Protein AF-0000000068198698 (afdb_homodimer)

Organism: Serendipita indica (strain DSM 11827) (NCBI:txid1109443)

Nearest PDB structures (foldseek):
  6xfi-assembly1_A-2  TM=5.909E-01  e=3.716E-12  Homo sapiens
  8kb7-assembly1_C  TM=5.465E-01  e=7.093E-12  Homo sapiens
  6xi2-assembly1_B  TM=5.479E-01  e=6.620E-11  Homo sapiens
  8kb7-assembly1_A  TM=5.541E-01  e=6.620E-11  Homo sapiens
  8kb7-assembly1_D  TM=5.530E-01  e=1.599E-10  Homo sapiens

Foldseek 3Di:
DPPPDDDDDDPQKFFAAPHFDDFKDWPFFFQQWTKIFKWKDALLEIEGEDPCCVPPPDQLSFAWCQDDQDPPSVCLVVGGDDRRHYYYYYSVVCCVQAPGMAGHDEFEEAEESHALVQQQAPLCQVLAVVLLLLLRVQLVFQVQDLLQDGPGDDGQEYEAQHDDPPSNQYPLRLNVLLCCLQRVNYYYHYNVVSNVRSPPNNHMYIYRMYGGGYQSRLCPDPQCVVAVGSSSRSLVRDHDNNSLSSSQVSSLVSLVADPQLLPDPAAEEEEAACLPVQKQHEAPVQVVLLVVLQVVVCVPVVYHYHYDHCVPPRSSRLLSSQSNHQEYEYEPDSSLSSVSNHDADQLREYEYEFAPPADHCSNLVSCVSNNHWYWYDHAQDIDGPPGDHDHDQDVCRTHHHGHHHNVNVSVVNCCSRPPVSVPPDD/DCPPDDPDDDPQKDFAAPHFDDFKDWPFFFQQWTKIFKWKDALLEIEGEDPCCVPPPDQLSFAWLQDDQDPPSVCLVVGGDDRSHYYYYYSVVCCVQQPGMAGHDEFEEAEESHALVQQQAPLCQVLAVVLLLLLRVQLVFQPQDLLQDGPGDDGQEYEAQHDDPPSNQYPLRLNVLLCCLQRVNYYYHYNVVSNVRSPPNNHMYIYRMYGGGYQSRLCPDPQCVVAVGSSSRSLPRDHDNNSLSSSQVSSLVSLVADPQLLPDPAAEEEEAACLPPQKQHEAPVQVVLLVVLQVVVCVPVVYHYHYDHCVPPRSSRLLSSQSNHQEYEYEPDSSLSSVSNHDADQLREYEYEFAPPADHCSNLVSCVSNNHWYWYDHAQDIDGPPGDHDHDQDVCRTHHHGHHHNVNVSVVNCCSRPPVVVPPDD

Sequence (852 aa):
MRTRLQDYVGEDTLHWGSQPVPLTKIPAHAPGWTVLDRLYFHKGTMYIVSDYPKLVPKPVHITSKGRRIQEGNVNIPDLEPTEEDLRVISTREAYGLFGQQAIRIGGVTFLVNESPQFMTHMYHFVAELLFGLWRTYSSLDPDLEVNGHTRLAAPKRICFTHLDAAHWRDYAAMNQYVLRAVFPSAILEFSDTWEERASLKNKTFVLDRVVFSDRVAAMHSEVFVKTDRIASVAYQLKSNFGWWNTIRMPVLEYSKVRINDVAPPVPVITYISRQGWGRRMLREHDHMRLVVGLYKLRDRLGYEVNIVELDRLSRAEQVRLAARTTIMMGVHGNGLTSLLWMKPSRRATVIEFFYPKGFAMDYQWTAEALGIKHYGVWDKETFTSPNVPPRAYPEGFQGNDIPVDAPTVLDLIERRLSPDELDMIPMRTRLQDYVGEDTLHWGSQPVPLTKIPAHAPGWTVLDRLYFHKGTMYIVSDYPKLVPKPVHITSKGRRIQEGNVNIPDLEPTEEDLRVISTREAYGLFGQQAIRIGGVTFLVNESPQFMTHMYHFVAELLFGLWRTYSSLDPDLEVNGHTRLAAPKRICFTHLDAAHWRDYAAMNQYVLRAVFPSAILEFSDTWEERASLKNKTFVLDRVVFSDRVAAMHSEVFVKTDRIASVAYQLKSNFGWWNTIRMPVLEYSKVRINDVAPPVPVITYISRQGWGRRMLREHDHMRLVVGLYKLRDRLGYEVNIVELDRLSRAEQVRLAARTTIMMGVHGNGLTSLLWMKPSRRATVIEFFYPKGFAMDYQWTAEALGIKHYGVWDKETFTSPNVPPRAYPEGFQGNDIPVDAPTVLDLIERRLSPDELDMIP

Structure (mmCIF, N/CA/C/O backbone):
data_AF-0000000068198698-model_v1
#
loop_
_entity.id
_entity.type
_entity.pdbx_description
1 polymer 'Glycosyltransferase 61 catalytic domain-containing protein'
#
loop_
_atom_site.group_PDB
_atom_site.id
_atom_site.type_symbol
_atom_site.label_atom_id
_atom_site.label_alt_id
_atom_site.label_comp_id
_atom_site.label_asym_id
_atom_site.label_entity_id
_atom_site.label_seq_id
_atom_site.pdbx_PDB_ins_code
_atom_site.Cartn_x
_atom_site.Cartn_y
_atom_site.Cartn_z
_atom_site.occupancy
_atom_site.B_iso_or_equiv
_atom_site.auth_seq_id
_atom_site.auth_comp_id
_atom_site.auth_asym_id
_atom_site.auth_atom_id
_atom_site.pdbx_PDB_model_num
ATOM 1 N N . MET A 1 1 ? 23.562 17.984 30.859 1 17.23 1 MET A N 1
ATOM 2 C CA . MET A 1 1 ? 22.562 16.938 30.953 1 17.23 1 MET A CA 1
ATOM 3 C C . MET A 1 1 ? 21.672 16.922 29.719 1 17.23 1 MET A C 1
ATOM 5 O O . MET A 1 1 ? 20.906 17.859 29.5 1 17.23 1 MET A O 1
ATOM 9 N N . ARG A 1 2 ? 22.188 16.422 28.547 1 24.47 2 ARG A N 1
ATOM 10 C CA . ARG A 1 2 ? 21.672 16.438 27.188 1 24.47 2 ARG A CA 1
ATOM 11 C C . ARG A 1 2 ? 20.266 15.836 27.125 1 24.47 2 ARG A C 1
ATOM 13 O O . ARG A 1 2 ? 20.062 14.672 27.484 1 24.47 2 ARG A O 1
ATOM 20 N N . THR A 1 3 ? 19.344 16.516 27.562 1 21.47 3 THR A N 1
ATOM 21 C CA . THR A 1 3 ? 17.922 16.203 27.5 1 21.47 3 THR A CA 1
ATOM 22 C C . THR A 1 3 ? 17.547 15.617 26.156 1 21.47 3 THR A C 1
ATOM 24 O O . THR A 1 3 ? 17.562 16.312 25.125 1 21.47 3 THR A O 1
ATOM 27 N N . ARG A 1 4 ? 18.094 14.469 25.938 1 28.56 4 ARG A N 1
ATOM 28 C CA . ARG A 1 4 ? 17.828 13.688 24.734 1 28.56 4 ARG A CA 1
ATOM 29 C C . ARG A 1 4 ? 16.344 13.773 24.344 1 28.56 4 ARG A C 1
ATOM 31 O O . ARG A 1 4 ? 15.469 13.734 25.203 1 28.56 4 ARG A O 1
ATOM 38 N N . LEU A 1 5 ? 16.078 14.547 23.406 1 28.02 5 LEU A N 1
ATOM 39 C CA . LEU A 1 5 ? 14.844 14.5 22.625 1 28.02 5 LEU A CA 1
ATOM 40 C C . LEU A 1 5 ? 14.188 13.133 22.719 1 28.02 5 LEU A C 1
ATOM 42 O O . LEU A 1 5 ? 14.852 12.109 22.531 1 28.02 5 LEU A O 1
ATOM 46 N N . GLN A 1 6 ? 13.188 12.891 23.625 1 29.55 6 GLN A N 1
ATOM 47 C CA . GLN A 1 6 ? 12.195 11.844 23.859 1 29.55 6 GLN A CA 1
ATOM 48 C C . GLN A 1 6 ? 11.953 11.023 22.594 1 29.55 6 GLN A C 1
ATOM 50 O O . GLN A 1 6 ? 12.094 11.523 21.484 1 29.55 6 GLN A O 1
ATOM 55 N N . ASP A 1 7 ? 12.023 9.633 22.922 1 33.22 7 ASP A N 1
ATOM 56 C CA . ASP A 1 7 ? 11.578 8.438 22.203 1 33.22 7 ASP A CA 1
ATOM 57 C C . ASP A 1 7 ? 10.289 8.703 21.422 1 33.22 7 ASP A C 1
ATOM 59 O O . ASP A 1 7 ? 9.289 9.125 22.016 1 33.22 7 ASP A O 1
ATOM 63 N N . TYR A 1 8 ? 10.273 9.219 20.406 1 34.31 8 TYR A N 1
ATOM 64 C CA . TYR A 1 8 ? 9.281 9.18 19.328 1 34.31 8 TYR A CA 1
ATOM 65 C C . TYR A 1 8 ? 8.234 8.102 19.609 1 34.31 8 TYR A C 1
ATOM 67 O O . TYR A 1 8 ? 8.492 7.148 20.344 1 34.31 8 TYR A O 1
ATOM 75 N N . VAL A 1 9 ? 7.02 8.352 19.266 1 38.84 9 VAL A N 1
ATOM 76 C CA . VAL A 1 9 ? 5.75 7.629 19.219 1 38.84 9 VAL A CA 1
ATOM 77 C C . VAL A 1 9 ? 6.008 6.145 18.984 1 38.84 9 VAL A C 1
ATOM 79 O O . VAL A 1 9 ? 5.305 5.293 19.547 1 38.84 9 VAL A O 1
ATOM 82 N N . GLY A 1 10 ? 6.434 5.586 17.719 1 42.72 10 GLY A N 1
ATOM 83 C CA . GLY A 1 10 ? 6.012 4.336 17.109 1 42.72 10 GLY A CA 1
ATOM 84 C C . GLY A 1 10 ? 6.777 3.133 17.609 1 42.72 10 GLY A C 1
ATOM 85 O O . GLY A 1 10 ? 7.98 3.221 17.875 1 42.72 10 GLY A O 1
ATOM 86 N N . GLU A 1 11 ? 6.191 2.344 18.484 1 52.5 11 GLU A N 1
ATOM 87 C CA . GLU A 1 11 ? 6.48 0.928 18.688 1 52.5 11 GLU A CA 1
ATOM 88 C C . GLU A 1 11 ? 7.262 0.345 17.516 1 52.5 11 GLU A C 1
ATOM 90 O O . GLU A 1 11 ? 7.855 -0.729 17.625 1 52.5 11 GLU A O 1
ATOM 95 N N . ASP A 1 12 ? 7.535 1.173 16.547 1 75.31 12 ASP A N 1
ATOM 96 C CA . ASP A 1 12 ? 8.148 0.516 15.391 1 75.31 12 ASP A CA 1
ATOM 97 C C . ASP A 1 12 ? 9.609 0.953 15.227 1 75.31 12 ASP A C 1
ATOM 99 O O . ASP A 1 12 ? 9.984 1.479 14.18 1 75.31 12 ASP A O 1
ATOM 103 N N . THR A 1 13 ? 10.344 0.996 16.438 1 85.56 13 THR A N 1
ATOM 104 C CA . THR A 1 13 ? 11.758 1.324 16.344 1 85.56 13 THR A CA 1
ATOM 105 C C . THR A 1 13 ? 12.617 0.194 16.906 1 85.56 13 THR A C 1
ATOM 107 O O . THR A 1 13 ? 12.289 -0.386 17.953 1 85.56 13 THR A O 1
ATOM 110 N N . LEU A 1 14 ? 13.609 -0.252 16.297 1 91.06 14 LEU A N 1
ATOM 111 C CA . LEU A 1 14 ? 14.672 -1.123 16.797 1 91.06 14 LEU A CA 1
ATOM 112 C C . LEU A 1 14 ? 15.82 -0.304 17.359 1 91.06 14 LEU A C 1
ATOM 114 O O . LEU A 1 14 ? 16.5 0.409 16.625 1 91.06 14 LEU A O 1
ATOM 118 N N . HIS A 1 15 ? 15.984 -0.313 18.688 1 92.44 15 HIS A N 1
ATOM 119 C CA . HIS A 1 15 ? 17 0.473 19.391 1 92.44 15 HIS A CA 1
ATOM 120 C C . HIS A 1 15 ? 18.141 -0.412 19.875 1 92.44 15 HIS A C 1
ATOM 122 O O . HIS A 1 15 ? 17.906 -1.51 20.391 1 92.44 15 HIS A O 1
ATOM 128 N N . TRP A 1 16 ? 19.359 0.006 19.688 1 94.25 16 TRP A N 1
ATOM 129 C CA . TRP A 1 16 ? 20.5 -0.767 20.172 1 94.25 16 TRP A CA 1
ATOM 130 C C . TRP A 1 16 ? 21.406 0.095 21.047 1 94.25 16 TRP A C 1
ATOM 132 O O . TRP A 1 16 ? 22.438 -0.383 21.547 1 94.25 16 TRP A O 1
ATOM 142 N N . GLY A 1 17 ? 21.094 1.333 21.344 1 91.75 17 GLY A N 1
ATOM 143 C CA . GLY A 1 17 ? 21.875 2.189 22.219 1 91.75 17 GLY A CA 1
ATOM 144 C C . GLY A 1 17 ? 23.359 2.211 21.859 1 91.75 17 GLY A C 1
ATOM 145 O O . GLY A 1 17 ? 23.719 2.51 20.734 1 91.75 17 GLY A O 1
ATOM 146 N N . SER A 1 18 ? 24.109 1.845 22.875 1 92.38 18 SER A N 1
ATOM 147 C CA . SER A 1 18 ? 25.562 1.827 22.656 1 92.38 18 SER A CA 1
ATOM 148 C C . SER A 1 18 ? 26.031 0.455 22.188 1 92.38 18 SER A C 1
ATOM 150 O O . SER A 1 18 ? 27.219 0.249 21.969 1 92.38 18 SER A O 1
ATOM 152 N N . GLN A 1 19 ? 25.125 -0.481 22.047 1 94.88 19 GLN A N 1
ATOM 153 C CA . GLN A 1 19 ? 25.469 -1.825 21.578 1 94.88 19 GLN A CA 1
ATOM 154 C C . GLN A 1 19 ? 25.672 -1.854 20.078 1 94.88 19 GLN A C 1
ATOM 156 O O . GLN A 1 19 ? 25.266 -0.936 19.359 1 94.88 19 GLN A O 1
ATOM 161 N N . PRO A 1 20 ? 26.375 -2.842 19.625 1 96.25 20 PRO A N 1
ATOM 162 C CA . PRO A 1 20 ? 26.516 -2.975 18.172 1 96.25 20 PRO A CA 1
ATOM 163 C C . PRO A 1 20 ? 25.188 -3.119 17.453 1 96.25 20 PRO A C 1
ATOM 165 O O . PRO A 1 20 ? 24.234 -3.676 18.016 1 96.25 20 PRO A O 1
ATOM 168 N N . VAL A 1 21 ? 25.141 -2.555 16.219 1 97.94 21 VAL A N 1
ATOM 169 C CA . VAL A 1 21 ? 23.953 -2.719 15.383 1 97.94 21 VAL A CA 1
ATOM 170 C C . VAL A 1 21 ? 23.656 -4.203 15.188 1 97.94 21 VAL A C 1
ATOM 172 O O . VAL A 1 21 ? 24.562 -4.992 14.914 1 97.94 21 VAL A O 1
ATOM 175 N N . PRO A 1 22 ? 22.391 -4.668 15.359 1 97.81 22 PRO A N 1
ATOM 176 C CA . PRO A 1 22 ? 22.062 -6.082 15.18 1 97.81 22 PRO A CA 1
ATOM 177 C C . PRO A 1 22 ? 22.438 -6.605 13.789 1 97.81 22 PRO A C 1
ATOM 179 O O . PRO A 1 22 ? 22.188 -5.93 12.789 1 97.81 22 PRO A O 1
ATOM 182 N N . LEU A 1 23 ? 22.938 -7.781 13.758 1 98.31 23 LEU A N 1
ATOM 183 C CA . LEU A 1 23 ? 23.453 -8.391 12.539 1 98.31 23 LEU A CA 1
ATOM 184 C C . LEU A 1 23 ? 22.328 -8.836 11.625 1 98.31 23 LEU A C 1
ATOM 186 O O . LEU A 1 23 ? 21.234 -9.156 12.102 1 98.31 23 LEU A O 1
ATOM 190 N N . THR A 1 24 ? 22.547 -8.797 10.32 1 98.62 24 THR A N 1
ATOM 191 C CA . THR A 1 24 ? 21.688 -9.445 9.336 1 98.62 24 THR A CA 1
ATOM 192 C C . THR A 1 24 ? 21.984 -10.938 9.258 1 98.62 24 THR A C 1
ATOM 194 O O . THR A 1 24 ? 23.141 -11.344 9.203 1 98.62 24 THR A O 1
ATOM 197 N N . LYS A 1 25 ? 20.969 -11.695 9.32 1 98.19 25 LYS A N 1
ATOM 198 C CA . LYS A 1 25 ? 21.109 -13.133 9.102 1 98.19 25 LYS A CA 1
ATOM 199 C C . LYS A 1 25 ? 20.562 -13.531 7.734 1 98.19 25 LYS A C 1
ATOM 201 O O . LYS A 1 25 ? 19.609 -12.93 7.242 1 98.19 25 LYS A O 1
ATOM 206 N N . ILE A 1 26 ? 21.156 -14.508 7.117 1 98.25 26 ILE A N 1
ATOM 207 C CA . ILE A 1 26 ? 20.734 -15.016 5.812 1 98.25 26 ILE A CA 1
ATOM 208 C C . ILE A 1 26 ? 20.438 -16.516 5.91 1 98.25 26 ILE A C 1
ATOM 210 O O . ILE A 1 26 ? 21.266 -17.344 5.512 1 98.25 26 ILE A O 1
ATOM 214 N N . PRO A 1 27 ? 19.281 -16.859 6.293 1 97.19 27 PRO A N 1
ATOM 215 C CA . PRO A 1 27 ? 18.969 -18.266 6.551 1 97.19 27 PRO A CA 1
ATOM 216 C C . PRO A 1 27 ? 18.844 -19.078 5.266 1 97.19 27 PRO A C 1
ATOM 218 O O . PRO A 1 27 ? 18.953 -20.312 5.305 1 97.19 27 PRO A O 1
ATOM 221 N N . ALA A 1 28 ? 18.594 -18.484 4.121 1 97.38 28 ALA A N 1
ATOM 222 C CA . ALA A 1 28 ? 18.484 -19.172 2.842 1 97.38 28 ALA A CA 1
ATOM 223 C C . ALA A 1 28 ? 18.938 -18.281 1.693 1 97.38 28 ALA A C 1
ATOM 225 O O . ALA A 1 28 ? 18.656 -17.078 1.686 1 97.38 28 ALA A O 1
ATOM 226 N N . HIS A 1 29 ? 19.641 -18.953 0.744 1 98.12 29 HIS A N 1
ATOM 227 C CA . HIS A 1 29 ? 20.109 -18.156 -0.39 1 98.12 29 HIS A CA 1
ATOM 228 C C . HIS A 1 29 ? 20.344 -19.031 -1.615 1 98.12 29 HIS A C 1
ATOM 230 O O . HIS A 1 29 ? 20.922 -20.109 -1.509 1 98.12 29 HIS A O 1
ATOM 236 N N . ALA A 1 30 ? 19.828 -18.688 -2.676 1 98.31 30 ALA A N 1
ATOM 237 C CA . ALA A 1 30 ? 20.203 -19 -4.055 1 98.31 30 ALA A CA 1
ATOM 238 C C . ALA A 1 30 ? 20.234 -17.734 -4.906 1 98.31 30 ALA A C 1
ATOM 240 O O . ALA A 1 30 ? 19.578 -16.75 -4.602 1 98.31 30 ALA A O 1
ATOM 241 N N . PRO A 1 31 ? 21.094 -17.688 -5.879 1 98.5 31 PRO A N 1
ATOM 242 C CA . PRO A 1 31 ? 21.156 -16.438 -6.641 1 98.5 31 PRO A CA 1
ATOM 243 C C . PRO A 1 31 ? 19.781 -15.914 -7.039 1 98.5 31 PRO A C 1
ATOM 245 O O . PRO A 1 31 ? 18.984 -16.641 -7.641 1 98.5 31 PRO A O 1
ATOM 248 N N . GLY A 1 32 ? 19.5 -14.672 -6.699 1 98.5 32 GLY A N 1
ATOM 249 C CA . GLY A 1 32 ? 18.25 -14.016 -7.039 1 98.5 32 GLY A CA 1
ATOM 250 C C . GLY A 1 32 ? 17.156 -14.273 -6.027 1 98.5 32 GLY A C 1
ATOM 251 O O . GLY A 1 32 ? 16.078 -13.672 -6.102 1 98.5 32 GLY A O 1
ATOM 252 N N . TRP A 1 33 ? 17.422 -15.211 -5.105 1 98.75 33 TRP A N 1
ATOM 253 C CA . TRP A 1 33 ? 16.453 -15.609 -4.09 1 98.75 33 TRP A CA 1
ATOM 254 C C . TRP A 1 33 ? 17.109 -15.68 -2.715 1 98.75 33 TRP A C 1
ATOM 256 O O . TRP A 1 33 ? 17.891 -16.609 -2.439 1 98.75 33 TRP A O 1
ATOM 266 N N . THR A 1 34 ? 16.812 -14.695 -1.798 1 98.75 34 THR A N 1
ATOM 267 C CA . THR A 1 34 ? 17.516 -14.594 -0.526 1 98.75 34 THR A CA 1
ATOM 268 C C . THR A 1 34 ? 16.547 -14.312 0.615 1 98.75 34 THR A C 1
ATOM 270 O O . THR A 1 34 ? 15.641 -13.477 0.479 1 98.75 34 THR A O 1
ATOM 273 N N . VAL A 1 35 ? 16.609 -15.062 1.662 1 98.56 35 VAL A N 1
ATOM 274 C CA . VAL A 1 35 ? 15.914 -14.711 2.895 1 98.56 35 VAL A CA 1
ATOM 275 C C . VAL A 1 35 ? 16.859 -13.945 3.818 1 98.56 35 VAL A C 1
ATOM 277 O O . VAL A 1 35 ? 17.984 -14.391 4.074 1 98.56 35 VAL A O 1
ATOM 280 N N . LEU A 1 36 ? 16.469 -12.766 4.234 1 98.75 36 LEU A N 1
ATOM 281 C CA . LEU A 1 36 ? 17.25 -11.922 5.129 1 98.75 36 LEU A CA 1
ATOM 282 C C . LEU A 1 36 ? 16.469 -11.594 6.395 1 98.75 36 LEU A C 1
ATOM 284 O O . LEU A 1 36 ? 15.328 -11.141 6.324 1 98.75 36 LEU A O 1
ATOM 288 N N . ASP A 1 37 ? 17.047 -11.891 7.535 1 98.25 37 ASP A N 1
ATOM 289 C CA . ASP A 1 37 ? 16.531 -11.352 8.797 1 98.25 37 ASP A CA 1
ATOM 290 C C . ASP A 1 37 ? 17.234 -10.047 9.156 1 98.25 37 ASP A C 1
ATOM 292 O O . ASP A 1 37 ? 18.422 -10.039 9.453 1 98.25 37 ASP A O 1
ATOM 296 N N . ARG A 1 38 ? 16.516 -8.953 9.062 1 98.06 38 ARG A N 1
ATOM 297 C CA . ARG A 1 38 ? 16.969 -7.582 9.281 1 98.06 38 ARG A CA 1
ATOM 298 C C . ARG A 1 38 ? 17.703 -7.039 8.055 1 98.06 38 ARG A C 1
ATOM 300 O O . ARG A 1 38 ? 18.922 -6.969 8.039 1 98.06 38 ARG A O 1
ATOM 307 N N . LEU A 1 39 ? 17.016 -6.59 7.141 1 98.62 39 LEU A N 1
ATOM 308 C CA . LEU A 1 39 ? 17.547 -5.832 6.012 1 98.62 39 LEU A CA 1
ATOM 309 C C . LEU A 1 39 ? 17.406 -4.332 6.246 1 98.62 39 LEU A C 1
ATOM 311 O O . LEU A 1 39 ? 16.281 -3.83 6.402 1 98.62 39 LEU A O 1
ATOM 315 N N . TYR A 1 40 ? 18.516 -3.678 6.332 1 98.5 40 TYR A N 1
ATOM 316 C CA . TYR A 1 40 ? 18.5 -2.242 6.586 1 98.5 40 TYR A CA 1
ATOM 317 C C . TYR A 1 40 ? 18.5 -1.458 5.277 1 98.5 40 TYR A C 1
ATOM 319 O O . TYR A 1 40 ? 19.078 -1.904 4.281 1 98.5 40 TYR A O 1
ATOM 327 N N . PHE A 1 41 ? 17.859 -0.398 5.262 1 97 41 PHE A N 1
ATOM 328 C CA . PHE A 1 41 ? 18.047 0.513 4.137 1 97 41 PHE A CA 1
ATOM 329 C C . PHE A 1 41 ? 18.047 1.962 4.613 1 97 41 PHE A C 1
ATOM 331 O O . PHE A 1 41 ? 17.375 2.303 5.586 1 97 41 PHE A O 1
ATOM 338 N N . HIS A 1 42 ? 18.844 2.691 4.02 1 96.5 42 HIS A N 1
ATOM 339 C CA . HIS A 1 42 ? 19.156 4.086 4.312 1 96.5 42 HIS A CA 1
ATOM 340 C C . HIS A 1 42 ? 19.438 4.871 3.037 1 96.5 42 HIS A C 1
ATOM 342 O O . HIS A 1 42 ? 20.328 4.504 2.264 1 96.5 42 HIS A O 1
ATOM 348 N N . LYS A 1 43 ? 18.656 5.965 2.828 1 93.81 43 LYS A N 1
ATOM 349 C CA . LYS A 1 43 ? 18.797 6.816 1.653 1 93.81 43 LYS A CA 1
ATOM 350 C C . LYS A 1 43 ? 18.75 6 0.368 1 93.81 43 LYS A C 1
ATOM 352 O O . LYS A 1 43 ? 19.547 6.203 -0.54 1 93.81 43 LYS A O 1
ATOM 357 N N . GLY A 1 44 ? 17.922 4.969 0.404 1 92.94 44 GLY A N 1
ATOM 358 C CA . GLY A 1 44 ? 17.656 4.199 -0.804 1 92.94 44 GLY A CA 1
ATOM 359 C C . GLY A 1 44 ? 18.625 3.035 -0.982 1 92.94 44 GLY A C 1
ATOM 360 O O . GLY A 1 44 ? 18.406 2.176 -1.84 1 92.94 44 GLY A O 1
ATOM 361 N N . THR A 1 45 ? 19.672 3.004 -0.224 1 97.69 45 THR A N 1
ATOM 362 C CA . THR A 1 45 ? 20.641 1.912 -0.292 1 97.69 45 THR A CA 1
ATOM 363 C C . THR A 1 45 ? 20.312 0.828 0.728 1 97.69 45 THR A C 1
ATOM 365 O O . THR A 1 45 ? 19.953 1.13 1.872 1 97.69 45 THR A O 1
ATOM 368 N N . MET A 1 46 ? 20.406 -0.45 0.284 1 98.56 46 MET A N 1
ATOM 369 C CA . MET A 1 46 ? 20.203 -1.569 1.199 1 98.56 46 MET A CA 1
ATOM 370 C C . MET A 1 46 ? 21.516 -1.981 1.855 1 98.56 46 MET A C 1
ATOM 372 O O . MET A 1 46 ? 22.578 -1.886 1.241 1 98.56 46 MET A O 1
ATOM 376 N N . TYR A 1 47 ? 21.422 -2.412 3.102 1 98.75 47 TYR A N 1
ATOM 377 C CA . TYR A 1 47 ? 22.609 -2.789 3.844 1 98.75 47 TYR A CA 1
ATOM 378 C C . TYR A 1 47 ? 22.438 -4.152 4.5 1 98.75 47 TYR A C 1
ATOM 380 O O . TYR A 1 47 ? 21.406 -4.434 5.098 1 98.75 47 TYR A O 1
ATOM 388 N N . ILE A 1 48 ? 23.359 -4.961 4.332 1 98.81 48 ILE A N 1
ATOM 389 C CA . ILE A 1 48 ? 23.562 -6.176 5.113 1 98.81 48 ILE A CA 1
ATOM 390 C C . ILE A 1 48 ? 24.641 -5.941 6.168 1 98.81 48 ILE A C 1
ATOM 392 O O . ILE A 1 48 ? 25.781 -5.605 5.836 1 98.81 48 ILE A O 1
ATOM 396 N N . VAL A 1 49 ? 24.25 -6.047 7.395 1 98.81 49 VAL A N 1
ATOM 397 C CA . VAL A 1 49 ? 25.188 -5.836 8.484 1 98.81 49 VAL A CA 1
ATOM 398 C C . VAL A 1 49 ? 25.812 -7.168 8.898 1 98.81 49 VAL A C 1
ATOM 400 O O . VAL A 1 49 ? 25.109 -8.07 9.359 1 98.81 49 VAL A O 1
ATOM 403 N N . SER A 1 50 ? 27.062 -7.328 8.703 1 98.44 50 SER A N 1
ATOM 404 C CA . SER A 1 50 ? 27.797 -8.555 9.023 1 98.44 50 SER A CA 1
ATOM 405 C C . SER A 1 50 ? 29.25 -8.258 9.352 1 98.44 50 SER A C 1
ATOM 407 O O . SER A 1 50 ? 29.906 -7.484 8.648 1 98.44 50 SER A O 1
ATOM 409 N N . ASP A 1 51 ? 29.703 -8.867 10.414 1 97.81 51 ASP A N 1
ATOM 410 C CA . ASP A 1 51 ? 31.125 -8.75 10.75 1 97.81 51 ASP A CA 1
ATOM 411 C C . ASP A 1 51 ? 31.938 -9.836 10.062 1 97.81 51 ASP A C 1
ATOM 413 O O . ASP A 1 51 ? 33.156 -9.883 10.203 1 97.81 51 ASP A O 1
ATOM 417 N N . TYR A 1 52 ? 31.281 -10.68 9.312 1 96.44 52 TYR A N 1
ATOM 418 C CA . TYR A 1 52 ? 31.922 -11.711 8.508 1 96.44 52 TYR A CA 1
ATOM 419 C C . TYR A 1 52 ? 31.484 -11.617 7.051 1 96.44 52 TYR A C 1
ATOM 421 O O . TYR A 1 52 ? 30.812 -12.508 6.539 1 96.44 52 TYR A O 1
ATOM 429 N N . PRO A 1 53 ? 31.906 -10.57 6.383 1 94.94 53 PRO A N 1
ATOM 430 C CA . PRO A 1 53 ? 31.438 -10.289 5.027 1 94.94 53 PRO A CA 1
ATOM 431 C C . PRO A 1 53 ? 31.703 -11.445 4.062 1 94.94 53 PRO A C 1
ATOM 433 O O . PRO A 1 53 ? 30.984 -11.602 3.068 1 94.94 53 PRO A O 1
ATOM 436 N N . LYS A 1 54 ? 32.688 -12.289 4.363 1 94.81 54 LYS A N 1
ATOM 437 C CA . LYS A 1 54 ? 33.031 -13.406 3.49 1 94.81 54 LYS A CA 1
ATOM 438 C C . LYS A 1 54 ? 31.906 -14.461 3.494 1 94.81 54 LYS A C 1
ATOM 440 O O . LYS A 1 54 ? 31.812 -15.266 2.564 1 94.81 54 LYS A O 1
ATOM 445 N N . LEU A 1 55 ? 31.125 -14.453 4.535 1 95.38 55 LEU A N 1
ATOM 446 C CA . LEU A 1 55 ? 30.047 -15.422 4.656 1 95.38 55 LEU A CA 1
ATOM 447 C C . LEU A 1 55 ? 28.781 -14.914 3.975 1 95.38 55 LEU A C 1
ATOM 449 O O . LEU A 1 55 ? 27.797 -15.656 3.828 1 95.38 55 LEU A O 1
ATOM 453 N N . VAL A 1 56 ? 28.781 -13.641 3.549 1 98.06 56 VAL A N 1
ATOM 454 C CA . VAL A 1 56 ? 27.641 -13.062 2.85 1 98.06 56 VAL A CA 1
ATOM 455 C C . VAL A 1 56 ? 27.766 -13.344 1.353 1 98.06 56 VAL A C 1
ATOM 457 O O . VAL A 1 56 ? 28.812 -13.141 0.756 1 98.06 56 VAL A O 1
ATOM 460 N N . PRO A 1 57 ? 26.688 -13.875 0.739 1 98.19 57 PRO A N 1
ATOM 461 C CA . PRO A 1 57 ? 26.734 -14.062 -0.712 1 98.19 57 PRO A CA 1
ATOM 462 C C . PRO A 1 57 ? 27.109 -12.789 -1.464 1 98.19 57 PRO A C 1
ATOM 464 O O . PRO A 1 57 ? 26.844 -11.688 -0.988 1 98.19 57 PRO A O 1
ATOM 467 N N . LYS A 1 58 ? 27.734 -12.961 -2.635 1 97.69 58 LYS A N 1
ATOM 468 C CA . LYS A 1 58 ? 28.109 -11.805 -3.441 1 97.69 58 LYS A CA 1
ATOM 469 C C . LYS A 1 58 ? 26.891 -10.961 -3.795 1 97.69 58 LYS A C 1
ATOM 471 O O . LYS A 1 58 ? 25.828 -11.492 -4.109 1 97.69 58 LYS A O 1
ATOM 476 N N . PRO A 1 59 ? 27.062 -9.672 -3.734 1 98 59 PRO A N 1
ATOM 477 C CA . PRO A 1 59 ? 25.938 -8.789 -4.039 1 98 59 PRO A CA 1
ATOM 478 C C . PRO A 1 59 ? 25.312 -9.078 -5.402 1 98 59 PRO A C 1
ATOM 480 O O . PRO A 1 59 ? 24.094 -9.008 -5.551 1 98 59 PRO A O 1
ATOM 483 N N . VAL A 1 60 ? 26.141 -9.492 -6.387 1 98 60 VAL A N 1
ATOM 484 C CA . VAL A 1 60 ? 25.656 -9.75 -7.738 1 98 60 VAL A CA 1
ATOM 485 C C . VAL A 1 60 ? 24.688 -10.93 -7.723 1 98 60 VAL A C 1
ATOM 487 O O . VAL A 1 60 ? 23.844 -11.07 -8.617 1 98 60 VAL A O 1
ATOM 490 N N . HIS A 1 61 ? 24.766 -11.789 -6.727 1 98.38 61 HIS A N 1
ATOM 491 C CA . HIS A 1 61 ? 23.891 -12.945 -6.598 1 98.38 61 HIS A CA 1
ATOM 492 C C . HIS A 1 61 ? 22.688 -12.617 -5.715 1 98.38 61 HIS A C 1
ATOM 494 O O . HIS A 1 61 ? 21.797 -13.461 -5.531 1 98.38 61 HIS A O 1
ATOM 500 N N . ILE A 1 62 ? 22.609 -11.414 -5.207 1 98.62 62 ILE A N 1
ATOM 501 C CA . ILE A 1 62 ? 21.5 -11.039 -4.336 1 98.62 62 ILE A CA 1
ATOM 502 C C . ILE A 1 62 ? 20.594 -10.047 -5.059 1 98.62 62 ILE A C 1
ATOM 504 O O . ILE A 1 62 ? 19.375 -10.227 -5.105 1 98.62 62 ILE A O 1
ATOM 508 N N . THR A 1 63 ? 21.172 -9.016 -5.582 1 98.56 63 THR A N 1
ATOM 509 C CA . THR A 1 63 ? 20.344 -7.926 -6.09 1 98.56 63 THR A CA 1
ATOM 510 C C . THR A 1 63 ? 20.922 -7.371 -7.391 1 98.56 63 THR A C 1
ATOM 512 O O . THR A 1 63 ? 21.969 -7.844 -7.867 1 98.56 63 THR A O 1
ATOM 515 N N . SER A 1 64 ? 20.234 -6.512 -8.062 1 98.25 64 SER A N 1
ATOM 516 C CA . SER A 1 64 ? 20.625 -5.75 -9.242 1 98.25 64 SER A CA 1
ATOM 517 C C . SER A 1 64 ? 20.078 -4.328 -9.188 1 98.25 64 SER A C 1
ATOM 519 O O . SER A 1 64 ? 19.531 -3.904 -8.164 1 98.25 64 SER A O 1
ATOM 521 N N . LYS A 1 65 ? 20.281 -3.59 -10.266 1 97.19 65 LYS A N 1
ATOM 522 C CA . LYS A 1 65 ? 19.766 -2.225 -10.352 1 97.19 65 LYS A CA 1
ATOM 523 C C . LYS A 1 65 ? 18.266 -2.219 -10.602 1 97.19 65 LYS A C 1
ATOM 525 O O . LYS A 1 65 ? 17.609 -1.179 -10.492 1 97.19 65 LYS A O 1
ATOM 530 N N . GLY A 1 66 ? 17.672 -3.438 -10.844 1 94.31 66 GLY A N 1
ATOM 531 C CA . GLY A 1 66 ? 16.234 -3.578 -11.016 1 94.31 66 GLY A CA 1
ATOM 532 C C . GLY A 1 66 ? 15.703 -2.877 -12.25 1 94.31 66 GLY A C 1
ATOM 533 O O . GLY A 1 66 ? 14.523 -2.537 -12.328 1 94.31 66 GLY A O 1
ATOM 534 N N . ARG A 1 67 ? 16.578 -2.574 -13.266 1 94.06 67 ARG A N 1
ATOM 535 C CA . ARG A 1 67 ? 16.203 -1.888 -14.492 1 94.06 67 ARG A CA 1
ATOM 536 C C . ARG A 1 67 ? 15.812 -2.885 -15.578 1 94.06 67 ARG A C 1
ATOM 538 O O . ARG A 1 67 ? 15.922 -4.098 -15.383 1 94.06 67 ARG A O 1
ATOM 545 N N . ARG A 1 68 ? 15.312 -2.383 -16.656 1 95.38 68 ARG A N 1
ATOM 546 C CA . ARG A 1 68 ? 14.805 -3.191 -17.766 1 95.38 68 ARG A CA 1
ATOM 547 C C . ARG A 1 68 ? 15.922 -4.004 -18.391 1 95.38 68 ARG A C 1
ATOM 549 O O . ARG A 1 68 ? 17.031 -3.5 -18.594 1 95.38 68 ARG A O 1
ATOM 556 N N . ILE A 1 69 ? 15.594 -5.227 -18.688 1 95.31 69 ILE A N 1
ATOM 557 C CA . ILE A 1 69 ? 16.516 -6.109 -19.406 1 95.31 69 ILE A CA 1
ATOM 558 C C . ILE A 1 69 ? 16.297 -5.961 -20.906 1 95.31 69 ILE A C 1
ATOM 560 O O . ILE A 1 69 ? 15.164 -6.008 -21.391 1 95.31 69 ILE A O 1
ATOM 564 N N . GLN A 1 70 ? 17.359 -5.746 -21.516 1 94.62 70 GLN A N 1
ATOM 565 C CA . GLN A 1 70 ? 17.266 -5.578 -22.953 1 94.62 70 GLN A CA 1
ATOM 566 C C . GLN A 1 70 ? 17.25 -6.93 -23.672 1 94.62 70 GLN A C 1
ATOM 568 O O . GLN A 1 70 ? 17.672 -7.941 -23.094 1 94.62 70 GLN A O 1
ATOM 573 N N . GLU A 1 71 ? 16.781 -6.875 -24.938 1 90 71 GLU A N 1
ATOM 574 C CA . GLU A 1 71 ? 16.703 -8.094 -25.75 1 90 71 GLU A CA 1
ATOM 575 C C . GLU A 1 71 ? 18.062 -8.781 -25.828 1 90 71 GLU A C 1
ATOM 577 O O . GLU A 1 71 ? 19.094 -8.125 -26 1 90 71 GLU A O 1
ATOM 582 N N . GLY A 1 72 ? 18 -10.07 -25.656 1 88.06 72 GLY A N 1
ATOM 583 C CA . GLY A 1 72 ? 19.234 -10.852 -25.734 1 88.06 72 GLY A CA 1
ATOM 584 C C . GLY A 1 72 ? 20.047 -10.773 -24.453 1 88.06 72 GLY A C 1
ATOM 585 O O . GLY A 1 72 ? 21.172 -11.273 -24.406 1 88.06 72 GLY A O 1
ATOM 586 N N . ASN A 1 73 ? 19.5 -10.125 -23.438 1 91.19 73 ASN A N 1
ATOM 587 C CA . ASN A 1 73 ? 20.188 -10.008 -22.156 1 91.19 73 ASN A CA 1
ATOM 588 C C . ASN A 1 73 ? 21.516 -9.266 -22.297 1 91.19 73 ASN A C 1
ATOM 590 O O . ASN A 1 73 ? 22.469 -9.539 -21.562 1 91.19 73 ASN A O 1
ATOM 594 N N . VAL A 1 74 ? 21.672 -8.352 -23.172 1 92.06 74 VAL A N 1
ATOM 595 C CA . VAL A 1 74 ? 22.938 -7.73 -23.547 1 92.06 74 VAL A CA 1
ATOM 596 C C . VAL A 1 74 ? 23.375 -6.762 -22.453 1 92.06 74 VAL A C 1
ATOM 598 O O . VAL A 1 74 ? 24.578 -6.484 -22.312 1 92.06 74 VAL A O 1
ATOM 601 N N . ASN A 1 75 ? 22.453 -6.246 -21.688 1 95.38 75 ASN A N 1
ATOM 602 C CA . ASN A 1 75 ? 22.812 -5.207 -20.734 1 95.38 75 ASN A CA 1
ATOM 603 C C . ASN A 1 75 ? 22.906 -5.758 -19.312 1 95.38 75 ASN A C 1
ATOM 605 O O . ASN A 1 75 ? 22.922 -4.996 -18.344 1 95.38 75 ASN A O 1
ATOM 609 N N . ILE A 1 76 ? 22.906 -7.066 -19.141 1 94.62 76 ILE A N 1
ATOM 610 C CA . ILE A 1 76 ? 22.953 -7.691 -17.828 1 94.62 76 ILE A CA 1
ATOM 611 C C . ILE A 1 76 ? 24.156 -7.164 -17.062 1 94.62 76 ILE A C 1
ATOM 613 O O . ILE A 1 76 ? 24.047 -6.812 -15.875 1 94.62 76 ILE A O 1
ATOM 617 N N . PRO A 1 77 ? 25.359 -7.039 -17.656 1 95.25 77 PRO A N 1
ATOM 618 C CA . PRO A 1 77 ? 26.5 -6.508 -16.906 1 95.25 77 PRO A CA 1
ATOM 619 C C . PRO A 1 77 ? 26.266 -5.094 -16.375 1 95.25 77 PRO A C 1
ATOM 621 O O . PRO A 1 77 ? 26.75 -4.742 -15.305 1 95.25 77 PRO A O 1
ATOM 624 N N . ASP A 1 78 ? 25.5 -4.344 -17.109 1 96.75 78 ASP A N 1
ATOM 625 C CA . ASP A 1 78 ? 25.203 -2.969 -16.719 1 96.75 78 ASP A CA 1
ATOM 626 C C . ASP A 1 78 ? 24.188 -2.93 -15.578 1 96.75 78 ASP A C 1
ATOM 628 O O . ASP A 1 78 ? 24.016 -1.895 -14.938 1 96.75 78 ASP A O 1
ATOM 632 N N . LEU A 1 79 ? 23.562 -4.082 -15.352 1 97.62 79 LEU A N 1
ATOM 633 C CA . LEU A 1 79 ? 22.5 -4.125 -14.352 1 97.62 79 LEU A CA 1
ATOM 634 C C . LEU A 1 79 ? 23.031 -4.637 -13.016 1 97.62 79 LEU A C 1
ATOM 636 O O . LEU A 1 79 ? 22.297 -4.68 -12.031 1 97.62 79 LEU A O 1
ATOM 640 N N . GLU A 1 80 ? 24.297 -5.016 -12.977 1 97.69 80 GLU A N 1
ATOM 641 C CA . GLU A 1 80 ? 24.891 -5.477 -11.727 1 97.69 80 GLU A CA 1
ATOM 642 C C . GLU A 1 80 ? 24.859 -4.387 -10.656 1 97.69 80 GLU A C 1
ATOM 644 O O . GLU A 1 80 ? 24.922 -3.195 -10.977 1 97.69 80 GLU A O 1
ATOM 649 N N . PRO A 1 81 ? 24.766 -4.809 -9.414 1 98.06 81 PRO A N 1
ATOM 650 C CA . PRO A 1 81 ? 24.609 -3.814 -8.352 1 98.06 81 PRO A CA 1
ATOM 651 C C . PRO A 1 81 ? 25.906 -3.055 -8.055 1 98.06 81 PRO A C 1
ATOM 653 O O . PRO A 1 81 ? 27 -3.564 -8.32 1 98.06 81 PRO A O 1
ATOM 656 N N . THR A 1 82 ? 25.781 -1.854 -7.617 1 97.69 82 THR A N 1
ATOM 657 C CA . THR A 1 82 ? 26.859 -1.043 -7.07 1 97.69 82 THR A CA 1
ATOM 658 C C . THR A 1 82 ? 26.641 -0.784 -5.582 1 97.69 82 THR A C 1
ATOM 660 O O . THR A 1 82 ? 25.703 -1.309 -4.988 1 97.69 82 THR A O 1
ATOM 663 N N . GLU A 1 83 ? 27.484 0.021 -4.996 1 97.06 83 GLU A N 1
ATOM 664 C CA . GLU A 1 83 ? 27.375 0.376 -3.586 1 97.06 83 GLU A CA 1
ATOM 665 C C . GLU A 1 83 ? 26.141 1.242 -3.33 1 97.06 83 GLU A C 1
ATOM 667 O O . GLU A 1 83 ? 25.719 1.406 -2.184 1 97.06 83 GLU A O 1
ATOM 672 N N . GLU A 1 84 ? 25.578 1.738 -4.379 1 96.88 84 GLU A N 1
ATOM 673 C CA . GLU A 1 84 ? 24.344 2.521 -4.23 1 96.88 84 GLU A CA 1
ATOM 674 C C . GLU A 1 84 ? 23.141 1.616 -4.031 1 96.88 84 GLU A C 1
ATOM 676 O O . GLU A 1 84 ? 22.094 2.064 -3.555 1 96.88 84 GLU A O 1
ATOM 681 N N . ASP A 1 85 ? 23.328 0.338 -4.441 1 97.75 85 ASP A N 1
ATOM 682 C CA . ASP A 1 85 ? 22.219 -0.599 -4.375 1 97.75 85 ASP A CA 1
ATOM 683 C C . ASP A 1 85 ? 22.281 -1.441 -3.102 1 97.75 85 ASP A C 1
ATOM 685 O O . ASP A 1 85 ? 21.281 -1.592 -2.398 1 97.75 85 ASP A O 1
ATOM 689 N N . LEU A 1 86 ? 23.406 -2.033 -2.846 1 98.56 86 LEU A N 1
ATOM 690 C CA . LEU A 1 86 ? 23.578 -2.91 -1.693 1 98.56 86 LEU A CA 1
ATOM 691 C C . LEU A 1 86 ? 25.016 -2.826 -1.167 1 98.56 86 LEU A C 1
ATOM 693 O O . LEU A 1 86 ? 25.969 -2.9 -1.941 1 98.56 86 LEU A O 1
ATOM 697 N N . ARG A 1 87 ? 25.125 -2.664 0.136 1 98.38 87 ARG A N 1
ATOM 698 C CA . ARG A 1 87 ? 26.422 -2.676 0.802 1 98.38 87 ARG A CA 1
ATOM 699 C C . ARG A 1 87 ? 26.438 -3.676 1.952 1 98.38 87 ARG A C 1
ATOM 701 O O . ARG A 1 87 ? 25.453 -3.807 2.684 1 98.38 87 ARG A O 1
ATOM 708 N N . VAL A 1 88 ? 27.516 -4.395 2.066 1 98.56 88 VAL A N 1
ATOM 709 C CA . VAL A 1 88 ? 27.797 -5.203 3.248 1 98.56 88 VAL A CA 1
ATOM 710 C C . VAL A 1 88 ? 28.734 -4.445 4.18 1 98.56 88 VAL A C 1
ATOM 712 O O . VAL A 1 88 ? 29.875 -4.117 3.803 1 98.56 88 VAL A O 1
ATOM 715 N N . ILE A 1 89 ? 28.25 -4.176 5.328 1 98.56 89 ILE A N 1
ATOM 716 C CA . ILE A 1 89 ? 29.047 -3.32 6.207 1 98.56 89 ILE A CA 1
ATOM 717 C C . ILE A 1 89 ? 29.156 -3.967 7.586 1 98.56 89 ILE A C 1
ATOM 719 O O . ILE A 1 89 ? 28.328 -4.789 7.965 1 98.56 89 ILE A O 1
ATOM 723 N N . SER A 1 90 ? 30.203 -3.609 8.344 1 98.38 90 SER A N 1
ATOM 724 C CA . SER A 1 90 ? 30.406 -4.109 9.695 1 98.38 90 SER A CA 1
ATOM 725 C C . SER A 1 90 ? 29.453 -3.443 10.68 1 98.38 90 SER A C 1
ATOM 727 O O . SER A 1 90 ? 28.828 -2.432 10.359 1 98.38 90 SER A O 1
ATOM 729 N N . THR A 1 91 ? 29.359 -4.066 11.875 1 98 91 THR A N 1
ATOM 730 C CA . THR A 1 91 ? 28.531 -3.484 12.93 1 98 91 THR A CA 1
ATOM 731 C C . THR A 1 91 ? 29.031 -2.086 13.289 1 98 91 THR A C 1
ATOM 733 O O . THR A 1 91 ? 28.234 -1.201 13.594 1 98 91 THR A O 1
ATOM 736 N N . ARG A 1 92 ? 30.328 -1.852 13.242 1 96.56 92 ARG A N 1
ATOM 737 C CA . ARG A 1 92 ? 30.906 -0.551 13.555 1 96.56 92 ARG A CA 1
ATOM 738 C C . ARG A 1 92 ? 30.531 0.487 12.5 1 96.56 92 ARG A C 1
ATOM 740 O O . ARG A 1 92 ? 30.125 1.6 12.844 1 96.56 92 ARG A O 1
ATOM 747 N N . GLU A 1 93 ? 30.719 0.082 11.258 1 97.81 93 GLU A N 1
ATOM 748 C CA . GLU A 1 93 ? 30.328 0.98 10.172 1 97.81 93 GLU A CA 1
ATOM 749 C C . GLU A 1 93 ? 28.844 1.312 10.227 1 97.81 93 GLU A C 1
ATOM 751 O O . GLU A 1 93 ? 28.453 2.459 10 1 97.81 93 GLU A O 1
ATOM 756 N N . ALA A 1 94 ? 28.094 0.276 10.469 1 98.31 94 ALA A N 1
ATOM 757 C CA . ALA A 1 94 ? 26.641 0.455 10.555 1 98.31 94 ALA A CA 1
ATOM 758 C C . ALA A 1 94 ? 26.266 1.438 11.664 1 98.31 94 ALA A C 1
ATOM 760 O O . ALA A 1 94 ? 25.406 2.293 11.477 1 98.31 94 ALA A O 1
ATOM 761 N N . TYR A 1 95 ? 26.922 1.264 12.789 1 97.12 95 TYR A N 1
ATOM 762 C CA . TYR A 1 95 ? 26.656 2.172 13.898 1 97.12 95 TYR A CA 1
ATOM 763 C C . TYR A 1 95 ? 26.938 3.615 13.5 1 97.12 95 TYR A C 1
ATOM 765 O O . TYR A 1 95 ? 26.188 4.527 13.875 1 97.12 95 TYR A O 1
ATOM 773 N N . GLY A 1 96 ? 28 3.869 12.836 1 96.44 96 GLY A N 1
ATOM 774 C CA . GLY A 1 96 ? 28.344 5.199 12.352 1 96.44 96 GLY A CA 1
ATOM 775 C C . GLY A 1 96 ? 27.312 5.75 11.375 1 96.44 96 GLY A C 1
ATOM 776 O O . GLY A 1 96 ? 27.016 6.949 11.383 1 96.44 96 GLY A O 1
ATOM 777 N N . LEU A 1 97 ? 26.797 4.941 10.57 1 95.94 97 LEU A N 1
ATOM 778 C CA . LEU A 1 97 ? 25.891 5.344 9.5 1 95.94 97 LEU A CA 1
ATOM 779 C C . LEU A 1 97 ? 24.469 5.496 10.016 1 95.94 97 LEU A C 1
ATOM 781 O O . LEU A 1 97 ? 23.75 6.43 9.633 1 95.94 97 LEU A O 1
ATOM 785 N N . PHE A 1 98 ? 24.016 4.492 10.82 1 95.88 98 PHE A N 1
ATOM 786 C CA . PHE A 1 98 ? 22.609 4.414 11.227 1 95.88 98 PHE A CA 1
ATOM 787 C C . PHE A 1 98 ? 22.375 5.195 12.508 1 95.88 98 PHE A C 1
ATOM 789 O O . PHE A 1 98 ? 21.25 5.578 12.812 1 95.88 98 PHE A O 1
ATOM 796 N N . GLY A 1 99 ? 23.438 5.32 13.328 1 94.25 99 GLY A N 1
ATOM 797 C CA . GLY A 1 99 ? 23.266 5.812 14.68 1 94.25 99 GLY A CA 1
ATOM 798 C C . GLY A 1 99 ? 22.812 4.742 15.656 1 94.25 99 GLY A C 1
ATOM 799 O O . GLY A 1 99 ? 23.328 3.625 15.641 1 94.25 99 GLY A O 1
ATOM 800 N N . GLN A 1 100 ? 21.812 5.121 16.578 1 93.19 100 GLN A N 1
ATOM 801 C CA . GLN A 1 100 ? 21.516 4.242 17.703 1 93.19 100 GLN A CA 1
ATOM 802 C C . GLN A 1 100 ? 20.188 3.502 17.484 1 93.19 100 GLN A C 1
ATOM 804 O O . GLN A 1 100 ? 19.734 2.762 18.344 1 93.19 100 GLN A O 1
ATOM 809 N N . GLN A 1 101 ? 19.594 3.805 16.281 1 92.12 101 GLN A N 1
ATOM 810 C CA . GLN A 1 101 ? 18.297 3.184 16.094 1 92.12 101 GLN A CA 1
ATOM 811 C C . GLN A 1 101 ? 17.922 3.141 14.617 1 92.12 101 GLN A C 1
ATOM 813 O O . GLN A 1 101 ? 18.562 3.781 13.781 1 92.12 101 GLN A O 1
ATOM 818 N N . ALA A 1 102 ? 16.953 2.344 14.289 1 94.62 102 ALA A N 1
ATOM 819 C CA . ALA A 1 102 ? 16.328 2.285 12.969 1 94.62 102 ALA A CA 1
ATOM 820 C C . ALA A 1 102 ? 14.805 2.135 13.094 1 94.62 102 ALA A C 1
ATOM 822 O O . ALA A 1 102 ? 14.312 1.552 14.055 1 94.62 102 ALA A O 1
ATOM 823 N N . ILE A 1 103 ? 14.133 2.752 12.203 1 93.56 103 ILE A N 1
ATOM 824 C CA . ILE A 1 103 ? 12.688 2.568 12.133 1 93.56 103 ILE A CA 1
ATOM 825 C C . ILE A 1 103 ? 12.367 1.149 11.664 1 93.56 103 ILE A C 1
ATOM 827 O O . ILE A 1 103 ? 12.758 0.748 10.57 1 93.56 103 ILE A O 1
ATOM 831 N N . ARG A 1 104 ? 11.664 0.427 12.5 1 93.44 104 ARG A N 1
ATOM 832 C CA . ARG A 1 104 ? 11.391 -0.984 12.25 1 93.44 104 ARG A CA 1
ATOM 833 C C . ARG A 1 104 ? 10.078 -1.162 11.492 1 93.44 104 ARG A C 1
ATOM 835 O O . ARG A 1 104 ? 9.047 -0.608 11.883 1 93.44 104 ARG A O 1
ATOM 842 N N . ILE A 1 105 ? 10.156 -1.787 10.383 1 92 105 ILE A N 1
ATOM 843 C CA . ILE A 1 105 ? 8.984 -2.285 9.664 1 92 105 ILE A CA 1
ATOM 844 C C . ILE A 1 105 ? 8.836 -3.787 9.898 1 92 105 ILE A C 1
ATOM 846 O O . ILE A 1 105 ? 9.523 -4.59 9.266 1 92 105 ILE A O 1
ATOM 850 N N . GLY A 1 106 ? 7.891 -4.16 10.75 1 89.88 106 GLY A N 1
ATOM 851 C CA . GLY A 1 106 ? 7.809 -5.504 11.297 1 89.88 106 GLY A CA 1
ATOM 852 C C . GLY A 1 106 ? 7.102 -6.48 10.383 1 89.88 106 GLY A C 1
ATOM 853 O O . GLY A 1 106 ? 6.363 -6.074 9.484 1 89.88 106 GLY A O 1
ATOM 854 N N . GLY A 1 107 ? 7.344 -7.84 10.625 1 91.25 107 GLY A N 1
ATOM 855 C CA . GLY A 1 107 ? 6.711 -8.898 9.859 1 91.25 107 GLY A CA 1
ATOM 856 C C . GLY A 1 107 ? 7.516 -9.328 8.648 1 91.25 107 GLY A C 1
ATOM 857 O O . GLY A 1 107 ? 8.641 -8.867 8.453 1 91.25 107 GLY A O 1
ATOM 858 N N . VAL A 1 108 ? 6.93 -10.188 7.887 1 95.69 108 VAL A N 1
ATOM 859 C CA . VAL A 1 108 ? 7.594 -10.719 6.703 1 95.69 108 VAL A CA 1
ATOM 860 C C . VAL A 1 108 ? 7.289 -9.836 5.496 1 95.69 108 VAL A C 1
ATOM 862 O O . VAL A 1 108 ? 6.141 -9.453 5.277 1 95.69 108 VAL A O 1
ATOM 865 N N . THR A 1 109 ? 8.336 -9.461 4.812 1 97.56 109 THR A N 1
ATOM 866 C CA . THR A 1 109 ? 8.211 -8.688 3.582 1 97.56 109 THR A CA 1
ATOM 867 C C . THR A 1 109 ? 8.703 -9.5 2.387 1 97.56 109 THR A C 1
ATOM 869 O O . THR A 1 109 ? 9.836 -10 2.391 1 97.56 109 THR A O 1
ATOM 872 N N . PHE A 1 110 ? 7.785 -9.766 1.443 1 98.5 110 PHE A N 1
ATOM 873 C CA . PHE A 1 110 ? 8.281 -10.156 0.128 1 98.5 110 PHE A CA 1
ATOM 874 C C . PHE A 1 110 ? 8.766 -8.945 -0.652 1 98.5 110 PHE A C 1
ATOM 876 O O . PHE A 1 110 ? 7.977 -8.07 -1.021 1 98.5 110 PHE A O 1
ATOM 883 N N . LEU A 1 111 ? 10.055 -8.812 -0.822 1 98.62 111 LEU A N 1
ATOM 884 C CA . LEU A 1 111 ? 10.641 -7.656 -1.492 1 98.62 111 LEU A CA 1
ATOM 885 C C . LEU A 1 111 ? 11.062 -8.008 -2.914 1 98.62 111 LEU A C 1
ATOM 887 O O . LEU A 1 111 ? 11.961 -8.828 -3.115 1 98.62 111 LEU A O 1
ATOM 891 N N . VAL A 1 112 ? 10.422 -7.43 -3.887 1 97.69 112 VAL A N 1
ATOM 892 C CA . VAL A 1 112 ? 10.602 -7.727 -5.305 1 97.69 112 VAL A CA 1
ATOM 893 C C . VAL A 1 112 ? 11.406 -6.609 -5.969 1 97.69 112 VAL A C 1
ATOM 895 O O . VAL A 1 112 ? 10.883 -5.512 -6.188 1 97.69 112 VAL A O 1
ATOM 898 N N . ASN A 1 113 ? 12.633 -6.902 -6.27 1 97 113 ASN A N 1
ATOM 899 C CA . ASN A 1 113 ? 13.508 -5.941 -6.934 1 97 113 ASN A CA 1
ATOM 900 C C . ASN A 1 113 ? 13.602 -6.215 -8.43 1 97 113 ASN A C 1
ATOM 902 O O . ASN A 1 113 ? 14.641 -6.676 -8.922 1 97 113 ASN A O 1
ATOM 906 N N . GLU A 1 114 ? 12.555 -5.953 -9.172 1 90.56 114 GLU A N 1
ATOM 907 C CA . GLU A 1 114 ? 12.5 -6.234 -10.609 1 90.56 114 GLU A CA 1
ATOM 908 C C . GLU A 1 114 ? 11.812 -5.098 -11.367 1 90.56 114 GLU A C 1
ATOM 910 O O . GLU A 1 114 ? 11.016 -4.352 -10.789 1 90.56 114 GLU A O 1
ATOM 915 N N . SER A 1 115 ? 12.211 -4.973 -12.648 1 89.19 115 SER A N 1
ATOM 916 C CA . SER A 1 115 ? 11.531 -4.027 -13.531 1 89.19 115 SER A CA 1
ATOM 917 C C . SER A 1 115 ? 10.125 -4.504 -13.875 1 89.19 115 SER A C 1
ATOM 919 O O . SER A 1 115 ? 9.828 -5.699 -13.781 1 89.19 115 SER A O 1
ATOM 921 N N . PRO A 1 116 ? 9.242 -3.643 -14.273 1 89.12 116 PRO A N 1
ATOM 922 C CA . PRO A 1 116 ? 7.859 -4.008 -14.586 1 89.12 116 PRO A CA 1
ATOM 923 C C . PRO A 1 116 ? 7.75 -4.898 -15.828 1 89.12 116 PRO A C 1
ATOM 925 O O . PRO A 1 116 ? 6.703 -5.508 -16.062 1 89.12 116 PRO A O 1
ATOM 928 N N . GLN A 1 117 ? 8.758 -5.07 -16.531 1 89.69 117 GLN A N 1
ATOM 929 C CA . GLN A 1 117 ? 8.812 -5.707 -17.844 1 89.69 117 GLN A CA 1
ATOM 930 C C . GLN A 1 117 ? 8.148 -7.082 -17.812 1 89.69 117 GLN A C 1
ATOM 932 O O . GLN A 1 117 ? 7.523 -7.496 -18.797 1 89.69 117 GLN A O 1
ATOM 937 N N . PHE A 1 118 ? 8.141 -7.82 -16.797 1 88.5 118 PHE A N 1
ATOM 938 C CA . PHE A 1 118 ? 7.684 -9.203 -16.781 1 88.5 118 PHE A CA 1
ATOM 939 C C . PHE A 1 118 ? 6.426 -9.352 -15.938 1 88.5 118 PHE A C 1
ATOM 941 O O . PHE A 1 118 ? 5.84 -10.438 -15.867 1 88.5 118 PHE A O 1
ATOM 948 N N . MET A 1 119 ? 5.902 -8.289 -15.359 1 89.06 119 MET A N 1
ATOM 949 C CA . MET A 1 119 ? 4.949 -8.445 -14.266 1 89.06 119 MET A CA 1
ATOM 950 C C . MET A 1 119 ? 3.518 -8.438 -14.781 1 89.06 119 MET A C 1
ATOM 952 O O . MET A 1 119 ? 2.596 -8.859 -14.078 1 89.06 119 MET A O 1
ATOM 956 N N . THR A 1 120 ? 3.299 -8.109 -15.992 1 86.31 120 THR A N 1
ATOM 957 C CA . THR A 1 120 ? 1.943 -7.965 -16.5 1 86.31 120 THR A CA 1
ATOM 958 C C . THR A 1 120 ? 1.456 -9.273 -17.109 1 86.31 120 THR A C 1
ATOM 960 O O . THR A 1 120 ? 0.422 -9.305 -17.781 1 86.31 120 THR A O 1
ATOM 963 N N . HIS A 1 121 ? 2.203 -10.352 -16.938 1 88.5 121 HIS A N 1
ATOM 964 C CA . HIS A 1 121 ? 1.855 -11.672 -17.453 1 88.5 121 HIS A CA 1
ATOM 965 C C . HIS A 1 121 ? 1.757 -12.688 -16.312 1 88.5 121 HIS A C 1
ATOM 967 O O . HIS A 1 121 ? 2.68 -12.82 -15.508 1 88.5 121 HIS A O 1
ATOM 973 N N . MET A 1 122 ? 0.671 -13.43 -16.406 1 92.25 122 MET A N 1
ATOM 974 C CA . MET A 1 122 ? 0.393 -14.352 -15.305 1 92.25 122 MET A CA 1
ATOM 975 C C . MET A 1 122 ? 1.551 -15.328 -15.102 1 92.25 122 MET A C 1
ATOM 977 O O . MET A 1 122 ? 1.959 -15.586 -13.969 1 92.25 122 MET A O 1
ATOM 981 N N . TYR A 1 123 ? 2.068 -15.867 -16.188 1 95.12 123 TYR A N 1
ATOM 982 C CA . TYR A 1 123 ? 3.137 -16.844 -16.047 1 95.12 123 TYR A CA 1
ATOM 983 C C . TYR A 1 123 ? 4.316 -16.281 -15.273 1 95.12 123 TYR A C 1
ATOM 985 O O . TYR A 1 123 ? 4.816 -16.906 -14.344 1 95.12 123 TYR A O 1
ATOM 993 N N . HIS A 1 124 ? 4.734 -15.07 -15.68 1 94.75 124 HIS A N 1
ATOM 994 C CA . HIS A 1 124 ? 5.902 -14.477 -15.039 1 94.75 124 HIS A CA 1
ATOM 995 C C . HIS A 1 124 ? 5.617 -14.125 -13.586 1 94.75 124 HIS A C 1
ATOM 997 O O . HIS A 1 124 ? 6.492 -14.258 -12.727 1 94.75 124 HIS A O 1
ATOM 1003 N N . PHE A 1 125 ? 4.465 -13.75 -13.328 1 95.69 125 PHE A N 1
ATOM 1004 C CA . PHE A 1 125 ? 4.133 -13.359 -11.961 1 95.69 125 PHE A CA 1
ATOM 1005 C C . PHE A 1 125 ? 3.928 -14.586 -11.086 1 95.69 125 PHE A C 1
ATOM 1007 O O . PHE A 1 125 ? 4.527 -14.703 -10.016 1 95.69 125 PHE A O 1
ATOM 1014 N N . VAL A 1 126 ? 3.09 -15.539 -11.531 1 97 126 VAL A N 1
ATOM 1015 C CA . VAL A 1 126 ? 2.703 -16.625 -10.641 1 97 126 VAL A CA 1
ATOM 1016 C C . VAL A 1 126 ? 3.701 -17.781 -10.766 1 97 126 VAL A C 1
ATOM 1018 O O . VAL A 1 126 ? 4.25 -18.25 -9.766 1 97 126 VAL A O 1
ATOM 1021 N N . ALA A 1 127 ? 4.039 -18.188 -11.969 1 96.75 127 ALA A N 1
ATOM 1022 C CA . ALA A 1 127 ? 4.836 -19.391 -12.18 1 96.75 127 ALA A CA 1
ATOM 1023 C C . ALA A 1 127 ? 6.324 -19.094 -12.016 1 96.75 127 ALA A C 1
ATOM 1025 O O . ALA A 1 127 ? 7.137 -20.016 -11.922 1 96.75 127 ALA A O 1
ATOM 1026 N N . GLU A 1 128 ? 6.68 -17.828 -12.008 1 96.19 128 GLU A N 1
ATOM 1027 C CA . GLU A 1 128 ? 8.086 -17.5 -11.828 1 96.19 128 GLU A CA 1
ATOM 1028 C C . GLU A 1 128 ? 8.312 -16.75 -10.508 1 96.19 128 GLU A C 1
ATOM 1030 O O . GLU A 1 128 ? 8.914 -17.297 -9.578 1 96.19 128 GLU A O 1
ATOM 1035 N N . LEU A 1 129 ? 7.695 -15.602 -10.43 1 96.94 129 LEU A N 1
ATOM 1036 C CA . LEU A 1 129 ? 7.973 -14.758 -9.273 1 96.94 129 LEU A CA 1
ATOM 1037 C C . LEU A 1 129 ? 7.398 -15.367 -8 1 96.94 129 LEU A C 1
ATOM 1039 O O . LEU A 1 129 ? 8.141 -15.672 -7.066 1 96.94 129 LEU A O 1
ATOM 1043 N N . LEU A 1 130 ? 6.035 -15.562 -7.969 1 97.31 130 LEU A N 1
ATOM 1044 C CA . LEU A 1 130 ? 5.41 -16.109 -6.77 1 97.31 130 LEU A CA 1
ATOM 1045 C C . LEU A 1 130 ? 5.934 -17.516 -6.477 1 97.31 130 LEU A C 1
ATOM 1047 O O . LEU A 1 130 ? 6.172 -17.859 -5.316 1 97.31 130 LEU A O 1
ATOM 1051 N N . PHE A 1 131 ? 6.125 -18.297 -7.531 1 97 131 PHE A N 1
ATOM 1052 C CA . PHE A 1 131 ? 6.711 -19.641 -7.426 1 97 131 PHE A CA 1
ATOM 1053 C C . PHE A 1 131 ? 8.062 -19.578 -6.73 1 97 131 PHE A C 1
ATOM 1055 O O . PHE A 1 131 ? 8.289 -20.266 -5.734 1 97 131 PHE A O 1
ATOM 1062 N N . GLY A 1 132 ? 8.914 -18.703 -7.223 1 97.81 132 GLY A N 1
ATOM 1063 C CA . GLY A 1 132 ? 10.258 -18.578 -6.664 1 97.81 132 GLY A CA 1
ATOM 1064 C C . GLY A 1 132 ? 10.266 -18.031 -5.254 1 97.81 132 GLY A C 1
ATOM 1065 O O . GLY A 1 132 ? 11.008 -18.5 -4.398 1 97.81 132 GLY A O 1
ATOM 1066 N N . LEU A 1 133 ? 9.453 -17.016 -4.996 1 98.12 133 LEU A N 1
ATOM 1067 C CA . LEU A 1 133 ? 9.352 -16.438 -3.664 1 98.12 133 LEU A CA 1
ATOM 1068 C C . LEU A 1 133 ? 8.922 -17.484 -2.645 1 98.12 133 LEU A C 1
ATOM 1070 O O . LEU A 1 133 ? 9.547 -17.625 -1.59 1 98.12 133 LEU A O 1
ATOM 1074 N N . TRP A 1 134 ? 7.91 -18.203 -3.014 1 96.62 134 TRP A N 1
ATOM 1075 C CA . TRP A 1 134 ? 7.379 -19.156 -2.045 1 96.62 134 TRP A CA 1
ATOM 1076 C C . TRP A 1 134 ? 8.32 -20.359 -1.88 1 96.62 134 TRP A C 1
ATOM 1078 O O . TRP A 1 134 ? 8.484 -20.875 -0.772 1 96.62 134 TRP A O 1
ATOM 1088 N N . ARG A 1 135 ? 8.898 -20.797 -2.984 1 96.19 135 ARG A N 1
ATOM 1089 C CA . ARG A 1 135 ? 9.875 -21.875 -2.879 1 96.19 135 ARG A CA 1
ATOM 1090 C C . ARG A 1 135 ? 11.008 -21.484 -1.939 1 96.19 135 ARG A C 1
ATOM 1092 O O . ARG A 1 135 ? 11.461 -22.312 -1.136 1 96.19 135 ARG A O 1
ATOM 1099 N N . THR A 1 136 ? 11.477 -20.281 -2.082 1 97.44 136 THR A N 1
ATOM 1100 C CA . THR A 1 136 ? 12.539 -19.766 -1.23 1 97.44 136 THR A CA 1
ATOM 1101 C C . THR A 1 136 ? 12.086 -19.688 0.224 1 97.44 136 THR A C 1
ATOM 1103 O O . THR A 1 136 ? 12.766 -20.188 1.12 1 97.44 136 THR A O 1
ATOM 1106 N N . TYR A 1 137 ? 10.953 -19.141 0.428 1 96.88 137 TYR A N 1
ATOM 1107 C CA . TYR A 1 137 ? 10.43 -18.953 1.776 1 96.88 137 TYR A CA 1
ATOM 1108 C C . TYR A 1 137 ? 10.141 -20.281 2.445 1 96.88 137 TYR A C 1
ATOM 1110 O O . TYR A 1 137 ? 10.461 -20.484 3.619 1 96.88 137 TYR A O 1
ATOM 1118 N N . SER A 1 138 ? 9.633 -21.266 1.695 1 94.44 138 SER A N 1
ATOM 1119 C CA . SER A 1 138 ? 9.234 -22.547 2.238 1 94.44 138 SER A CA 1
ATOM 1120 C C . SER A 1 138 ? 10.445 -23.375 2.646 1 94.44 138 SER A C 1
ATOM 1122 O O . SER A 1 138 ? 10.32 -24.375 3.361 1 94.44 138 SER A O 1
ATOM 1124 N N . SER A 1 139 ? 11.617 -22.938 2.193 1 94.5 139 SER A N 1
ATOM 1125 C CA . SER A 1 139 ? 12.828 -23.641 2.602 1 94.5 139 SER A CA 1
ATOM 1126 C C . SER A 1 139 ? 13.062 -23.5 4.102 1 94.5 139 SER A C 1
ATOM 1128 O O . SER A 1 139 ? 13.844 -24.266 4.684 1 94.5 139 SER A O 1
ATOM 1130 N N . LEU A 1 140 ? 12.43 -22.547 4.715 1 94.62 140 LEU A N 1
ATOM 1131 C CA . LEU A 1 140 ? 12.586 -22.312 6.148 1 94.62 140 LEU A CA 1
ATOM 1132 C C . LEU A 1 140 ? 11.641 -23.219 6.949 1 94.62 140 LEU A C 1
ATOM 1134 O O . LEU A 1 140 ? 11.703 -23.234 8.18 1 94.62 140 LEU A O 1
ATOM 1138 N N . ASP A 1 141 ? 10.742 -23.891 6.293 1 89.19 141 ASP A N 1
ATOM 1139 C CA . ASP A 1 141 ? 9.812 -24.812 6.938 1 89.19 141 ASP A CA 1
ATOM 1140 C C . ASP A 1 141 ? 9.969 -26.234 6.383 1 89.19 141 ASP A C 1
ATOM 1142 O O . ASP A 1 141 ? 9.094 -26.734 5.672 1 89.19 141 ASP A O 1
ATOM 1146 N N . PRO A 1 142 ? 10.93 -26.938 6.801 1 79.19 142 PRO A N 1
ATOM 1147 C CA . PRO A 1 142 ? 11.195 -28.266 6.242 1 79.19 142 PRO A CA 1
ATOM 1148 C C . PRO A 1 142 ? 10.094 -29.281 6.574 1 79.19 142 PRO A C 1
ATOM 1150 O O . PRO A 1 142 ? 9.992 -30.312 5.926 1 79.19 142 PRO A O 1
ATOM 1153 N N . ASP A 1 143 ? 9.297 -29 7.59 1 80.12 143 ASP A N 1
ATOM 1154 C CA . ASP A 1 143 ? 8.25 -29.938 8.016 1 80.12 143 ASP A CA 1
ATOM 1155 C C . ASP A 1 143 ? 6.898 -29.547 7.41 1 80.12 143 ASP A C 1
ATOM 1157 O O . ASP A 1 143 ? 5.848 -29.953 7.914 1 80.12 143 ASP A O 1
ATOM 1161 N N . LEU A 1 144 ? 7.004 -28.781 6.414 1 77.62 144 LEU A N 1
ATOM 1162 C CA . LEU A 1 144 ? 5.773 -28.391 5.73 1 77.62 144 LEU A CA 1
ATOM 1163 C C . LEU A 1 144 ? 4.949 -29.609 5.348 1 77.62 144 LEU A C 1
ATOM 1165 O O . LEU A 1 144 ? 5.488 -30.594 4.828 1 77.62 144 LEU A O 1
ATOM 1169 N N . GLU A 1 145 ? 3.633 -29.609 5.703 1 74.69 145 GLU A N 1
ATOM 1170 C CA . GLU A 1 145 ? 2.729 -30.719 5.445 1 74.69 145 GLU A CA 1
ATOM 1171 C C . GLU A 1 145 ? 2.428 -30.859 3.957 1 74.69 145 GLU A C 1
ATOM 1173 O O . GLU A 1 145 ? 2.4 -29.859 3.23 1 74.69 145 GLU A O 1
ATOM 1178 N N . VAL A 1 146 ? 2.092 -32 3.643 1 71.44 146 VAL A N 1
ATOM 1179 C CA . VAL A 1 146 ? 1.81 -32.312 2.244 1 71.44 146 VAL A CA 1
ATOM 1180 C C . VAL A 1 146 ? 0.57 -31.547 1.786 1 71.44 146 VAL A C 1
ATOM 1182 O O . VAL A 1 146 ? 0.467 -31.156 0.618 1 71.44 146 VAL A O 1
ATOM 1185 N N . ASN A 1 147 ? -0.309 -31.219 2.734 1 73.12 147 ASN A N 1
ATOM 1186 C CA . ASN A 1 147 ? -1.548 -30.547 2.383 1 73.12 147 ASN A CA 1
ATOM 1187 C C . ASN A 1 147 ? -1.34 -29.031 2.262 1 73.12 147 ASN A C 1
ATOM 1189 O O . ASN A 1 147 ? -2.264 -28.297 1.898 1 73.12 147 ASN A O 1
ATOM 1193 N N . GLY A 1 148 ? -0.111 -28.641 2.523 1 75.88 148 GLY A N 1
ATOM 1194 C CA . GLY A 1 148 ? 0.197 -27.25 2.262 1 75.88 148 GLY A CA 1
ATOM 1195 C C . GLY A 1 148 ? 0.145 -26.375 3.506 1 75.88 148 GLY A C 1
ATOM 1196 O O . GLY A 1 148 ? 0.276 -25.156 3.422 1 75.88 148 GLY A O 1
ATOM 1197 N N . HIS A 1 149 ? -0.143 -26.984 4.594 1 79.81 149 HIS A N 1
ATOM 1198 C CA . HIS A 1 149 ? -0.121 -26.203 5.828 1 79.81 149 HIS A CA 1
ATOM 1199 C C . HIS A 1 149 ? 1.306 -25.844 6.23 1 79.81 149 HIS A C 1
ATOM 1201 O O . HIS A 1 149 ? 2.195 -26.703 6.207 1 79.81 149 HIS A O 1
ATOM 1207 N N . THR A 1 150 ? 1.572 -24.609 6.465 1 86.56 150 THR A N 1
ATOM 1208 C CA . THR A 1 150 ? 2.914 -24.141 6.801 1 86.56 150 THR A CA 1
ATOM 1209 C C . THR A 1 150 ? 2.9 -23.344 8.102 1 86.56 150 THR A C 1
ATOM 1211 O O . THR A 1 150 ? 1.872 -22.766 8.477 1 86.56 150 THR A O 1
ATOM 1214 N N . ARG A 1 151 ? 3.996 -23.391 8.836 1 85.25 151 ARG A N 1
ATOM 1215 C CA . ARG A 1 151 ? 4.172 -22.594 10.047 1 85.25 151 ARG A CA 1
ATOM 1216 C C . ARG A 1 151 ? 4.691 -21.203 9.727 1 85.25 151 ARG A C 1
ATOM 1218 O O . ARG A 1 151 ? 4.777 -20.344 10.609 1 85.25 151 ARG A O 1
ATOM 1225 N N . LEU A 1 152 ? 5.027 -20.969 8.5 1 91.12 152 LEU A N 1
ATOM 1226 C CA . LEU A 1 152 ? 5.551 -19.672 8.102 1 91.12 152 LEU A CA 1
ATOM 1227 C C . LEU A 1 152 ? 4.449 -18.625 8.109 1 91.12 152 LEU A C 1
ATOM 1229 O O . LEU A 1 152 ? 3.322 -18.891 7.684 1 91.12 152 LEU A O 1
ATOM 1233 N N . ALA A 1 153 ? 4.836 -17.469 8.656 1 90.38 153 ALA A N 1
ATOM 1234 C CA . ALA A 1 153 ? 3.881 -16.359 8.625 1 90.38 153 ALA A CA 1
ATOM 1235 C C . ALA A 1 153 ? 3.666 -15.859 7.203 1 90.38 153 ALA A C 1
ATOM 1237 O O . ALA A 1 153 ? 4.613 -15.766 6.422 1 90.38 153 ALA A O 1
ATOM 1238 N N . ALA A 1 154 ? 2.387 -15.586 6.887 1 91.88 154 ALA A N 1
ATOM 1239 C CA . ALA A 1 154 ? 2.115 -14.922 5.613 1 91.88 154 ALA A CA 1
ATOM 1240 C C . ALA A 1 154 ? 2.832 -13.578 5.527 1 91.88 154 ALA A C 1
ATOM 1242 O O . ALA A 1 154 ? 3.02 -12.906 6.543 1 91.88 154 ALA A O 1
ATOM 1243 N N . PRO A 1 155 ? 3.258 -13.227 4.352 1 94.75 155 PRO A N 1
ATOM 1244 C CA . PRO A 1 155 ? 3.848 -11.891 4.25 1 94.75 155 PRO A CA 1
ATOM 1245 C C . PRO A 1 155 ? 2.865 -10.781 4.629 1 94.75 155 PRO A C 1
ATOM 1247 O O . PRO A 1 155 ? 1.713 -10.797 4.191 1 94.75 155 PRO A O 1
ATOM 1250 N N . LYS A 1 156 ? 3.393 -9.883 5.422 1 91.69 156 LYS A N 1
ATOM 1251 C CA . LYS A 1 156 ? 2.588 -8.711 5.758 1 91.69 156 LYS A CA 1
ATOM 1252 C C . LYS A 1 156 ? 2.506 -7.742 4.582 1 91.69 156 LYS A C 1
ATOM 1254 O O . LYS A 1 156 ? 1.504 -7.043 4.41 1 91.69 156 LYS A O 1
ATOM 1259 N N . ARG A 1 157 ? 3.566 -7.766 3.828 1 94.19 157 ARG A N 1
ATOM 1260 C CA . ARG A 1 157 ? 3.602 -6.859 2.684 1 94.19 157 ARG A CA 1
ATOM 1261 C C . ARG A 1 157 ? 4.398 -7.465 1.531 1 94.19 157 ARG A C 1
ATOM 1263 O O . ARG A 1 157 ? 5.262 -8.32 1.747 1 94.19 157 ARG A O 1
ATOM 1270 N N . ILE A 1 158 ? 4.004 -7.082 0.413 1 96.31 158 ILE A N 1
ATOM 1271 C CA . ILE A 1 158 ? 4.777 -7.289 -0.806 1 96.31 158 ILE A CA 1
ATOM 1272 C C . ILE A 1 158 ? 5.227 -5.941 -1.369 1 96.31 158 ILE A C 1
ATOM 1274 O O . ILE A 1 158 ? 4.395 -5.109 -1.735 1 96.31 158 ILE A O 1
ATOM 1278 N N . CYS A 1 159 ? 6.539 -5.766 -1.384 1 96.62 159 CYS A N 1
ATOM 1279 C CA . CYS A 1 159 ? 7.105 -4.488 -1.797 1 96.62 159 CYS A CA 1
ATOM 1280 C C . CYS A 1 159 ? 7.711 -4.586 -3.193 1 96.62 159 CYS A C 1
ATOM 1282 O O . CYS A 1 159 ? 8.617 -5.379 -3.428 1 96.62 159 CYS A O 1
ATOM 1284 N N . PHE A 1 160 ? 7.16 -3.83 -4.078 1 95.75 160 PHE A N 1
ATOM 1285 C CA . PHE A 1 160 ? 7.723 -3.678 -5.414 1 95.75 160 PHE A CA 1
ATOM 1286 C C . PHE A 1 160 ? 8.57 -2.416 -5.504 1 95.75 160 PHE A C 1
ATOM 1288 O O . PHE A 1 160 ? 8.039 -1.311 -5.633 1 95.75 160 PHE A O 1
ATOM 1295 N N . THR A 1 161 ? 9.867 -2.566 -5.531 1 95.88 161 THR A N 1
ATOM 1296 C CA . THR A 1 161 ? 10.758 -1.424 -5.379 1 95.88 161 THR A CA 1
ATOM 1297 C C . THR A 1 161 ? 10.82 -0.607 -6.664 1 95.88 161 THR A C 1
ATOM 1299 O O . THR A 1 161 ? 11.172 0.574 -6.641 1 95.88 161 THR A O 1
ATOM 1302 N N . HIS A 1 162 ? 10.469 -1.24 -7.832 1 94.81 162 HIS A N 1
ATOM 1303 C CA . HIS A 1 162 ? 10.617 -0.546 -9.109 1 94.81 162 HIS A CA 1
ATOM 1304 C C . HIS A 1 162 ? 9.32 -0.584 -9.914 1 94.81 162 HIS A C 1
ATOM 1306 O O . HIS A 1 162 ? 9.328 -0.358 -11.125 1 94.81 162 HIS A O 1
ATOM 1312 N N . LEU A 1 163 ? 8.258 -0.952 -9.281 1 92.81 163 LEU A N 1
ATOM 1313 C CA . LEU A 1 163 ? 6.973 -1.049 -9.969 1 92.81 163 LEU A CA 1
ATOM 1314 C C . LEU A 1 163 ? 5.941 -0.13 -9.32 1 92.81 163 LEU A C 1
ATOM 1316 O O . LEU A 1 163 ? 5.875 -0.028 -8.094 1 92.81 163 LEU A O 1
ATOM 1320 N N . ASP A 1 164 ? 5.125 0.433 -10.188 1 87.5 164 ASP A N 1
ATOM 1321 C CA . ASP A 1 164 ? 4.004 1.221 -9.688 1 87.5 164 ASP A CA 1
ATOM 1322 C C . ASP A 1 164 ? 2.75 0.36 -9.539 1 87.5 164 ASP A C 1
ATOM 1324 O O . ASP A 1 164 ? 2.777 -0.839 -9.82 1 87.5 164 ASP A O 1
ATOM 1328 N N . ALA A 1 165 ? 1.708 0.933 -9.086 1 84.31 165 ALA A N 1
ATOM 1329 C CA . ALA A 1 165 ? 0.509 0.195 -8.703 1 84.31 165 ALA A CA 1
ATOM 1330 C C . ALA A 1 165 ? -0.251 -0.303 -9.922 1 84.31 165 ALA A C 1
ATOM 1332 O O . ALA A 1 165 ? -1.112 -1.18 -9.812 1 84.31 165 ALA A O 1
ATOM 1333 N N . ALA A 1 166 ? 0.014 0.171 -11.055 1 80.25 166 ALA A N 1
ATOM 1334 C CA . ALA A 1 166 ? -0.756 -0.174 -12.242 1 80.25 166 ALA A CA 1
ATOM 1335 C C . ALA A 1 166 ? -0.066 -1.275 -13.047 1 80.25 166 ALA A C 1
ATOM 1337 O O . ALA A 1 166 ? -0.725 -2.053 -13.742 1 80.25 166 ALA A O 1
ATOM 1338 N N . HIS A 1 167 ? 1.225 -1.468 -12.914 1 84.75 167 HIS A N 1
ATOM 1339 C CA . HIS A 1 167 ? 1.96 -2.268 -13.883 1 84.75 167 HIS A CA 1
ATOM 1340 C C . HIS A 1 167 ? 2.199 -3.682 -13.367 1 84.75 167 HIS A C 1
ATOM 1342 O O . HIS A 1 167 ? 2.977 -4.438 -13.953 1 84.75 167 HIS A O 1
ATOM 1348 N N . TRP A 1 168 ? 1.665 -4.117 -12.32 1 87.19 168 TRP A N 1
ATOM 1349 C CA . TRP A 1 168 ? 1.783 -5.5 -11.883 1 87.19 168 TRP A CA 1
ATOM 1350 C C . TRP A 1 168 ? 0.498 -6.273 -12.156 1 87.19 168 TRP A C 1
ATOM 1352 O O . TRP A 1 168 ? 0.489 -7.508 -12.133 1 87.19 168 TRP A O 1
ATOM 1362 N N . ARG A 1 169 ? -0.539 -5.578 -12.43 1 85.69 169 ARG A N 1
ATOM 1363 C CA . ARG A 1 169 ? -1.839 -6.168 -12.727 1 85.69 169 ARG A CA 1
ATOM 1364 C C . ARG A 1 169 ? -1.935 -6.562 -14.203 1 85.69 169 ARG A C 1
ATOM 1366 O O . ARG A 1 169 ? -1.703 -5.738 -15.086 1 85.69 169 ARG A O 1
ATOM 1373 N N . ASP A 1 170 ? -2.191 -7.836 -14.422 1 87.25 170 ASP A N 1
ATOM 1374 C CA . ASP A 1 170 ? -2.293 -8.305 -15.797 1 87.25 170 ASP A CA 1
ATOM 1375 C C . ASP A 1 170 ? -3.664 -7.977 -16.391 1 87.25 170 ASP A C 1
ATOM 1377 O O . ASP A 1 170 ? -4.582 -7.594 -15.664 1 87.25 170 ASP A O 1
ATOM 1381 N N . TYR A 1 171 ? -3.783 -8.148 -17.703 1 84 171 TYR A N 1
ATOM 1382 C CA . TYR A 1 171 ? -4.992 -7.754 -18.406 1 84 171 TYR A CA 1
ATOM 1383 C C . TYR A 1 171 ? -6.18 -8.609 -17.984 1 84 171 TYR A C 1
ATOM 1385 O O . TYR A 1 171 ? -7.324 -8.148 -18 1 84 171 TYR A O 1
ATOM 1393 N N . ALA A 1 172 ? -5.91 -9.859 -17.609 1 87.75 172 ALA A N 1
ATOM 1394 C CA . ALA A 1 172 ? -6.984 -10.766 -17.219 1 87.75 172 ALA A CA 1
ATOM 1395 C C . ALA A 1 172 ? -7.25 -10.688 -15.727 1 87.75 172 ALA A C 1
ATOM 1397 O O . ALA A 1 172 ? -8.125 -11.391 -15.203 1 87.75 172 ALA A O 1
ATOM 1398 N N . ALA A 1 173 ? -6.523 -9.898 -14.938 1 89.94 173 ALA A N 1
ATOM 1399 C CA . ALA A 1 173 ? -6.625 -9.711 -13.492 1 89.94 173 ALA A CA 1
ATOM 1400 C C . ALA A 1 173 ? -6.418 -11.023 -12.75 1 89.94 173 ALA A C 1
ATOM 1402 O O . ALA A 1 173 ? -7.051 -11.273 -11.719 1 89.94 173 ALA A O 1
ATOM 1403 N N . MET A 1 174 ? -5.637 -11.898 -13.367 1 93.5 174 MET A N 1
ATOM 1404 C CA . MET A 1 174 ? -5.324 -13.18 -12.734 1 93.5 174 MET A CA 1
ATOM 1405 C C . MET A 1 174 ? -4.289 -13 -11.625 1 93.5 174 MET A C 1
ATOM 1407 O O . MET A 1 174 ? -4.328 -13.695 -10.617 1 93.5 174 MET A O 1
ATOM 1411 N N . ASN A 1 175 ? -3.396 -12.023 -11.812 1 93.88 175 ASN A N 1
ATOM 1412 C CA . ASN A 1 175 ? -2.377 -11.766 -10.805 1 93.88 175 ASN A CA 1
ATOM 1413 C C . ASN A 1 175 ? -3 -11.43 -9.453 1 93.88 175 ASN A C 1
ATOM 1415 O O . ASN A 1 175 ? -2.662 -12.047 -8.438 1 93.88 175 ASN A O 1
ATOM 1419 N N . GLN A 1 176 ? -3.891 -10.5 -9.508 1 91.5 176 GLN A N 1
ATOM 1420 C CA . GLN A 1 176 ? -4.512 -10.07 -8.258 1 91.5 176 GLN A CA 1
ATOM 1421 C C . GLN A 1 176 ? -5.434 -11.148 -7.703 1 91.5 176 GLN A C 1
ATOM 1423 O O . GLN A 1 176 ? -5.57 -11.289 -6.484 1 91.5 176 GLN A O 1
ATOM 1428 N N . TYR A 1 177 ? -6.086 -11.922 -8.633 1 93.75 177 TYR A N 1
ATOM 1429 C CA . TYR A 1 177 ? -6.941 -13.031 -8.219 1 93.75 177 TYR A CA 1
ATOM 1430 C C . TYR A 1 177 ? -6.16 -14.047 -7.391 1 93.75 177 TYR A C 1
ATOM 1432 O O . TYR A 1 177 ? -6.586 -14.43 -6.301 1 93.75 177 TYR A O 1
ATOM 1440 N N . VAL A 1 178 ? -5.012 -14.375 -7.867 1 95.56 178 VAL A N 1
ATOM 1441 C CA . VAL A 1 178 ? -4.168 -15.367 -7.203 1 95.56 178 VAL A CA 1
ATOM 1442 C C . VAL A 1 178 ? -3.594 -14.773 -5.918 1 95.56 178 VAL A C 1
ATOM 1444 O O . VAL A 1 178 ? -3.666 -15.398 -4.855 1 95.56 178 VAL A O 1
ATOM 1447 N N . LEU A 1 179 ? -3.07 -13.633 -6 1 94.62 179 LEU A N 1
ATOM 1448 C CA . LEU A 1 179 ? -2.426 -13.016 -4.848 1 94.62 179 LEU A CA 1
ATOM 1449 C C . LEU A 1 179 ? -3.4 -12.891 -3.682 1 94.62 179 LEU A C 1
ATOM 1451 O O . LEU A 1 179 ? -3.062 -13.234 -2.547 1 94.62 179 LEU A O 1
ATOM 1455 N N . ARG A 1 180 ? -4.578 -12.438 -3.955 1 92.88 180 ARG A N 1
ATOM 1456 C CA . ARG A 1 180 ? -5.551 -12.195 -2.896 1 92.88 180 ARG A CA 1
ATOM 1457 C C . ARG A 1 180 ? -6.09 -13.508 -2.342 1 92.88 180 ARG A C 1
ATOM 1459 O O . ARG A 1 180 ? -6.402 -13.609 -1.153 1 92.88 180 ARG A O 1
ATOM 1466 N N . ALA A 1 181 ? -6.152 -14.516 -3.229 1 92.62 181 ALA A N 1
ATOM 1467 C CA . ALA A 1 181 ? -6.566 -15.836 -2.758 1 92.62 181 ALA A CA 1
ATOM 1468 C C . ALA A 1 181 ? -5.555 -16.406 -1.77 1 92.62 181 ALA A C 1
ATOM 1470 O O . ALA A 1 181 ? -5.934 -17.031 -0.771 1 92.62 181 ALA A O 1
ATOM 1471 N N . VAL A 1 182 ? -4.309 -16.125 -2.016 1 93.81 182 VAL A N 1
ATOM 1472 C CA . VAL A 1 182 ? -3.246 -16.75 -1.241 1 93.81 182 VAL A CA 1
ATOM 1473 C C . VAL A 1 182 ? -2.916 -15.891 -0.024 1 93.81 182 VAL A C 1
ATOM 1475 O O . VAL A 1 182 ? -2.703 -16.406 1.073 1 93.81 182 VAL A O 1
ATOM 1478 N N . PHE A 1 183 ? -2.789 -14.586 -0.26 1 93.12 183 PHE A N 1
ATOM 1479 C CA . PHE A 1 183 ? -2.422 -13.656 0.8 1 93.12 183 PHE A CA 1
ATOM 1480 C C . PHE A 1 183 ? -3.451 -12.539 0.917 1 93.12 183 PHE A C 1
ATOM 1482 O O . PHE A 1 183 ? -3.145 -11.375 0.646 1 93.12 183 PHE A O 1
ATOM 1489 N N . PRO A 1 184 ? -4.555 -12.789 1.471 1 90.81 184 PRO A N 1
ATOM 1490 C CA . PRO A 1 184 ? -5.641 -11.805 1.48 1 90.81 184 PRO A CA 1
ATOM 1491 C C . PRO A 1 184 ? -5.312 -10.578 2.328 1 90.81 184 PRO A C 1
ATOM 1493 O O . PRO A 1 184 ? -5.816 -9.484 2.057 1 90.81 184 PRO A O 1
ATOM 1496 N N . SER A 1 185 ? -4.469 -10.711 3.324 1 90.31 185 SER A N 1
ATOM 1497 C CA . SER A 1 185 ? -4.203 -9.609 4.238 1 90.31 185 SER A CA 1
ATOM 1498 C C . SER A 1 185 ? -2.959 -8.828 3.82 1 90.31 185 SER A C 1
ATOM 1500 O O . SER A 1 185 ? -2.67 -7.77 4.375 1 90.31 185 SER A O 1
ATOM 1502 N N . ALA A 1 186 ? -2.219 -9.344 2.854 1 92.12 186 ALA A N 1
ATOM 1503 C CA . ALA A 1 186 ? -0.964 -8.711 2.463 1 92.12 186 ALA A CA 1
ATOM 1504 C C . ALA A 1 186 ? -1.212 -7.32 1.882 1 92.12 186 ALA A C 1
ATOM 1506 O O . ALA A 1 186 ? -2.156 -7.121 1.115 1 92.12 186 ALA A O 1
ATOM 1507 N N . ILE A 1 187 ? -0.281 -6.469 2.258 1 90.38 187 ILE A N 1
ATOM 1508 C CA . ILE A 1 187 ? -0.339 -5.117 1.711 1 90.38 187 ILE A CA 1
ATOM 1509 C C . ILE A 1 187 ? 0.693 -4.969 0.596 1 90.38 187 ILE A C 1
ATOM 1511 O O . ILE A 1 187 ? 1.778 -5.551 0.664 1 90.38 187 ILE A O 1
ATOM 1515 N N . LEU A 1 188 ? 0.281 -4.184 -0.38 1 93 188 LEU A N 1
ATOM 1516 C CA . LEU A 1 188 ? 1.196 -3.959 -1.493 1 93 188 LEU A CA 1
ATOM 1517 C C . LEU A 1 188 ? 1.826 -2.572 -1.404 1 93 188 LEU A C 1
ATOM 1519 O O . LEU A 1 188 ? 1.126 -1.581 -1.184 1 93 188 LEU A O 1
ATOM 1523 N N . GLU A 1 189 ? 3.127 -2.549 -1.46 1 93.62 189 GLU A N 1
ATOM 1524 C CA . GLU A 1 189 ? 3.875 -1.299 -1.551 1 93.62 189 GLU A CA 1
ATOM 1525 C C . GLU A 1 189 ? 4.59 -1.179 -2.895 1 93.62 189 GLU A C 1
ATOM 1527 O O . GLU A 1 189 ? 5.094 -2.17 -3.426 1 93.62 189 GLU A O 1
ATOM 1532 N N . PHE A 1 190 ? 4.68 0.054 -3.326 1 93.19 190 PHE A N 1
ATOM 1533 C CA . PHE A 1 190 ? 5.184 0.241 -4.684 1 93.19 190 PHE A CA 1
ATOM 1534 C C . PHE A 1 190 ? 6.352 1.223 -4.695 1 93.19 190 PHE A C 1
ATOM 1536 O O . PHE A 1 190 ? 6.824 1.645 -3.639 1 93.19 190 PHE A O 1
ATOM 1543 N N . SER A 1 191 ? 6.809 1.51 -5.934 1 93.56 191 SER A N 1
ATOM 1544 C CA . SER A 1 191 ? 8.031 2.277 -6.129 1 93.56 191 SER A CA 1
ATOM 1545 C C . SER A 1 191 ? 7.926 3.662 -5.5 1 93.56 191 SER A C 1
ATOM 1547 O O . SER A 1 191 ? 8.906 4.191 -4.977 1 93.56 191 SER A O 1
ATOM 1549 N N . ASP A 1 192 ? 6.77 4.27 -5.457 1 89.94 192 ASP A N 1
ATOM 1550 C CA . ASP A 1 192 ? 6.602 5.598 -4.879 1 89.94 192 ASP A CA 1
ATOM 1551 C C . ASP A 1 192 ? 6.926 5.594 -3.385 1 89.94 192 ASP A C 1
ATOM 1553 O O . ASP A 1 192 ? 7.637 6.473 -2.896 1 89.94 192 ASP A O 1
ATOM 1557 N N . THR A 1 193 ? 6.371 4.613 -2.693 1 90.56 193 THR A N 1
ATOM 1558 C CA . THR A 1 193 ? 6.629 4.5 -1.262 1 90.56 193 THR A CA 1
ATOM 1559 C C . THR A 1 193 ? 8.109 4.242 -1 1 90.56 193 THR A C 1
ATOM 1561 O O . THR A 1 193 ? 8.695 4.809 -0.072 1 90.56 193 THR A O 1
ATOM 1564 N N . TRP A 1 194 ? 8.656 3.379 -1.785 1 93.38 194 TRP A N 1
ATOM 1565 C CA . TRP A 1 194 ? 10.086 3.088 -1.664 1 93.38 194 TRP A CA 1
ATOM 1566 C C . TRP A 1 194 ? 10.914 4.355 -1.839 1 93.38 194 TRP A C 1
ATOM 1568 O O . TRP A 1 194 ? 11.82 4.625 -1.045 1 93.38 194 TRP A O 1
ATOM 1578 N N . GLU A 1 195 ? 10.625 5.133 -2.777 1 92.56 195 GLU A N 1
ATOM 1579 C CA . GLU A 1 195 ? 11.352 6.367 -3.07 1 92.56 195 GLU A CA 1
ATOM 1580 C C . GLU A 1 195 ? 11.125 7.406 -1.978 1 92.56 195 GLU A C 1
ATOM 1582 O O . GLU A 1 195 ? 12.039 8.156 -1.633 1 92.56 195 GLU A O 1
ATOM 1587 N N . GLU A 1 196 ? 9.938 7.484 -1.533 1 90.44 196 GLU A N 1
ATOM 1588 C CA . GLU A 1 196 ? 9.625 8.422 -0.461 1 90.44 196 GLU A CA 1
ATOM 1589 C C . GLU A 1 196 ? 10.461 8.133 0.785 1 90.44 196 GLU A C 1
ATOM 1591 O O . GLU A 1 196 ? 11.016 9.047 1.394 1 90.44 196 GLU A O 1
ATOM 1596 N N . ARG A 1 197 ? 10.516 6.902 1.171 1 92.56 197 ARG A N 1
ATOM 1597 C CA . ARG A 1 197 ? 11.312 6.531 2.336 1 92.56 197 ARG A CA 1
ATOM 1598 C C . ARG A 1 197 ? 12.797 6.789 2.09 1 92.56 197 ARG A C 1
ATOM 1600 O O . ARG A 1 197 ? 13.516 7.219 2.994 1 92.56 197 ARG A O 1
ATOM 1607 N N . ALA A 1 198 ? 13.227 6.551 0.886 1 93.12 198 ALA A N 1
ATOM 1608 C CA . ALA A 1 198 ? 14.617 6.805 0.521 1 93.12 198 ALA A CA 1
ATOM 1609 C C . ALA A 1 198 ? 14.961 8.289 0.652 1 93.12 198 ALA A C 1
ATOM 1611 O O . ALA A 1 198 ? 16.109 8.648 0.919 1 93.12 198 ALA A O 1
ATOM 1612 N N . SER A 1 199 ? 14.008 9.125 0.505 1 88.5 199 SER A N 1
ATOM 1613 C CA . SER A 1 199 ? 14.219 10.57 0.525 1 88.5 199 SER A CA 1
ATOM 1614 C C . SER A 1 199 ? 14.391 11.086 1.951 1 88.5 199 SER A C 1
ATOM 1616 O O . SER A 1 199 ? 14.836 12.211 2.16 1 88.5 199 SER A O 1
ATOM 1618 N N . LEU A 1 200 ? 13.984 10.219 2.875 1 87.56 200 LEU A N 1
ATOM 1619 C CA . LEU A 1 200 ? 14.18 10.594 4.273 1 87.56 200 LEU A CA 1
ATOM 1620 C C . LEU A 1 200 ? 15.641 10.461 4.672 1 87.56 200 LEU A C 1
ATOM 1622 O O . LEU A 1 200 ? 16.078 9.391 5.109 1 87.56 200 LEU A O 1
ATOM 1626 N N . LYS A 1 201 ? 16.422 11.484 4.586 1 82.25 201 LYS A N 1
ATOM 1627 C CA . LYS A 1 201 ? 17.891 11.477 4.641 1 82.25 201 LYS A CA 1
ATOM 1628 C C . LYS A 1 201 ? 18.375 11.125 6.043 1 82.25 201 LYS A C 1
ATOM 1630 O O . LYS A 1 201 ? 19.484 10.609 6.203 1 82.25 201 LYS A O 1
ATOM 1635 N N . ASN A 1 202 ? 17.672 11.305 7.074 1 82.75 202 ASN A N 1
ATOM 1636 C CA . ASN A 1 202 ? 18.172 11.055 8.422 1 82.75 202 ASN A CA 1
ATOM 1637 C C . ASN A 1 202 ? 17.469 9.867 9.078 1 82.75 202 ASN A C 1
ATOM 1639 O O . ASN A 1 202 ? 17.5 9.719 10.297 1 82.75 202 ASN A O 1
ATOM 1643 N N . LYS A 1 203 ? 16.875 9.062 8.203 1 89.56 203 LYS A N 1
ATOM 1644 C CA . LYS A 1 203 ? 16.141 7.926 8.766 1 89.56 203 LYS A CA 1
ATOM 1645 C C . LYS A 1 203 ? 16.641 6.609 8.188 1 89.56 203 LYS A C 1
ATOM 1647 O O . LYS A 1 203 ? 16.906 6.512 6.984 1 89.56 203 LYS A O 1
ATOM 1652 N N . THR A 1 204 ? 16.875 5.715 9.07 1 95.31 204 THR A N 1
ATOM 1653 C CA . THR A 1 204 ? 17.203 4.348 8.688 1 95.31 204 THR A CA 1
ATOM 1654 C C . THR A 1 204 ? 16.031 3.408 8.969 1 95.31 204 THR A C 1
ATOM 1656 O O . THR A 1 204 ? 15.391 3.512 10.016 1 95.31 204 THR A O 1
ATOM 1659 N N . PHE A 1 205 ? 15.836 2.574 8.008 1 96.31 205 PHE A N 1
ATOM 1660 C CA . PHE A 1 205 ? 14.773 1.589 8.164 1 96.31 205 PHE A CA 1
ATOM 1661 C C . PHE A 1 205 ? 15.352 0.184 8.289 1 96.31 205 PHE A C 1
ATOM 1663 O O . PHE A 1 205 ? 16.469 -0.079 7.812 1 96.31 205 PHE A O 1
ATOM 1670 N N . VAL A 1 206 ? 14.625 -0.687 8.984 1 97.44 206 VAL A N 1
ATOM 1671 C CA . VAL A 1 206 ? 15 -2.094 9.047 1 97.44 206 VAL A CA 1
ATOM 1672 C C . VAL A 1 206 ? 13.766 -2.971 8.844 1 97.44 206 VAL A C 1
ATOM 1674 O O . VAL A 1 206 ? 12.727 -2.744 9.469 1 97.44 206 VAL A O 1
ATOM 1677 N N . LEU A 1 207 ? 13.844 -3.885 7.875 1 96.75 207 LEU A N 1
ATOM 1678 C CA . LEU A 1 207 ? 12.82 -4.91 7.672 1 96.75 207 LEU A CA 1
ATOM 1679 C C . LEU A 1 207 ? 13.156 -6.172 8.461 1 96.75 207 LEU A C 1
ATOM 1681 O O . LEU A 1 207 ? 14.273 -6.691 8.367 1 96.75 207 LEU A O 1
ATOM 1685 N N . ASP A 1 208 ? 12.164 -6.699 9.203 1 95.94 208 ASP A N 1
ATOM 1686 C CA . ASP A 1 208 ? 12.406 -7.832 10.094 1 95.94 208 ASP A CA 1
ATOM 1687 C C . ASP A 1 208 ? 12.867 -9.055 9.312 1 95.94 208 ASP A C 1
ATOM 1689 O O . ASP A 1 208 ? 13.953 -9.594 9.57 1 95.94 208 ASP A O 1
ATOM 1693 N N . ARG A 1 209 ? 12.07 -9.609 8.508 1 97.56 209 ARG A N 1
ATOM 1694 C CA . ARG A 1 209 ? 12.383 -10.719 7.613 1 97.56 209 ARG A CA 1
ATOM 1695 C C . ARG A 1 209 ? 11.977 -10.406 6.18 1 97.56 209 ARG A C 1
ATOM 1697 O O . ARG A 1 209 ? 10.844 -9.969 5.93 1 97.56 209 ARG A O 1
ATOM 1704 N N . VAL A 1 210 ? 12.906 -10.625 5.324 1 98.69 210 VAL A N 1
ATOM 1705 C CA . VAL A 1 210 ? 12.688 -10.32 3.912 1 98.69 210 VAL A CA 1
ATOM 1706 C C . VAL A 1 210 ? 12.906 -11.578 3.074 1 98.69 210 VAL A C 1
ATOM 1708 O O . VAL A 1 210 ? 13.906 -12.281 3.244 1 98.69 210 VAL A O 1
ATOM 1711 N N . VAL A 1 211 ? 11.922 -11.945 2.318 1 98.75 211 VAL A N 1
ATOM 1712 C CA . VAL A 1 211 ? 12.156 -12.836 1.187 1 98.75 211 VAL A CA 1
ATOM 1713 C C . VAL A 1 211 ? 12.375 -12.016 -0.081 1 98.75 211 VAL A C 1
ATOM 1715 O O . VAL A 1 211 ? 11.438 -11.414 -0.614 1 98.75 211 VAL A O 1
ATOM 1718 N N . PHE A 1 212 ? 13.617 -11.992 -0.536 1 98.75 212 PHE A N 1
ATOM 1719 C CA . PHE A 1 212 ? 14.102 -11.055 -1.538 1 98.75 212 PHE A CA 1
ATOM 1720 C C . PHE A 1 212 ? 14.211 -11.719 -2.902 1 98.75 212 PHE A C 1
ATOM 1722 O O . PHE A 1 212 ? 14.797 -12.797 -3.027 1 98.75 212 PHE A O 1
ATOM 1729 N N . SER A 1 213 ? 13.586 -11.094 -3.92 1 98.31 213 SER A N 1
ATOM 1730 C CA . SER A 1 213 ? 13.656 -11.609 -5.285 1 98.31 213 SER A CA 1
ATOM 1731 C C . SER A 1 213 ? 14.344 -10.609 -6.215 1 98.31 213 SER A C 1
ATOM 1733 O O . SER A 1 213 ? 14.102 -9.406 -6.117 1 98.31 213 SER A O 1
ATOM 1735 N N . ASP A 1 214 ? 15.18 -11.109 -7.047 1 98.31 214 ASP A N 1
ATOM 1736 C CA . ASP A 1 214 ? 15.828 -10.32 -8.086 1 98.31 214 ASP A CA 1
ATOM 1737 C C . ASP A 1 214 ? 16.109 -11.172 -9.328 1 98.31 214 ASP A C 1
ATOM 1739 O O . ASP A 1 214 ? 16.969 -12.055 -9.297 1 98.31 214 ASP A O 1
ATOM 1743 N N . ARG A 1 215 ? 15.492 -10.859 -10.422 1 97 215 ARG A N 1
ATOM 1744 C CA . ARG A 1 215 ? 15.578 -11.641 -11.648 1 97 215 ARG A CA 1
ATOM 1745 C C . ARG A 1 215 ? 17 -11.633 -12.211 1 97 215 ARG A C 1
ATOM 1747 O O . ARG A 1 215 ? 17.516 -12.672 -12.617 1 97 215 ARG A O 1
ATOM 1754 N N . VAL A 1 216 ? 17.594 -10.461 -12.258 1 97.5 216 VAL A N 1
ATOM 1755 C CA . VAL A 1 216 ? 18.922 -10.328 -12.844 1 97.5 216 VAL A CA 1
ATOM 1756 C C . VAL A 1 216 ? 19.938 -11.117 -12.008 1 97.5 216 VAL A C 1
ATOM 1758 O O . VAL A 1 216 ? 20.797 -11.805 -12.562 1 97.5 216 VAL A O 1
ATOM 1761 N N . ALA A 1 217 ? 19.828 -11.047 -10.719 1 98.31 217 ALA A N 1
ATOM 1762 C CA . ALA A 1 217 ? 20.703 -11.828 -9.844 1 98.31 217 ALA A CA 1
ATOM 1763 C C . ALA A 1 217 ? 20.531 -13.32 -10.102 1 98.31 217 ALA A C 1
ATOM 1765 O O . ALA A 1 217 ? 21.516 -14.07 -10.109 1 98.31 217 ALA A O 1
ATOM 1766 N N . ALA A 1 218 ? 19.344 -13.789 -10.312 1 97.94 218 ALA A N 1
ATOM 1767 C CA . ALA A 1 218 ? 19.078 -15.195 -10.617 1 97.94 218 ALA A CA 1
ATOM 1768 C C . ALA A 1 218 ? 19.734 -15.609 -11.93 1 97.94 218 ALA A C 1
ATOM 1770 O O . ALA A 1 218 ? 20.188 -16.75 -12.07 1 97.94 218 ALA A O 1
ATOM 1771 N N . MET A 1 219 ? 19.828 -14.688 -12.828 1 96.56 219 MET A N 1
ATOM 1772 C CA . MET A 1 219 ? 20.344 -14.977 -14.164 1 96.56 219 MET A CA 1
ATOM 1773 C C . MET A 1 219 ? 21.844 -15.258 -14.109 1 96.56 219 MET A C 1
ATOM 1775 O O . MET A 1 219 ? 22.422 -15.773 -15.07 1 96.56 219 MET A O 1
ATOM 1779 N N . HIS A 1 220 ? 22.469 -14.969 -12.992 1 96.44 220 HIS A N 1
ATOM 1780 C CA . HIS A 1 220 ? 23.891 -15.242 -12.82 1 96.44 220 HIS A CA 1
ATOM 1781 C C . HIS A 1 220 ? 24.125 -16.688 -12.422 1 96.44 220 HIS A C 1
ATOM 1783 O O . HIS A 1 220 ? 25.281 -17.141 -12.359 1 96.44 220 HIS A O 1
ATOM 1789 N N . SER A 1 221 ? 23.094 -17.422 -12.227 1 96.5 221 SER A N 1
ATOM 1790 C CA . SER A 1 221 ? 23.203 -18.812 -11.812 1 96.5 221 SER A CA 1
ATOM 1791 C C . SER A 1 221 ? 23.391 -19.734 -13.008 1 96.5 221 SER A C 1
ATOM 1793 O O . SER A 1 221 ? 22.766 -19.531 -14.055 1 96.5 221 SER A O 1
ATOM 1795 N N . GLU A 1 222 ? 24.141 -20.812 -12.789 1 95.19 222 GLU A N 1
ATOM 1796 C CA . GLU A 1 222 ? 24.312 -21.828 -13.82 1 95.19 222 GLU A CA 1
ATOM 1797 C C . GLU A 1 222 ? 22.984 -22.531 -14.117 1 95.19 222 GLU A C 1
ATOM 1799 O O . GLU A 1 222 ? 22.734 -22.938 -15.25 1 95.19 222 GLU A O 1
ATOM 1804 N N . VAL A 1 223 ? 22.25 -22.625 -13.125 1 94.88 223 VAL A N 1
ATOM 1805 C CA . VAL A 1 223 ? 20.953 -23.281 -13.266 1 94.88 223 VAL A CA 1
ATOM 1806 C C . VAL A 1 223 ? 20.062 -22.484 -14.211 1 94.88 223 VAL A C 1
ATOM 1808 O O . VAL A 1 223 ? 19.359 -23.047 -15.047 1 94.88 223 VAL A O 1
ATOM 1811 N N . PHE A 1 224 ? 20.109 -21.203 -14.023 1 95.06 224 PHE A N 1
ATOM 1812 C CA . PHE A 1 224 ? 19.344 -20.344 -14.938 1 95.06 224 PHE A CA 1
ATOM 1813 C C . PHE A 1 224 ? 19.812 -20.531 -16.375 1 95.06 224 PHE A C 1
ATOM 1815 O O . PHE A 1 224 ? 19 -20.641 -17.297 1 95.06 224 PHE A O 1
ATOM 1822 N N . VAL A 1 225 ? 21.078 -20.578 -16.578 1 91.12 225 VAL A N 1
ATOM 1823 C CA . VAL A 1 225 ? 21.641 -20.734 -17.922 1 91.12 225 VAL A CA 1
ATOM 1824 C C . VAL A 1 225 ? 21.109 -22 -18.562 1 91.12 225 VAL A C 1
ATOM 1826 O O . VAL A 1 225 ? 20.797 -22.016 -19.766 1 91.12 225 VAL A O 1
ATOM 1829 N N . LYS A 1 226 ? 20.922 -22.969 -17.797 1 90.12 226 LYS A N 1
ATOM 1830 C CA . LYS A 1 226 ? 20.5 -24.266 -18.312 1 90.12 226 LYS A CA 1
ATOM 1831 C C . LYS A 1 226 ? 19 -24.281 -18.578 1 90.12 226 LYS A C 1
ATOM 1833 O O . LYS A 1 226 ? 18.516 -25 -19.469 1 90.12 226 LYS A O 1
ATOM 1838 N N . THR A 1 227 ? 18.266 -23.5 -17.922 1 91.12 227 THR A N 1
ATOM 1839 C CA . THR A 1 227 ? 16.812 -23.656 -17.953 1 91.12 227 THR A CA 1
ATOM 1840 C C . THR A 1 227 ? 16.156 -22.391 -18.516 1 91.12 227 THR A C 1
ATOM 1842 O O . THR A 1 227 ? 15 -22.438 -18.953 1 91.12 227 THR A O 1
ATOM 1845 N N . ASP A 1 228 ? 16.859 -21.266 -18.344 1 90.44 228 ASP A N 1
ATOM 1846 C CA . ASP A 1 228 ? 16.344 -19.953 -18.703 1 90.44 228 ASP A CA 1
ATOM 1847 C C . ASP A 1 228 ? 15.148 -19.578 -17.828 1 90.44 228 ASP A C 1
ATOM 1849 O O . ASP A 1 228 ? 14.258 -18.844 -18.266 1 90.44 228 ASP A O 1
ATOM 1853 N N . ARG A 1 229 ? 15.047 -20.219 -16.672 1 93.88 229 ARG A N 1
ATOM 1854 C CA . ARG A 1 229 ? 13.961 -19.969 -15.727 1 93.88 229 ARG A CA 1
ATOM 1855 C C . ARG A 1 229 ? 14.508 -19.484 -14.391 1 93.88 229 ARG A C 1
ATOM 1857 O O . ARG A 1 229 ? 15.219 -20.219 -13.703 1 93.88 229 ARG A O 1
ATOM 1864 N N . ILE A 1 230 ? 14.07 -18.312 -13.961 1 96 230 ILE A N 1
ATOM 1865 C CA . ILE A 1 230 ? 14.594 -17.797 -12.695 1 96 230 ILE A CA 1
ATOM 1866 C C . ILE A 1 230 ? 14.07 -18.641 -11.539 1 96 230 ILE A C 1
ATOM 1868 O O . ILE A 1 230 ? 14.758 -18.828 -10.531 1 96 230 ILE A O 1
ATOM 1872 N N . ALA A 1 231 ? 12.906 -19.188 -11.68 1 97 231 ALA A N 1
ATOM 1873 C CA . ALA A 1 231 ? 12.305 -20.016 -10.625 1 97 231 ALA A CA 1
ATOM 1874 C C . ALA A 1 231 ? 13.102 -21.297 -10.414 1 97 231 ALA A C 1
ATOM 1876 O O . ALA A 1 231 ? 13.07 -21.875 -9.328 1 97 231 ALA A O 1
ATOM 1877 N N . SER A 1 232 ? 13.789 -21.75 -11.469 1 96.88 232 SER A N 1
ATOM 1878 C CA . SER A 1 232 ? 14.594 -22.953 -11.352 1 96.88 232 SER A CA 1
ATOM 1879 C C . SER A 1 232 ? 15.734 -22.766 -10.352 1 96.88 232 SER A C 1
ATOM 1881 O O . SER A 1 232 ? 16.172 -23.719 -9.703 1 96.88 232 SER A O 1
ATOM 1883 N N . VAL A 1 233 ? 16.156 -21.516 -10.242 1 98 233 VAL A N 1
ATOM 1884 C CA . VAL A 1 233 ? 17.234 -21.203 -9.312 1 98 233 VAL A CA 1
ATOM 1885 C C . VAL A 1 233 ? 16.719 -21.328 -7.875 1 98 233 VAL A C 1
ATOM 1887 O O . VAL A 1 233 ? 17.391 -21.922 -7.027 1 98 233 VAL A O 1
ATOM 1890 N N . ALA A 1 234 ? 15.531 -20.812 -7.609 1 97.19 234 ALA A N 1
ATOM 1891 C CA . ALA A 1 234 ? 14.906 -20.938 -6.293 1 97.19 234 ALA A CA 1
ATOM 1892 C C . ALA A 1 234 ? 14.648 -22.391 -5.945 1 97.19 234 ALA A C 1
ATOM 1894 O O . ALA A 1 234 ? 14.734 -22.797 -4.781 1 97.19 234 ALA A O 1
ATOM 1895 N N . TYR A 1 235 ? 14.367 -23.203 -6.945 1 93.88 235 TYR A N 1
ATOM 1896 C CA . TYR A 1 235 ? 14 -24.609 -6.773 1 93.88 235 TYR A CA 1
ATOM 1897 C C . TYR A 1 235 ? 15.18 -25.422 -6.25 1 93.88 235 TYR A C 1
ATOM 1899 O O . TYR A 1 235 ? 14.992 -26.531 -5.742 1 93.88 235 TYR A O 1
ATOM 1907 N N . GLN A 1 236 ? 16.312 -24.844 -6.312 1 92.56 236 GLN A N 1
ATOM 1908 C CA . GLN A 1 236 ? 17.5 -25.516 -5.789 1 92.56 236 GLN A CA 1
ATOM 1909 C C . GLN A 1 236 ? 17.469 -25.578 -4.266 1 92.56 236 GLN A C 1
ATOM 1911 O O . GLN A 1 236 ? 18.172 -26.375 -3.658 1 92.56 236 GLN A O 1
ATOM 1916 N N . LEU A 1 237 ? 16.719 -24.703 -3.689 1 94.5 237 LEU A N 1
ATOM 1917 C CA . LEU A 1 237 ? 16.609 -24.703 -2.236 1 94.5 237 LEU A CA 1
ATOM 1918 C C . LEU A 1 237 ? 15.758 -25.875 -1.75 1 94.5 237 LEU A C 1
ATOM 1920 O O . LEU A 1 237 ? 14.797 -26.266 -2.416 1 94.5 237 LEU A O 1
ATOM 1924 N N . LYS A 1 238 ? 16.172 -26.422 -0.632 1 86.81 238 LYS A N 1
ATOM 1925 C CA . LYS A 1 238 ? 15.469 -27.578 -0.09 1 86.81 238 LYS A CA 1
ATOM 1926 C C . LYS A 1 238 ? 14.062 -27.188 0.367 1 86.81 238 LYS A C 1
ATOM 1928 O O . LYS A 1 238 ? 13.859 -26.109 0.921 1 86.81 238 LYS A O 1
ATOM 1933 N N . SER A 1 239 ? 13.156 -27.969 -0.021 1 85.31 239 SER A N 1
ATOM 1934 C CA . SER A 1 239 ? 11.789 -27.844 0.461 1 85.31 239 SER A CA 1
ATOM 1935 C C . SER A 1 239 ? 11.07 -29.188 0.446 1 85.31 239 SER A C 1
ATOM 1937 O O . SER A 1 239 ? 11.688 -30.219 0.19 1 85.31 239 SER A O 1
ATOM 1939 N N . ASN A 1 240 ? 9.859 -29.297 0.937 1 82.06 240 ASN A N 1
ATOM 1940 C CA . ASN A 1 240 ? 9.102 -30.547 0.996 1 82.06 240 ASN A CA 1
ATOM 1941 C C . ASN A 1 240 ? 8.203 -30.703 -0.224 1 82.06 240 ASN A C 1
ATOM 1943 O O . ASN A 1 240 ? 7.988 -29.75 -0.976 1 82.06 240 ASN A O 1
ATOM 1947 N N . PHE A 1 241 ? 7.801 -32.094 -0.12 1 78.31 241 PHE A N 1
ATOM 1948 C CA . PHE A 1 241 ? 6.828 -32.375 -1.168 1 78.31 241 PHE A CA 1
ATOM 1949 C C . PHE A 1 241 ? 5.523 -31.625 -0.918 1 78.31 241 PHE A C 1
ATOM 1951 O O . PHE A 1 241 ? 5.121 -31.438 0.232 1 78.31 241 PHE A O 1
ATOM 1958 N N . GLY A 1 242 ? 5.027 -30.859 -1.68 1 83.19 242 GLY A N 1
ATOM 1959 C CA . GLY A 1 242 ? 3.736 -30.203 -1.525 1 83.19 242 GLY A CA 1
ATOM 1960 C C . GLY A 1 242 ? 3.848 -28.719 -1.271 1 83.19 242 GLY A C 1
ATOM 1961 O O . GLY A 1 242 ? 2.848 -28.047 -0.979 1 83.19 242 GLY A O 1
ATOM 1962 N N . TRP A 1 243 ? 5.113 -28.281 -1.24 1 90.69 243 TRP A N 1
ATOM 1963 C CA . TRP A 1 243 ? 5.352 -26.875 -0.931 1 90.69 243 TRP A CA 1
ATOM 1964 C C . TRP A 1 243 ? 4.395 -25.984 -1.709 1 90.69 243 TRP A C 1
ATOM 1966 O O . TRP A 1 243 ? 3.887 -25 -1.172 1 90.69 243 TRP A O 1
ATOM 1976 N N . TRP A 1 244 ? 4.07 -26.391 -2.891 1 94 244 TRP A N 1
ATOM 1977 C CA . TRP A 1 244 ? 3.232 -25.562 -3.748 1 94 244 TRP A CA 1
ATOM 1978 C C . TRP A 1 244 ? 1.769 -25.656 -3.334 1 94 244 TRP A C 1
ATOM 1980 O O . TRP A 1 244 ? 0.966 -24.766 -3.66 1 94 244 TRP A O 1
ATOM 1990 N N . ASN A 1 245 ? 1.405 -26.688 -2.621 1 92.19 245 ASN A N 1
ATOM 1991 C CA . ASN A 1 245 ? 0.029 -26.828 -2.16 1 92.19 245 ASN A CA 1
ATOM 1992 C C . ASN A 1 245 ? -0.394 -25.656 -1.275 1 92.19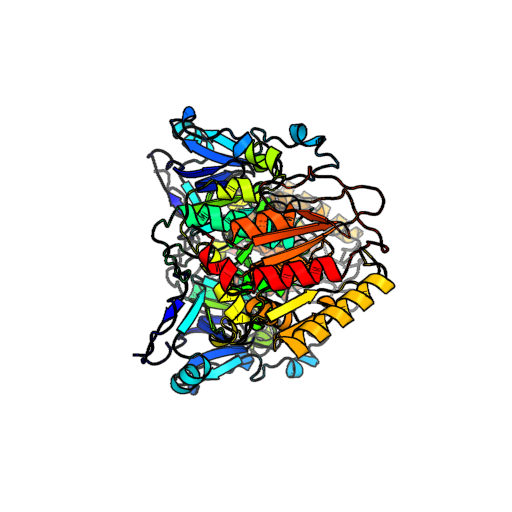 245 ASN A C 1
ATOM 1994 O O . ASN A 1 245 ? -1.574 -25.312 -1.225 1 92.19 245 ASN A O 1
ATOM 1998 N N . THR A 1 246 ? 0.611 -25.031 -0.667 1 91.31 246 THR A N 1
ATOM 1999 C CA . THR A 1 246 ? 0.324 -23.891 0.18 1 91.31 246 THR A CA 1
ATOM 2000 C C . THR A 1 246 ? -0.253 -22.734 -0.646 1 91.31 246 THR A C 1
ATOM 2002 O O . THR A 1 246 ? -1.062 -21.953 -0.146 1 91.31 246 THR A O 1
ATOM 2005 N N . ILE A 1 247 ? 0.123 -22.641 -1.872 1 94.5 247 ILE A N 1
ATOM 2006 C CA . ILE A 1 247 ? -0.349 -21.609 -2.779 1 94.5 247 ILE A CA 1
ATOM 2007 C C . ILE A 1 247 ? -1.575 -22.094 -3.541 1 94.5 247 ILE A C 1
ATOM 2009 O O . ILE A 1 247 ? -2.58 -21.391 -3.645 1 94.5 247 ILE A O 1
ATOM 2013 N N . ARG A 1 248 ? -1.523 -23.328 -3.969 1 94.62 248 ARG A N 1
ATOM 2014 C CA . ARG A 1 248 ? -2.539 -23.922 -4.832 1 94.62 248 ARG A CA 1
ATOM 2015 C C . ARG A 1 248 ? -3.875 -24.047 -4.105 1 94.62 248 ARG A C 1
ATOM 2017 O O . ARG A 1 248 ? -4.914 -23.641 -4.637 1 94.62 248 ARG A O 1
ATOM 2024 N N . MET A 1 249 ? -3.883 -24.5 -2.926 1 91.75 249 MET A N 1
ATOM 2025 C CA . MET A 1 249 ? -5.113 -24.859 -2.232 1 91.75 249 MET A CA 1
ATOM 2026 C C . MET A 1 249 ? -5.965 -23.641 -1.947 1 91.75 249 MET A C 1
ATOM 2028 O O . MET A 1 249 ? -7.176 -23.641 -2.186 1 91.75 249 MET A O 1
ATOM 2032 N N . PRO A 1 250 ? -5.336 -22.578 -1.471 1 90.5 250 PRO A N 1
ATOM 2033 C CA . PRO A 1 250 ? -6.168 -21.375 -1.283 1 90.5 250 PRO A CA 1
ATOM 2034 C C . PRO A 1 250 ? -6.801 -20.891 -2.584 1 90.5 250 PRO A C 1
ATOM 2036 O O . PRO A 1 250 ? -7.93 -20.391 -2.576 1 90.5 250 PRO A O 1
ATOM 2039 N N . VAL A 1 251 ? -6.137 -20.953 -3.662 1 94.25 251 VAL A N 1
ATOM 2040 C CA . VAL A 1 251 ? -6.672 -20.516 -4.945 1 94.25 251 VAL A CA 1
ATOM 2041 C C . VAL A 1 251 ? -7.848 -21.406 -5.344 1 94.25 251 VAL A C 1
ATOM 2043 O O . VAL A 1 251 ? -8.875 -20.922 -5.824 1 94.25 251 VAL A O 1
ATOM 2046 N N . LEU A 1 252 ? -7.652 -22.719 -5.117 1 94.06 252 LEU A N 1
ATOM 2047 C CA . LEU A 1 252 ? -8.742 -23.641 -5.391 1 94.06 252 LEU A CA 1
ATOM 2048 C C . LEU A 1 252 ? -9.969 -23.328 -4.543 1 94.06 252 LEU A C 1
ATOM 2050 O O . LEU A 1 252 ? -11.086 -23.266 -5.051 1 94.06 252 LEU A O 1
ATOM 2054 N N . GLU A 1 253 ? -9.711 -23.109 -3.32 1 88.94 253 GLU A N 1
ATOM 2055 C CA . GLU A 1 253 ? -10.797 -22.797 -2.402 1 88.94 253 GLU A CA 1
ATOM 2056 C C . GLU A 1 253 ? -11.516 -21.5 -2.814 1 88.94 253 GLU A C 1
ATOM 2058 O O . GLU A 1 253 ? -12.742 -21.453 -2.848 1 88.94 253 GLU A O 1
ATOM 2063 N N . TYR A 1 254 ? -10.742 -20.594 -3.135 1 89.38 254 TYR A N 1
ATOM 2064 C CA . TYR A 1 254 ? -11.289 -19.297 -3.561 1 89.38 254 TYR A CA 1
ATOM 2065 C C . TYR A 1 254 ? -12.117 -19.453 -4.828 1 89.38 254 TYR A C 1
ATOM 2067 O O . TYR A 1 254 ? -13.094 -18.719 -5.027 1 89.38 254 TYR A O 1
ATOM 2075 N N . SER A 1 255 ? -11.766 -20.406 -5.605 1 93.06 255 SER A N 1
ATOM 2076 C CA . SER A 1 255 ? -12.453 -20.656 -6.867 1 93.06 255 SER A CA 1
ATOM 2077 C C . SER A 1 255 ? -13.602 -21.641 -6.684 1 93.06 255 SER A C 1
ATOM 2079 O O . SER A 1 255 ? -14.195 -22.094 -7.664 1 93.06 255 SER A O 1
ATOM 2081 N N . LYS A 1 256 ? -13.844 -22.078 -5.461 1 89.62 256 LYS A N 1
ATOM 2082 C CA . LYS A 1 256 ? -14.961 -22.938 -5.086 1 89.62 256 LYS A CA 1
ATOM 2083 C C . LYS A 1 256 ? -14.797 -24.328 -5.676 1 89.62 256 LYS A C 1
ATOM 2085 O O . LYS A 1 256 ? -15.773 -24.938 -6.133 1 89.62 256 LYS A O 1
ATOM 2090 N N . VAL A 1 257 ? -13.547 -24.641 -5.746 1 89.38 257 VAL A N 1
ATOM 2091 C CA . VAL A 1 257 ? -13.281 -26.031 -6.121 1 89.38 257 VAL A CA 1
ATOM 2092 C C . VAL A 1 257 ? -13.641 -26.953 -4.961 1 89.38 257 VAL A C 1
ATOM 2094 O O . VAL A 1 257 ? -13.25 -26.703 -3.818 1 89.38 257 VAL A O 1
ATOM 2097 N N . ARG A 1 258 ? -14.469 -28 -5.109 1 77.31 258 ARG A N 1
ATOM 2098 C CA . ARG A 1 258 ? -14.875 -28.969 -4.102 1 77.31 258 ARG A CA 1
ATOM 2099 C C . ARG A 1 258 ? -13.906 -30.141 -4.047 1 77.31 258 ARG A C 1
ATOM 2101 O O . ARG A 1 258 ? -13.164 -30.391 -5 1 77.31 258 ARG A O 1
ATOM 2108 N N . ILE A 1 259 ? -13.766 -30.625 -2.953 1 70.75 259 ILE A N 1
ATOM 2109 C CA . ILE A 1 259 ? -12.859 -31.75 -2.734 1 70.75 259 ILE A CA 1
ATOM 2110 C C . ILE A 1 259 ? -13.047 -32.781 -3.838 1 70.75 259 ILE A C 1
ATOM 2112 O O . ILE A 1 259 ? -12.07 -33.312 -4.363 1 70.75 259 ILE A O 1
ATOM 2116 N N . ASN A 1 260 ? -14.219 -33.031 -4.094 1 73.88 260 ASN A N 1
ATOM 2117 C CA . ASN A 1 260 ? -14.508 -34.062 -5.078 1 73.88 260 ASN A CA 1
ATOM 2118 C C . ASN A 1 260 ? -14.125 -33.594 -6.488 1 73.88 260 ASN A C 1
ATOM 2120 O O . ASN A 1 260 ? -13.969 -34.438 -7.383 1 73.88 260 ASN A O 1
ATOM 2124 N N . ASP A 1 261 ? -13.969 -32.375 -6.582 1 77.88 261 ASP A N 1
ATOM 2125 C CA . ASP A 1 261 ? -13.602 -31.859 -7.895 1 77.88 261 ASP A CA 1
ATOM 2126 C C . ASP A 1 261 ? -12.156 -32.219 -8.242 1 77.88 261 ASP A C 1
ATOM 2128 O O . ASP A 1 261 ? -11.812 -32.344 -9.422 1 77.88 261 ASP A O 1
ATOM 2132 N N . VAL A 1 262 ? -11.398 -32.438 -7.266 1 79.19 262 VAL A N 1
ATOM 2133 C CA . VAL A 1 262 ? -9.977 -32.625 -7.523 1 79.19 262 VAL A CA 1
ATOM 2134 C C . VAL A 1 262 ? -9.672 -34.125 -7.711 1 79.19 262 VAL A C 1
ATOM 2136 O O . VAL A 1 262 ? -8.523 -34.5 -7.949 1 79.19 262 VAL A O 1
ATOM 2139 N N . ALA A 1 263 ? -10.617 -34.906 -7.617 1 81.44 263 ALA A N 1
ATOM 2140 C CA . ALA A 1 263 ? -10.484 -36.344 -7.879 1 81.44 263 ALA A CA 1
ATOM 2141 C C . ALA A 1 263 ? -11.648 -36.875 -8.719 1 81.44 263 ALA A C 1
ATOM 2143 O O . ALA A 1 263 ? -12.484 -37.625 -8.227 1 81.44 263 ALA A O 1
ATOM 2144 N N . PRO A 1 264 ? -11.562 -36.531 -9.969 1 86.44 264 PRO A N 1
ATOM 2145 C CA . PRO A 1 264 ? -12.656 -37 -10.82 1 86.44 264 PRO A CA 1
ATOM 2146 C C . PRO A 1 264 ? -12.664 -38.5 -11.008 1 86.44 264 PRO A C 1
ATOM 2148 O O . PRO A 1 264 ? -11.602 -39.156 -10.969 1 86.44 264 PRO A O 1
ATOM 2151 N N . PRO A 1 265 ? -13.914 -39.062 -11.227 1 86.62 265 PRO A N 1
ATOM 2152 C CA . PRO A 1 265 ? -14.023 -40.5 -11.352 1 86.62 265 PRO A CA 1
ATOM 2153 C C . PRO A 1 265 ? -13.398 -41.031 -12.648 1 86.62 265 PRO A C 1
ATOM 2155 O O . PRO A 1 265 ? -13.07 -42.219 -12.742 1 86.62 265 PRO A O 1
ATOM 2158 N N . VAL A 1 266 ? -13.375 -40.25 -13.609 1 91.25 266 VAL A N 1
ATOM 2159 C CA . VAL A 1 266 ? -12.734 -40.594 -14.875 1 91.25 266 VAL A CA 1
ATOM 2160 C C . VAL A 1 266 ? -11.695 -39.531 -15.234 1 91.25 266 VAL A C 1
ATOM 2162 O O . VAL A 1 266 ? -11.773 -38.406 -14.773 1 91.25 266 VAL A O 1
ATOM 2165 N N . PRO A 1 267 ? -10.773 -39.969 -16.016 1 94.12 267 PRO A N 1
ATOM 2166 C CA . PRO A 1 267 ? -9.789 -38.969 -16.438 1 94.12 267 PRO A CA 1
ATOM 2167 C C . PRO A 1 267 ? -10.422 -37.781 -17.156 1 94.12 267 PRO A C 1
ATOM 2169 O O . PRO A 1 267 ? -11.383 -37.938 -17.922 1 94.12 267 PRO A O 1
ATOM 2172 N N . VAL A 1 268 ? -9.906 -36.625 -16.891 1 96.88 268 VAL A N 1
ATOM 2173 C CA . VAL A 1 268 ? -10.383 -35.406 -17.516 1 96.88 268 VAL A CA 1
ATOM 2174 C C . VAL A 1 268 ? -9.32 -34.844 -18.469 1 96.88 268 VAL A C 1
ATOM 2176 O O . VAL A 1 268 ? -8.203 -34.562 -18.047 1 96.88 268 VAL A O 1
ATOM 2179 N N . ILE A 1 269 ? -9.703 -34.719 -19.781 1 98.25 269 ILE A N 1
ATOM 2180 C CA . ILE A 1 269 ? -8.828 -34.188 -20.812 1 98.25 269 ILE A CA 1
ATOM 2181 C C . ILE A 1 269 ? -9.266 -32.781 -21.203 1 98.25 269 ILE A C 1
ATOM 2183 O O . ILE A 1 269 ? -10.414 -32.562 -21.578 1 98.25 269 ILE A O 1
ATOM 2187 N N . THR A 1 270 ? -8.367 -31.844 -20.984 1 98.56 270 THR A N 1
ATOM 2188 C CA . THR A 1 270 ? -8.664 -30.469 -21.328 1 98.56 270 THR A CA 1
ATOM 2189 C C . THR A 1 270 ? -7.773 -29.984 -22.469 1 98.56 270 THR A C 1
ATOM 2191 O O . THR A 1 270 ? -6.547 -29.969 -22.344 1 98.56 270 THR A O 1
ATOM 2194 N N . TYR A 1 271 ? -8.383 -29.672 -23.609 1 98.69 271 TYR A N 1
ATOM 2195 C CA . TYR A 1 271 ? -7.715 -29.047 -24.734 1 98.69 271 TYR A CA 1
ATOM 2196 C C . TYR A 1 271 ? -7.973 -27.547 -24.75 1 98.69 271 TYR A C 1
ATOM 2198 O O . TYR A 1 271 ? -9.109 -27.109 -24.938 1 98.69 271 TYR A O 1
ATOM 2206 N N . ILE A 1 272 ? -6.895 -26.766 -24.516 1 97.81 272 ILE A N 1
ATOM 2207 C CA . ILE A 1 272 ? -6.98 -25.312 -24.562 1 97.81 272 ILE A CA 1
ATOM 2208 C C . ILE A 1 272 ? -6.738 -24.828 -25.984 1 97.81 272 ILE A C 1
ATOM 2210 O O . ILE A 1 272 ? -5.594 -24.703 -26.422 1 97.81 272 ILE A O 1
ATOM 2214 N N . SER A 1 273 ? -7.805 -24.562 -26.656 1 96.44 273 SER A N 1
ATOM 2215 C CA . SER A 1 273 ? -7.758 -24.109 -28.047 1 96.44 273 SER A CA 1
ATOM 2216 C C . SER A 1 273 ? -7.453 -22.609 -28.125 1 96.44 273 SER A C 1
ATOM 2218 O O . SER A 1 273 ? -7.91 -21.828 -27.297 1 96.44 273 SER A O 1
ATOM 2220 N N . ARG A 1 274 ? -6.715 -22.219 -29.172 1 93.69 274 ARG A N 1
ATOM 2221 C CA . ARG A 1 274 ? -6.395 -20.828 -29.422 1 93.69 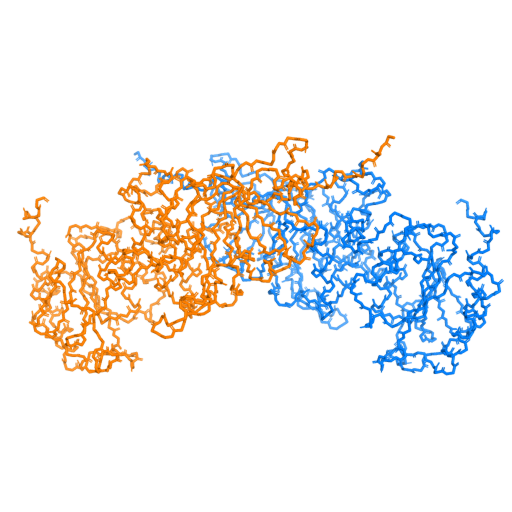274 ARG A CA 1
ATOM 2222 C C . ARG A 1 274 ? -6.957 -20.375 -30.766 1 93.69 274 ARG A C 1
ATOM 2224 O O . ARG A 1 274 ? -6.578 -19.312 -31.281 1 93.69 274 ARG A O 1
ATOM 2231 N N . GLN A 1 275 ? -7.828 -21.203 -31.391 1 91.88 275 GLN A N 1
ATOM 2232 C CA . GLN A 1 275 ? -8.305 -20.969 -32.75 1 91.88 275 GLN A CA 1
ATOM 2233 C C . GLN A 1 275 ? -9.055 -19.641 -32.875 1 91.88 275 GLN A C 1
ATOM 2235 O O . GLN A 1 275 ? -9.188 -19.094 -33.969 1 91.88 275 GLN A O 1
ATOM 2240 N N . GLY A 1 276 ? -9.461 -19.047 -31.875 1 85.94 276 GLY A N 1
ATOM 2241 C CA . GLY A 1 276 ? -10.133 -17.75 -31.938 1 85.94 276 GLY A CA 1
ATOM 2242 C C . GLY A 1 276 ? -9.25 -16.594 -31.5 1 85.94 276 GLY A C 1
ATOM 2243 O O . GLY A 1 276 ? -9.68 -15.445 -31.5 1 85.94 276 GLY A O 1
ATOM 2244 N N . TRP A 1 277 ? -7.965 -16.812 -31.328 1 85.19 277 TRP A N 1
ATOM 2245 C CA . TRP A 1 277 ? -7.117 -15.805 -30.703 1 85.19 277 TRP A CA 1
ATOM 2246 C C . TRP A 1 277 ? -6.363 -14.992 -31.75 1 85.19 277 TRP A C 1
ATOM 2248 O O . TRP A 1 277 ? -5.996 -13.844 -31.516 1 85.19 277 TRP A O 1
ATOM 2258 N N . GLY A 1 278 ? -6.086 -15.57 -32.906 1 83.62 278 GLY A N 1
ATOM 2259 C CA . GLY A 1 278 ? -5.406 -14.852 -33.969 1 83.62 278 GLY A CA 1
ATOM 2260 C C . GLY A 1 278 ? -3.898 -15.008 -33.938 1 83.62 278 GLY A C 1
ATOM 2261 O O . GLY A 1 278 ? -3.195 -14.531 -34.812 1 83.62 278 GLY A O 1
ATOM 2262 N N . ARG A 1 279 ? -3.381 -15.5 -32.812 1 86.62 279 ARG A N 1
ATOM 2263 C CA . ARG A 1 279 ? -1.952 -15.789 -32.719 1 86.62 279 ARG A CA 1
ATOM 2264 C C . ARG A 1 279 ? -1.706 -17.172 -32.156 1 86.62 279 ARG A C 1
ATOM 2266 O O . ARG A 1 279 ? -2.408 -17.594 -31.219 1 86.62 279 ARG A O 1
ATOM 2273 N N . ARG A 1 280 ? -0.565 -17.891 -32.688 1 92.19 280 ARG A N 1
ATOM 2274 C CA . ARG A 1 280 ? -0.179 -19.219 -32.219 1 92.19 280 ARG A CA 1
ATOM 2275 C C . ARG A 1 280 ? -1.354 -20.188 -32.281 1 92.19 280 ARG A C 1
ATOM 2277 O O . ARG A 1 280 ? -1.728 -20.797 -31.297 1 92.19 280 ARG A O 1
ATOM 2284 N N . MET A 1 281 ? -1.812 -20.344 -33.5 1 95 281 MET A N 1
ATOM 2285 C CA . MET A 1 281 ? -2.949 -21.219 -33.75 1 95 281 MET A CA 1
ATOM 2286 C C . MET A 1 281 ? -2.516 -22.469 -34.5 1 95 281 MET A C 1
ATOM 2288 O O . MET A 1 281 ? -1.56 -22.422 -35.281 1 95 281 MET A O 1
ATOM 2292 N N . LEU A 1 282 ? -3.266 -23.516 -34.281 1 97.19 282 LEU A N 1
ATOM 2293 C CA . LEU A 1 282 ? -3.1 -24.719 -35.094 1 97.19 282 LEU A CA 1
ATOM 2294 C C . LEU A 1 282 ? -3.689 -24.5 -36.469 1 97.19 282 LEU A C 1
ATOM 2296 O O . LEU A 1 282 ? -4.609 -23.703 -36.656 1 97.19 282 LEU A O 1
ATOM 2300 N N . ARG A 1 283 ? -3.064 -25.281 -37.406 1 96.5 283 ARG A N 1
ATOM 2301 C CA . ARG A 1 283 ? -3.773 -25.391 -38.688 1 96.5 283 ARG A CA 1
ATOM 2302 C C . ARG A 1 283 ? -5.211 -25.844 -38.469 1 96.5 283 ARG A C 1
ATOM 2304 O O . ARG A 1 283 ? -5.461 -26.828 -37.781 1 96.5 283 ARG A O 1
ATOM 2311 N N . GLU A 1 284 ? -6.094 -25.141 -39.188 1 96.06 284 GLU A N 1
ATOM 2312 C CA . GLU A 1 284 ? -7.516 -25.344 -38.938 1 96.06 284 GLU A CA 1
ATOM 2313 C C . GLU A 1 284 ? -7.898 -26.812 -39.125 1 96.06 284 GLU A C 1
ATOM 2315 O O . GLU A 1 284 ? -8.648 -27.375 -38.344 1 96.06 284 GLU A O 1
ATOM 2320 N N . HIS A 1 285 ? -7.465 -27.359 -40.188 1 96.75 285 HIS A N 1
ATOM 2321 C CA . HIS A 1 285 ? -7.762 -28.75 -40.5 1 96.75 285 HIS A CA 1
ATOM 2322 C C . HIS A 1 285 ? -7.246 -29.672 -39.406 1 96.75 285 HIS A C 1
ATOM 2324 O O . HIS A 1 285 ? -7.93 -30.625 -39 1 96.75 285 HIS A O 1
ATOM 2330 N N . ASP A 1 286 ? -6.074 -29.438 -38.938 1 98 286 ASP A N 1
ATOM 2331 C CA . ASP A 1 286 ? -5.477 -30.234 -37.875 1 98 286 ASP A CA 1
ATOM 2332 C C . ASP A 1 286 ? -6.242 -30.078 -36.562 1 98 286 ASP A C 1
ATOM 2334 O O . ASP A 1 286 ? -6.465 -31.047 -35.812 1 98 286 ASP A O 1
ATOM 2338 N N . HIS A 1 287 ? -6.605 -28.844 -36.25 1 97.81 287 HIS A N 1
ATOM 2339 C CA . HIS A 1 287 ? -7.434 -28.562 -35.094 1 97.81 287 HIS A CA 1
ATOM 2340 C C . HIS A 1 287 ? -8.719 -29.375 -35.125 1 97.81 287 HIS A C 1
ATOM 2342 O O . HIS A 1 287 ? -9.078 -30.016 -34.125 1 97.81 287 HIS A O 1
ATOM 2348 N N . MET A 1 288 ? -9.344 -29.344 -36.219 1 98 288 MET A N 1
ATOM 2349 C CA . MET A 1 288 ? -10.625 -30.047 -36.344 1 98 288 MET A CA 1
ATOM 2350 C C . MET A 1 288 ? -10.453 -31.547 -36.188 1 98 288 MET A C 1
ATOM 2352 O O . MET A 1 288 ? -11.281 -32.219 -35.562 1 98 288 MET A O 1
ATOM 2356 N N . ARG A 1 289 ? -9.422 -32.031 -36.75 1 98.25 289 ARG A N 1
ATOM 2357 C CA . ARG A 1 289 ? -9.148 -33.469 -36.656 1 98.25 289 ARG A CA 1
ATOM 2358 C C . ARG A 1 289 ? -8.891 -33.844 -35.188 1 98.25 289 ARG A C 1
ATOM 2360 O O . ARG A 1 289 ? -9.305 -34.938 -34.75 1 98.25 289 ARG A O 1
ATOM 2367 N N . LEU A 1 290 ? -8.148 -33.031 -34.531 1 98.5 290 LEU A N 1
ATOM 2368 C CA . LEU A 1 290 ? -7.887 -33.281 -33.125 1 98.5 290 LEU A CA 1
ATOM 2369 C C . LEU A 1 290 ? -9.188 -33.25 -32.312 1 98.5 290 LEU A C 1
ATOM 2371 O O . LEU A 1 290 ? -9.414 -34.125 -31.469 1 98.5 290 LEU A O 1
ATOM 2375 N N . VAL A 1 291 ? -10.016 -32.25 -32.562 1 98.44 291 VAL A N 1
ATOM 2376 C CA . VAL A 1 291 ? -11.297 -32.125 -31.875 1 98.44 291 VAL A CA 1
ATOM 2377 C C . VAL A 1 291 ? -12.133 -33.375 -32.094 1 98.44 291 VAL A C 1
ATOM 2379 O O . VAL A 1 291 ? -12.656 -33.969 -31.125 1 98.44 291 VAL A O 1
ATOM 2382 N N . VAL A 1 292 ? -12.203 -33.781 -33.312 1 98.19 292 VAL A N 1
ATOM 2383 C CA . VAL A 1 292 ? -12.984 -34.969 -33.625 1 98.19 292 VAL A CA 1
ATOM 2384 C C . VAL A 1 292 ? -12.398 -36.188 -32.938 1 98.19 292 VAL A C 1
ATOM 2386 O O . VAL A 1 292 ? -13.133 -37.031 -32.375 1 98.19 292 VAL A O 1
ATOM 2389 N N . GLY A 1 293 ? -11.117 -36.312 -33.031 1 98.06 293 GLY A N 1
ATOM 2390 C CA . GLY A 1 293 ? -10.445 -37.406 -32.344 1 98.06 293 GLY A CA 1
ATOM 2391 C C . GLY A 1 293 ? -10.695 -37.438 -30.859 1 98.06 293 GLY A C 1
ATOM 2392 O O . GLY A 1 293 ? -10.883 -38.531 -30.281 1 98.06 293 GLY A O 1
ATOM 2393 N N . LEU A 1 294 ? -10.672 -36.344 -30.219 1 98.31 294 LEU A N 1
ATOM 2394 C CA . LEU A 1 294 ? -10.898 -36.25 -28.781 1 98.31 294 LEU A CA 1
ATOM 2395 C C . LEU A 1 294 ? -12.328 -36.625 -28.422 1 98.31 294 LEU A C 1
ATOM 2397 O O . LEU A 1 294 ? -12.555 -37.312 -27.406 1 98.31 294 LEU A O 1
ATOM 2401 N N . TYR A 1 295 ? -13.211 -36.219 -29.219 1 97.69 295 TYR A N 1
ATOM 2402 C CA . TYR A 1 295 ? -14.602 -36.594 -28.969 1 97.69 295 TYR A CA 1
ATOM 2403 C C . TYR A 1 295 ? -14.805 -38.094 -29.156 1 97.69 295 TYR A C 1
ATOM 2405 O O . TYR A 1 295 ? -15.586 -38.719 -28.422 1 97.69 295 TYR A O 1
ATOM 2413 N N . LYS A 1 296 ? -14.148 -38.625 -30.078 1 96.44 296 LYS A N 1
ATOM 2414 C CA . LYS A 1 296 ? -14.219 -40.094 -30.25 1 96.44 296 LYS A CA 1
ATOM 2415 C C . LYS A 1 296 ? -13.648 -40.812 -29.047 1 96.44 296 LYS A C 1
ATOM 2417 O O . LYS A 1 296 ? -14.18 -41.844 -28.641 1 96.44 296 LYS A O 1
ATOM 2422 N N . LEU A 1 297 ? -12.57 -40.281 -28.625 1 93.69 297 LEU A N 1
ATOM 2423 C CA . LEU A 1 297 ? -11.969 -40.844 -27.422 1 93.69 297 LEU A CA 1
ATOM 2424 C C . LEU A 1 297 ? -12.945 -40.781 -26.25 1 93.69 297 LEU A C 1
ATOM 2426 O O . LEU A 1 297 ? -13.062 -41.75 -25.469 1 93.69 297 LEU A O 1
ATOM 2430 N N . ARG A 1 298 ? -13.562 -39.625 -26.031 1 95.69 298 ARG A N 1
ATOM 2431 C CA . ARG A 1 298 ? -14.602 -39.469 -25.016 1 95.69 298 ARG A CA 1
ATOM 2432 C C . ARG A 1 298 ? -15.68 -40.531 -25.141 1 95.69 298 ARG A C 1
ATOM 2434 O O . ARG A 1 298 ? -16.031 -41.188 -24.156 1 95.69 298 ARG A O 1
ATOM 2441 N N . ASP A 1 299 ? -16.109 -40.75 -26.328 1 96.44 299 ASP A N 1
ATOM 2442 C CA . ASP A 1 299 ? -17.234 -41.656 -26.562 1 96.44 299 ASP A CA 1
ATOM 2443 C C . ASP A 1 299 ? -16.812 -43.125 -26.375 1 96.44 299 ASP A C 1
ATOM 2445 O O . ASP A 1 299 ? -17.594 -43.938 -25.891 1 96.44 299 ASP A O 1
ATOM 2449 N N . ARG A 1 300 ? -15.633 -43.406 -26.703 1 95.12 300 ARG A N 1
ATOM 2450 C CA . ARG A 1 300 ? -15.148 -44.781 -26.672 1 95.12 300 ARG A CA 1
ATOM 2451 C C . ARG A 1 300 ? -14.727 -45.188 -25.266 1 95.12 300 ARG A C 1
ATOM 2453 O O . ARG A 1 300 ? -14.992 -46.312 -24.828 1 95.12 300 ARG A O 1
ATOM 2460 N N . LEU A 1 301 ? -14.133 -44.312 -24.547 1 92.75 301 LEU A N 1
ATOM 2461 C CA . LEU A 1 301 ? -13.484 -44.688 -23.297 1 92.75 301 LEU A CA 1
ATOM 2462 C C . LEU A 1 301 ? -14.219 -44.094 -22.094 1 92.75 301 LEU A C 1
ATOM 2464 O O . LEU A 1 301 ? -13.945 -44.438 -20.953 1 92.75 301 LEU A O 1
ATOM 2468 N N . GLY A 1 302 ? -15.109 -43.156 -22.359 1 93.62 302 GLY A N 1
ATOM 2469 C CA . GLY A 1 302 ? -15.906 -42.562 -21.312 1 93.62 302 GLY A CA 1
ATOM 2470 C C . GLY A 1 302 ? -15.156 -41.469 -20.547 1 93.62 302 GLY A C 1
ATOM 2471 O O . GLY A 1 302 ? -15.477 -41.188 -19.391 1 93.62 302 GLY A O 1
ATOM 2472 N N . TYR A 1 303 ? -14.094 -40.938 -21.109 1 93.88 303 TYR A N 1
ATOM 2473 C CA . TYR A 1 303 ? -13.344 -39.844 -20.5 1 93.88 303 TYR A CA 1
ATOM 2474 C C . TYR A 1 303 ? -14.109 -38.531 -20.594 1 93.88 303 TYR A C 1
ATOM 2476 O O . TYR A 1 303 ? -15.031 -38.406 -21.406 1 93.88 303 TYR A O 1
ATOM 2484 N N . GLU A 1 304 ? -13.859 -37.656 -19.672 1 95.94 304 GLU A N 1
ATOM 2485 C CA . GLU A 1 304 ? -14.336 -36.312 -19.844 1 95.94 304 GLU A CA 1
ATOM 2486 C C . GLU A 1 304 ? -13.406 -35.5 -20.734 1 95.94 304 GLU A C 1
ATOM 2488 O O . GLU A 1 304 ? -12.188 -35.5 -20.531 1 95.94 304 GLU A O 1
ATOM 2493 N N . VAL A 1 305 ? -14 -34.906 -21.781 1 97.88 305 VAL A N 1
ATOM 2494 C CA . VAL A 1 305 ? -13.203 -34.094 -22.703 1 97.88 305 VAL A CA 1
ATOM 2495 C C . VAL A 1 305 ? -13.75 -32.656 -22.75 1 97.88 305 VAL A C 1
ATOM 2497 O O . VAL A 1 305 ? -14.938 -32.469 -22.984 1 97.88 305 VAL A O 1
ATOM 2500 N N . ASN A 1 306 ? -12.875 -31.734 -22.438 1 97.75 306 ASN A N 1
ATOM 2501 C CA . ASN A 1 306 ? -13.203 -30.312 -22.5 1 97.75 306 ASN A CA 1
ATOM 2502 C C . ASN A 1 306 ? -12.344 -29.578 -23.531 1 97.75 306 ASN A C 1
ATOM 2504 O O . ASN A 1 306 ? -11.125 -29.516 -23.391 1 97.75 306 ASN A O 1
ATOM 2508 N N . ILE A 1 307 ? -12.953 -29.125 -24.578 1 97.75 307 ILE A N 1
ATOM 2509 C CA . ILE A 1 307 ? -12.297 -28.25 -25.547 1 97.75 307 ILE A CA 1
ATOM 2510 C C . ILE A 1 307 ? -12.703 -26.797 -25.297 1 97.75 307 ILE A C 1
ATOM 2512 O O . ILE A 1 307 ? -13.859 -26.422 -25.5 1 97.75 307 ILE A O 1
ATOM 2516 N N . VAL A 1 308 ? -11.703 -26 -24.828 1 97.31 308 VAL A N 1
ATOM 2517 C CA . VAL A 1 308 ? -12.117 -24.688 -24.328 1 97.31 308 VAL A CA 1
ATOM 2518 C C . VAL A 1 308 ? -11.203 -23.609 -24.875 1 97.31 308 VAL A C 1
ATOM 2520 O O . VAL A 1 308 ? -10.07 -23.875 -25.281 1 97.3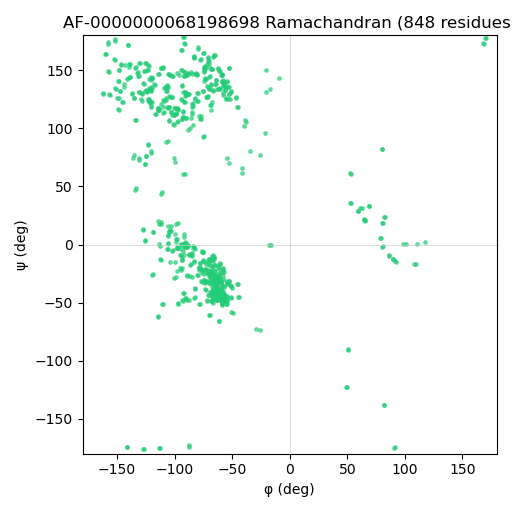1 308 VAL A O 1
ATOM 2523 N N . GLU A 1 309 ? -11.734 -22.406 -24.984 1 94.5 309 GLU A N 1
ATOM 2524 C CA . GLU A 1 309 ? -11.008 -21.156 -25.078 1 94.5 309 GLU A CA 1
ATOM 2525 C C . GLU A 1 309 ? -11.008 -20.422 -23.75 1 94.5 309 GLU A C 1
ATOM 2527 O O . GLU A 1 309 ? -12.031 -19.859 -23.344 1 94.5 309 GLU A O 1
ATOM 2532 N N . LEU A 1 310 ? -9.875 -20.328 -23.125 1 90.75 310 LEU A N 1
ATOM 2533 C CA . LEU A 1 310 ? -9.805 -19.906 -21.734 1 90.75 310 LEU A CA 1
ATOM 2534 C C . LEU A 1 310 ? -10.273 -18.453 -21.594 1 90.75 310 LEU A C 1
ATOM 2536 O O . LEU A 1 310 ? -10.812 -18.078 -20.547 1 90.75 310 LEU A O 1
ATOM 2540 N N . ASP A 1 311 ? -10.039 -17.672 -22.641 1 87.5 311 ASP A N 1
ATOM 2541 C CA . ASP A 1 311 ? -10.414 -16.25 -22.562 1 87.5 311 ASP A CA 1
ATOM 2542 C C . ASP A 1 311 ? -11.93 -16.094 -22.469 1 87.5 311 ASP A C 1
ATOM 2544 O O . ASP A 1 311 ? -12.43 -15.023 -22.141 1 87.5 311 ASP A O 1
ATOM 2548 N N . ARG A 1 312 ? -12.664 -17.188 -22.703 1 92.25 312 ARG A N 1
ATOM 2549 C CA . ARG A 1 312 ? -14.125 -17.156 -22.641 1 92.25 312 ARG A CA 1
ATOM 2550 C C . ARG A 1 312 ? -14.625 -17.656 -21.281 1 92.25 312 ARG A C 1
ATOM 2552 O O . ARG A 1 312 ? -15.828 -17.672 -21.031 1 92.25 312 ARG A O 1
ATOM 2559 N N . LEU A 1 313 ? -13.734 -18.062 -20.484 1 94.94 313 LEU A N 1
ATOM 2560 C CA . LEU A 1 313 ? -14.062 -18.547 -19.141 1 94.94 313 LEU A CA 1
ATOM 2561 C C . LEU A 1 313 ? -13.711 -17.484 -18.094 1 94.94 313 LEU A C 1
ATOM 2563 O O . LEU A 1 313 ? -12.758 -16.734 -18.266 1 94.94 313 LEU A O 1
ATOM 2567 N N . SER A 1 314 ? -14.523 -17.422 -17.031 1 94.75 314 SER A N 1
ATOM 2568 C CA . SER A 1 314 ? -14.133 -16.609 -15.891 1 94.75 314 SER A CA 1
ATOM 2569 C C . SER A 1 314 ? -12.883 -17.172 -15.219 1 94.75 314 SER A C 1
ATOM 2571 O O . SER A 1 314 ? -12.484 -18.297 -15.477 1 94.75 314 SER A O 1
ATOM 2573 N N . ARG A 1 315 ? -12.25 -16.375 -14.422 1 94.38 315 ARG A N 1
ATOM 2574 C CA . ARG A 1 315 ? -11.055 -16.797 -13.711 1 94.38 315 ARG A CA 1
ATOM 2575 C C . ARG A 1 315 ? -11.336 -18.031 -12.844 1 94.38 315 ARG A C 1
ATOM 2577 O O . ARG A 1 315 ? -10.562 -18.984 -12.844 1 94.38 315 ARG A O 1
ATOM 2584 N N . ALA A 1 316 ? -12.438 -18.031 -12.148 1 94.44 316 ALA A N 1
ATOM 2585 C CA . ALA A 1 316 ? -12.82 -19.141 -11.289 1 94.44 316 ALA A CA 1
ATOM 2586 C C . ALA A 1 316 ? -13.047 -20.406 -12.109 1 94.44 316 ALA A C 1
ATOM 2588 O O . ALA A 1 316 ? -12.641 -21.5 -11.703 1 94.44 316 ALA A O 1
ATOM 2589 N N . GLU A 1 317 ? -13.672 -20.25 -13.219 1 95.88 317 GLU A N 1
ATOM 2590 C CA . GLU A 1 317 ? -13.938 -21.391 -14.086 1 95.88 317 GLU A CA 1
ATOM 2591 C C . GLU A 1 317 ? -12.633 -22 -14.602 1 95.88 317 GLU A C 1
ATOM 2593 O O . GLU A 1 317 ? -12.523 -23.234 -14.719 1 95.88 317 GLU A O 1
ATOM 2598 N N . GLN A 1 318 ? -11.727 -21.172 -14.953 1 96.69 318 GLN A N 1
ATOM 2599 C CA . GLN A 1 318 ? -10.43 -21.656 -15.414 1 96.69 318 GLN A CA 1
ATOM 2600 C C . GLN A 1 318 ? -9.75 -22.516 -14.344 1 96.69 318 GLN A C 1
ATOM 2602 O O . GLN A 1 318 ? -9.25 -23.609 -14.633 1 96.69 318 GLN A O 1
ATOM 2607 N N . VAL A 1 319 ? -9.758 -22.031 -13.109 1 96.31 319 VAL A N 1
ATOM 2608 C CA . VAL A 1 319 ? -9.125 -22.734 -12 1 96.31 319 VAL A CA 1
ATOM 2609 C C . VAL A 1 319 ? -9.859 -24.047 -11.734 1 96.31 319 VAL A C 1
ATOM 2611 O O . VAL A 1 319 ? -9.227 -25.094 -11.562 1 96.31 319 VAL A O 1
ATOM 2614 N N . ARG A 1 320 ? -11.188 -24.031 -11.773 1 96.06 320 ARG A N 1
ATOM 2615 C CA . ARG A 1 320 ? -11.984 -25.234 -11.531 1 96.06 320 ARG A CA 1
ATOM 2616 C C . ARG A 1 320 ? -11.695 -26.312 -12.578 1 96.06 320 ARG A C 1
ATOM 2618 O O . ARG A 1 320 ? -11.539 -27.484 -12.242 1 96.06 320 ARG A O 1
ATOM 2625 N N . LEU A 1 321 ? -11.664 -25.844 -13.75 1 96.38 321 LEU A N 1
ATOM 2626 C CA . LEU A 1 321 ? -11.383 -26.781 -14.836 1 96.38 321 LEU A CA 1
ATOM 2627 C C . LEU A 1 321 ? -9.977 -27.359 -14.695 1 96.38 321 LEU A C 1
ATOM 2629 O O . LEU A 1 321 ? -9.797 -28.578 -14.82 1 96.38 321 LEU A O 1
ATOM 2633 N N . ALA A 1 322 ? -9.023 -26.547 -14.461 1 97.19 322 ALA A N 1
ATOM 2634 C CA . ALA A 1 322 ? -7.641 -27.016 -14.32 1 97.19 322 ALA A CA 1
ATOM 2635 C C . ALA A 1 322 ? -7.5 -27.984 -13.156 1 97.19 322 ALA A C 1
ATOM 2637 O O . ALA A 1 322 ? -6.801 -29 -13.258 1 97.19 322 ALA A O 1
ATOM 2638 N N . ALA A 1 323 ? -8.141 -27.703 -12.102 1 96.06 323 ALA A N 1
ATOM 2639 C CA . ALA A 1 323 ? -8.055 -28.516 -10.891 1 96.06 323 ALA A CA 1
ATOM 2640 C C . ALA A 1 323 ? -8.555 -29.922 -11.148 1 96.06 323 ALA A C 1
ATOM 2642 O O . ALA A 1 323 ? -8.094 -30.875 -10.508 1 96.06 323 ALA A O 1
ATOM 2643 N N . ARG A 1 324 ? -9.438 -30.047 -12.086 1 95.25 324 ARG A N 1
ATOM 2644 C CA . ARG A 1 324 ? -10.023 -31.359 -12.391 1 95.25 324 ARG A CA 1
ATOM 2645 C C . ARG A 1 324 ? -9.258 -32.062 -13.508 1 95.25 324 ARG A C 1
ATOM 2647 O O . ARG A 1 324 ? -9.398 -33.25 -13.711 1 95.25 324 ARG A O 1
ATOM 2654 N N . THR A 1 325 ? -8.492 -31.406 -14.125 1 97.19 325 THR A N 1
ATOM 2655 C CA . THR A 1 325 ? -7.867 -31.859 -15.359 1 97.19 325 THR A CA 1
ATOM 2656 C C . THR A 1 325 ? -6.762 -32.875 -15.062 1 97.19 325 THR A C 1
ATOM 2658 O O . THR A 1 325 ? -5.93 -32.656 -14.18 1 97.19 325 THR A O 1
ATOM 2661 N N . THR A 1 326 ? -6.781 -33.969 -15.781 1 96.81 326 THR A N 1
ATOM 2662 C CA . THR A 1 326 ? -5.727 -34.969 -15.727 1 96.81 326 THR A CA 1
ATOM 2663 C C . THR A 1 326 ? -4.68 -34.719 -16.812 1 96.81 326 THR A C 1
ATOM 2665 O O . THR A 1 326 ? -3.479 -34.781 -16.547 1 96.81 326 THR A O 1
ATOM 2668 N N . ILE A 1 327 ? -5.145 -34.5 -18.016 1 98.25 327 ILE A N 1
ATOM 2669 C CA . ILE A 1 327 ? -4.273 -34.156 -19.141 1 98.25 327 ILE A CA 1
ATOM 2670 C C . ILE A 1 327 ? -4.664 -32.781 -19.719 1 98.25 327 ILE A C 1
ATOM 2672 O O . ILE A 1 327 ? -5.812 -32.594 -20.109 1 98.25 327 ILE A O 1
ATOM 2676 N N . MET A 1 328 ? -3.768 -31.875 -19.656 1 98.75 328 MET A N 1
ATOM 2677 C CA . MET A 1 328 ? -3.938 -30.547 -20.25 1 98.75 328 MET A CA 1
ATOM 2678 C C . MET A 1 328 ? -3.094 -30.406 -21.516 1 98.75 328 MET A C 1
ATOM 2680 O O . MET A 1 328 ? -1.914 -30.766 -21.531 1 98.75 328 MET A O 1
ATOM 2684 N N . MET A 1 329 ? -3.674 -29.906 -22.625 1 98.69 329 MET A N 1
ATOM 2685 C CA . MET A 1 329 ? -2.895 -29.781 -23.844 1 98.69 329 MET A CA 1
ATOM 2686 C C . MET A 1 329 ? -3.217 -28.469 -24.562 1 98.69 329 MET A C 1
ATOM 2688 O O . MET A 1 329 ? -4.293 -27.891 -24.375 1 98.69 329 MET A O 1
ATOM 2692 N N . GLY A 1 330 ? -2.35 -28 -25.312 1 98 330 GLY A N 1
ATOM 2693 C CA . GLY A 1 330 ? -2.52 -26.781 -26.109 1 98 330 GLY A CA 1
ATOM 2694 C C . GLY A 1 330 ? -1.224 -26.297 -26.719 1 98 330 GLY A C 1
ATOM 2695 O O . GLY A 1 330 ? -0.15 -26.828 -26.438 1 98 330 GLY A O 1
ATOM 2696 N N . VAL A 1 331 ? -1.361 -25.25 -27.594 1 97.25 331 VAL A N 1
ATOM 2697 C CA . VAL A 1 331 ? -0.194 -24.594 -28.172 1 97.25 331 VAL A CA 1
ATOM 2698 C C . VAL A 1 331 ? 0.548 -23.797 -27.094 1 97.25 331 VAL A C 1
ATOM 2700 O O . VAL A 1 331 ? -0.07 -23.281 -26.172 1 97.25 331 VAL A O 1
ATOM 2703 N N . HIS A 1 332 ? 1.896 -23.781 -27.203 1 96.12 332 HIS A N 1
ATOM 2704 C CA . HIS A 1 332 ? 2.723 -22.984 -26.297 1 96.12 332 HIS A CA 1
ATOM 2705 C C . HIS A 1 332 ? 2.15 -21.578 -26.109 1 96.12 332 HIS A C 1
ATOM 2707 O O . HIS A 1 332 ? 2.025 -20.828 -27.078 1 96.12 332 HIS A O 1
ATOM 2713 N N . GLY A 1 333 ? 1.804 -21.297 -24.844 1 92.25 333 GLY A N 1
ATOM 2714 C CA . GLY A 1 333 ? 1.232 -19.984 -24.531 1 92.25 333 GLY A CA 1
ATOM 2715 C C . GLY A 1 333 ? 0.678 -19.906 -23.125 1 92.25 333 GLY A C 1
ATOM 2716 O O . GLY A 1 333 ? 0.646 -20.906 -22.406 1 92.25 333 GLY A O 1
ATOM 2717 N N . ASN A 1 334 ? 0.198 -18.766 -22.766 1 89.69 334 ASN A N 1
ATOM 2718 C CA . ASN A 1 334 ? -0.155 -18.438 -21.391 1 89.69 334 ASN A CA 1
ATOM 2719 C C . ASN A 1 334 ? -1.279 -19.328 -20.875 1 89.69 334 ASN A C 1
ATOM 2721 O O . ASN A 1 334 ? -1.438 -19.484 -19.656 1 89.69 334 ASN A O 1
ATOM 2725 N N . GLY A 1 335 ? -2.096 -19.812 -21.781 1 91.69 335 GLY A N 1
ATOM 2726 C CA . GLY A 1 335 ? -3.162 -20.703 -21.359 1 91.69 335 GLY A CA 1
ATOM 2727 C C . GLY A 1 335 ? -2.662 -21.891 -20.562 1 91.69 335 GLY A C 1
ATOM 2728 O O . GLY A 1 335 ? -3.334 -22.359 -19.641 1 91.69 335 GLY A O 1
ATOM 2729 N N . LEU A 1 336 ? -1.502 -22.375 -20.859 1 96.19 336 LEU A N 1
ATOM 2730 C CA . LEU A 1 336 ? -0.955 -23.562 -20.219 1 96.19 336 LEU A CA 1
ATOM 2731 C C . LEU A 1 336 ? -0.464 -23.25 -18.812 1 96.19 336 LEU A C 1
ATOM 2733 O O . LEU A 1 336 ? -0.129 -24.156 -18.047 1 96.19 336 LEU A O 1
ATOM 2737 N N . THR A 1 337 ? -0.467 -21.922 -18.406 1 96.56 337 THR A N 1
ATOM 2738 C CA . THR A 1 337 ? -0.102 -21.547 -17.047 1 96.56 337 THR A CA 1
ATOM 2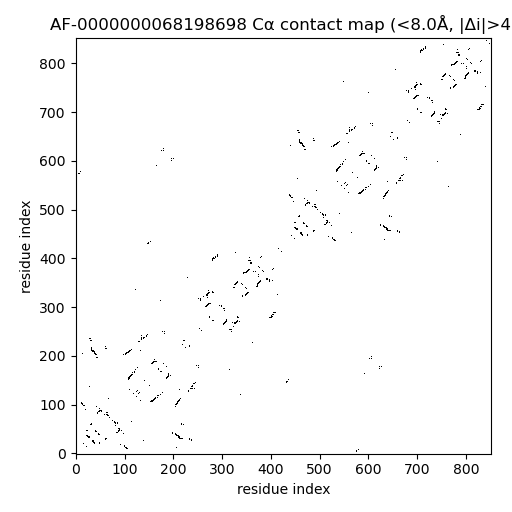739 C C . THR A 1 337 ? -1.069 -22.172 -16.047 1 96.56 337 THR A C 1
ATOM 2741 O O . THR A 1 337 ? -0.726 -22.344 -14.875 1 96.56 337 THR A O 1
ATOM 2744 N N . SER A 1 338 ? -2.227 -22.578 -16.516 1 96.75 338 SER A N 1
ATOM 2745 C CA . SER A 1 338 ? -3.248 -23.172 -15.664 1 96.75 338 SER A CA 1
ATOM 2746 C C . SER A 1 338 ? -2.789 -24.516 -15.094 1 96.75 338 SER A C 1
ATOM 2748 O O . SER A 1 338 ? -3.391 -25.031 -14.156 1 96.75 338 SER A O 1
ATOM 2750 N N . LEU A 1 339 ? -1.682 -25.031 -15.641 1 98 339 LEU A N 1
ATOM 2751 C CA . LEU A 1 339 ? -1.131 -26.266 -15.102 1 98 339 LEU A CA 1
ATOM 2752 C C . LEU A 1 339 ? -0.812 -26.109 -13.617 1 98 339 LEU A C 1
ATOM 2754 O O . LEU A 1 339 ? -0.738 -27.109 -12.883 1 98 339 LEU A O 1
ATOM 2758 N N . LEU A 1 340 ? -0.662 -24.859 -13.164 1 97.62 340 LEU A N 1
ATOM 2759 C CA . LEU A 1 340 ? -0.334 -24.547 -11.781 1 97.62 340 LEU A CA 1
ATOM 2760 C C . LEU A 1 340 ? -1.419 -25.062 -10.836 1 97.62 340 LEU A C 1
ATOM 2762 O O . LEU A 1 340 ? -1.166 -25.266 -9.648 1 97.62 340 LEU A O 1
ATOM 2766 N N . TRP A 1 341 ? -2.611 -25.266 -11.367 1 96.94 341 TRP A N 1
ATOM 2767 C CA . TRP A 1 341 ? -3.76 -25.594 -10.531 1 96.94 341 TRP A CA 1
ATOM 2768 C C . TRP A 1 341 ? -4.129 -27.062 -10.648 1 96.94 341 TRP A C 1
ATOM 2770 O O . TRP A 1 341 ? -5.043 -27.531 -9.969 1 96.94 341 TRP A O 1
ATOM 2780 N N . MET A 1 342 ? -3.447 -27.812 -11.508 1 96.38 342 MET A N 1
ATOM 2781 C CA . MET A 1 342 ? -3.668 -29.25 -11.641 1 96.38 342 MET A CA 1
ATOM 2782 C C . MET A 1 342 ? -3.215 -30 -10.383 1 96.38 342 MET A C 1
ATOM 2784 O O . MET A 1 342 ? -2.359 -29.5 -9.648 1 96.38 342 MET A O 1
ATOM 2788 N N . LYS A 1 343 ? -3.846 -31.062 -10.156 1 92.62 343 LYS A N 1
ATOM 2789 C CA . LYS A 1 343 ? -3.385 -31.953 -9.094 1 92.62 343 LYS A CA 1
ATOM 2790 C C . LYS A 1 343 ? -2.289 -32.875 -9.594 1 92.62 343 LYS A C 1
ATOM 2792 O O . LYS A 1 343 ? -2.516 -33.688 -10.508 1 92.62 343 LYS A O 1
ATOM 2797 N N . PRO A 1 344 ? -1.131 -32.75 -8.977 1 91.62 344 PRO A N 1
ATOM 2798 C CA . PRO A 1 344 ? -0.075 -33.688 -9.391 1 91.62 344 PRO A CA 1
ATOM 2799 C C . PRO A 1 344 ? -0.42 -35.125 -9.102 1 91.62 344 PRO A C 1
ATOM 2801 O O . PRO A 1 344 ? -1.002 -35.438 -8.055 1 91.62 344 PRO A O 1
ATOM 2804 N N . SER A 1 345 ? -0.221 -35.969 -10 1 90.31 345 SER A N 1
ATOM 2805 C CA . SER A 1 345 ? -0.396 -37.406 -9.922 1 90.31 345 SER A CA 1
ATOM 2806 C C . SER A 1 345 ? 0.437 -38.125 -10.977 1 90.31 345 SER A C 1
ATOM 2808 O O . SER A 1 345 ? 1.052 -37.5 -11.828 1 90.31 345 SER A O 1
ATOM 2810 N N . ARG A 1 346 ? 0.453 -39.312 -10.891 1 90.12 346 ARG A N 1
ATOM 2811 C CA . ARG A 1 346 ? 1.208 -40.125 -11.859 1 90.12 346 ARG A CA 1
ATOM 2812 C C . ARG A 1 346 ? 0.656 -39.938 -13.266 1 90.12 346 ARG A C 1
ATOM 2814 O O . ARG A 1 346 ? 1.399 -40 -14.242 1 90.12 346 ARG A O 1
ATOM 2821 N N . ARG A 1 347 ? -0.601 -39.656 -13.359 1 93.81 347 ARG A N 1
ATOM 2822 C CA . ARG A 1 347 ? -1.245 -39.562 -14.664 1 93.81 347 ARG A CA 1
ATOM 2823 C C . ARG A 1 347 ? -1.279 -38.094 -15.133 1 93.81 347 ARG A C 1
ATOM 2825 O O . ARG A 1 347 ? -1.542 -37.812 -16.297 1 93.81 347 ARG A O 1
ATOM 2832 N N . ALA A 1 348 ? -1.133 -37.188 -14.18 1 96 348 ALA A N 1
ATOM 2833 C CA . ALA A 1 348 ? -1.183 -35.781 -14.555 1 96 348 ALA A CA 1
ATOM 2834 C C . ALA A 1 348 ? -0.164 -35.469 -15.648 1 96 348 ALA A C 1
ATOM 2836 O O . ALA A 1 348 ? 1.016 -35.812 -15.523 1 96 348 ALA A O 1
ATOM 2837 N N . THR A 1 349 ? -0.634 -34.875 -16.781 1 98.19 349 THR A N 1
ATOM 2838 C CA . THR A 1 349 ? 0.214 -34.688 -17.953 1 98.19 349 THR A CA 1
ATOM 2839 C C . THR A 1 349 ? -0.111 -33.375 -18.641 1 98.19 349 THR A C 1
ATOM 2841 O O . THR A 1 349 ? -1.279 -33 -18.75 1 98.19 349 THR A O 1
ATOM 2844 N N . VAL A 1 350 ? 0.918 -32.688 -19.047 1 98.75 350 VAL A N 1
ATOM 2845 C CA . VAL A 1 350 ? 0.778 -31.531 -19.938 1 98.75 350 VAL A CA 1
ATOM 2846 C C . VAL A 1 350 ? 1.342 -31.875 -21.312 1 98.75 350 VAL A C 1
ATOM 2848 O O . VAL A 1 350 ? 2.475 -32.344 -21.422 1 98.75 350 VAL A O 1
ATOM 2851 N N . ILE A 1 351 ? 0.529 -31.719 -22.344 1 98.75 351 ILE A N 1
ATOM 2852 C CA . ILE A 1 351 ? 0.958 -31.906 -23.719 1 98.75 351 ILE A CA 1
ATOM 2853 C C . ILE A 1 351 ? 1.006 -30.562 -24.438 1 98.75 351 ILE A C 1
ATOM 2855 O O . ILE A 1 351 ? -0.033 -29.953 -24.672 1 98.75 351 ILE A O 1
ATOM 2859 N N . GLU A 1 352 ? 2.166 -30.156 -24.781 1 98.69 352 GLU A N 1
ATOM 2860 C CA . GLU A 1 352 ? 2.4 -28.844 -25.375 1 98.69 352 GLU A CA 1
ATOM 2861 C C . GLU A 1 352 ? 2.723 -28.953 -26.859 1 98.69 352 GLU A C 1
ATOM 2863 O O . GLU A 1 352 ? 3.648 -29.672 -27.25 1 98.69 352 GLU A O 1
ATOM 2868 N N . PHE A 1 353 ? 1.942 -28.203 -27.703 1 98.56 353 PHE A N 1
ATOM 2869 C CA . PHE A 1 353 ? 2.148 -28.219 -29.156 1 98.56 353 PHE A CA 1
ATOM 2870 C C . PHE A 1 353 ? 3.098 -27.094 -29.562 1 98.56 353 PHE A C 1
ATOM 2872 O O . PHE A 1 353 ? 2.918 -25.938 -29.172 1 98.56 353 PHE A O 1
ATOM 2879 N N . PHE A 1 354 ? 4.082 -27.453 -30.359 1 97.88 354 PHE A N 1
ATOM 2880 C CA . PHE A 1 354 ? 5.039 -26.5 -30.906 1 97.88 354 PHE A CA 1
ATOM 2881 C C . PHE A 1 354 ? 5.066 -26.562 -32.438 1 97.88 354 PHE A C 1
ATOM 2883 O O . PHE A 1 354 ? 4.773 -27.609 -33 1 97.88 354 PHE A O 1
ATOM 2890 N N . TYR A 1 355 ? 5.395 -25.359 -33.031 1 97.19 355 TYR A N 1
ATOM 2891 C CA . TYR A 1 355 ? 5.871 -25.422 -34.406 1 97.19 355 TYR A CA 1
ATOM 2892 C C . TYR A 1 355 ? 7.102 -26.312 -34.5 1 97.19 355 TYR A C 1
ATOM 2894 O O . TYR A 1 355 ? 7.996 -26.25 -33.656 1 97.19 355 TYR A O 1
ATOM 2902 N N . PRO A 1 356 ? 7.109 -27.156 -35.531 1 96.69 356 PRO A N 1
ATOM 2903 C CA . PRO A 1 356 ? 8.219 -28.109 -35.625 1 96.69 356 PRO A CA 1
ATOM 2904 C C . PRO A 1 356 ? 9.586 -27.438 -35.5 1 96.69 356 PRO A C 1
ATOM 2906 O O . PRO A 1 356 ? 9.812 -26.375 -36.062 1 96.69 356 PRO A O 1
ATOM 2909 N N . LYS A 1 357 ? 10.422 -28.062 -34.625 1 96.56 357 LYS A N 1
ATOM 2910 C CA . LYS A 1 357 ? 11.789 -27.641 -34.312 1 96.56 357 LYS A CA 1
ATOM 2911 C C . LYS A 1 357 ? 11.805 -26.5 -33.312 1 96.56 357 LYS A C 1
ATOM 2913 O O . LYS A 1 357 ? 12.875 -26.031 -32.906 1 96.56 357 LYS A O 1
ATOM 2918 N N . GLY A 1 358 ? 10.672 -26.062 -32.938 1 96.88 358 GLY A N 1
ATOM 2919 C CA . GLY A 1 358 ? 10.602 -25.078 -31.891 1 96.88 358 GLY A CA 1
ATOM 2920 C C . GLY A 1 358 ? 10.469 -25.703 -30.5 1 96.88 358 GLY A C 1
ATOM 2921 O O . GLY A 1 358 ? 9.867 -26.766 -30.359 1 96.88 358 GLY A O 1
ATOM 2922 N N . PHE A 1 359 ? 11.031 -25.016 -29.516 1 96.31 359 PHE A N 1
ATOM 2923 C CA . PHE A 1 359 ? 10.883 -25.516 -28.156 1 96.31 359 PHE A CA 1
ATOM 2924 C C . PHE A 1 359 ? 11.18 -24.422 -27.141 1 96.31 359 PHE A C 1
ATOM 2926 O O . PHE A 1 359 ? 12.156 -23.688 -27.281 1 96.31 359 PHE A O 1
ATOM 2933 N N . ALA A 1 360 ? 10.312 -24.25 -26.203 1 93.88 360 ALA A N 1
ATOM 2934 C CA . ALA A 1 360 ? 10.5 -23.391 -25.031 1 93.88 360 ALA A CA 1
ATOM 2935 C C . ALA A 1 360 ? 10.383 -24.203 -23.75 1 93.88 360 ALA A C 1
ATOM 2937 O O . ALA A 1 360 ? 9.539 -25.094 -23.641 1 93.88 360 ALA A O 1
ATOM 2938 N N . MET A 1 361 ? 11.094 -23.953 -22.75 1 93.88 361 MET A N 1
ATOM 2939 C CA . MET A 1 361 ? 11.203 -24.797 -21.562 1 93.88 361 MET A CA 1
ATOM 2940 C C . MET A 1 361 ? 10.211 -24.359 -20.5 1 93.88 361 MET A C 1
ATOM 2942 O O . MET A 1 361 ? 10.102 -25 -19.453 1 93.88 361 MET A O 1
ATOM 2946 N N . ASP A 1 362 ? 9.484 -23.266 -20.688 1 94.31 362 ASP A N 1
ATOM 2947 C CA . ASP A 1 362 ? 8.641 -22.656 -19.672 1 94.31 362 ASP A CA 1
ATOM 2948 C C . ASP A 1 362 ? 7.73 -23.703 -19.016 1 94.31 362 ASP A C 1
ATOM 2950 O O . ASP A 1 362 ? 7.848 -23.969 -17.812 1 94.31 362 ASP A O 1
ATOM 2954 N N . TYR A 1 363 ? 6.945 -24.312 -19.812 1 97 363 TYR A N 1
ATOM 2955 C CA . TYR A 1 363 ? 5.926 -25.203 -19.266 1 97 363 TYR A CA 1
ATOM 2956 C C . TYR A 1 363 ? 6.48 -26.594 -19.016 1 97 363 TYR A C 1
ATOM 2958 O O . TYR A 1 363 ? 6.02 -27.312 -18.125 1 97 363 TYR A O 1
ATOM 2966 N N . GLN A 1 364 ? 7.465 -26.969 -19.781 1 96.69 364 GLN A N 1
ATOM 2967 C CA . GLN A 1 364 ? 8.164 -28.219 -19.5 1 96.69 364 GLN A CA 1
ATOM 2968 C C . GLN A 1 364 ? 8.773 -28.203 -18.109 1 96.69 364 GLN A C 1
ATOM 2970 O O . GLN A 1 364 ? 8.531 -29.109 -17.312 1 96.69 364 GLN A O 1
ATOM 2975 N N . TRP A 1 365 ? 9.461 -27.203 -17.828 1 95.94 365 TRP A N 1
ATOM 2976 C CA . TRP A 1 365 ? 10.125 -27.109 -16.531 1 95.94 365 TRP A CA 1
ATOM 2977 C C . TRP A 1 365 ? 9.102 -26.969 -15.406 1 95.94 365 TRP A C 1
ATOM 2979 O O . TRP A 1 365 ? 9.188 -27.656 -14.383 1 95.94 365 TRP A O 1
ATOM 2989 N N . THR A 1 366 ? 8.148 -26.062 -15.547 1 96.81 366 THR A N 1
ATOM 2990 C CA . THR A 1 366 ? 7.168 -25.797 -14.5 1 96.81 366 THR A CA 1
ATOM 2991 C C . THR A 1 366 ? 6.363 -27.047 -14.18 1 96.81 366 THR A C 1
ATOM 2993 O O . THR A 1 366 ? 6.145 -27.359 -13.008 1 96.81 366 THR A O 1
ATOM 2996 N N . ALA A 1 367 ? 5.953 -27.766 -15.219 1 96.94 367 ALA A N 1
ATOM 2997 C CA . ALA A 1 367 ? 5.207 -29.016 -15.008 1 96.94 367 ALA A CA 1
ATOM 2998 C C . ALA A 1 367 ? 6.035 -30.016 -14.211 1 96.94 367 ALA A C 1
ATOM 3000 O O . ALA A 1 367 ? 5.574 -30.547 -13.195 1 96.94 367 ALA A O 1
ATOM 3001 N N . GLU A 1 368 ? 7.199 -30.172 -14.602 1 94.56 368 GLU A N 1
ATOM 3002 C CA . GLU A 1 368 ? 8.055 -31.172 -13.953 1 94.56 368 GLU A CA 1
ATOM 3003 C C . GLU A 1 368 ? 8.359 -30.766 -12.516 1 94.56 368 GLU A C 1
ATOM 3005 O O . GLU A 1 368 ? 8.43 -31.625 -11.633 1 94.56 368 GLU A O 1
ATOM 3010 N N . ALA A 1 369 ? 8.586 -29.469 -12.367 1 94 369 ALA A N 1
ATOM 3011 C CA . ALA A 1 369 ? 8.836 -28.969 -11.016 1 94 369 ALA A CA 1
ATOM 3012 C C . ALA A 1 369 ? 7.664 -29.281 -10.086 1 94 369 ALA A C 1
ATOM 3014 O O . ALA A 1 369 ? 7.848 -29.469 -8.883 1 94 369 ALA A O 1
ATOM 3015 N N . LEU A 1 370 ? 6.445 -29.406 -10.609 1 94.69 370 LEU A N 1
ATOM 3016 C CA . LEU A 1 370 ? 5.25 -29.625 -9.805 1 94.69 370 LEU A CA 1
ATOM 3017 C C . LEU A 1 370 ? 4.867 -31.109 -9.797 1 94.69 370 LEU A C 1
ATOM 3019 O O . LEU A 1 370 ? 3.801 -31.469 -9.297 1 94.69 370 LEU A O 1
ATOM 3023 N N . GLY A 1 371 ? 5.719 -31.938 -10.422 1 93.44 371 GLY A N 1
ATOM 3024 C CA . GLY A 1 371 ? 5.465 -33.375 -10.43 1 93.44 371 GLY A CA 1
ATOM 3025 C C . GLY A 1 371 ? 4.484 -33.781 -11.508 1 93.44 371 GLY A C 1
ATOM 3026 O O . GLY A 1 371 ? 3.809 -34.812 -11.375 1 93.44 371 GLY A O 1
ATOM 3027 N N . ILE A 1 372 ? 4.348 -33.031 -12.523 1 96.31 372 ILE A N 1
ATOM 3028 C CA . ILE A 1 372 ? 3.477 -33.312 -13.656 1 96.31 372 ILE A CA 1
ATOM 3029 C C . ILE A 1 372 ? 4.324 -33.656 -14.875 1 96.31 372 ILE A C 1
ATOM 3031 O O . ILE A 1 372 ? 5.34 -33.031 -15.148 1 96.31 372 ILE A O 1
ATOM 3035 N N . LYS A 1 373 ? 3.922 -34.719 -15.562 1 97.38 373 LYS A N 1
ATOM 3036 C CA . LYS A 1 373 ? 4.664 -35.094 -16.75 1 97.38 373 LYS A CA 1
ATOM 3037 C C . LYS A 1 373 ? 4.398 -34.125 -17.906 1 97.38 373 LYS A C 1
ATOM 3039 O O . LYS A 1 373 ? 3.273 -33.656 -18.078 1 97.38 373 LYS A O 1
ATOM 3044 N N . HIS A 1 374 ? 5.418 -33.844 -18.656 1 98.25 374 HIS A N 1
ATOM 3045 C CA . HIS A 1 374 ? 5.301 -32.938 -19.797 1 98.25 374 HIS A CA 1
ATOM 3046 C C . HIS A 1 374 ? 5.719 -33.625 -21.094 1 98.25 374 HIS A C 1
ATOM 3048 O O . HIS A 1 374 ? 6.715 -34.375 -21.109 1 98.25 374 HIS A O 1
ATOM 3054 N N . TYR A 1 375 ? 4.957 -33.469 -22.156 1 98.5 375 TYR A N 1
ATOM 3055 C CA . TYR A 1 375 ? 5.316 -33.906 -23.5 1 98.5 375 TYR A CA 1
ATOM 3056 C C . TYR A 1 375 ? 5.223 -32.75 -24.484 1 98.5 375 TYR A C 1
ATOM 3058 O O . TYR A 1 375 ? 4.262 -31.969 -24.453 1 98.5 375 TYR A O 1
ATOM 3066 N N . GLY A 1 376 ? 6.242 -32.594 -25.281 1 98.44 376 GLY A N 1
ATOM 3067 C CA . GLY A 1 376 ? 6.156 -31.734 -26.453 1 98.44 376 GLY A CA 1
ATOM 3068 C C . GLY A 1 376 ? 5.766 -32.5 -27.703 1 98.44 376 GLY A C 1
ATOM 3069 O O . GLY A 1 376 ? 6.094 -33.656 -27.859 1 98.44 376 GLY A O 1
ATOM 3070 N N . VAL A 1 377 ? 5.074 -31.797 -28.625 1 98.5 377 VAL A N 1
ATOM 3071 C CA . VAL A 1 377 ? 4.641 -32.406 -29.859 1 98.5 377 VAL A CA 1
ATOM 3072 C C . VAL A 1 377 ? 5.066 -31.547 -31.047 1 98.5 377 VAL A C 1
ATOM 3074 O O . VAL A 1 377 ? 4.762 -30.359 -31.094 1 98.5 377 VAL A O 1
ATOM 3077 N N . TRP A 1 378 ? 5.781 -32.125 -32 1 97.5 378 TRP A N 1
ATOM 3078 C CA . TRP A 1 378 ? 6.066 -31.625 -33.344 1 97.5 378 TRP A CA 1
ATOM 3079 C C . TRP A 1 378 ? 5.281 -32.406 -34.406 1 97.5 378 TRP A C 1
ATOM 3081 O O . TRP A 1 378 ? 5.785 -33.375 -34.969 1 97.5 378 TRP A O 1
ATOM 3091 N N . ASP A 1 379 ? 4.09 -31.875 -34.625 1 97.38 379 ASP A N 1
ATOM 3092 C CA . ASP A 1 379 ? 3.262 -32.531 -35.625 1 97.38 379 ASP A CA 1
ATOM 3093 C C . ASP A 1 379 ? 3.172 -34.031 -35.375 1 97.38 379 ASP A C 1
ATOM 3095 O O . ASP A 1 379 ? 2.398 -34.469 -34.5 1 97.38 379 ASP A O 1
ATOM 3099 N N . LYS A 1 380 ? 4.09 -34.906 -35.938 1 98.06 380 LYS A N 1
ATOM 3100 C CA . LYS A 1 380 ? 3.994 -36.375 -35.812 1 98.06 380 LYS A CA 1
ATOM 3101 C C . LYS A 1 380 ? 5.043 -36.875 -34.812 1 98.06 380 LYS A C 1
ATOM 3103 O O . LYS A 1 380 ? 5.203 -38.094 -34.688 1 98.06 380 LYS A O 1
ATOM 3108 N N . GLU A 1 381 ? 5.711 -36.031 -34.156 1 97.62 381 GLU A N 1
ATOM 3109 C CA . GLU A 1 381 ? 6.766 -36.438 -33.219 1 97.62 381 GLU A CA 1
ATOM 3110 C C . GLU A 1 381 ? 6.477 -35.906 -31.828 1 97.62 381 GLU A C 1
ATOM 3112 O O . GLU A 1 381 ? 5.93 -34.812 -31.672 1 97.62 381 GLU A O 1
ATOM 3117 N N . THR A 1 382 ? 6.809 -36.75 -30.875 1 98 382 THR A N 1
ATOM 3118 C CA . THR A 1 382 ? 6.684 -36.312 -29.484 1 98 382 THR A CA 1
ATOM 3119 C C . THR A 1 382 ? 8.023 -36.438 -28.766 1 98 382 THR A C 1
ATOM 3121 O O . THR A 1 382 ? 8.914 -37.156 -29.219 1 98 382 THR A O 1
ATOM 3124 N N . PHE A 1 383 ? 8.219 -35.688 -27.797 1 97.62 383 PHE A N 1
ATOM 3125 C CA . PHE A 1 383 ? 9.422 -35.75 -26.969 1 97.62 383 PHE A CA 1
ATOM 3126 C C . PHE A 1 383 ? 9.094 -35.406 -25.516 1 97.62 383 PHE A C 1
ATOM 3128 O O . PHE A 1 383 ? 8.086 -34.781 -25.234 1 97.62 383 PHE A O 1
ATOM 3135 N N . THR A 1 384 ? 9.898 -35.906 -24.609 1 97.19 384 THR A N 1
ATOM 3136 C CA . THR A 1 384 ? 9.75 -35.625 -23.188 1 97.19 384 THR A CA 1
ATOM 3137 C C . THR A 1 384 ? 11.102 -35.719 -22.469 1 97.19 384 THR A C 1
ATOM 3139 O O . THR A 1 384 ? 12.086 -36.156 -23.062 1 97.19 384 THR A O 1
ATOM 3142 N N . SER A 1 385 ? 11.102 -35.062 -21.328 1 93.38 385 SER A N 1
ATOM 3143 C CA . SER A 1 385 ? 12.32 -35.125 -20.531 1 93.38 385 SER A CA 1
ATOM 3144 C C . SER A 1 385 ? 12.719 -36.594 -20.266 1 93.38 385 SER A C 1
ATOM 3146 O O . SER A 1 385 ? 11.867 -37.438 -20 1 93.38 385 SER A O 1
ATOM 3148 N N . PRO A 1 386 ? 13.945 -36.844 -20.312 1 93.38 386 PRO A N 1
ATOM 3149 C CA . PRO A 1 386 ? 15.109 -35.969 -20.453 1 93.38 386 PRO A CA 1
ATOM 3150 C C . PRO A 1 386 ? 15.5 -35.719 -21.906 1 93.38 386 PRO A C 1
ATOM 3152 O O . PRO A 1 386 ? 16.469 -35 -22.188 1 93.38 386 PRO A O 1
ATOM 3155 N N . ASN A 1 387 ? 14.797 -36.312 -22.844 1 94.19 387 ASN A N 1
ATOM 3156 C CA . ASN A 1 387 ? 15.125 -36.188 -24.266 1 94.19 387 ASN A CA 1
ATOM 3157 C C . ASN A 1 387 ? 14.367 -35.062 -24.922 1 94.19 387 ASN A C 1
ATOM 3159 O O . ASN A 1 387 ? 13.641 -35.25 -25.906 1 94.19 387 ASN A O 1
ATOM 3163 N N . VAL A 1 388 ? 14.586 -33.875 -24.438 1 95.19 388 VAL A N 1
ATOM 3164 C CA . VAL A 1 388 ? 13.938 -32.688 -25 1 95.19 388 VAL A CA 1
ATOM 3165 C C . VAL A 1 388 ? 14.875 -32 -26 1 95.19 388 VAL A C 1
ATOM 3167 O O . VAL A 1 388 ? 16.094 -32.094 -25.859 1 95.19 388 VAL A O 1
ATOM 3170 N N . PRO A 1 389 ? 14.367 -31.422 -27.016 1 95.75 389 PRO A N 1
ATOM 3171 C CA . PRO A 1 389 ? 15.219 -30.688 -27.969 1 95.75 389 PRO A CA 1
ATOM 3172 C C . PRO A 1 389 ? 15.773 -29.391 -27.391 1 95.75 389 PRO A C 1
ATOM 3174 O O . PRO A 1 389 ? 15.336 -28.953 -26.312 1 95.75 389 PRO A O 1
ATOM 3177 N N . PRO A 1 390 ? 16.844 -28.875 -28 1 93.81 390 PRO A N 1
ATOM 3178 C CA . PRO A 1 390 ? 17.328 -27.562 -27.562 1 93.81 390 PRO A CA 1
ATOM 3179 C C . PRO A 1 390 ? 16.281 -26.453 -27.781 1 93.81 390 PRO A C 1
ATOM 3181 O O . PRO A 1 390 ? 15.477 -26.531 -28.703 1 93.81 390 PRO A O 1
ATOM 3184 N N . ARG A 1 391 ? 16.375 -25.516 -26.969 1 93.56 391 ARG A N 1
ATOM 3185 C CA . ARG A 1 391 ? 15.5 -24.344 -27.125 1 93.56 391 ARG A CA 1
ATOM 3186 C C . ARG A 1 391 ? 15.688 -23.703 -28.484 1 93.56 391 ARG A C 1
ATOM 3188 O O . ARG A 1 391 ? 16.812 -23.484 -28.922 1 93.56 391 ARG A O 1
ATOM 3195 N N . ALA A 1 392 ? 14.602 -23.453 -29.188 1 95.25 392 ALA A N 1
ATOM 3196 C CA . ALA A 1 392 ? 14.633 -22.828 -30.5 1 95.25 392 ALA A CA 1
ATOM 3197 C C . ALA A 1 392 ? 13.297 -22.172 -30.828 1 95.25 392 ALA A C 1
ATOM 3199 O O . ALA A 1 392 ? 12.242 -22.656 -30.422 1 95.25 392 ALA A O 1
ATOM 3200 N N . TYR A 1 393 ? 13.367 -21.109 -31.594 1 94.12 393 TYR A N 1
ATOM 3201 C CA . TYR A 1 393 ? 12.188 -20.359 -32 1 94.12 393 TYR A CA 1
ATOM 3202 C C . TYR A 1 393 ? 12.188 -20.109 -33.5 1 94.12 393 TYR A C 1
ATOM 3204 O O . TYR A 1 393 ? 12.359 -18.984 -33.969 1 94.12 393 TYR A O 1
ATOM 3212 N N . PRO A 1 394 ? 11.953 -21.094 -34.219 1 95.12 394 PRO A N 1
ATOM 3213 C CA . PRO A 1 394 ? 11.977 -20.969 -35.656 1 95.12 394 PRO A CA 1
ATOM 3214 C C . PRO A 1 394 ? 10.867 -20.062 -36.188 1 95.12 394 PRO A C 1
ATOM 3216 O O . PRO A 1 394 ? 9.945 -19.719 -35.469 1 95.12 394 PRO A O 1
ATOM 3219 N N . GLU A 1 395 ? 11.086 -19.578 -37.531 1 93.44 395 GLU A N 1
ATOM 3220 C CA . GLU A 1 395 ? 10 -18.859 -38.188 1 93.44 395 GLU A CA 1
ATOM 3221 C C . GLU A 1 395 ? 8.703 -19.656 -38.125 1 93.44 395 GLU A C 1
ATOM 3223 O O . GLU A 1 395 ? 8.68 -20.828 -38.5 1 93.44 395 GLU A O 1
ATOM 3228 N N . GLY A 1 396 ? 7.688 -19.078 -37.625 1 92.69 396 GLY A N 1
ATOM 3229 C CA . GLY A 1 396 ? 6.406 -19.75 -37.5 1 92.69 396 GLY A CA 1
ATOM 3230 C C . GLY A 1 396 ? 6.062 -20.109 -36.062 1 92.69 396 GLY A C 1
ATOM 3231 O O . GLY A 1 396 ? 4.918 -20.453 -35.75 1 92.69 396 GLY A O 1
ATOM 3232 N N . PHE A 1 397 ? 7.051 -20.094 -35.219 1 93.62 397 PHE A N 1
ATOM 3233 C CA . PHE A 1 397 ? 6.875 -20.469 -33.812 1 93.62 397 PHE A CA 1
ATOM 3234 C C . PHE A 1 397 ? 5.691 -19.734 -33.188 1 93.62 397 PHE A C 1
ATOM 3236 O O . PHE A 1 397 ? 4.922 -20.312 -32.438 1 93.62 397 PHE A O 1
ATOM 3243 N N . GLN A 1 398 ? 5.488 -18.516 -33.531 1 90.88 398 GLN A N 1
ATOM 3244 C CA . GLN A 1 398 ? 4.402 -17.688 -33.031 1 90.88 398 GLN A CA 1
ATOM 3245 C C . GLN A 1 398 ? 3.291 -17.547 -34.062 1 90.88 398 GLN A C 1
ATOM 3247 O O . GLN A 1 398 ? 2.436 -16.656 -33.938 1 90.88 398 GLN A O 1
ATOM 3252 N N . GLY A 1 399 ? 3.311 -18.406 -35.062 1 92.62 399 GLY A N 1
ATOM 3253 C CA . GLY A 1 399 ? 2.414 -18.219 -36.188 1 92.62 399 GLY A CA 1
ATOM 3254 C C . GLY A 1 399 ? 1.058 -18.875 -35.969 1 92.62 399 GLY A C 1
ATOM 3255 O O . GLY A 1 399 ? 0.743 -19.328 -34.875 1 92.62 399 GLY A O 1
ATOM 3256 N N . ASN A 1 400 ? 0.266 -18.859 -37.062 1 94 400 ASN A N 1
ATOM 3257 C CA . ASN A 1 400 ? -1.115 -19.312 -37 1 94 400 ASN A CA 1
ATOM 3258 C C . ASN A 1 400 ? -1.319 -20.578 -37.812 1 94 400 ASN A C 1
ATOM 3260 O O . ASN A 1 400 ? -2.445 -20.906 -38.219 1 94 400 ASN A O 1
ATOM 3264 N N . ASP A 1 401 ? -0.286 -21.188 -38.094 1 95.19 401 ASP A N 1
ATOM 3265 C CA . ASP A 1 401 ? -0.346 -22.391 -38.938 1 95.19 401 ASP A CA 1
ATOM 3266 C C . ASP A 1 401 ? 0.506 -23.516 -38.344 1 95.19 401 ASP A C 1
ATOM 3268 O O . ASP A 1 401 ? 1.308 -24.125 -39.062 1 95.19 401 ASP A O 1
ATOM 3272 N N . ILE A 1 402 ? 0.364 -23.719 -37.156 1 97.75 402 ILE A N 1
ATOM 3273 C CA . ILE A 1 402 ? 1.14 -24.75 -36.469 1 97.75 402 ILE A CA 1
ATOM 3274 C C . ILE A 1 402 ? 0.534 -26.125 -36.719 1 97.75 402 ILE A C 1
ATOM 3276 O O . ILE A 1 402 ? -0.654 -26.344 -36.469 1 97.75 402 ILE A O 1
ATOM 3280 N N . PRO A 1 403 ? 1.333 -27.031 -37.25 1 97.81 403 PRO A N 1
ATOM 3281 C CA . PRO A 1 403 ? 0.791 -28.359 -37.531 1 97.81 403 PRO A CA 1
ATOM 3282 C C . PRO A 1 403 ? 0.736 -29.266 -36.312 1 97.81 403 PRO A C 1
ATOM 3284 O O . PRO A 1 403 ? 1.612 -29.188 -35.438 1 97.81 403 PRO A O 1
ATOM 3287 N N . VAL A 1 404 ? -0.26 -30.141 -36.219 1 98.38 404 VAL A N 1
ATOM 3288 C CA . VAL A 1 404 ? -0.362 -31.156 -35.188 1 98.38 404 VAL A CA 1
ATOM 3289 C C . VAL A 1 404 ? -1.079 -32.406 -35.75 1 98.38 404 VAL A C 1
ATOM 3291 O O . VAL A 1 404 ? -2.137 -32.281 -36.375 1 98.38 404 VAL A O 1
ATOM 3294 N N . ASP A 1 405 ? -0.419 -33.469 -35.594 1 98.5 405 ASP A N 1
ATOM 3295 C CA . ASP A 1 405 ? -1.012 -34.75 -36.031 1 98.5 405 ASP A CA 1
ATOM 3296 C C . ASP A 1 405 ? -1.916 -35.312 -34.938 1 98.5 405 ASP A C 1
ATOM 3298 O O . ASP A 1 405 ? -1.431 -35.844 -33.938 1 98.5 405 ASP A O 1
ATOM 3302 N N . ALA A 1 406 ? -3.264 -35.375 -35.219 1 98.31 406 ALA A N 1
ATOM 3303 C CA . ALA A 1 406 ? -4.25 -35.781 -34.219 1 98.31 406 ALA A CA 1
ATOM 3304 C C . ALA A 1 406 ? -3.988 -37.188 -33.719 1 98.31 406 ALA A C 1
ATOM 3306 O O . ALA A 1 406 ? -3.965 -37.469 -32.531 1 98.31 406 ALA A O 1
ATOM 3307 N N . PRO A 1 407 ? -3.707 -38.156 -34.594 1 98.06 407 PRO A N 1
ATOM 3308 C CA . PRO A 1 407 ? -3.449 -39.531 -34.125 1 98.06 407 PRO A CA 1
ATOM 3309 C C . PRO A 1 407 ? -2.295 -39.594 -33.125 1 98.06 407 PRO A C 1
ATOM 3311 O O . PRO A 1 407 ? -2.363 -40.344 -32.156 1 98.06 407 PRO A O 1
ATOM 3314 N N . THR A 1 408 ? -1.28 -38.875 -33.438 1 98.38 408 THR A N 1
ATOM 3315 C CA . THR A 1 408 ? -0.123 -38.875 -32.531 1 98.38 408 THR A CA 1
ATOM 3316 C C . THR A 1 408 ? -0.521 -38.406 -31.141 1 98.38 408 THR A C 1
ATOM 3318 O O . THR A 1 408 ? -0.109 -39 -30.141 1 98.38 408 THR A O 1
ATOM 3321 N N . VAL A 1 409 ? -1.271 -37.344 -31.047 1 98.56 409 VAL A N 1
ATOM 3322 C CA . VAL A 1 409 ? -1.713 -36.812 -29.781 1 98.56 409 VAL A CA 1
ATOM 3323 C C . VAL A 1 409 ? -2.637 -37.781 -29.078 1 98.56 409 VAL A C 1
ATOM 3325 O O . VAL A 1 409 ? -2.502 -38.031 -27.875 1 98.56 409 VAL A O 1
ATOM 3328 N N . LEU A 1 410 ? -3.568 -38.375 -29.812 1 97.75 410 LEU A N 1
ATOM 3329 C CA . LEU A 1 410 ? -4.535 -39.312 -29.25 1 97.75 410 LEU A CA 1
ATOM 3330 C C . LEU A 1 410 ? -3.832 -40.531 -28.703 1 97.75 410 LEU A C 1
ATOM 3332 O O . LEU A 1 410 ? -4.195 -41.062 -27.641 1 97.75 410 LEU A O 1
ATOM 3336 N N . ASP A 1 411 ? -2.861 -41 -29.422 1 96.69 411 ASP A N 1
ATOM 3337 C CA . ASP A 1 411 ? -2.078 -42.156 -28.953 1 96.69 411 ASP A CA 1
ATOM 3338 C C . ASP A 1 411 ? -1.376 -41.844 -27.641 1 96.69 411 ASP A C 1
ATOM 3340 O O . ASP A 1 411 ? -1.327 -42.688 -26.734 1 96.69 411 ASP A O 1
ATOM 3344 N N . LEU A 1 412 ? -0.792 -40.688 -27.594 1 96.94 412 LEU A N 1
ATOM 3345 C CA . LEU A 1 412 ? -0.113 -40.25 -26.391 1 96.94 412 LEU A CA 1
ATOM 3346 C C . LEU A 1 412 ? -1.079 -40.219 -25.203 1 96.94 412 LEU A C 1
ATOM 3348 O O . LEU A 1 412 ? -0.73 -40.625 -24.094 1 96.94 412 LEU A O 1
ATOM 3352 N N . ILE A 1 413 ? -2.287 -39.688 -25.375 1 97.31 413 ILE A N 1
ATOM 3353 C CA . ILE A 1 413 ? -3.314 -39.625 -24.344 1 97.31 413 ILE A CA 1
ATOM 3354 C C . ILE A 1 413 ? -3.652 -41.031 -23.859 1 97.31 413 ILE A C 1
ATOM 3356 O O . ILE A 1 413 ? -3.688 -41.281 -22.656 1 97.31 413 ILE A O 1
ATOM 3360 N N . GLU A 1 414 ? -3.877 -41.875 -24.75 1 95.12 414 GLU A N 1
ATOM 3361 C CA . GLU A 1 414 ? -4.25 -43.25 -24.406 1 95.12 414 GLU A CA 1
ATOM 3362 C C . GLU A 1 414 ? -3.129 -43.938 -23.641 1 95.12 414 GLU A C 1
ATOM 3364 O O . GLU A 1 414 ? -3.389 -44.688 -22.688 1 95.12 414 GLU A O 1
ATOM 3369 N N . ARG A 1 415 ? -1.973 -43.75 -24.062 1 94.19 415 ARG A N 1
ATOM 3370 C CA . ARG A 1 415 ? -0.827 -44.344 -23.359 1 94.19 415 ARG A CA 1
ATOM 3371 C C . ARG A 1 415 ? -0.749 -43.844 -21.922 1 94.19 415 ARG A C 1
ATOM 3373 O O . ARG A 1 415 ? -0.525 -44.625 -21 1 94.19 415 ARG A O 1
ATOM 3380 N N . ARG A 1 416 ? -0.911 -42.562 -21.734 1 95.06 416 ARG A N 1
ATOM 3381 C CA . ARG A 1 416 ? -0.778 -41.938 -20.422 1 95.06 416 ARG A CA 1
ATOM 3382 C C . ARG A 1 416 ? -1.924 -42.344 -19.5 1 95.06 416 ARG A C 1
ATOM 3384 O O . ARG A 1 416 ? -1.777 -42.344 -18.266 1 95.06 416 ARG A O 1
ATOM 3391 N N . LEU A 1 417 ? -3.051 -42.688 -20.062 1 92.88 417 LEU A N 1
ATOM 3392 C CA . LEU A 1 417 ? -4.223 -43 -19.25 1 92.88 417 LEU A CA 1
ATOM 3393 C C . LEU A 1 417 ? -4.422 -44.531 -19.141 1 92.88 417 LEU A C 1
ATOM 3395 O O . LEU A 1 417 ? -5.332 -45 -18.453 1 92.88 417 LEU A O 1
ATOM 3399 N N . SER A 1 418 ? -3.635 -45.312 -19.812 1 86.88 418 SER A N 1
ATOM 3400 C CA . SER A 1 418 ? -3.721 -46.781 -19.75 1 86.88 418 SER A CA 1
ATOM 3401 C C . SER A 1 418 ? -3.26 -47.312 -18.406 1 86.88 418 SER A C 1
ATOM 3403 O O . SER A 1 418 ? -2.373 -46.719 -17.781 1 86.88 418 SER A O 1
ATOM 3405 N N . PRO A 1 419 ? -4.055 -48.281 -17.781 1 70.12 419 PRO A N 1
ATOM 3406 C CA . PRO A 1 419 ? -3.68 -48.844 -16.484 1 70.12 419 PRO A CA 1
ATOM 3407 C C . PRO A 1 419 ? -2.24 -49.344 -16.453 1 70.12 419 PRO A C 1
ATOM 3409 O O . PRO A 1 419 ? -1.603 -49.344 -15.398 1 70.12 419 PRO A O 1
ATOM 3412 N N . ASP A 1 420 ? -1.659 -49.906 -17.484 1 54.34 420 ASP A N 1
ATOM 3413 C CA . ASP A 1 420 ? -0.335 -50.531 -17.547 1 54.34 420 ASP A CA 1
ATOM 3414 C C . ASP A 1 420 ? 0.759 -49.5 -17.297 1 54.34 420 ASP A C 1
ATOM 3416 O O . ASP A 1 420 ? 1.818 -49.812 -16.75 1 54.34 420 ASP A O 1
ATOM 3420 N N . GLU A 1 421 ? 0.609 -48.406 -17.719 1 50.5 421 GLU A N 1
ATOM 3421 C CA . GLU A 1 421 ? 1.645 -47.375 -17.547 1 50.5 421 GLU A CA 1
ATOM 3422 C C . GLU A 1 421 ? 1.812 -46.969 -16.094 1 50.5 421 GLU A C 1
ATOM 3424 O O . GLU A 1 421 ? 2.867 -46.5 -15.695 1 50.5 421 GLU A O 1
ATOM 3429 N N . LEU A 1 422 ? 0.886 -47.094 -15.227 1 45.41 422 LEU A N 1
ATOM 3430 C CA . LEU A 1 422 ? 0.997 -46.812 -13.797 1 45.41 422 LEU A CA 1
ATOM 3431 C C . LEU A 1 422 ? 2.016 -47.75 -13.141 1 45.41 422 LEU A C 1
ATOM 3433 O O . LEU A 1 422 ? 2.598 -47.406 -12.109 1 45.41 422 LEU A O 1
ATOM 3437 N N . ASP A 1 423 ? 2.123 -48.969 -13.617 1 39.47 423 ASP A N 1
ATOM 3438 C CA . ASP A 1 423 ? 2.986 -49.969 -12.984 1 39.47 423 ASP A CA 1
ATOM 3439 C C . ASP A 1 423 ? 4.449 -49.75 -13.359 1 39.47 423 ASP A C 1
ATOM 3441 O O . ASP A 1 423 ? 5.348 -50.344 -12.773 1 39.47 423 ASP A O 1
ATOM 3445 N N . MET A 1 424 ? 4.734 -49.094 -14.43 1 34.06 424 MET A N 1
ATOM 3446 C CA . MET A 1 424 ? 6.133 -49.062 -14.852 1 34.06 424 MET A CA 1
ATOM 3447 C C . MET A 1 424 ? 6.891 -47.938 -14.156 1 34.06 424 MET A C 1
ATOM 3449 O O . MET A 1 424 ? 8.047 -47.656 -14.477 1 34.06 424 MET A O 1
ATOM 3453 N N . ILE A 1 425 ? 6.316 -47 -13.586 1 37.44 425 ILE A N 1
ATOM 3454 C CA . ILE A 1 425 ? 7.207 -46.031 -12.977 1 37.44 425 ILE A CA 1
ATOM 3455 C C . ILE A 1 425 ? 7.77 -46.594 -11.672 1 37.44 425 ILE A C 1
ATOM 3457 O O . ILE A 1 425 ? 7.016 -46.875 -10.742 1 37.44 425 ILE A O 1
ATOM 3461 N N . PRO A 1 426 ? 9.109 -46.906 -11.656 1 35.09 426 PRO A N 1
ATOM 3462 C CA . PRO A 1 426 ? 9.664 -47.344 -10.383 1 35.09 426 PRO A CA 1
ATOM 3463 C C . PRO A 1 426 ? 9.484 -46.312 -9.266 1 35.09 426 PRO A C 1
ATOM 3465 O O . PRO A 1 426 ? 9.391 -45.125 -9.539 1 35.09 426 PRO A O 1
ATOM 3468 N N . MET B 1 1 ? -15.773 -38.031 11.961 1 17.27 1 MET B N 1
ATOM 3469 C CA . MET B 1 1 ? -14.695 -37.219 12.523 1 17.27 1 MET B CA 1
ATOM 3470 C C . MET B 1 1 ? -14.18 -36.219 11.5 1 17.27 1 MET B C 1
ATOM 3472 O O . MET B 1 1 ? -13.617 -36.625 10.469 1 17.27 1 MET B O 1
ATOM 3476 N N . ARG B 1 2 ? -14.953 -35.125 11.258 1 24.48 2 ARG B N 1
ATOM 3477 C CA . ARG B 1 2 ? -14.883 -34.062 10.25 1 24.48 2 ARG B CA 1
ATOM 3478 C C . ARG B 1 2 ? -13.5 -33.406 10.234 1 24.48 2 ARG B C 1
ATOM 3480 O O . ARG B 1 2 ? -13.078 -32.812 11.227 1 24.48 2 ARG B O 1
ATOM 3487 N N . THR B 1 3 ? -12.578 -34.094 9.789 1 21.56 3 THR B N 1
ATOM 3488 C CA . THR B 1 3 ? -11.203 -33.656 9.555 1 21.56 3 THR B CA 1
ATOM 3489 C C . THR B 1 3 ? -11.156 -32.281 8.945 1 21.56 3 THR B C 1
ATOM 3491 O O . THR B 1 3 ? -11.492 -32.094 7.77 1 21.56 3 THR B O 1
ATOM 3494 N N . ARG B 1 4 ? -11.688 -31.391 9.727 1 27.91 4 ARG B N 1
ATOM 3495 C CA . ARG B 1 4 ? -11.68 -29.969 9.375 1 27.91 4 ARG B CA 1
ATOM 3496 C C . ARG B 1 4 ? -10.367 -29.578 8.695 1 27.91 4 ARG B C 1
ATOM 3498 O O . ARG B 1 4 ? -9.297 -30.016 9.117 1 27.91 4 ARG B O 1
ATOM 3505 N N . LEU B 1 5 ? -10.43 -29.406 7.527 1 27.8 5 LEU B N 1
ATOM 3506 C CA . LEU B 1 5 ? -9.453 -28.734 6.664 1 27.8 5 LEU B CA 1
ATOM 3507 C C . LEU B 1 5 ? -8.547 -27.812 7.477 1 27.8 5 LEU B C 1
ATOM 3509 O O . LEU B 1 5 ? -8.93 -27.359 8.555 1 27.8 5 LEU B O 1
ATOM 3513 N N . GLN B 1 6 ? -7.227 -27.562 7.066 1 30.16 6 GLN B N 1
ATOM 3514 C CA . GLN B 1 6 ? -5.988 -26.844 7.328 1 30.16 6 GLN B CA 1
ATOM 3515 C C . GLN B 1 6 ? -6.277 -25.422 7.809 1 30.16 6 GLN B C 1
ATOM 3517 O O . GLN B 1 6 ? -7.176 -24.75 7.289 1 30.16 6 GLN B O 1
ATOM 3522 N N . ASP B 1 7 ? -6.031 -25.188 9.18 1 33.41 7 ASP B N 1
ATOM 3523 C CA . ASP B 1 7 ? -5.512 -23.938 9.758 1 33.41 7 ASP B CA 1
ATOM 3524 C C . ASP B 1 7 ? -4.688 -23.172 8.734 1 33.41 7 ASP B C 1
ATOM 3526 O O . ASP B 1 7 ? -3.695 -23.672 8.211 1 33.41 7 ASP B O 1
ATOM 3530 N N . TYR B 1 8 ? -5.176 -22.578 7.91 1 35 8 TYR B N 1
ATOM 3531 C CA . TYR B 1 8 ? -4.594 -21.516 7.09 1 35 8 TYR B CA 1
ATOM 3532 C C . TYR B 1 8 ? -3.328 -20.969 7.73 1 35 8 TYR B C 1
ATOM 3534 O O . TYR B 1 8 ? -3.154 -21.047 8.945 1 35 8 TYR B O 1
ATOM 3542 N N . VAL B 1 9 ? -2.281 -20.797 7.004 1 39.47 9 VAL B N 1
ATOM 3543 C CA . VAL B 1 9 ? -0.959 -20.203 7.172 1 39.47 9 VAL B CA 1
ATOM 3544 C C . VAL B 1 9 ? -1.007 -19.125 8.258 1 39.47 9 VAL B C 1
ATOM 3546 O O . VAL B 1 9 ? -0.046 -18.953 9.016 1 39.47 9 VAL B O 1
ATOM 3549 N N . GLY B 1 10 ? -1.605 -17.828 8.102 1 42.75 10 GLY B N 1
ATOM 3550 C CA . GLY B 1 10 ? -1.179 -16.547 8.633 1 42.75 10 GLY B CA 1
ATOM 3551 C C . GLY B 1 10 ? -1.688 -16.281 10.039 1 42.75 10 GLY B C 1
ATOM 3552 O O . GLY B 1 10 ? -2.773 -16.734 10.406 1 42.75 10 GLY B O 1
ATOM 3553 N N . GLU B 1 11 ? -0.807 -16.312 11.039 1 52.47 11 GLU B N 1
ATOM 3554 C CA . GLU B 1 11 ? -0.899 -15.617 12.32 1 52.47 11 GLU B CA 1
ATOM 3555 C C . GLU B 1 11 ? -1.905 -14.477 12.266 1 52.47 11 GLU B C 1
ATOM 3557 O O . GLU B 1 11 ? -2.326 -13.953 13.297 1 52.47 11 GLU B O 1
ATOM 3562 N N . ASP B 1 12 ? -2.514 -14.289 11.125 1 75.31 12 ASP B N 1
ATOM 3563 C CA . ASP B 1 12 ? -3.334 -13.078 11.094 1 75.31 12 ASP B CA 1
ATOM 3564 C C . ASP B 1 12 ? -4.82 -13.43 11.055 1 75.31 12 ASP B C 1
ATOM 3566 O O . ASP B 1 12 ? -5.527 -13.039 10.125 1 75.31 12 ASP B O 1
ATOM 3570 N N . THR B 1 13 ? -5.191 -14.438 11.961 1 85.25 13 THR B N 1
ATOM 3571 C CA . THR B 1 13 ? -6.609 -14.766 12.039 1 85.25 13 THR B CA 1
ATOM 3572 C C . THR B 1 13 ? -7.141 -14.547 13.453 1 85.25 13 THR B C 1
ATOM 3574 O O . THR B 1 13 ? -6.473 -14.883 14.43 1 85.25 13 THR B O 1
ATOM 3577 N N . LEU B 1 14 ? -8.195 -13.922 13.664 1 91.06 14 LEU B N 1
ATOM 3578 C CA . LEU B 1 14 ? -8.969 -13.852 14.898 1 91.06 14 LEU B CA 1
ATOM 3579 C C . LEU B 1 14 ? -10.016 -14.961 14.945 1 91.06 14 LEU B C 1
ATOM 3581 O O . LEU B 1 14 ? -10.945 -14.977 14.141 1 91.06 14 LEU B O 1
ATOM 3585 N N . HIS B 1 15 ? -9.82 -15.961 15.812 1 92.44 15 HIS B N 1
ATOM 3586 C CA . HIS B 1 15 ? -10.688 -17.125 15.922 1 92.44 15 HIS B CA 1
ATOM 3587 C C . HIS B 1 15 ? -11.531 -17.062 17.188 1 92.44 15 HIS B C 1
ATOM 3589 O O . HIS B 1 15 ? -11.031 -16.688 18.25 1 92.44 15 HIS B O 1
ATOM 3595 N N . TRP B 1 16 ? -12.805 -17.344 17.094 1 94.25 16 TRP B N 1
ATOM 3596 C CA . TRP B 1 16 ? -13.664 -17.344 18.266 1 94.25 16 TRP B CA 1
ATOM 3597 C C . TRP B 1 16 ? -14.398 -18.672 18.406 1 94.25 16 TRP B C 1
ATOM 3599 O O . TRP B 1 16 ? -15.156 -18.859 19.359 1 94.25 16 TRP B O 1
ATOM 3609 N N . GLY B 1 17 ? -14.172 -19.656 17.578 1 91.94 17 GLY B N 1
ATOM 3610 C CA . GLY B 1 17 ? -14.789 -20.969 17.688 1 91.94 17 GLY B CA 1
ATOM 3611 C C . GLY B 1 17 ? -16.297 -20.906 17.875 1 91.94 17 GLY B C 1
ATOM 3612 O O . GLY B 1 17 ? -17 -20.312 17.062 1 91.94 17 GLY B O 1
ATOM 3613 N N . SER B 1 18 ? -16.703 -21.5 18.953 1 92.38 18 SER B N 1
ATOM 3614 C CA . SER B 1 18 ? -18.125 -21.531 19.25 1 92.38 18 SER B CA 1
ATOM 3615 C C . SER B 1 18 ? -18.531 -20.328 20.109 1 92.38 18 SER B C 1
ATOM 3617 O O . SER B 1 18 ? -19.703 -20.188 20.453 1 92.38 18 SER B O 1
ATOM 3619 N N . GLN B 1 19 ? -17.594 -19.516 20.469 1 94.88 19 GLN B N 1
ATOM 3620 C CA . GLN B 1 19 ? -17.875 -18.328 21.281 1 94.88 19 GLN B CA 1
ATOM 3621 C C . GLN B 1 19 ? -18.484 -17.219 20.438 1 94.88 19 GLN B C 1
ATOM 3623 O O . GLN B 1 19 ? -18.391 -17.234 19.203 1 94.88 19 GLN B O 1
ATOM 3628 N N . PRO B 1 20 ? -19.141 -16.312 21.078 1 96.25 20 PRO B N 1
ATOM 3629 C CA . PRO B 1 20 ? -19.672 -15.164 20.328 1 96.25 20 PRO B CA 1
ATOM 3630 C C . PRO B 1 20 ? -18.578 -14.359 19.625 1 96.25 20 PRO B C 1
ATOM 3632 O O . PRO B 1 20 ? -17.453 -14.289 20.125 1 96.25 20 PRO B O 1
ATOM 3635 N N . VAL B 1 21 ? -18.938 -13.82 18.453 1 97.94 21 VAL B N 1
ATOM 3636 C CA . VAL B 1 21 ? -18.016 -12.938 17.734 1 97.94 21 VAL B CA 1
ATOM 3637 C C . VAL B 1 21 ? -17.609 -11.781 18.641 1 97.94 21 VAL B C 1
ATOM 3639 O O . VAL B 1 21 ? -18.453 -11.172 19.312 1 97.94 21 VAL B O 1
ATOM 3642 N N . PRO B 1 22 ? -16.297 -11.438 18.75 1 97.81 22 PRO B N 1
ATOM 3643 C CA . PRO B 1 22 ? -15.859 -10.336 19.609 1 97.81 22 PRO B CA 1
ATOM 3644 C C . PRO B 1 22 ? -16.516 -9.008 19.25 1 97.81 22 PRO B C 1
ATOM 3646 O O . PRO B 1 22 ? -16.641 -8.68 18.062 1 97.81 22 PRO B O 1
ATOM 3649 N N . LEU B 1 23 ? -16.859 -8.281 20.234 1 98.31 23 LEU B N 1
ATOM 3650 C CA . LEU B 1 23 ? -17.609 -7.039 20.078 1 98.31 23 LEU B CA 1
ATOM 3651 C C . LEU B 1 23 ? -16.719 -5.922 19.547 1 98.31 23 LEU B C 1
ATOM 3653 O O . LEU B 1 23 ? -15.508 -5.926 19.781 1 98.31 23 LEU B O 1
ATOM 3657 N N . THR B 1 24 ? -17.297 -5.008 18.797 1 98.62 24 THR B N 1
ATOM 3658 C CA . THR B 1 24 ? -16.656 -3.744 18.438 1 98.62 24 THR B CA 1
ATOM 3659 C C . THR B 1 24 ? -16.781 -2.738 19.578 1 98.62 24 THR B C 1
ATOM 3661 O O . THR B 1 24 ? -17.859 -2.574 20.172 1 98.62 24 THR B O 1
ATOM 3664 N N . LYS B 1 25 ? -15.711 -2.166 19.922 1 98.19 25 LYS B N 1
ATOM 3665 C CA . LYS B 1 25 ? -15.727 -1.077 20.906 1 98.19 25 LYS B CA 1
ATOM 3666 C C . LYS B 1 25 ? -15.523 0.272 20.219 1 98.19 25 LYS B C 1
ATOM 3668 O O . LYS B 1 25 ? -14.812 0.365 19.219 1 98.19 25 LYS B O 1
ATOM 3673 N N . ILE B 1 26 ? -16.141 1.3 20.734 1 98.25 26 ILE B N 1
ATOM 3674 C CA . ILE B 1 26 ? -16.016 2.652 20.203 1 98.25 26 ILE B CA 1
ATOM 3675 C C . ILE B 1 26 ? -15.523 3.598 21.297 1 98.25 26 ILE B C 1
ATOM 3677 O O . ILE B 1 26 ? -16.312 4.332 21.891 1 98.25 26 ILE B O 1
ATOM 3681 N N . PRO B 1 27 ? -14.266 3.688 21.469 1 97.19 27 PRO B N 1
ATOM 3682 C CA . PRO B 1 27 ? -13.719 4.457 22.578 1 97.19 27 PRO B CA 1
ATOM 3683 C C . PRO B 1 27 ? -13.844 5.965 22.375 1 97.19 27 PRO B C 1
ATOM 3685 O O . PRO B 1 27 ? -13.789 6.73 23.344 1 97.19 27 PRO B O 1
ATOM 3688 N N . ALA B 1 28 ? -13.984 6.457 21.156 1 97.25 28 ALA B N 1
ATOM 3689 C CA . ALA B 1 28 ? -14.141 7.879 20.859 1 97.25 28 ALA B CA 1
ATOM 3690 C C . ALA B 1 28 ? -15 8.094 19.625 1 97.25 28 ALA B C 1
ATOM 3692 O O . ALA B 1 28 ? -14.883 7.348 18.641 1 97.25 28 ALA B O 1
ATOM 3693 N N . HIS B 1 29 ? -15.844 9.156 19.734 1 98.06 29 HIS B N 1
ATOM 3694 C CA . HIS B 1 29 ? -16.688 9.422 18.578 1 98.06 29 HIS B CA 1
ATOM 3695 C C . HIS B 1 29 ? -17.141 10.875 18.547 1 98.06 29 HIS B C 1
ATOM 3697 O O . HIS B 1 29 ? -17.531 11.43 19.562 1 98.06 29 HIS B O 1
ATOM 3703 N N . ALA B 1 30 ? -16.984 11.5 17.484 1 98.19 30 ALA B N 1
ATOM 3704 C CA . ALA B 1 30 ? -17.672 12.688 16.984 1 98.19 30 ALA B CA 1
ATOM 3705 C C . ALA B 1 30 ? -18.094 12.492 15.531 1 98.19 30 ALA B C 1
ATOM 3707 O O . ALA B 1 30 ? -17.5 11.703 14.797 1 98.19 30 ALA B O 1
ATOM 3708 N N . PRO B 1 31 ? -19.188 13.07 15.133 1 98.5 31 PRO B N 1
ATOM 3709 C CA . PRO B 1 31 ? -19.609 12.812 13.75 1 98.5 31 PRO B CA 1
ATOM 3710 C C . PRO B 1 31 ? -18.453 12.945 12.75 1 98.5 31 PRO B C 1
ATOM 3712 O O . PRO B 1 31 ? -17.781 13.977 12.711 1 98.5 31 PRO B O 1
ATOM 3715 N N . GLY B 1 32 ? -18.25 11.914 11.953 1 98.5 32 GLY B N 1
ATOM 3716 C CA . GLY B 1 32 ? -17.234 11.898 10.922 1 98.5 32 GLY B CA 1
ATOM 3717 C C . GLY B 1 32 ? -15.875 11.453 11.438 1 98.5 32 GLY B C 1
ATOM 3718 O O . GLY B 1 32 ? -14.945 11.25 10.648 1 98.5 32 GLY B O 1
ATOM 3719 N N . TRP B 1 33 ? -15.781 11.336 12.766 1 98.69 33 TRP B N 1
ATOM 3720 C CA . TRP B 1 33 ? -14.531 10.961 13.422 1 98.69 33 TRP B CA 1
ATOM 3721 C C . TRP B 1 33 ? -14.773 9.906 14.492 1 98.69 33 TRP B C 1
ATOM 3723 O O . TRP B 1 33 ? -15.32 10.211 15.562 1 98.69 33 TRP B O 1
ATOM 3733 N N . THR B 1 34 ? -14.359 8.609 14.234 1 98.69 34 THR B N 1
ATOM 3734 C CA . THR B 1 34 ? -14.703 7.512 15.133 1 98.69 34 THR B CA 1
ATOM 3735 C C . THR B 1 34 ? -13.5 6.602 15.352 1 98.69 34 THR B C 1
ATOM 3737 O O . THR B 1 34 ? -12.781 6.266 14.406 1 98.69 34 THR B O 1
ATOM 3740 N N . VAL B 1 35 ? -13.195 6.305 16.578 1 98.56 35 VAL B N 1
ATOM 3741 C CA . VAL B 1 35 ? -12.242 5.238 16.875 1 98.56 35 VAL B CA 1
ATOM 3742 C C . VAL B 1 35 ? -12.992 3.932 17.125 1 98.56 35 VAL B C 1
ATOM 3744 O O . VAL B 1 35 ? -13.938 3.893 17.922 1 98.56 35 VAL B O 1
ATOM 3747 N N . LEU B 1 36 ? -12.641 2.9 16.406 1 98.69 36 LEU B N 1
ATOM 3748 C CA . LEU B 1 36 ? -13.258 1.586 16.531 1 98.69 36 LEU B CA 1
ATOM 3749 C C . LEU B 1 36 ? -12.211 0.521 16.844 1 98.69 36 LEU B C 1
ATOM 3751 O O . LEU B 1 36 ? -11.203 0.414 16.141 1 98.69 36 LEU B O 1
ATOM 3755 N N . ASP B 1 37 ? -12.422 -0.2 17.906 1 98.25 37 ASP B N 1
ATOM 3756 C CA . ASP B 1 37 ? -11.656 -1.424 18.141 1 98.25 37 ASP B CA 1
ATOM 3757 C C . ASP B 1 37 ? -12.391 -2.641 17.578 1 98.25 37 ASP B C 1
ATOM 3759 O O . ASP B 1 37 ? -13.453 -3.014 18.078 1 98.25 37 ASP B O 1
ATOM 3763 N N . ARG B 1 38 ? -11.859 -3.207 16.516 1 98 38 ARG B N 1
ATOM 3764 C CA . ARG B 1 38 ? -12.406 -4.328 15.758 1 98 38 ARG B CA 1
ATOM 3765 C C . ARG B 1 38 ? -13.5 -3.863 14.805 1 98 38 ARG B C 1
ATOM 3767 O O . ARG B 1 38 ? -14.688 -4.059 15.07 1 98 38 ARG B O 1
ATOM 3774 N N . LEU B 1 39 ? -13.156 -3.387 13.727 1 98.62 39 LEU B N 1
ATOM 3775 C CA . LEU B 1 39 ? -14.062 -3.111 12.609 1 98.62 39 LEU B CA 1
ATOM 3776 C C . LEU B 1 39 ? -14.039 -4.25 11.602 1 98.62 39 LEU B C 1
ATOM 3778 O O . LEU B 1 39 ? -12.992 -4.555 11.023 1 98.62 39 LEU B O 1
ATOM 3782 N N . TYR B 1 40 ? -15.164 -4.887 11.461 1 98.44 40 TYR B N 1
ATOM 3783 C CA . TYR B 1 40 ? -15.258 -6.012 10.539 1 98.44 40 TYR B CA 1
ATOM 3784 C C . TYR B 1 40 ? -15.703 -5.555 9.156 1 98.44 40 TYR B C 1
ATOM 3786 O O . TYR B 1 40 ? -16.469 -4.59 9.031 1 98.44 40 TYR B O 1
ATOM 3794 N N . PHE B 1 41 ? -15.227 -6.141 8.18 1 96.94 41 PHE B N 1
ATOM 3795 C CA . PHE B 1 41 ? -15.828 -5.93 6.867 1 96.94 41 PHE B CA 1
ATOM 3796 C C . PHE B 1 41 ? -15.883 -7.23 6.078 1 96.94 41 PHE B C 1
ATOM 3798 O O . PHE B 1 41 ? -15.023 -8.094 6.238 1 96.94 41 PHE B O 1
ATOM 3805 N N . HIS B 1 42 ? -16.891 -7.367 5.387 1 96.44 42 HIS B N 1
ATOM 3806 C CA . HIS B 1 42 ? -17.281 -8.539 4.617 1 96.44 42 HIS B CA 1
ATOM 3807 C C . HIS B 1 42 ? -18 -8.141 3.332 1 96.44 42 HIS B C 1
ATOM 3809 O O . HIS B 1 42 ? -19.016 -7.445 3.375 1 96.44 42 HIS B O 1
ATOM 3815 N N . LYS B 1 43 ? -17.438 -8.602 2.174 1 93.62 43 LYS B N 1
ATOM 3816 C CA . LYS B 1 43 ? -18.016 -8.312 0.862 1 93.62 43 LYS B CA 1
ATOM 3817 C C . LYS B 1 43 ? -18.219 -6.809 0.671 1 93.62 43 LYS B C 1
ATOM 3819 O O . LYS B 1 43 ? -19.266 -6.371 0.19 1 93.62 43 LYS B O 1
ATOM 3824 N N . GLY B 1 44 ? -17.281 -6.062 1.22 1 92.69 44 GLY B N 1
ATOM 3825 C CA . GLY B 1 44 ? -17.266 -4.629 0.984 1 92.69 44 GLY B CA 1
ATOM 3826 C C . GLY B 1 44 ? -18.078 -3.852 2 1 92.69 44 GLY B C 1
ATOM 3827 O O . GLY B 1 44 ? -18.016 -2.621 2.053 1 92.69 44 GLY B O 1
ATOM 3828 N N . THR B 1 45 ? -18.875 -4.516 2.783 1 97.56 45 THR B N 1
ATOM 3829 C CA . THR B 1 45 ? -19.672 -3.871 3.818 1 97.56 45 THR B CA 1
ATOM 3830 C C . THR B 1 45 ? -18.938 -3.879 5.156 1 97.56 45 THR B C 1
ATOM 3832 O O . THR B 1 45 ? -18.344 -4.887 5.531 1 97.56 45 THR B O 1
ATOM 3835 N N . MET B 1 46 ? -19 -2.73 5.867 1 98.56 46 MET B N 1
ATOM 3836 C CA . MET B 1 46 ? -18.422 -2.654 7.203 1 98.56 46 MET B CA 1
ATOM 3837 C C . MET B 1 46 ? -19.438 -3.037 8.266 1 98.56 46 MET B C 1
ATOM 3839 O O . MET B 1 46 ? -20.641 -2.773 8.109 1 98.56 46 MET B O 1
ATOM 3843 N N . TYR B 1 47 ? -18.953 -3.672 9.32 1 98.75 47 TYR B N 1
ATOM 3844 C CA . TYR B 1 47 ? -19.859 -4.129 10.375 1 98.75 47 TYR B CA 1
ATOM 3845 C C . TYR B 1 47 ? -19.344 -3.705 11.742 1 98.75 47 TYR B C 1
ATOM 3847 O O . TYR B 1 47 ? -18.156 -3.838 12.039 1 98.75 47 TYR B O 1
ATOM 3855 N N . ILE B 1 48 ? -20.172 -3.162 12.5 1 98.81 48 ILE B N 1
ATOM 3856 C CA . ILE B 1 48 ? -20 -2.975 13.938 1 98.81 48 ILE B CA 1
ATOM 3857 C C . ILE B 1 48 ? -20.766 -4.051 14.695 1 98.81 48 ILE B C 1
ATOM 3859 O O . ILE B 1 48 ? -21.984 -4.168 14.547 1 98.81 48 ILE B O 1
ATOM 3863 N N . VAL B 1 49 ? -20.047 -4.848 15.414 1 98.81 49 VAL B N 1
ATOM 3864 C CA . VAL B 1 49 ? -20.688 -5.918 16.172 1 98.81 49 VAL B CA 1
ATOM 3865 C C . VAL B 1 49 ? -21 -5.426 17.594 1 98.81 49 VAL B C 1
ATOM 3867 O O . VAL B 1 49 ? -20.094 -5.086 18.359 1 98.81 49 VAL B O 1
ATOM 3870 N N . SER B 1 50 ? -22.234 -5.336 17.922 1 98.5 50 SER B N 1
ATOM 3871 C CA . SER B 1 50 ? -22.688 -4.859 19.219 1 98.5 50 SER B CA 1
ATOM 3872 C C . SER B 1 50 ? -24.031 -5.48 19.594 1 98.5 50 SER B C 1
ATOM 3874 O O . SER B 1 50 ? -24.938 -5.559 18.766 1 98.5 50 SER B O 1
ATOM 3876 N N . ASP B 1 51 ? -24.109 -5.922 20.828 1 97.88 51 ASP B N 1
ATOM 3877 C CA . ASP B 1 51 ? -25.375 -6.426 21.328 1 97.88 51 ASP B CA 1
ATOM 3878 C C . ASP B 1 51 ? -26.219 -5.305 21.938 1 97.88 51 ASP B C 1
ATOM 3880 O O . ASP B 1 51 ? -27.328 -5.531 22.391 1 97.88 51 ASP B O 1
ATOM 3884 N N . TYR B 1 52 ? -25.688 -4.117 21.938 1 96.44 52 TYR B N 1
ATOM 3885 C CA . TYR B 1 52 ? -26.391 -2.92 22.391 1 96.44 52 TYR B CA 1
ATOM 3886 C C . TYR B 1 52 ? -26.375 -1.843 21.312 1 96.44 52 TYR B C 1
ATOM 3888 O O . TYR B 1 52 ? -25.766 -0.79 21.484 1 96.44 52 TYR B O 1
ATOM 3896 N N . PRO B 1 53 ? -27.094 -2.08 20.234 1 94.88 53 PRO B N 1
ATOM 3897 C CA . PRO B 1 53 ? -27.031 -1.19 19.062 1 94.88 53 PRO B CA 1
ATOM 3898 C C . PRO B 1 53 ? -27.406 0.25 19.406 1 94.88 53 PRO B C 1
ATOM 3900 O O . PRO B 1 53 ? -26.969 1.183 18.734 1 94.88 53 PRO B O 1
ATOM 3903 N N . LYS B 1 54 ? -28.156 0.459 20.484 1 94.81 54 LYS B N 1
ATOM 3904 C CA . LYS B 1 54 ? -28.578 1.803 20.875 1 94.81 54 LYS B CA 1
ATOM 3905 C C . LYS B 1 54 ? -27.391 2.625 21.359 1 94.81 54 LYS B C 1
ATOM 3907 O O . LYS B 1 54 ? -27.438 3.857 21.375 1 94.81 54 LYS B O 1
ATOM 3912 N N . LEU B 1 55 ? -26.359 1.938 21.781 1 95.38 55 LEU B N 1
ATOM 3913 C CA . LEU B 1 55 ? -25.172 2.617 22.297 1 95.38 55 LEU B CA 1
ATOM 3914 C C . LEU B 1 55 ? -24.203 2.949 21.156 1 95.38 55 LEU B C 1
ATOM 3916 O O . LEU B 1 55 ? -23.219 3.664 21.359 1 95.38 55 LEU B O 1
ATOM 3920 N N . VAL B 1 56 ? -24.5 2.436 19.953 1 98.06 56 VAL B N 1
ATOM 3921 C CA . VAL B 1 56 ? -23.656 2.719 18.781 1 98.06 56 VAL B CA 1
ATOM 3922 C C . VAL B 1 56 ? -24.141 4.004 18.109 1 98.06 56 VAL B C 1
ATOM 3924 O O . VAL B 1 56 ? -25.328 4.184 17.875 1 98.06 56 VAL B O 1
ATOM 3927 N N . PRO B 1 57 ? -23.203 4.945 17.844 1 98.19 57 PRO B N 1
ATOM 3928 C CA . PRO B 1 57 ? -23.609 6.145 17.109 1 98.19 57 PRO B CA 1
ATOM 3929 C C . PRO B 1 57 ? -24.328 5.82 15.805 1 98.19 57 PRO B C 1
ATOM 3931 O O . PRO B 1 57 ? -24.078 4.777 15.203 1 98.19 57 PRO B O 1
ATOM 3934 N N . LYS B 1 58 ? -25.219 6.73 15.383 1 97.62 58 LYS B N 1
ATOM 3935 C CA . LYS B 1 58 ? -25.938 6.527 14.133 1 97.62 58 LYS B CA 1
ATOM 3936 C C . LYS B 1 58 ? -24.969 6.391 12.961 1 97.62 58 LYS B C 1
ATOM 3938 O O . LYS B 1 58 ? -23.969 7.109 12.883 1 97.62 58 LYS B O 1
ATOM 3943 N N . PRO B 1 59 ? -25.297 5.473 12.086 1 98 59 PRO B N 1
ATOM 3944 C CA . PRO B 1 59 ? -24.406 5.258 10.938 1 98 59 PRO B CA 1
ATOM 3945 C C . PRO B 1 59 ? -24.141 6.543 10.148 1 98 59 PRO B C 1
ATOM 3947 O O . PRO B 1 59 ? -23.016 6.758 9.672 1 98 59 PRO B O 1
ATOM 3950 N N . VAL B 1 60 ? -25.141 7.457 10.078 1 98 60 VAL B N 1
ATOM 3951 C CA . VAL B 1 60 ? -25 8.695 9.312 1 98 60 VAL B CA 1
ATOM 3952 C C . VAL B 1 60 ? -23.938 9.578 9.945 1 98 60 VAL B C 1
ATOM 3954 O O . VAL B 1 60 ? -23.359 10.438 9.281 1 98 60 VAL B O 1
ATOM 3957 N N . HIS B 1 61 ? -23.641 9.375 11.219 1 98.38 61 HIS B N 1
ATOM 3958 C CA . HIS B 1 61 ? -22.609 10.148 11.914 1 98.38 61 HIS B CA 1
ATOM 3959 C C . HIS B 1 61 ? -21.266 9.43 11.891 1 98.38 61 HIS B C 1
ATOM 3961 O O . HIS B 1 61 ? -20.266 9.953 12.391 1 98.38 61 HIS B O 1
ATOM 3967 N N . ILE B 1 62 ? -21.203 8.266 11.273 1 98.62 62 ILE B N 1
ATOM 3968 C CA . ILE B 1 62 ? -19.953 7.512 11.227 1 98.62 62 ILE B CA 1
ATOM 3969 C C . ILE B 1 62 ? -19.422 7.508 9.797 1 98.62 62 ILE B C 1
ATOM 3971 O O . ILE B 1 62 ? -18.234 7.812 9.578 1 98.62 62 ILE B O 1
ATOM 3975 N N . THR B 1 63 ? -20.25 7.156 8.875 1 98.56 63 THR B N 1
ATOM 3976 C CA . THR B 1 63 ? -19.734 6.922 7.531 1 98.56 63 THR B CA 1
ATOM 3977 C C . THR B 1 63 ? -20.703 7.457 6.48 1 98.56 63 THR B C 1
ATOM 3979 O O . THR B 1 63 ? -21.766 7.992 6.824 1 98.56 63 THR B O 1
ATOM 3982 N N . SER B 1 64 ? -20.344 7.488 5.242 1 98.25 64 SER B N 1
ATOM 3983 C CA . SER B 1 64 ? -21.125 7.82 4.062 1 98.25 64 SER B CA 1
ATOM 3984 C C . SER B 1 64 ? -20.766 6.918 2.885 1 98.25 64 SER B C 1
ATOM 3986 O O . SER B 1 64 ? -20.031 5.949 3.043 1 98.25 64 SER B O 1
ATOM 3988 N N . LYS B 1 65 ? -21.344 7.215 1.719 1 97.19 65 LYS B N 1
ATOM 3989 C CA . LYS B 1 65 ? -21.047 6.453 0.511 1 97.19 65 LYS B CA 1
ATOM 3990 C C . LYS B 1 65 ? -19.688 6.832 -0.055 1 97.19 65 LYS B C 1
ATOM 3992 O O . LYS B 1 65 ? -19.156 6.152 -0.942 1 97.19 65 LYS B O 1
ATOM 3997 N N . GLY B 1 66 ? -19.016 7.879 0.553 1 94.25 66 GLY B N 1
ATOM 3998 C CA . GLY B 1 66 ? -17.688 8.281 0.166 1 94.25 66 GLY B CA 1
ATOM 3999 C C . GLY B 1 66 ? -17.609 8.812 -1.255 1 94.25 66 GLY B C 1
ATOM 4000 O O . GLY B 1 66 ? -16.531 8.781 -1.874 1 94.25 66 GLY B O 1
ATOM 4001 N N . ARG B 1 67 ? -18.75 9.266 -1.846 1 94 67 ARG B N 1
ATOM 4002 C CA . ARG B 1 67 ? -18.812 9.773 -3.211 1 94 67 ARG B CA 1
ATOM 4003 C C . ARG B 1 67 ? -18.609 11.289 -3.238 1 94 67 ARG B C 1
ATOM 4005 O O . ARG B 1 67 ? -18.5 11.922 -2.189 1 94 67 ARG B O 1
ATOM 4012 N N . ARG B 1 68 ? -18.516 11.812 -4.418 1 95.31 68 ARG B N 1
ATOM 4013 C CA . ARG B 1 68 ? -18.234 13.234 -4.629 1 95.31 68 ARG B CA 1
ATOM 4014 C C . ARG B 1 68 ? -19.375 14.094 -4.098 1 95.31 68 ARG B C 1
ATOM 4016 O O . ARG B 1 68 ? -20.547 13.766 -4.277 1 95.31 68 ARG B O 1
ATOM 4023 N N . ILE B 1 69 ? -18.984 15.164 -3.463 1 95.12 69 ILE B N 1
ATOM 4024 C CA . ILE B 1 69 ? -19.953 16.156 -2.988 1 95.12 69 ILE B CA 1
ATOM 4025 C C . ILE B 1 69 ? -20.172 17.219 -4.066 1 95.12 69 ILE B C 1
ATOM 4027 O O . ILE B 1 69 ? -19.219 17.75 -4.621 1 95.12 69 ILE B O 1
ATOM 4031 N N . GLN B 1 70 ? -21.359 17.375 -4.312 1 94.5 70 GLN B N 1
ATOM 4032 C CA . GLN B 1 70 ? -21.672 18.359 -5.348 1 94.5 70 GLN B CA 1
ATOM 4033 C C . GLN B 1 70 ? -21.688 19.781 -4.781 1 94.5 70 GLN B C 1
ATOM 4035 O O . GLN B 1 70 ? -21.797 19.969 -3.566 1 94.5 70 GLN B O 1
ATOM 4040 N N . GLU B 1 71 ? -21.594 20.734 -5.727 1 89.94 71 GLU B N 1
ATOM 4041 C CA . GLU B 1 71 ? -21.578 22.141 -5.336 1 89.94 71 GLU B CA 1
ATOM 4042 C C . GLU B 1 71 ? -22.812 22.484 -4.508 1 89.94 71 GLU B C 1
ATOM 4044 O O . GLU B 1 71 ? -23.922 22.062 -4.824 1 89.94 71 GLU B O 1
ATOM 4049 N N . GLY B 1 72 ? -22.547 23.219 -3.469 1 87.94 72 GLY B N 1
ATOM 4050 C CA . GLY B 1 72 ? -23.625 23.641 -2.602 1 87.94 72 GLY B CA 1
ATOM 4051 C C . GLY B 1 72 ? -24.078 22.547 -1.651 1 87.94 72 GLY B C 1
ATOM 4052 O O . GLY B 1 72 ? -25.094 22.703 -0.953 1 87.94 72 GLY B O 1
ATOM 4053 N N . ASN B 1 73 ? -23.375 21.422 -1.656 1 91.12 73 ASN B N 1
ATOM 4054 C CA . ASN B 1 73 ? -23.703 20.328 -0.763 1 91.12 73 ASN B CA 1
ATOM 4055 C C . ASN B 1 73 ? -25.094 19.766 -1.045 1 91.12 73 ASN B C 1
ATOM 4057 O O . ASN B 1 73 ? -25.781 19.297 -0.132 1 91.12 73 ASN B O 1
ATOM 4061 N N . VAL B 1 74 ? -25.578 19.781 -2.217 1 91.81 74 VAL B N 1
ATOM 4062 C CA . VAL B 1 74 ? -26.969 19.5 -2.562 1 91.81 74 VAL B CA 1
ATOM 4063 C C . VAL B 1 74 ? -27.219 18 -2.496 1 91.81 74 VAL B C 1
ATOM 4065 O O . VAL B 1 74 ? -28.344 17.562 -2.291 1 91.81 74 VAL B O 1
ATOM 4068 N N . ASN B 1 75 ? -26.188 17.203 -2.646 1 95.38 75 ASN B N 1
ATOM 4069 C CA . ASN B 1 75 ? -26.406 15.758 -2.734 1 95.38 75 ASN B CA 1
ATOM 4070 C C . ASN B 1 75 ? -26.031 15.055 -1.434 1 95.38 75 ASN B C 1
ATOM 4072 O O . ASN B 1 75 ? -25.875 13.836 -1.41 1 95.38 75 ASN B O 1
ATOM 4076 N N . ILE B 1 76 ? -25.828 15.781 -0.363 1 94.62 76 ILE B N 1
ATOM 4077 C CA . ILE B 1 76 ? -25.438 15.203 0.918 1 94.62 76 ILE B CA 1
ATOM 4078 C C . ILE B 1 76 ? -26.438 14.125 1.324 1 94.62 76 ILE B C 1
ATOM 4080 O O . ILE B 1 76 ? -26.047 13.039 1.745 1 94.62 76 ILE B O 1
ATOM 4084 N N . PRO B 1 77 ? -27.766 14.344 1.208 1 95.31 77 PRO B N 1
ATOM 4085 C CA . PRO B 1 77 ? -28.703 13.289 1.578 1 95.31 77 PRO B CA 1
ATOM 4086 C C . PRO B 1 77 ? -28.516 12.008 0.77 1 95.31 77 PRO B C 1
ATOM 4088 O O . PRO B 1 77 ? -28.719 10.914 1.29 1 95.31 77 PRO B O 1
ATOM 4091 N N . ASP B 1 78 ? -28.078 12.156 -0.449 1 96.75 78 ASP B N 1
ATOM 4092 C CA . ASP B 1 78 ? -27.859 11.008 -1.318 1 96.75 78 ASP B CA 1
ATOM 4093 C C . ASP B 1 78 ? -26.594 10.258 -0.931 1 96.75 78 ASP B C 1
ATOM 4095 O O . ASP B 1 78 ? -26.375 9.117 -1.36 1 96.75 78 ASP B O 1
ATOM 4099 N N . LEU B 1 79 ? -25.797 10.906 -0.118 1 97.62 79 LEU B N 1
ATOM 4100 C CA . LEU B 1 79 ? -24.5 10.32 0.234 1 97.62 79 LEU B CA 1
ATOM 4101 C C . LEU B 1 79 ? -24.578 9.602 1.574 1 97.62 79 LEU B C 1
ATOM 4103 O O . LEU B 1 79 ? -23.609 8.984 2.01 1 97.62 79 LEU B O 1
ATOM 4107 N N . GLU B 1 80 ? -25.734 9.656 2.223 1 97.75 80 GLU B N 1
ATOM 4108 C CA . GLU B 1 80 ? -25.906 8.953 3.49 1 97.75 80 GLU B CA 1
ATOM 4109 C C . GLU B 1 80 ? -25.719 7.449 3.314 1 97.75 80 GLU B C 1
ATOM 4111 O O . GLU B 1 80 ? -26.016 6.902 2.252 1 97.75 80 GLU B O 1
ATOM 4116 N N . PRO B 1 81 ? -25.234 6.816 4.359 1 98.06 81 PRO B N 1
ATOM 4117 C CA . PRO B 1 81 ? -24.922 5.391 4.227 1 98.06 81 PRO B CA 1
ATOM 4118 C C . PRO B 1 81 ? -26.172 4.516 4.195 1 98.06 81 PRO B C 1
ATOM 4120 O O . PRO B 1 81 ? -27.219 4.906 4.715 1 98.06 81 PRO B O 1
ATOM 4123 N N . THR B 1 82 ? -26.094 3.41 3.531 1 97.75 82 THR B N 1
ATOM 4124 C CA . THR B 1 82 ? -27.078 2.336 3.555 1 97.75 82 THR B CA 1
ATOM 4125 C C . THR B 1 82 ? -26.5 1.085 4.211 1 97.75 82 THR B C 1
ATOM 4127 O O . THR B 1 82 ? -25.375 1.103 4.711 1 97.75 82 THR B O 1
ATOM 4130 N N . GLU B 1 83 ? -27.25 0.011 4.199 1 97.06 83 GLU B N 1
ATOM 4131 C CA . GLU B 1 83 ? -26.797 -1.259 4.766 1 97.06 83 GLU B CA 1
ATOM 4132 C C . GLU B 1 83 ? -25.672 -1.864 3.941 1 97.06 83 GLU B C 1
ATOM 4134 O O . GLU B 1 83 ? -24.969 -2.773 4.406 1 97.06 83 GLU B O 1
ATOM 4139 N N . GLU B 1 84 ? -25.469 -1.339 2.781 1 96.81 84 GLU B N 1
ATOM 4140 C CA . GLU B 1 84 ? -24.359 -1.812 1.96 1 96.81 84 GLU B CA 1
ATOM 4141 C C . GLU B 1 84 ? -23.031 -1.214 2.426 1 96.81 84 GLU B C 1
ATOM 4143 O O . GLU B 1 84 ? -21.969 -1.732 2.1 1 96.81 84 GLU B O 1
ATOM 4148 N N . ASP B 1 85 ? -23.172 -0.094 3.18 1 97.75 85 ASP B N 1
ATOM 4149 C CA . ASP B 1 85 ? -21.969 0.608 3.617 1 97.75 85 ASP B CA 1
ATOM 4150 C C . ASP B 1 85 ? -21.578 0.204 5.039 1 97.75 85 ASP B C 1
ATOM 4152 O O . ASP B 1 85 ? -20.422 -0.099 5.309 1 97.75 85 ASP B O 1
ATOM 4156 N N . LEU B 1 86 ? -22.516 0.258 5.941 1 98.56 86 LEU B N 1
ATOM 4157 C CA . LEU B 1 86 ? -22.266 -0.048 7.344 1 98.56 86 LEU B CA 1
ATOM 4158 C C . LEU B 1 86 ? -23.5 -0.673 7.992 1 98.56 86 LEU B C 1
ATOM 4160 O O . LEU B 1 86 ? -24.609 -0.168 7.832 1 98.56 86 LEU B O 1
ATOM 4164 N N . ARG B 1 87 ? -23.266 -1.758 8.695 1 98.38 87 ARG B N 1
ATOM 4165 C CA . ARG B 1 87 ? -24.328 -2.41 9.461 1 98.38 87 ARG B CA 1
ATOM 4166 C C . ARG B 1 87 ? -23.906 -2.609 10.914 1 98.38 87 ARG B C 1
ATOM 4168 O O . ARG B 1 87 ? -22.75 -2.939 11.195 1 98.38 87 ARG B O 1
ATOM 4175 N N . VAL B 1 88 ? -24.812 -2.367 11.812 1 98.5 88 VAL B N 1
ATOM 4176 C CA . VAL B 1 88 ? -24.672 -2.752 13.211 1 98.5 88 VAL B CA 1
ATOM 4177 C C . VAL B 1 88 ? -25.406 -4.062 13.469 1 98.5 88 VAL B C 1
ATOM 4179 O O . VAL B 1 88 ? -26.625 -4.137 13.305 1 98.5 88 VAL B O 1
ATOM 4182 N N . ILE B 1 89 ? -24.672 -5.031 13.844 1 98.5 89 ILE B N 1
ATOM 4183 C CA . ILE B 1 89 ? -25.297 -6.344 13.961 1 98.5 89 ILE B CA 1
ATOM 4184 C C . ILE B 1 89 ? -24.953 -6.965 15.312 1 98.5 89 ILE B C 1
ATOM 4186 O O . ILE B 1 89 ? -23.953 -6.602 15.93 1 98.5 89 ILE B O 1
ATOM 4190 N N . SER B 1 90 ? -25.797 -7.887 15.789 1 98.31 90 SER B N 1
ATOM 4191 C CA . SER B 1 90 ? -25.562 -8.594 17.047 1 98.31 90 SER B CA 1
ATOM 4192 C C . SER B 1 90 ? -24.469 -9.648 16.891 1 98.31 90 SER B C 1
ATOM 4194 O O . SER B 1 90 ? -24.078 -9.984 15.773 1 98.31 90 SER B O 1
ATOM 4196 N N . THR B 1 91 ? -23.969 -10.117 18.062 1 97.94 91 THR B N 1
ATOM 4197 C CA . THR B 1 91 ? -22.984 -11.188 18.047 1 97.94 91 THR B CA 1
ATOM 4198 C C . THR B 1 91 ? -23.531 -12.43 17.359 1 97.94 91 THR B C 1
ATOM 4200 O O . THR B 1 91 ? -22.781 -13.141 16.672 1 97.94 91 THR B O 1
ATOM 4203 N N . ARG B 1 92 ? -24.797 -12.711 17.5 1 96.56 92 ARG B N 1
ATOM 4204 C CA . ARG B 1 92 ? -25.438 -13.867 16.875 1 96.56 92 ARG B CA 1
ATOM 4205 C C . ARG B 1 92 ? -25.484 -13.727 15.367 1 96.56 92 ARG B C 1
ATOM 4207 O O . ARG B 1 92 ? -25.141 -14.656 14.633 1 96.56 92 ARG B O 1
ATOM 4214 N N . GLU B 1 93 ? -25.938 -12.555 14.961 1 97.81 93 GLU B N 1
ATOM 4215 C CA . GLU B 1 93 ? -25.984 -12.289 13.523 1 97.81 93 GLU B CA 1
ATOM 4216 C C . GLU B 1 93 ? -24.594 -12.359 12.906 1 97.81 93 GLU B C 1
ATOM 4218 O O . GLU B 1 93 ? -24.406 -12.906 11.812 1 97.81 93 GLU B O 1
ATOM 4223 N N . ALA B 1 94 ? -23.672 -11.773 13.633 1 98.31 94 ALA B N 1
ATOM 4224 C CA . ALA B 1 94 ? -22.297 -11.766 13.156 1 98.31 94 ALA B CA 1
ATOM 4225 C C . ALA B 1 94 ? -21.766 -13.188 13.008 1 98.31 94 ALA B C 1
ATOM 4227 O O . ALA B 1 94 ? -21.078 -13.5 12.023 1 98.31 94 ALA B O 1
ATOM 4228 N N . TYR B 1 95 ? -22.047 -14 13.992 1 97.12 95 TYR B N 1
ATOM 4229 C CA . TYR B 1 95 ? -21.609 -15.383 13.922 1 97.12 95 TYR B CA 1
ATOM 4230 C C . TYR B 1 95 ? -22.156 -16.078 12.68 1 97.12 95 TYR B C 1
ATOM 4232 O O . TYR B 1 95 ? -21.469 -16.859 12.039 1 97.12 95 TYR B O 1
ATOM 4240 N N . GLY B 1 96 ? -23.391 -15.867 12.375 1 96.44 96 GLY B N 1
ATOM 4241 C CA . GLY B 1 96 ? -24 -16.422 11.18 1 96.44 96 GLY B CA 1
ATOM 4242 C C . GLY B 1 96 ? -23.344 -15.938 9.898 1 96.44 96 GLY B C 1
ATOM 4243 O O . GLY B 1 96 ? -23.219 -16.688 8.938 1 96.44 96 GLY B O 1
ATOM 4244 N N . LEU B 1 97 ? -22.984 -14.742 9.867 1 95.94 97 LEU B N 1
ATOM 4245 C CA . LEU B 1 97 ? -22.469 -14.102 8.672 1 95.94 97 LEU B CA 1
ATOM 4246 C C . LEU B 1 97 ? -20.984 -14.406 8.492 1 95.94 97 LEU B C 1
ATOM 4248 O O . LEU B 1 97 ? -20.516 -14.641 7.367 1 95.94 97 LEU B O 1
ATOM 4252 N N . PHE B 1 98 ? -20.203 -14.289 9.609 1 95.88 98 PHE B N 1
ATOM 4253 C CA . PHE B 1 98 ? -18.75 -14.359 9.531 1 95.88 98 PHE B CA 1
ATOM 4254 C C . PHE B 1 98 ? -18.266 -15.797 9.672 1 95.88 98 PHE B C 1
ATOM 4256 O O . PHE B 1 98 ? -17.156 -16.125 9.266 1 95.88 98 PHE B O 1
ATOM 4263 N N . GLY B 1 99 ? -19.094 -16.625 10.367 1 94.25 99 GLY B N 1
ATOM 4264 C CA . GLY B 1 99 ? -18.609 -17.938 10.781 1 94.25 99 GLY B CA 1
ATOM 4265 C C . GLY B 1 99 ? -17.781 -17.891 12.055 1 94.25 99 GLY B C 1
ATOM 4266 O O . GLY B 1 99 ? -18.141 -17.203 13.016 1 94.25 99 GLY B O 1
ATOM 4267 N N . GLN B 1 100 ? -16.625 -18.688 12.062 1 93.12 100 GLN B N 1
ATOM 4268 C CA . GLN B 1 100 ? -15.922 -18.906 13.32 1 93.12 100 GLN B CA 1
ATOM 4269 C C . GLN B 1 100 ? -14.633 -18.094 13.375 1 93.12 100 GLN B C 1
ATOM 4271 O O . GLN B 1 100 ? -13.867 -18.203 14.328 1 93.12 100 GLN B O 1
ATOM 4276 N N . GLN B 1 101 ? -14.422 -17.344 12.266 1 92.06 101 GLN B N 1
ATOM 4277 C CA . GLN B 1 101 ? -13.156 -16.625 12.25 1 92.06 101 GLN B CA 1
ATOM 4278 C C . GLN B 1 101 ? -13.195 -15.453 11.281 1 92.06 101 GLN B C 1
ATOM 4280 O O . GLN B 1 101 ? -14.117 -15.336 10.477 1 92.06 101 GLN B O 1
ATOM 4285 N N . ALA B 1 102 ? -12.25 -14.555 11.406 1 94.62 102 ALA B N 1
ATOM 4286 C CA . ALA B 1 102 ? -12 -13.453 10.477 1 94.62 102 ALA B CA 1
ATOM 4287 C C . ALA B 1 102 ? -10.508 -13.258 10.25 1 94.62 102 ALA B C 1
ATOM 4289 O O . ALA B 1 102 ? -9.695 -13.531 11.141 1 94.62 102 ALA B O 1
ATOM 4290 N N . ILE B 1 103 ? -10.18 -12.914 9.062 1 93.5 103 ILE B N 1
ATOM 4291 C CA . ILE B 1 103 ? -8.789 -12.562 8.766 1 93.5 103 ILE B CA 1
ATOM 4292 C C . ILE B 1 103 ? -8.438 -11.242 9.461 1 93.5 103 ILE B C 1
ATOM 4294 O O . ILE B 1 103 ? -9.062 -10.211 9.203 1 93.5 103 ILE B O 1
ATOM 4298 N N . ARG B 1 104 ? -7.449 -11.305 10.32 1 93.44 104 ARG B N 1
ATOM 4299 C CA . ARG B 1 104 ? -7.086 -10.156 11.148 1 93.44 104 ARG B CA 1
ATOM 4300 C C . ARG B 1 104 ? -6.02 -9.305 10.461 1 93.44 104 ARG B C 1
ATOM 4302 O O . ARG B 1 104 ? -5 -9.828 10.008 1 93.44 104 ARG B O 1
ATOM 4309 N N . ILE B 1 105 ? -6.324 -8.078 10.258 1 91.88 105 ILE B N 1
ATOM 4310 C CA . ILE B 1 105 ? -5.348 -7.066 9.875 1 91.88 105 ILE B CA 1
ATOM 4311 C C . ILE B 1 105 ? -4.953 -6.238 11.094 1 91.88 105 ILE B C 1
ATOM 4313 O O . ILE B 1 105 ? -5.68 -5.328 11.5 1 91.88 105 ILE B O 1
ATOM 4317 N N . GLY B 1 106 ? -3.775 -6.512 11.641 1 89.81 106 GLY B N 1
ATOM 4318 C CA . GLY B 1 106 ? -3.379 -6.031 12.953 1 89.81 106 GLY B CA 1
ATOM 4319 C C . GLY B 1 106 ? -2.832 -4.617 12.938 1 89.81 106 GLY B C 1
ATOM 4320 O O . GLY B 1 106 ? -2.43 -4.117 11.883 1 89.81 106 GLY B O 1
ATOM 4321 N N . GLY B 1 107 ? -2.811 -3.947 14.148 1 91.25 107 GLY B N 1
ATOM 4322 C CA . GLY B 1 107 ? -2.281 -2.602 14.305 1 91.25 107 GLY B CA 1
ATOM 4323 C C . GLY B 1 107 ? -3.326 -1.521 14.102 1 91.25 107 GLY B C 1
ATOM 4324 O O . GLY B 1 107 ? -4.512 -1.819 13.953 1 91.25 107 GLY B O 1
ATOM 4325 N N . VAL B 1 108 ? -2.865 -0.313 14.133 1 95.62 108 VAL B N 1
ATOM 4326 C CA . VAL B 1 108 ? -3.756 0.833 13.984 1 95.62 108 VAL B CA 1
ATOM 4327 C C . VAL B 1 108 ? -3.902 1.193 12.508 1 95.62 108 VAL B C 1
ATOM 4329 O O . VAL B 1 108 ? -2.912 1.247 11.781 1 95.62 108 VAL B O 1
ATOM 4332 N N . THR B 1 109 ? -5.137 1.321 12.094 1 97.5 109 THR B N 1
ATOM 4333 C CA . THR B 1 109 ? -5.449 1.747 10.734 1 97.5 109 THR B CA 1
ATOM 4334 C C . THR B 1 109 ? -6.141 3.107 10.742 1 97.5 109 THR B C 1
ATOM 4336 O O . THR B 1 109 ? -7.152 3.293 11.422 1 97.5 109 THR B O 1
ATOM 4339 N N . PHE B 1 110 ? -5.484 4.102 10.117 1 98.44 110 PHE B N 1
ATOM 4340 C CA . PHE B 1 110 ? -6.258 5.281 9.742 1 98.44 110 PHE B CA 1
ATOM 4341 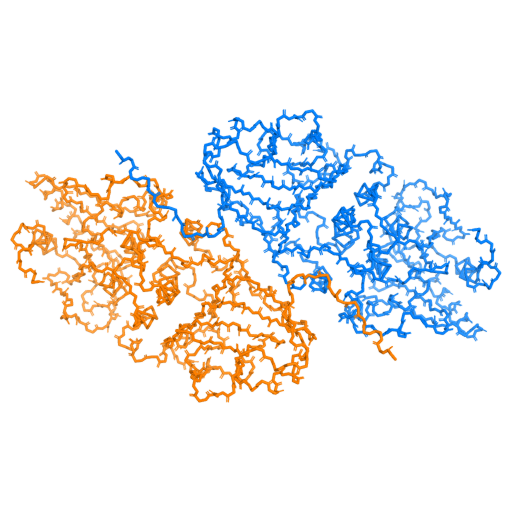C C . PHE B 1 110 ? -7.09 5.008 8.492 1 98.44 110 PHE B C 1
ATOM 4343 O O . PHE B 1 110 ? -6.539 4.801 7.406 1 98.44 110 PHE B O 1
ATOM 4350 N N . LEU B 1 111 ? -8.383 4.891 8.625 1 98.62 111 LEU B N 1
ATOM 4351 C CA . LEU B 1 111 ? -9.266 4.562 7.516 1 98.62 111 LEU B CA 1
ATOM 4352 C C . LEU B 1 111 ? -10.008 5.801 7.023 1 98.62 111 LEU B C 1
ATOM 4354 O O . LEU B 1 111 ? -10.82 6.371 7.754 1 98.62 111 LEU B O 1
ATOM 4358 N N . VAL B 1 112 ? -9.734 6.227 5.828 1 97.56 112 VAL B N 1
ATOM 4359 C CA . VAL B 1 112 ? -10.25 7.453 5.23 1 97.56 112 VAL B CA 1
ATOM 4360 C C . VAL B 1 112 ? -11.336 7.117 4.211 1 97.56 112 VAL B C 1
ATOM 4362 O O . VAL B 1 112 ? -11.039 6.617 3.123 1 97.56 112 VAL B O 1
ATOM 4365 N N . ASN B 1 113 ? -12.555 7.383 4.562 1 96.94 113 ASN B N 1
ATOM 4366 C CA . ASN B 1 113 ? -13.688 7.141 3.682 1 96.94 113 ASN B CA 1
ATOM 4367 C C . ASN B 1 113 ? -14.164 8.422 3.01 1 96.94 113 ASN B C 1
ATOM 4369 O O . ASN B 1 113 ? -15.211 8.969 3.367 1 96.94 113 ASN B O 1
ATOM 4373 N N . GLU B 1 114 ? -13.438 8.922 2.041 1 90.44 114 GLU B N 1
ATOM 4374 C CA . GLU B 1 114 ? -13.766 10.172 1.366 1 90.44 114 GLU B CA 1
ATOM 4375 C C . GLU B 1 114 ? -13.438 10.102 -0.122 1 90.44 114 GLU B C 1
ATOM 4377 O O . GLU B 1 114 ? -12.594 9.305 -0.539 1 90.44 114 GLU B O 1
ATOM 4382 N N . SER B 1 115 ? -14.164 10.93 -0.894 1 89.12 115 SER B N 1
ATOM 4383 C CA . SER B 1 115 ? -13.875 11.055 -2.32 1 89.12 115 SER B CA 1
ATOM 4384 C C . SER B 1 115 ? -12.555 11.781 -2.559 1 89.12 115 SER B C 1
ATOM 4386 O O . SER B 1 115 ? -12.086 12.516 -1.691 1 89.12 115 SER B O 1
ATOM 4388 N N . PRO B 1 116 ? -11.938 11.609 -3.688 1 89.06 116 PRO B N 1
ATOM 4389 C CA . PRO B 1 116 ? -10.656 12.25 -3.992 1 89.06 116 PRO B CA 1
ATOM 4390 C C . PRO B 1 116 ? -10.766 13.766 -4.121 1 89.06 116 PRO B C 1
ATOM 4392 O O . PRO B 1 116 ? -9.75 14.469 -4.117 1 89.06 116 PRO B O 1
ATOM 4395 N N . GLN B 1 117 ? -11.898 14.281 -4.129 1 89.56 117 GLN B N 1
ATOM 4396 C CA . GLN B 1 117 ? -12.219 15.664 -4.441 1 89.56 117 GLN B CA 1
ATOM 4397 C C . GLN B 1 117 ? -11.398 16.625 -3.592 1 89.56 117 GLN B C 1
ATOM 4399 O O . GLN B 1 117 ? -11.008 17.703 -4.059 1 89.56 117 GLN B O 1
ATOM 4404 N N . PHE B 1 118 ? -11.016 16.359 -2.418 1 87.88 118 PHE B N 1
ATOM 4405 C CA . PHE B 1 118 ? -10.398 17.312 -1.505 1 87.88 118 PHE B CA 1
ATOM 4406 C C . PHE B 1 118 ? -8.945 16.953 -1.233 1 87.88 118 PHE B C 1
ATOM 4408 O O . PHE B 1 118 ? -8.227 17.688 -0.563 1 87.88 118 PHE B O 1
ATOM 4415 N N . MET B 1 119 ? -8.422 15.883 -1.789 1 88.19 119 MET B N 1
ATOM 4416 C CA . MET B 1 119 ? -7.184 15.289 -1.28 1 88.19 119 MET B CA 1
ATOM 4417 C C . MET B 1 119 ? -5.969 15.867 -2 1 88.19 119 MET B C 1
ATOM 4419 O O . MET B 1 119 ? -4.84 15.734 -1.522 1 88.19 119 MET B O 1
ATOM 4423 N N . THR B 1 120 ? -6.145 16.609 -3.006 1 85.06 120 THR B N 1
ATOM 4424 C CA . THR B 1 120 ? -5.02 17.078 -3.807 1 85.06 120 THR B CA 1
ATOM 4425 C C . THR B 1 120 ? -4.527 18.438 -3.299 1 85.06 120 THR B C 1
ATOM 4427 O O . THR B 1 120 ? -3.678 19.062 -3.926 1 85.06 120 THR B O 1
ATOM 4430 N N . HIS B 1 121 ? -5.051 18.938 -2.188 1 87.94 121 HIS B N 1
ATOM 4431 C CA . HIS B 1 121 ? -4.656 20.203 -1.59 1 87.94 121 HIS B CA 1
ATOM 4432 C C . HIS B 1 121 ? -4.137 20 -0.17 1 87.94 121 HIS B C 1
ATOM 4434 O O . HIS B 1 121 ? -4.785 19.344 0.649 1 87.94 121 HIS B O 1
ATOM 4440 N N . MET B 1 122 ? -3.039 20.688 0.045 1 92 122 MET B N 1
ATOM 4441 C CA . MET B 1 122 ? -2.373 20.5 1.331 1 92 122 MET B CA 1
ATOM 4442 C C . MET B 1 122 ? -3.314 20.828 2.484 1 92 122 MET B C 1
ATOM 4444 O O . MET B 1 122 ? -3.375 20.109 3.473 1 92 122 MET B O 1
ATOM 4448 N N . TYR B 1 123 ? -4.039 21.922 2.361 1 95 123 TYR B N 1
ATOM 4449 C CA . TYR B 1 123 ? -4.91 22.328 3.459 1 95 123 TYR B CA 1
ATOM 4450 C C . TYR B 1 123 ? -5.895 21.219 3.812 1 95 123 TYR B C 1
ATOM 4452 O O . TYR B 1 123 ? -6.055 20.875 4.988 1 95 123 TYR B O 1
ATOM 4460 N N . HIS B 1 124 ? -6.539 20.672 2.791 1 94.31 124 HIS B N 1
ATOM 4461 C CA . HIS B 1 124 ? -7.559 19.656 3.039 1 94.31 124 HIS B CA 1
ATOM 4462 C C . HIS B 1 124 ? -6.941 18.375 3.6 1 94.31 124 HIS B C 1
ATOM 4464 O O . HIS B 1 124 ? -7.539 17.719 4.453 1 94.31 124 HIS B O 1
ATOM 4470 N N . PHE B 1 125 ? -5.805 18.094 3.189 1 95.44 125 PHE B N 1
ATOM 4471 C CA . PHE B 1 125 ? -5.172 16.859 3.666 1 95.44 125 PHE B CA 1
ATOM 4472 C C . PHE B 1 125 ? -4.594 17.062 5.062 1 95.44 125 PHE B C 1
ATOM 4474 O O . PHE B 1 125 ? -4.879 16.281 5.973 1 95.44 125 PHE B O 1
ATOM 4481 N N . VAL B 1 126 ? -3.783 18.125 5.25 1 96.88 126 VAL B N 1
ATOM 4482 C CA . VAL B 1 126 ? -3.043 18.234 6.5 1 96.88 126 VAL B CA 1
ATOM 4483 C C . VAL B 1 126 ? -3.893 18.953 7.543 1 96.88 126 VAL B C 1
ATOM 4485 O O . VAL B 1 126 ? -4.086 18.453 8.648 1 96.88 126 VAL B O 1
ATOM 4488 N N . ALA B 1 127 ? -4.5 20.062 7.199 1 96.62 127 ALA B N 1
ATOM 4489 C CA . ALA B 1 127 ? -5.18 20.922 8.172 1 96.62 127 ALA B CA 1
ATOM 4490 C C . ALA B 1 127 ? -6.594 20.406 8.453 1 96.62 127 ALA B C 1
ATOM 4492 O O . ALA B 1 127 ? -7.23 20.844 9.414 1 96.62 127 ALA B O 1
ATOM 4493 N N . GLU B 1 128 ? -7.082 19.531 7.609 1 96.06 128 GLU B N 1
ATOM 4494 C CA . GLU B 1 128 ? -8.422 19 7.852 1 96.06 128 GLU B CA 1
ATOM 4495 C C . GLU B 1 128 ? -8.375 17.5 8.172 1 96.06 128 GLU B C 1
ATOM 4497 O O . GLU B 1 128 ? -8.633 17.094 9.305 1 96.06 128 GLU B O 1
ATOM 4502 N N . LEU B 1 129 ? -7.895 16.766 7.199 1 96.81 129 LEU B N 1
ATOM 4503 C CA . LEU B 1 129 ? -7.953 15.312 7.352 1 96.81 129 LEU B CA 1
ATOM 4504 C C . LEU B 1 129 ? -6.984 14.836 8.43 1 96.81 129 LEU B C 1
ATOM 4506 O O . LEU B 1 129 ? -7.402 14.258 9.43 1 96.81 129 LEU B O 1
ATOM 4510 N N . LEU B 1 130 ? -5.656 15.102 8.219 1 97.12 130 LEU B N 1
ATOM 4511 C CA . LEU B 1 130 ? -4.668 14.656 9.195 1 97.12 130 LEU B CA 1
ATOM 4512 C C . LEU B 1 130 ? -4.922 15.289 10.562 1 97.12 130 LEU B C 1
ATOM 4514 O O . LEU B 1 130 ? -4.793 14.625 11.594 1 97.12 130 LEU B O 1
ATOM 4518 N N . PHE B 1 131 ? -5.281 16.578 10.555 1 96.94 131 PHE B N 1
ATOM 4519 C CA . PHE B 1 131 ? -5.652 17.297 11.766 1 96.94 131 PHE B CA 1
ATOM 4520 C C . PHE B 1 131 ? -6.766 16.578 12.508 1 96.94 131 PHE B C 1
ATOM 4522 O O . PHE B 1 131 ? -6.625 16.266 13.695 1 96.94 131 PHE B O 1
ATOM 4529 N N . GLY B 1 132 ? -7.82 16.266 11.789 1 97.69 132 GLY B N 1
ATOM 4530 C CA . GLY B 1 132 ? -8.961 15.602 12.406 1 97.69 132 GLY B CA 1
ATOM 4531 C C . GLY B 1 132 ? -8.664 14.188 12.859 1 97.69 132 GLY B C 1
ATOM 4532 O O . GLY B 1 132 ? -9.086 13.773 13.945 1 97.69 132 GLY B O 1
ATOM 4533 N N . LEU B 1 133 ? -7.945 13.43 12.055 1 98.06 133 LEU B N 1
ATOM 4534 C CA . LEU B 1 133 ? -7.562 12.07 12.406 1 98.06 133 LEU B CA 1
ATOM 4535 C C . LEU B 1 133 ? -6.742 12.055 13.695 1 98.06 133 LEU B C 1
ATOM 4537 O O . LEU B 1 133 ? -7.035 11.289 14.609 1 98.06 133 LEU B O 1
ATOM 4541 N N . TRP B 1 134 ? -5.785 12.93 13.727 1 96.5 134 TRP B N 1
ATOM 4542 C CA . TRP B 1 134 ? -4.891 12.906 14.875 1 96.5 134 TRP B CA 1
ATOM 4543 C C . TRP B 1 134 ? -5.59 13.438 16.125 1 96.5 134 TRP B C 1
ATOM 4545 O O . TRP B 1 134 ? -5.379 12.938 17.234 1 96.5 134 TRP B O 1
ATOM 4555 N N . ARG B 1 135 ? -6.391 14.477 15.93 1 96.19 135 ARG B N 1
ATOM 4556 C CA . ARG B 1 135 ? -7.156 14.984 17.062 1 96.19 135 ARG B CA 1
ATOM 4557 C C . ARG B 1 135 ? -8.031 13.891 17.656 1 96.19 135 ARG B C 1
ATOM 4559 O O . ARG B 1 135 ? -8.133 13.766 18.891 1 96.19 135 ARG B O 1
ATOM 4566 N N . THR B 1 136 ? -8.672 13.148 16.812 1 97.44 136 THR B N 1
ATOM 4567 C CA . THR B 1 136 ? -9.523 12.047 17.234 1 97.44 136 THR B CA 1
ATOM 4568 C C . THR B 1 136 ? -8.703 10.977 17.938 1 97.44 136 THR B C 1
ATOM 4570 O O . THR B 1 136 ? -9.047 10.547 19.047 1 97.44 136 THR B O 1
ATOM 4573 N N . TYR B 1 137 ? -7.625 10.609 17.344 1 96.81 137 TYR B N 1
ATOM 4574 C CA . TYR B 1 137 ? -6.781 9.547 17.891 1 96.81 137 TYR B CA 1
ATOM 4575 C C . TYR B 1 137 ? -6.156 9.961 19.203 1 96.81 137 TYR B C 1
ATOM 4577 O O . TYR B 1 137 ? -6.121 9.18 20.156 1 96.81 137 TYR B O 1
ATOM 4585 N N . SER B 1 138 ? -5.75 11.227 19.328 1 94.56 138 SER B N 1
ATOM 4586 C CA . SER B 1 138 ? -5.062 11.727 20.516 1 94.56 138 SER B CA 1
ATOM 4587 C C . SER B 1 138 ? -6.004 11.797 21.719 1 94.56 138 SER B C 1
ATOM 4589 O O . SER B 1 138 ? -5.555 11.93 22.859 1 94.56 138 SER B O 1
ATOM 4591 N N . SER B 1 139 ? -7.301 11.711 21.438 1 94.5 139 SER B N 1
ATOM 4592 C CA . SER B 1 139 ? -8.266 11.711 22.531 1 94.5 139 SER B CA 1
ATOM 4593 C C . SER B 1 139 ? -8.102 10.477 23.406 1 94.5 139 SER B C 1
ATOM 4595 O O . SER B 1 139 ? -8.586 10.445 24.547 1 94.5 139 SER B O 1
ATOM 4597 N N . LEU B 1 140 ? -7.441 9.477 22.906 1 94.75 140 LEU B N 1
ATOM 4598 C CA . LEU B 1 140 ? -7.238 8.234 23.641 1 94.75 140 LEU B CA 1
ATOM 4599 C C . LEU B 1 140 ? -6.016 8.336 24.547 1 94.75 140 LEU B C 1
ATOM 4601 O O . LEU B 1 140 ? -5.738 7.426 25.328 1 94.75 140 LEU B O 1
ATOM 4605 N N . ASP B 1 141 ? -5.242 9.383 24.422 1 89.5 141 ASP B N 1
ATOM 4606 C CA . ASP B 1 141 ? -4.062 9.609 25.25 1 89.5 141 ASP B CA 1
ATOM 4607 C C . ASP B 1 141 ? -4.18 10.922 26.016 1 89.5 141 ASP B C 1
ATOM 4609 O O . ASP B 1 141 ? -3.477 11.891 25.703 1 89.5 141 ASP B O 1
ATOM 4613 N N . PRO B 1 142 ? -4.879 10.945 27.078 1 79.94 142 PRO B N 1
ATOM 4614 C CA . PRO B 1 142 ? -5.102 12.195 27.812 1 79.94 142 PRO B CA 1
ATOM 4615 C C . PRO B 1 142 ? -3.828 12.734 28.453 1 79.94 142 PRO B C 1
ATOM 4617 O O . PRO B 1 142 ? -3.764 13.914 28.812 1 79.94 142 PRO B O 1
ATOM 4620 N N . ASP B 1 143 ? -2.818 11.891 28.609 1 80.69 143 ASP B N 1
ATOM 4621 C CA . ASP B 1 143 ? -1.578 12.305 29.266 1 80.69 143 ASP B CA 1
ATOM 4622 C C . ASP B 1 143 ? -0.511 12.664 28.234 1 80.69 143 ASP B C 1
ATOM 4624 O O . ASP B 1 143 ? 0.682 12.68 28.547 1 80.69 143 ASP B O 1
ATOM 4628 N N . LEU B 1 144 ? -0.994 12.883 27.094 1 78.75 144 LEU B N 1
ATOM 4629 C CA . LEU B 1 144 ? -0.068 13.289 26.031 1 78.75 144 LEU B CA 1
ATOM 4630 C C . LEU B 1 144 ? 0.771 14.484 26.484 1 78.75 144 LEU B C 1
ATOM 4632 O O . LEU B 1 144 ? 0.24 15.445 27.047 1 78.75 144 LEU B O 1
ATOM 4636 N N . GLU B 1 145 ? 2.109 14.375 26.328 1 75.56 145 GLU B N 1
ATOM 4637 C CA . GLU B 1 145 ? 3.043 15.414 26.766 1 75.56 145 GLU B CA 1
ATOM 4638 C C . GLU B 1 145 ? 2.947 16.641 25.859 1 75.56 145 GLU B C 1
ATOM 4640 O O . GLU B 1 145 ? 2.686 16.531 24.672 1 75.56 145 GLU B O 1
ATOM 4645 N N . VAL B 1 146 ? 3.303 17.672 26.422 1 72.44 146 VAL B N 1
ATOM 4646 C CA . VAL B 1 146 ? 3.229 18.953 25.719 1 72.44 146 VAL B CA 1
ATOM 4647 C C . VAL B 1 146 ? 4.215 18.953 24.547 1 72.44 146 VAL B C 1
ATOM 4649 O O . VAL B 1 146 ? 3.961 19.578 23.516 1 72.44 146 VAL B O 1
ATOM 4652 N N . ASN B 1 147 ? 5.277 18.156 24.672 1 72.56 147 ASN B N 1
ATOM 4653 C CA . ASN B 1 147 ? 6.305 18.125 23.641 1 72.56 147 ASN B CA 1
ATOM 4654 C C . ASN B 1 147 ? 5.926 17.203 22.5 1 72.56 147 ASN B C 1
ATOM 4656 O O . ASN B 1 147 ? 6.645 17.109 21.5 1 72.56 147 ASN B O 1
ATOM 4660 N N . GLY B 1 148 ? 4.781 16.578 22.656 1 75.56 148 GLY B N 1
ATOM 4661 C CA . GLY B 1 148 ? 4.285 15.82 21.531 1 75.56 148 GLY B CA 1
ATOM 4662 C C . GLY B 1 148 ? 4.543 14.328 21.656 1 75.56 148 GLY B C 1
ATOM 4663 O O . GLY B 1 148 ? 4.27 13.57 20.719 1 75.56 148 GLY B O 1
ATOM 4664 N N . HIS B 1 149 ? 5.133 13.961 22.719 1 79.56 149 HIS B N 1
ATOM 4665 C CA . HIS B 1 149 ? 5.324 12.531 22.922 1 79.56 149 HIS B CA 1
ATOM 4666 C C . HIS B 1 149 ? 4.012 11.836 23.281 1 79.56 149 HIS B C 1
ATOM 4668 O O . HIS B 1 149 ? 3.258 12.328 24.125 1 79.56 149 HIS B O 1
ATOM 4674 N N . THR B 1 150 ? 3.66 10.805 22.562 1 86.81 150 THR B N 1
ATOM 4675 C CA . THR B 1 150 ? 2.404 10.094 22.781 1 86.81 150 THR B CA 1
ATOM 4676 C C . THR B 1 150 ? 2.652 8.602 22.969 1 86.81 150 THR B C 1
ATOM 4678 O O . THR B 1 150 ? 3.66 8.07 22.5 1 86.81 150 THR B O 1
ATOM 4681 N N . ARG B 1 151 ? 1.821 7.969 23.734 1 85.19 151 ARG B N 1
ATOM 4682 C CA . ARG B 1 151 ? 1.874 6.523 23.938 1 85.19 151 ARG B CA 1
ATOM 4683 C C . ARG B 1 151 ? 1.114 5.785 22.844 1 85.19 151 ARG B C 1
ATOM 4685 O O . ARG B 1 151 ? 1.161 4.559 22.766 1 85.19 151 ARG B O 1
ATOM 4692 N N . LEU B 1 152 ? 0.435 6.516 22.031 1 91.25 152 LEU B N 1
ATOM 4693 C CA . LEU B 1 152 ? -0.334 5.902 20.953 1 91.25 152 LEU B CA 1
ATOM 4694 C C . LEU B 1 152 ? 0.589 5.34 19.875 1 91.25 152 LEU B C 1
ATOM 4696 O O . LEU B 1 152 ? 1.581 5.977 19.516 1 91.25 152 LEU B O 1
ATOM 4700 N N . ALA B 1 153 ? 0.224 4.133 19.469 1 90.44 153 ALA B N 1
ATOM 4701 C CA . ALA B 1 153 ? 0.99 3.551 18.375 1 90.44 153 ALA B CA 1
ATOM 4702 C C . ALA B 1 153 ? 0.75 4.309 17.062 1 90.44 153 ALA B C 1
ATOM 4704 O O . ALA B 1 153 ? -0.378 4.719 16.781 1 90.44 153 ALA B O 1
ATOM 4705 N N . ALA B 1 154 ? 1.85 4.531 16.328 1 92.12 154 ALA B N 1
ATOM 4706 C CA . ALA B 1 154 ? 1.684 5.086 14.984 1 92.12 154 ALA B CA 1
ATOM 4707 C C . ALA B 1 154 ? 0.812 4.18 14.117 1 92.12 154 ALA B C 1
ATOM 4709 O O . ALA B 1 154 ? 0.815 2.959 14.289 1 92.12 154 ALA B O 1
ATOM 4710 N N . PRO B 1 155 ? 0.048 4.777 13.242 1 94.75 155 PRO B N 1
ATOM 4711 C CA . PRO B 1 155 ? -0.704 3.902 12.336 1 94.75 155 PRO B CA 1
ATOM 4712 C C . PRO B 1 155 ? 0.202 3.018 11.484 1 94.75 155 PRO B C 1
ATOM 4714 O O . PRO B 1 155 ? 1.188 3.498 10.922 1 94.75 155 PRO B O 1
ATOM 4717 N N . LYS B 1 156 ? -0.197 1.763 11.445 1 91.75 156 LYS B N 1
ATOM 4718 C CA . LYS B 1 156 ? 0.518 0.846 10.562 1 91.75 156 LYS B CA 1
ATOM 4719 C C . LYS B 1 156 ? 0.156 1.099 9.102 1 91.75 156 LYS B C 1
ATOM 4721 O O . LYS B 1 156 ? 0.981 0.894 8.203 1 91.75 156 LYS B O 1
ATOM 4726 N N . ARG B 1 157 ? -1.06 1.545 8.945 1 94.19 157 ARG B N 1
ATOM 4727 C CA . ARG B 1 157 ? -1.516 1.798 7.582 1 94.19 157 ARG B CA 1
ATOM 4728 C C . ARG B 1 157 ? -2.512 2.953 7.543 1 94.19 157 ARG B C 1
ATOM 4730 O O . ARG B 1 157 ? -3.176 3.24 8.539 1 94.19 157 ARG B O 1
ATOM 4737 N N . ILE B 1 158 ? -2.484 3.582 6.469 1 96.25 158 ILE B N 1
ATOM 4738 C CA . ILE B 1 158 ? -3.525 4.531 6.09 1 96.25 158 ILE B CA 1
ATOM 4739 C C . ILE B 1 158 ? -4.273 4.012 4.863 1 96.25 158 ILE B C 1
ATOM 4741 O O . ILE B 1 158 ? -3.684 3.84 3.795 1 96.25 158 ILE B O 1
ATOM 4745 N N . CYS B 1 159 ? -5.555 3.742 5.078 1 96.62 159 CYS B N 1
ATOM 4746 C CA . CYS B 1 159 ? -6.375 3.143 4.027 1 96.62 159 CYS B CA 1
ATOM 4747 C C . CYS B 1 159 ? -7.309 4.172 3.41 1 96.62 159 CYS B C 1
ATOM 4749 O O . CYS B 1 159 ? -8.133 4.766 4.109 1 96.62 159 CYS B O 1
ATOM 4751 N N . PHE B 1 160 ? -7.133 4.395 2.154 1 95.62 160 PHE B N 1
ATOM 4752 C CA . PHE B 1 160 ? -8.047 5.223 1.374 1 95.62 160 PHE B CA 1
ATOM 4753 C C . PHE B 1 160 ? -9.039 4.359 0.608 1 95.62 160 PHE B C 1
ATOM 4755 O O . PHE B 1 160 ? -8.703 3.801 -0.44 1 95.62 160 PHE B O 1
ATOM 4762 N N . THR B 1 161 ? -10.266 4.316 1.05 1 95.75 161 THR B N 1
ATOM 4763 C CA . THR B 1 161 ? -11.219 3.34 0.533 1 95.75 161 THR B CA 1
ATOM 4764 C C . THR B 1 161 ? -11.727 3.754 -0.847 1 95.75 161 THR B C 1
ATOM 4766 O O . THR B 1 161 ? -12.195 2.916 -1.618 1 95.75 161 THR B O 1
ATOM 4769 N N . HIS B 1 162 ? -11.625 5.09 -1.178 1 94.81 162 HIS B N 1
ATOM 4770 C CA . HIS B 1 162 ? -12.195 5.559 -2.436 1 94.81 162 HIS B CA 1
ATOM 4771 C C . HIS B 1 162 ? -11.172 6.34 -3.248 1 94.81 162 HIS B C 1
ATOM 4773 O O . HIS B 1 162 ? -11.531 7.074 -4.168 1 94.81 162 HIS B O 1
ATOM 4779 N N . LEU B 1 163 ? -9.93 6.273 -2.863 1 92.62 163 LEU B N 1
ATOM 4780 C CA . LEU B 1 163 ? -8.875 7.004 -3.564 1 92.62 163 LEU B CA 1
ATOM 4781 C C . LEU B 1 163 ? -7.832 6.047 -4.125 1 92.62 163 LEU B C 1
ATOM 4783 O O . LEU B 1 163 ? -7.449 5.078 -3.465 1 92.62 163 LEU B O 1
ATOM 4787 N N . ASP B 1 164 ? -7.355 6.418 -5.297 1 87.38 164 ASP B N 1
ATOM 4788 C CA . ASP B 1 164 ? -6.246 5.664 -5.875 1 87.38 164 ASP B CA 1
ATOM 4789 C C . ASP B 1 164 ? -4.902 6.285 -5.492 1 87.38 164 ASP B C 1
ATOM 4791 O O . ASP B 1 164 ? -4.859 7.301 -4.793 1 87.38 164 ASP B O 1
ATOM 4795 N N . ALA B 1 165 ? -3.859 5.691 -5.91 1 83.62 165 ALA B N 1
ATOM 4796 C CA . ALA B 1 165 ? -2.518 6.047 -5.457 1 83.62 165 ALA B CA 1
ATOM 4797 C C . ALA B 1 165 ? -2.076 7.383 -6.047 1 83.62 165 ALA B C 1
ATOM 4799 O O . ALA B 1 165 ? -1.137 8.008 -5.551 1 83.62 165 ALA B O 1
ATOM 4800 N N . ALA B 1 166 ? -2.674 7.852 -7.035 1 79.88 166 ALA B N 1
ATOM 4801 C CA . ALA B 1 166 ? -2.23 9.062 -7.723 1 79.88 166 ALA B CA 1
ATOM 4802 C C . ALA B 1 166 ? -2.961 10.289 -7.191 1 79.88 166 ALA B C 1
ATOM 4804 O O . ALA B 1 166 ? -2.436 11.406 -7.246 1 79.88 166 ALA B O 1
ATOM 4805 N N . HIS B 1 167 ? -4.117 10.156 -6.582 1 84.5 167 HIS B N 1
ATOM 4806 C CA . HIS B 1 167 ? -4.98 11.305 -6.355 1 84.5 167 HIS B CA 1
ATOM 4807 C C . HIS B 1 167 ? -4.832 11.836 -4.934 1 84.5 167 HIS B C 1
ATOM 4809 O O . HIS B 1 167 ? -5.527 12.781 -4.543 1 84.5 167 HIS B O 1
ATOM 4815 N N . TRP B 1 168 ? -4.02 11.328 -4.117 1 86.75 168 TRP B N 1
ATOM 4816 C CA . TRP B 1 168 ? -3.832 11.891 -2.781 1 86.75 168 TRP B CA 1
ATOM 4817 C C . TRP B 1 168 ? -2.586 12.766 -2.727 1 86.75 168 TRP B C 1
ATOM 4819 O O . TRP B 1 168 ? -2.418 13.562 -1.798 1 86.75 168 TRP B O 1
ATOM 4829 N N . ARG B 1 169 ? -1.753 12.664 -3.688 1 85.12 169 ARG B N 1
ATOM 4830 C CA . ARG B 1 169 ? -0.527 13.445 -3.783 1 85.12 169 ARG B CA 1
ATOM 4831 C C . ARG B 1 169 ? -0.796 14.812 -4.414 1 85.12 169 ARG B C 1
ATOM 4833 O O . ARG B 1 169 ? -1.359 14.891 -5.508 1 85.12 169 ARG B O 1
ATOM 4840 N N . ASP B 1 170 ? -0.469 15.844 -3.654 1 86.69 170 ASP B N 1
ATOM 4841 C CA . ASP B 1 170 ? -0.701 17.188 -4.18 1 86.69 170 ASP B CA 1
ATOM 4842 C C . ASP B 1 170 ? 0.405 17.594 -5.152 1 86.69 170 ASP B C 1
ATOM 4844 O O . ASP B 1 170 ? 1.435 16.922 -5.246 1 86.69 170 ASP B O 1
ATOM 4848 N N . TYR B 1 171 ? 0.172 18.703 -5.844 1 83.44 171 TYR B N 1
ATOM 4849 C CA . TYR B 1 171 ? 1.081 19.125 -6.902 1 83.44 171 TYR B CA 1
ATOM 4850 C C . TYR B 1 171 ? 2.432 19.531 -6.328 1 83.44 171 TYR B C 1
ATOM 4852 O O . TYR B 1 171 ? 3.465 19.391 -6.984 1 83.44 171 TYR B O 1
ATOM 4860 N N . ALA B 1 172 ? 2.418 20.062 -5.098 1 87.31 172 ALA B N 1
ATOM 4861 C CA . ALA B 1 172 ? 3.656 20.516 -4.473 1 87.31 172 ALA B CA 1
ATOM 4862 C C . ALA B 1 172 ? 4.32 19.391 -3.688 1 87.31 172 ALA B C 1
ATOM 4864 O O . ALA B 1 172 ? 5.379 19.578 -3.084 1 87.31 172 ALA B O 1
ATOM 4865 N N . ALA B 1 173 ? 3.75 18.188 -3.602 1 89.75 173 ALA B N 1
ATOM 4866 C CA . ALA B 1 173 ? 4.223 17 -2.889 1 89.75 173 ALA B CA 1
ATOM 4867 C C . ALA B 1 173 ? 4.387 17.281 -1.398 1 89.75 173 ALA B C 1
ATOM 4869 O O . ALA B 1 173 ? 5.301 16.766 -0.757 1 89.75 173 ALA B O 1
ATOM 4870 N N . MET B 1 174 ? 3.574 18.203 -0.911 1 93.31 174 MET B N 1
ATOM 4871 C CA . MET B 1 174 ? 3.604 18.531 0.513 1 93.31 174 MET B CA 1
ATOM 4872 C C . MET B 1 174 ? 2.893 17.453 1.328 1 93.31 174 MET B C 1
ATOM 4874 O O . MET B 1 174 ? 3.293 17.156 2.457 1 93.31 174 MET B O 1
ATOM 4878 N N . ASN B 1 175 ? 1.873 16.828 0.723 1 93.69 175 ASN B N 1
ATOM 4879 C CA . ASN B 1 175 ? 1.146 15.781 1.422 1 93.69 175 ASN B CA 1
ATOM 4880 C C . ASN B 1 175 ? 2.068 14.641 1.831 1 93.69 175 ASN B C 1
ATOM 4882 O O . ASN B 1 175 ? 2.102 14.242 2.998 1 93.69 175 ASN B O 1
ATOM 4886 N N . GLN B 1 176 ? 2.785 14.18 0.862 1 91.5 176 GLN B N 1
ATOM 4887 C CA . GLN B 1 176 ? 3.664 13.055 1.137 1 91.5 176 GLN B CA 1
ATOM 4888 C C . GLN B 1 176 ? 4.828 13.461 2.033 1 91.5 176 GLN B C 1
ATOM 4890 O O . GLN B 1 176 ? 5.305 12.672 2.846 1 91.5 176 GLN B O 1
ATOM 4895 N N . TYR B 1 177 ? 5.301 14.75 1.865 1 93.75 177 TYR B N 1
ATOM 4896 C CA . TYR B 1 177 ? 6.363 15.273 2.713 1 93.75 177 TYR B CA 1
ATOM 4897 C C . TYR B 1 177 ? 5.965 15.227 4.184 1 93.75 177 TYR B C 1
ATOM 4899 O O . TYR B 1 177 ? 6.715 14.727 5.02 1 93.75 177 TYR B O 1
ATOM 4907 N N . VAL B 1 178 ? 4.785 15.656 4.441 1 95.5 178 VAL B N 1
ATOM 4908 C CA . VAL B 1 178 ? 4.285 15.703 5.812 1 95.5 178 VAL B CA 1
ATOM 4909 C C . VAL B 1 178 ? 4.012 14.289 6.312 1 95.5 178 VAL B C 1
ATOM 4911 O O . VAL B 1 178 ? 4.445 13.914 7.406 1 95.5 178 VAL B O 1
ATOM 4914 N N . LEU B 1 179 ? 3.348 13.523 5.551 1 94.5 179 LEU B N 1
ATOM 4915 C CA . LEU B 1 179 ? 2.969 12.18 5.969 1 94.5 179 LEU B CA 1
ATOM 4916 C C . LEU B 1 179 ? 4.199 11.352 6.324 1 94.5 179 LEU B C 1
ATOM 4918 O O . LEU B 1 179 ? 4.23 10.695 7.367 1 94.5 179 LEU B O 1
ATOM 4922 N N . ARG B 1 180 ? 5.195 11.414 5.504 1 92.81 180 ARG B N 1
ATOM 4923 C CA . ARG B 1 180 ? 6.383 10.594 5.707 1 92.81 180 ARG B CA 1
ATOM 4924 C C . ARG B 1 180 ? 7.215 11.109 6.879 1 92.81 18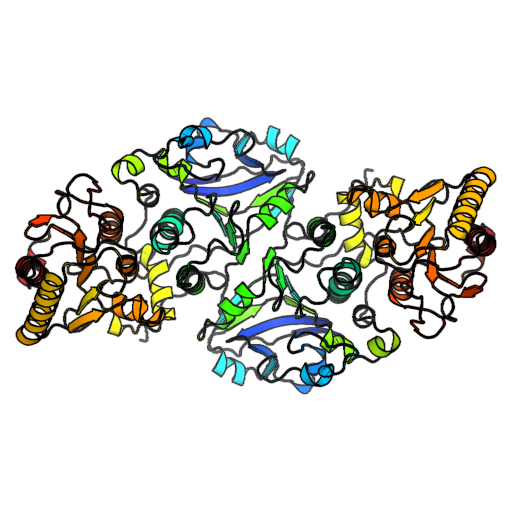0 ARG B C 1
ATOM 4926 O O . ARG B 1 180 ? 7.852 10.328 7.586 1 92.81 180 ARG B O 1
ATOM 4933 N N . ALA B 1 181 ? 7.156 12.438 7.066 1 92.69 181 ALA B N 1
ATOM 4934 C CA . ALA B 1 181 ? 7.844 13 8.227 1 92.69 181 ALA B CA 1
ATOM 4935 C C . ALA B 1 181 ? 7.219 12.516 9.523 1 92.69 181 ALA B C 1
ATOM 4937 O O . ALA B 1 181 ? 7.926 12.234 10.492 1 92.69 181 ALA B O 1
ATOM 4938 N N . VAL B 1 182 ? 5.93 12.352 9.5 1 93.81 182 VAL B N 1
ATOM 4939 C CA . VAL B 1 182 ? 5.203 12.055 10.727 1 93.81 182 VAL B CA 1
ATOM 4940 C C . VAL B 1 182 ? 5.105 10.539 10.914 1 93.81 182 VAL B C 1
ATOM 4942 O O . VAL B 1 182 ? 5.266 10.039 12.031 1 93.81 182 VAL B O 1
ATOM 4945 N N . PHE B 1 183 ? 4.758 9.844 9.844 1 93.19 183 PHE B N 1
ATOM 4946 C CA . PHE B 1 183 ? 4.578 8.398 9.898 1 93.19 183 PHE B CA 1
ATOM 4947 C C . PHE B 1 183 ? 5.441 7.707 8.852 1 93.19 183 PHE B C 1
ATOM 4949 O O . PHE B 1 183 ? 4.922 7.105 7.91 1 93.19 183 PHE B O 1
ATOM 4956 N N . PRO B 1 184 ? 6.688 7.602 9.07 1 90.94 184 PRO B N 1
ATOM 4957 C CA . PRO B 1 184 ? 7.594 7.086 8.047 1 90.94 184 PRO B CA 1
ATOM 4958 C C . PRO B 1 184 ? 7.355 5.609 7.734 1 90.94 184 PRO B C 1
ATOM 4960 O O . PRO B 1 184 ? 7.621 5.16 6.617 1 90.94 184 PRO B O 1
ATOM 4963 N N . SER B 1 185 ? 6.848 4.855 8.672 1 90.5 185 SER B N 1
ATOM 4964 C CA . SER B 1 185 ? 6.703 3.418 8.477 1 90.5 185 SER B CA 1
ATOM 4965 C C . SER B 1 185 ? 5.305 3.066 7.977 1 90.5 185 SER B C 1
ATOM 4967 O O . SER B 1 185 ? 5.043 1.923 7.598 1 90.5 185 SER B O 1
ATOM 4969 N N . ALA B 1 186 ? 4.395 4.031 7.977 1 92.12 186 ALA B N 1
ATOM 4970 C CA . ALA B 1 186 ? 3.01 3.748 7.602 1 92.12 186 ALA B CA 1
ATOM 4971 C C . ALA B 1 186 ? 2.918 3.303 6.145 1 92.12 186 ALA B C 1
ATOM 4973 O O . ALA B 1 186 ? 3.59 3.859 5.273 1 92.12 186 ALA B O 1
ATOM 4974 N N . ILE B 1 187 ? 2.029 2.346 5.992 1 90.38 187 ILE B N 1
ATOM 4975 C CA . ILE B 1 187 ? 1.77 1.869 4.641 1 90.38 187 ILE B CA 1
ATOM 4976 C C . ILE B 1 187 ? 0.466 2.475 4.121 1 90.38 187 ILE B C 1
ATOM 4978 O O . ILE B 1 187 ? -0.478 2.68 4.891 1 90.38 187 ILE B O 1
ATOM 4982 N N . LEU B 1 188 ? 0.498 2.732 2.824 1 92.88 188 LEU B N 1
ATOM 4983 C CA . LEU B 1 188 ? -0.703 3.299 2.221 1 92.88 188 LEU B CA 1
ATOM 4984 C C . LEU B 1 188 ? -1.454 2.246 1.413 1 92.88 188 LEU B C 1
ATOM 4986 O O . LEU B 1 188 ? -0.85 1.512 0.628 1 92.88 188 LEU B O 1
ATOM 4990 N N . GLU B 1 189 ? -2.715 2.121 1.702 1 93.62 189 GLU B N 1
ATOM 4991 C CA . GLU B 1 189 ? -3.611 1.275 0.92 1 93.62 189 GLU B CA 1
ATOM 4992 C C . GLU B 1 189 ? -4.672 2.107 0.204 1 93.62 189 GLU B C 1
ATOM 4994 O O . GLU B 1 189 ? -5.172 3.09 0.754 1 93.62 189 GLU B O 1
ATOM 4999 N N . PHE B 1 190 ? -5.039 1.612 -0.959 1 93.06 190 PHE B N 1
ATOM 5000 C CA . PHE B 1 190 ? -5.906 2.436 -1.792 1 93.06 190 PHE B CA 1
ATOM 5001 C C . PHE B 1 190 ? -7.148 1.657 -2.213 1 93.06 190 PHE B C 1
ATOM 5003 O O . PHE B 1 190 ? -7.367 0.532 -1.759 1 93.06 190 PHE B O 1
ATOM 5010 N N . SER B 1 191 ? -7.957 2.332 -3.053 1 93.38 191 SER B N 1
ATOM 5011 C CA . SER B 1 191 ? -9.273 1.82 -3.41 1 93.38 191 SER B CA 1
ATOM 5012 C C . SER B 1 191 ? -9.172 0.46 -4.09 1 93.38 191 SER B C 1
ATOM 5014 O O . SER B 1 191 ? -10.039 -0.4 -3.904 1 93.38 191 SER B O 1
ATOM 5016 N N . ASP B 1 192 ? -8.141 0.18 -4.836 1 89.88 192 ASP B N 1
ATOM 5017 C CA . ASP B 1 192 ? -7.984 -1.101 -5.52 1 89.88 192 ASP B CA 1
ATOM 5018 C C . ASP B 1 192 ? -7.887 -2.25 -4.516 1 89.88 192 ASP B C 1
ATOM 5020 O O . ASP B 1 192 ? -8.539 -3.281 -4.684 1 89.88 192 ASP B O 1
ATOM 5024 N N . THR B 1 193 ? -7.047 -2.061 -3.514 1 90.38 193 THR B N 1
ATOM 5025 C CA . THR B 1 193 ? -6.895 -3.084 -2.486 1 90.38 193 THR B CA 1
ATOM 5026 C C . THR B 1 193 ? -8.203 -3.297 -1.734 1 90.38 193 THR B C 1
ATOM 5028 O O . THR B 1 193 ? -8.578 -4.434 -1.433 1 90.38 193 THR B O 1
ATOM 5031 N N . TRP B 1 194 ? -8.836 -2.215 -1.421 1 93.31 194 TRP B N 1
ATOM 5032 C CA . TRP B 1 194 ? -10.125 -2.295 -0.744 1 93.31 194 TRP B CA 1
ATOM 5033 C C . TRP B 1 194 ? -11.125 -3.096 -1.569 1 93.31 194 TRP B C 1
ATOM 5035 O O . TRP B 1 194 ? -11.805 -3.98 -1.045 1 93.31 194 TRP B O 1
ATOM 5045 N N . GLU B 1 195 ? -11.203 -2.869 -2.799 1 92.5 195 GLU B N 1
ATOM 5046 C CA . GLU B 1 195 ? -12.133 -3.547 -3.701 1 92.5 195 GLU B CA 1
ATOM 5047 C C . GLU B 1 195 ? -11.758 -5.016 -3.877 1 92.5 195 GLU B C 1
ATOM 5049 O O . GLU B 1 195 ? -12.633 -5.879 -3.98 1 92.5 195 GLU B O 1
ATOM 5054 N N . GLU B 1 196 ? -10.508 -5.25 -3.99 1 90.38 196 GLU B N 1
ATOM 5055 C CA . GLU B 1 196 ? -10.039 -6.625 -4.121 1 90.38 196 GLU B CA 1
ATOM 5056 C C . GLU B 1 196 ? -10.461 -7.469 -2.922 1 90.38 196 GLU B C 1
ATOM 5058 O O . GLU B 1 196 ? -10.953 -8.586 -3.086 1 90.38 196 GLU B O 1
ATOM 5063 N N . ARG B 1 197 ? -10.258 -6.965 -1.758 1 92.38 197 ARG B N 1
ATOM 5064 C CA . ARG B 1 197 ? -10.656 -7.691 -0.558 1 92.38 197 ARG B CA 1
ATOM 5065 C C . ARG B 1 197 ? -12.172 -7.863 -0.5 1 92.38 197 ARG B C 1
ATOM 5067 O O . ARG B 1 197 ? -12.664 -8.906 -0.077 1 92.38 197 ARG B O 1
ATOM 5074 N N . ALA B 1 198 ? -12.883 -6.859 -0.936 1 92.88 198 ALA B N 1
ATOM 5075 C CA . ALA B 1 198 ? -14.344 -6.93 -0.974 1 92.88 198 ALA B CA 1
ATOM 5076 C C . ALA B 1 198 ? -14.82 -8.039 -1.907 1 92.88 198 ALA B C 1
ATOM 5078 O O . ALA B 1 198 ? -15.883 -8.617 -1.701 1 92.88 198 ALA B O 1
ATOM 5079 N N . SER B 1 199 ? -14.047 -8.359 -2.879 1 88.44 199 SER B N 1
ATOM 5080 C CA . SER B 1 199 ? -14.422 -9.352 -3.885 1 88.44 199 SER B CA 1
ATOM 5081 C C . SER B 1 199 ? -14.258 -10.766 -3.354 1 88.44 199 SER B C 1
ATOM 5083 O O . SER B 1 199 ? -14.773 -11.719 -3.945 1 88.44 199 SER B O 1
ATOM 5085 N N . LEU B 1 200 ? -13.523 -10.836 -2.254 1 87.38 200 LEU B N 1
ATOM 5086 C CA . LEU B 1 200 ? -13.367 -12.148 -1.632 1 87.38 200 LEU B CA 1
ATOM 5087 C C . LEU B 1 200 ? -14.641 -12.555 -0.896 1 87.38 200 LEU B C 1
ATOM 5089 O O . LEU B 1 200 ? -14.812 -12.227 0.281 1 87.38 200 LEU B O 1
ATOM 5093 N N . LYS B 1 201 ? -15.539 -13.258 -1.497 1 81.75 201 LYS B N 1
ATOM 5094 C CA . LYS B 1 201 ? -16.906 -13.5 -1.062 1 81.75 201 LYS B CA 1
ATOM 5095 C C . LYS B 1 201 ? -16.953 -14.367 0.189 1 81.75 201 LYS B C 1
ATOM 5097 O O . LYS B 1 201 ? -17.891 -14.297 0.977 1 81.75 201 LYS B O 1
ATOM 5102 N N . ASN B 1 202 ? -16.016 -15.148 0.514 1 82.25 202 ASN B N 1
ATOM 5103 C CA . ASN B 1 202 ? -16.094 -16.047 1.66 1 82.25 202 ASN B CA 1
ATOM 5104 C C . ASN B 1 202 ? -15.086 -15.672 2.742 1 82.25 202 ASN B C 1
ATOM 5106 O O . ASN B 1 202 ? -14.75 -16.5 3.6 1 82.25 202 ASN B O 1
ATOM 5110 N N . LYS B 1 203 ? -14.664 -14.414 2.65 1 89.44 203 LYS B N 1
ATOM 5111 C CA . LYS B 1 203 ? -13.672 -14 3.637 1 89.44 203 LYS B CA 1
ATOM 5112 C C . LYS B 1 203 ? -14.141 -12.766 4.406 1 89.44 203 LYS B C 1
ATOM 5114 O O . LYS B 1 203 ? -14.719 -11.844 3.822 1 89.44 203 LYS B O 1
ATOM 5119 N N . THR B 1 204 ? -14.023 -12.867 5.684 1 95.25 204 THR B N 1
ATOM 5120 C CA . THR B 1 204 ? -14.273 -11.734 6.562 1 95.25 204 THR B CA 1
ATOM 5121 C C . THR B 1 204 ? -12.961 -11.18 7.121 1 95.25 204 THR B C 1
ATOM 5123 O O . THR B 1 204 ? -12.07 -11.945 7.5 1 95.25 204 THR B O 1
ATOM 5126 N N . PHE B 1 205 ? -12.922 -9.891 7.098 1 96.25 205 PHE B N 1
ATOM 5127 C CA . PHE B 1 205 ? -11.742 -9.234 7.645 1 96.25 205 PHE B CA 1
ATOM 5128 C C . PHE B 1 205 ? -12.094 -8.469 8.922 1 96.25 205 PHE B C 1
ATOM 5130 O O . PHE B 1 205 ? -13.242 -8.086 9.125 1 96.25 205 PHE B O 1
ATOM 5137 N N . VAL B 1 206 ? -11.094 -8.328 9.805 1 97.38 206 VAL B N 1
ATOM 5138 C CA . VAL B 1 206 ? -11.266 -7.5 10.992 1 97.38 206 VAL B CA 1
ATOM 5139 C C . VAL B 1 206 ? -10.031 -6.617 11.195 1 97.38 206 VAL B C 1
ATOM 5141 O O . VAL B 1 206 ? -8.898 -7.098 11.125 1 97.38 206 VAL B O 1
ATOM 5144 N N . LEU B 1 207 ? -10.25 -5.309 11.305 1 96.69 207 LEU B N 1
ATOM 5145 C CA . LEU B 1 207 ? -9.203 -4.355 11.664 1 96.69 207 LEU B CA 1
ATOM 5146 C C . LEU B 1 207 ? -9.156 -4.152 13.172 1 96.69 207 LEU B C 1
ATOM 5148 O O . LEU B 1 207 ? -10.18 -3.881 13.805 1 96.69 207 LEU B O 1
ATOM 5152 N N . ASP B 1 208 ? -7.949 -4.238 13.758 1 95.88 208 ASP B N 1
ATOM 5153 C CA . ASP B 1 208 ? -7.801 -4.191 15.211 1 95.88 208 ASP B CA 1
ATOM 5154 C C . ASP B 1 208 ? -8.297 -2.859 15.766 1 95.88 208 ASP B C 1
ATOM 5156 O O . ASP B 1 208 ? -9.195 -2.832 16.625 1 95.88 208 ASP B O 1
ATOM 5160 N N . ARG B 1 209 ? -7.68 -1.799 15.461 1 97.5 209 ARG B N 1
ATOM 5161 C CA . ARG B 1 209 ? -8.078 -0.445 15.828 1 97.5 209 ARG B CA 1
ATOM 5162 C C . ARG B 1 209 ? -8.117 0.467 14.609 1 97.5 209 ARG B C 1
ATOM 5164 O O . ARG B 1 209 ? -7.164 0.514 13.836 1 97.5 209 ARG B O 1
ATOM 5171 N N . VAL B 1 210 ? -9.219 1.129 14.5 1 98.62 210 VAL B N 1
ATOM 5172 C CA . VAL B 1 210 ? -9.43 2.01 13.359 1 98.62 210 VAL B CA 1
ATOM 5173 C C . VAL B 1 210 ? -9.703 3.43 13.844 1 98.62 210 VAL B C 1
ATOM 5175 O O . VAL B 1 210 ? -10.523 3.639 14.742 1 98.62 210 VAL B O 1
ATOM 5178 N N . VAL B 1 211 ? -8.922 4.352 13.383 1 98.75 211 VAL B N 1
ATOM 5179 C CA . VAL B 1 211 ? -9.336 5.754 13.422 1 98.75 211 VAL B CA 1
ATOM 5180 C C . VAL B 1 211 ? -10 6.129 12.094 1 98.75 211 VAL B C 1
ATOM 5182 O O . VAL B 1 211 ? -9.32 6.262 11.07 1 98.75 211 VAL B O 1
ATOM 5185 N N . PHE B 1 212 ? -11.32 6.293 12.148 1 98.75 212 PHE B N 1
ATOM 5186 C CA . PHE B 1 212 ? -12.172 6.363 10.969 1 98.75 212 PHE B CA 1
ATOM 5187 C C . PHE B 1 212 ? -12.562 7.805 10.664 1 98.75 212 PHE B C 1
ATOM 5189 O O . PHE B 1 212 ? -13.016 8.531 11.547 1 98.75 212 PHE B O 1
ATOM 5196 N N . SER B 1 213 ? -12.312 8.234 9.398 1 98.25 213 SER B N 1
ATOM 5197 C CA . SER B 1 213 ? -12.688 9.578 8.969 1 98.25 213 SER B CA 1
ATOM 5198 C C . SER B 1 213 ? -13.711 9.539 7.84 1 98.25 213 SER B C 1
ATOM 5200 O O . SER B 1 213 ? -13.609 8.703 6.934 1 98.25 213 SER B O 1
ATOM 5202 N N . ASP B 1 214 ? -14.664 10.391 7.926 1 98.25 214 ASP B N 1
ATOM 5203 C CA . ASP B 1 214 ? -15.664 10.57 6.875 1 98.25 214 ASP B CA 1
ATOM 5204 C C . ASP B 1 214 ? -16.156 12.008 6.828 1 98.25 214 ASP B C 1
ATOM 5206 O O . ASP B 1 214 ? -16.859 12.461 7.738 1 98.25 214 ASP B O 1
ATOM 5210 N N . ARG B 1 215 ? -15.914 12.695 5.754 1 97 215 ARG B N 1
ATOM 5211 C CA . ARG B 1 215 ? -16.234 14.109 5.613 1 97 215 ARG B CA 1
ATOM 5212 C C . ARG B 1 215 ? -17.75 14.336 5.652 1 97 215 ARG B C 1
ATOM 5214 O O . ARG B 1 215 ? -18.219 15.25 6.328 1 97 215 ARG B O 1
ATOM 5221 N N . VAL B 1 216 ? -18.469 13.539 4.91 1 97.44 216 VAL B N 1
ATOM 5222 C CA . VAL B 1 216 ? -19.906 13.711 4.816 1 97.44 216 VAL B CA 1
ATOM 5223 C C . VAL B 1 216 ? -20.547 13.477 6.184 1 97.44 216 VAL B C 1
ATOM 5225 O O . VAL B 1 216 ? -21.438 14.227 6.594 1 97.44 216 VAL B O 1
ATOM 5228 N N . ALA B 1 217 ? -20.109 12.484 6.891 1 98.31 217 ALA B N 1
ATOM 5229 C CA . ALA B 1 217 ? -20.594 12.234 8.242 1 98.31 217 ALA B CA 1
ATOM 5230 C C . ALA B 1 217 ? -20.328 13.43 9.156 1 98.31 217 ALA B C 1
ATOM 5232 O O . ALA B 1 217 ? -21.172 13.797 9.969 1 98.31 217 ALA B O 1
ATOM 5233 N N . ALA B 1 218 ? -19.188 14.047 9.047 1 97.94 218 ALA B N 1
ATOM 5234 C CA . ALA B 1 218 ? -18.844 15.227 9.836 1 97.94 218 ALA B CA 1
ATOM 5235 C C . ALA B 1 218 ? -19.781 16.391 9.523 1 97.94 218 ALA B C 1
ATOM 5237 O O . ALA B 1 218 ? -20.109 17.188 10.398 1 97.94 218 ALA B O 1
ATOM 5238 N N . MET B 1 219 ? -20.234 16.438 8.305 1 96.56 219 MET B N 1
ATOM 5239 C CA . MET B 1 219 ? -21.062 17.547 7.844 1 96.56 219 MET B CA 1
ATOM 5240 C C . MET B 1 219 ? -22.438 17.5 8.5 1 96.56 219 MET B C 1
ATOM 5242 O O . MET B 1 219 ? -23.188 18.484 8.453 1 96.56 219 MET B O 1
ATOM 5246 N N . HIS B 1 220 ? -22.766 16.422 9.141 1 96.25 220 HIS B N 1
ATOM 5247 C CA . HIS B 1 220 ? -24.031 16.281 9.828 1 96.25 220 HIS B CA 1
ATOM 5248 C C . HIS B 1 220 ? -23.969 16.891 11.227 1 96.25 220 HIS B C 1
ATOM 5250 O O . HIS B 1 220 ? -25 16.984 11.914 1 96.25 220 HIS B O 1
ATOM 5256 N N . SER B 1 221 ? -22.844 17.359 11.594 1 96.38 221 SER B N 1
ATOM 5257 C CA . SER B 1 221 ? -22.672 17.953 12.914 1 96.38 221 SER B CA 1
ATOM 5258 C C . SER B 1 221 ? -23.062 19.422 12.922 1 96.38 221 SER B C 1
ATOM 5260 O O . SER B 1 221 ? -22.781 20.141 11.969 1 96.38 221 SER B O 1
ATOM 5262 N N . GLU B 1 222 ? -23.562 19.875 14.078 1 95 222 GLU B N 1
ATOM 5263 C CA . GLU B 1 222 ? -23.875 21.297 14.25 1 95 222 GLU B CA 1
ATOM 5264 C C . GLU B 1 222 ? -22.609 22.141 14.234 1 95 222 GLU B C 1
ATOM 5266 O O . GLU B 1 222 ? -22.641 23.281 13.781 1 95 222 GLU B O 1
ATOM 5271 N N . VAL B 1 223 ? -21.641 21.547 14.703 1 94.75 223 VAL B N 1
ATOM 5272 C CA . VAL B 1 223 ? -20.359 22.25 14.758 1 94.75 223 VAL B CA 1
ATOM 5273 C C . VAL B 1 223 ? -19.875 22.547 13.336 1 94.75 223 VAL B C 1
ATOM 5275 O O . VAL B 1 223 ? -19.359 23.625 13.062 1 94.75 223 VAL B O 1
ATOM 5278 N N . PHE B 1 224 ? -20.031 21.562 12.516 1 94.94 224 PHE B N 1
ATOM 5279 C CA . PHE B 1 224 ? -19.656 21.781 11.125 1 94.94 224 PHE B CA 1
ATOM 5280 C C . PHE B 1 224 ? -20.469 22.906 10.516 1 94.94 224 PHE B C 1
ATOM 5282 O O . PHE B 1 224 ? -19.938 23.75 9.805 1 94.94 224 PHE B O 1
ATOM 5289 N N . VAL B 1 225 ? -21.719 22.922 10.766 1 91 225 VAL B N 1
ATOM 5290 C CA . VAL B 1 225 ? -22.609 23.938 10.211 1 91 225 VAL B CA 1
ATOM 5291 C C . VAL B 1 225 ? -22.109 25.328 10.609 1 91 225 VAL B C 1
ATOM 5293 O O . VAL B 1 225 ? -22.141 26.266 9.805 1 91 225 VAL B O 1
ATOM 5296 N N . LYS B 1 226 ? -21.609 25.422 11.75 1 90.06 226 LYS B N 1
ATOM 5297 C CA . LYS B 1 226 ? -21.188 26.703 12.281 1 90.06 226 LYS B CA 1
ATOM 5298 C C . LYS B 1 226 ? -19.828 27.109 11.719 1 90.06 226 LYS B C 1
ATOM 5300 O O . LYS B 1 226 ? -19.531 28.297 11.586 1 90.06 226 LYS B O 1
ATOM 5305 N N . THR B 1 227 ? -19.047 26.188 11.344 1 91.25 227 THR B N 1
ATOM 5306 C CA . THR B 1 227 ? -17.656 26.5 11.039 1 91.25 227 THR B CA 1
ATOM 5307 C C . THR B 1 227 ? -17.328 26.172 9.586 1 91.25 227 THR B C 1
ATOM 5309 O O . THR B 1 227 ? -16.344 26.672 9.039 1 91.25 227 THR B O 1
ATOM 5312 N N . ASP B 1 228 ? -18.094 25.234 9.039 1 90.44 228 ASP B N 1
ATOM 5313 C CA . ASP B 1 228 ? -17.875 24.703 7.703 1 90.44 228 ASP B CA 1
ATOM 5314 C C . ASP B 1 228 ? -16.531 23.953 7.633 1 90.44 228 ASP B C 1
ATOM 5316 O O . ASP B 1 228 ? -15.898 23.906 6.578 1 90.44 228 ASP B O 1
ATOM 5320 N N . ARG B 1 229 ? -16.047 23.531 8.781 1 93.75 229 ARG B N 1
ATOM 5321 C CA . ARG B 1 229 ? -14.781 22.812 8.883 1 93.75 229 ARG B CA 1
ATOM 5322 C C . ARG B 1 229 ? -14.992 21.422 9.492 1 93.75 229 ARG B C 1
ATOM 5324 O O . ARG B 1 229 ? -15.391 21.312 10.656 1 93.75 229 ARG B O 1
ATOM 5331 N N . ILE B 1 230 ? -14.594 20.391 8.766 1 95.88 230 ILE B N 1
ATOM 5332 C CA . ILE B 1 230 ? -14.812 19.047 9.281 1 95.88 230 ILE B CA 1
ATOM 5333 C C . ILE B 1 230 ? -13.898 18.797 10.484 1 95.88 230 ILE B C 1
ATOM 5335 O O . ILE B 1 230 ? -14.273 18.094 11.422 1 95.88 230 ILE B O 1
ATOM 5339 N N . ALA B 1 231 ? -12.758 19.391 10.484 1 96.81 231 ALA B N 1
ATOM 5340 C CA . ALA B 1 231 ? -11.805 19.219 11.578 1 96.81 231 ALA B CA 1
ATOM 5341 C C . ALA B 1 231 ? -12.344 19.797 12.883 1 96.81 231 ALA B C 1
ATOM 5343 O O . ALA B 1 231 ? -11.961 19.375 13.969 1 96.81 231 ALA B O 1
ATOM 5344 N N . SER B 1 232 ? -13.219 20.812 12.766 1 96.81 232 SER B N 1
ATOM 5345 C CA . SER B 1 232 ? -13.805 21.422 13.961 1 96.81 232 SER B CA 1
ATOM 5346 C C . SER B 1 232 ? -14.641 20.406 14.734 1 96.81 232 SER B C 1
ATOM 5348 O O . SER B 1 232 ? -14.75 20.5 15.961 1 96.81 232 SER B O 1
ATOM 5350 N N . VAL B 1 233 ? -15.18 19.453 14 1 98 233 VAL B N 1
ATOM 5351 C CA . VAL B 1 233 ? -15.992 18.422 14.633 1 98 233 VAL B CA 1
ATOM 5352 C C . VAL B 1 233 ? -15.109 17.5 15.469 1 98 233 VAL B C 1
ATOM 5354 O O . VAL B 1 233 ? -15.445 17.172 16.609 1 98 233 VAL B O 1
ATOM 5357 N N . ALA B 1 234 ? -13.961 17.109 14.93 1 97.06 234 ALA B N 1
ATOM 5358 C CA . ALA B 1 234 ? -13 16.297 15.656 1 97.06 234 ALA B CA 1
ATOM 5359 C C . ALA B 1 234 ? -12.461 17.031 16.875 1 97.06 234 ALA B C 1
ATOM 5361 O O . ALA B 1 234 ? -12.172 16.422 17.906 1 97.06 234 ALA B O 1
ATOM 5362 N N . TYR B 1 235 ? -12.344 18.344 16.75 1 93.44 235 TYR B N 1
ATOM 5363 C CA . TYR B 1 235 ? -11.742 19.188 17.781 1 93.44 235 TYR B CA 1
ATOM 5364 C C . TYR B 1 235 ? -12.609 19.203 19.047 1 93.44 235 TYR B C 1
ATOM 5366 O O . TYR B 1 235 ? -12.141 19.578 20.125 1 93.44 235 TYR B O 1
ATOM 5374 N N . GLN B 1 236 ? -13.797 18.734 18.906 1 91.75 236 GLN B N 1
ATOM 5375 C CA . GLN B 1 236 ? -14.695 18.672 20.047 1 91.75 236 GLN B CA 1
ATOM 5376 C C . GLN B 1 236 ? -14.273 17.578 21.016 1 91.75 236 GLN B C 1
ATOM 5378 O O . GLN B 1 236 ? -14.68 17.578 22.188 1 91.75 236 GLN B O 1
ATOM 5383 N N . LEU B 1 237 ? -13.516 16.656 20.516 1 94.31 237 LEU B N 1
ATOM 5384 C CA . LEU B 1 237 ? -13.039 15.578 21.375 1 94.31 237 LEU B CA 1
ATOM 5385 C C . LEU B 1 237 ? -11.945 16.078 22.328 1 94.31 237 LEU B C 1
ATOM 5387 O O . LEU B 1 237 ? -11.148 16.938 21.953 1 94.31 237 LEU B O 1
ATOM 5391 N N . LYS B 1 238 ? -11.992 15.555 23.531 1 86.88 238 LYS B N 1
ATOM 5392 C CA . LYS B 1 238 ? -11.016 15.984 24.547 1 86.88 238 LYS B CA 1
ATOM 5393 C C . LYS B 1 238 ? -9.609 15.539 24.172 1 86.88 238 LYS B C 1
ATOM 5395 O O . LYS B 1 238 ? -9.414 14.438 23.656 1 86.88 238 LYS B O 1
ATOM 5400 N N . SER B 1 239 ? -8.742 16.453 24.266 1 85.94 239 SER B N 1
ATOM 5401 C CA . SER B 1 239 ? -7.316 16.156 24.094 1 85.94 239 SER B CA 1
ATOM 5402 C C . SER B 1 239 ? -6.465 17.141 24.891 1 85.94 239 SER B C 1
ATOM 5404 O O . SER B 1 239 ? -6.988 17.922 25.703 1 85.94 239 SER B O 1
ATOM 5406 N N . ASN B 1 240 ? -5.145 17.016 24.922 1 82.62 240 ASN B N 1
ATOM 5407 C CA . ASN B 1 240 ? -4.238 17.875 25.672 1 82.62 240 ASN B CA 1
ATOM 5408 C C . ASN B 1 240 ? -3.701 19.016 24.812 1 82.62 240 ASN B C 1
ATOM 5410 O O . ASN B 1 240 ? -3.816 18.969 23.594 1 82.62 240 ASN B O 1
ATOM 5414 N N . PHE B 1 241 ? -3.107 19.875 25.844 1 78.12 241 PHE B N 1
ATOM 5415 C CA . PHE B 1 241 ? -2.439 20.984 25.156 1 78.12 241 PHE B CA 1
ATOM 5416 C C . PHE B 1 241 ? -1.214 20.484 24.391 1 78.12 241 PHE B C 1
ATOM 5418 O O . PHE B 1 241 ? -0.535 19.562 24.844 1 78.12 241 PHE B O 1
ATOM 5425 N N . GLY B 1 242 ? -1.084 20.516 23.203 1 83.56 242 GLY B N 1
ATOM 5426 C CA . GLY B 1 242 ? 0.105 20.156 22.453 1 83.56 242 GLY B CA 1
ATOM 5427 C C . GLY B 1 242 ? -0.121 18.984 21.531 1 83.56 242 GLY B C 1
ATOM 5428 O O . GLY B 1 242 ? 0.828 18.453 20.938 1 83.56 242 GLY B O 1
ATOM 5429 N N . TRP B 1 243 ? -1.363 18.547 21.562 1 90.81 243 TRP B N 1
ATOM 5430 C CA . TRP B 1 243 ? -1.685 17.375 20.766 1 90.81 243 TRP B CA 1
ATOM 5431 C C . TRP B 1 243 ? -1.089 17.484 19.359 1 90.81 243 TRP B C 1
ATOM 5433 O O . TRP B 1 243 ? -0.574 16.5 18.828 1 90.81 243 TRP B O 1
ATOM 5443 N N . TRP B 1 244 ? -1.043 18.688 18.859 1 94.06 244 TRP B N 1
ATOM 5444 C CA . TRP B 1 244 ? -0.575 18.891 17.5 1 94.06 244 TRP B CA 1
ATOM 5445 C C . TRP B 1 244 ? 0.947 18.828 17.422 1 94.06 244 TRP B C 1
ATOM 5447 O O . TRP B 1 244 ? 1.519 18.594 16.359 1 94.06 244 TRP B O 1
ATOM 5457 N N . ASN B 1 245 ? 1.61 19.016 18.531 1 92.19 245 ASN B N 1
ATOM 5458 C CA . ASN B 1 245 ? 3.066 18.938 18.547 1 92.19 245 ASN B CA 1
ATOM 5459 C C . ASN B 1 245 ? 3.564 17.562 18.109 1 92.19 245 ASN B C 1
ATOM 5461 O O . ASN B 1 245 ? 4.664 17.453 17.562 1 92.19 245 ASN B O 1
ATOM 5465 N N . THR B 1 246 ? 2.691 16.578 18.297 1 91.31 246 THR B N 1
ATOM 5466 C CA . THR B 1 246 ? 3.049 15.234 17.875 1 91.31 246 THR B CA 1
ATOM 5467 C C . THR B 1 246 ? 3.229 15.164 16.359 1 91.31 246 THR B C 1
ATOM 5469 O O . THR B 1 246 ? 4.027 14.367 15.867 1 91.31 246 THR B O 1
ATOM 5472 N N . ILE B 1 247 ? 2.531 15.977 15.656 1 94.38 247 ILE B N 1
ATOM 5473 C CA . ILE B 1 247 ? 2.604 16.031 14.195 1 94.38 247 ILE B CA 1
ATOM 5474 C C . ILE B 1 247 ? 3.629 17.078 13.766 1 94.38 247 ILE B C 1
ATOM 5476 O O . ILE B 1 247 ? 4.469 16.812 12.898 1 94.38 247 ILE B O 1
ATOM 5480 N N . ARG B 1 248 ? 3.619 18.203 14.438 1 94.62 248 ARG B N 1
ATOM 5481 C CA . ARG B 1 248 ? 4.43 19.359 14.078 1 94.62 248 ARG B CA 1
ATOM 5482 C C . ARG B 1 248 ? 5.918 19.062 14.25 1 94.62 248 ARG B C 1
ATOM 5484 O O . ARG B 1 248 ? 6.711 19.312 13.344 1 94.62 248 ARG B O 1
ATOM 5491 N N . MET B 1 249 ? 6.301 18.469 15.305 1 91.81 249 MET B N 1
ATOM 5492 C CA . MET B 1 249 ? 7.707 18.344 15.672 1 91.81 249 MET B CA 1
ATOM 5493 C C . MET B 1 249 ? 8.445 17.438 14.695 1 91.81 249 MET B C 1
ATOM 5495 O O . MET B 1 249 ? 9.531 17.766 14.227 1 91.81 249 MET B O 1
ATOM 5499 N N . PRO B 1 250 ? 7.836 16.297 14.375 1 90.56 250 PRO B N 1
ATOM 5500 C CA . PRO B 1 250 ? 8.531 15.484 13.375 1 90.56 250 PRO B CA 1
ATOM 5501 C C . PRO B 1 250 ? 8.727 16.219 12.047 1 90.56 250 PRO B C 1
ATOM 5503 O O . PRO B 1 250 ? 9.742 16.031 11.383 1 90.56 250 PRO B O 1
ATOM 5506 N N . VAL B 1 251 ? 7.805 16.969 11.609 1 94.19 251 VAL B N 1
ATOM 5507 C CA . VAL B 1 251 ? 7.918 17.719 10.359 1 94.19 251 VAL B CA 1
ATOM 5508 C C . VAL B 1 251 ? 9.039 18.734 10.461 1 94.19 251 VAL B C 1
ATOM 5510 O O . VAL B 1 251 ? 9.828 18.906 9.523 1 94.19 251 VAL B O 1
ATOM 5513 N N . LEU B 1 252 ? 9.078 19.406 11.625 1 94.06 252 LEU B N 1
ATOM 5514 C CA . LEU B 1 252 ? 10.156 20.359 11.852 1 94.06 252 LEU B CA 1
ATOM 5515 C C . LEU B 1 252 ? 11.516 19.672 11.797 1 94.06 252 LEU B C 1
ATOM 5517 O O . LEU B 1 252 ? 12.445 20.156 11.148 1 94.06 252 LEU B O 1
ATOM 5521 N N . GLU B 1 253 ? 11.578 18.578 12.453 1 89 253 GLU B N 1
ATOM 5522 C CA . GLU B 1 253 ? 12.828 17.828 12.492 1 89 253 GLU B CA 1
ATOM 5523 C C . GLU B 1 253 ? 13.242 17.375 11.094 1 89 253 GLU B C 1
ATOM 5525 O O . GLU B 1 253 ? 14.406 17.531 10.703 1 89 253 GLU B O 1
ATOM 5530 N N . TYR B 1 254 ? 12.305 16.922 10.414 1 89.5 254 TYR B N 1
ATOM 5531 C CA . TYR B 1 254 ? 12.555 16.469 9.047 1 89.5 254 TYR B CA 1
ATOM 5532 C C . TYR B 1 254 ? 13.023 17.609 8.164 1 89.5 254 TYR B C 1
ATOM 5534 O O . TYR B 1 254 ? 13.82 17.406 7.242 1 89.5 254 TYR B O 1
ATOM 5542 N N . SER B 1 255 ? 12.586 18.766 8.492 1 93.12 255 SER B N 1
ATOM 5543 C CA . SER B 1 255 ? 12.938 19.953 7.719 1 93.12 255 SER B CA 1
ATOM 5544 C C . SER B 1 255 ? 14.203 20.609 8.25 1 93.12 255 SER B C 1
ATOM 5546 O O . SER B 1 255 ? 14.57 21.703 7.828 1 93.12 255 SER B O 1
ATOM 5548 N N . LYS B 1 256 ? 14.812 20.031 9.273 1 89.81 256 LYS B N 1
ATOM 5549 C CA . LYS B 1 256 ? 16.078 20.453 9.844 1 89.81 256 LYS B CA 1
ATOM 5550 C C . LYS B 1 256 ? 15.938 21.797 10.562 1 89.81 256 LYS B C 1
ATOM 5552 O O . LYS B 1 256 ? 16.812 22.656 10.477 1 89.81 256 LYS B O 1
ATOM 5557 N N . VAL B 1 257 ? 14.758 21.891 11.078 1 89.44 257 VAL B N 1
ATOM 5558 C CA . VAL B 1 257 ? 14.578 23.047 11.953 1 89.44 257 VAL B CA 1
ATOM 5559 C C . VAL B 1 257 ? 15.344 22.828 13.258 1 89.44 257 VAL B C 1
ATOM 5561 O O . VAL B 1 257 ? 15.242 21.766 13.875 1 89.44 257 VAL B O 1
ATOM 5564 N N . ARG B 1 258 ? 16.219 23.734 13.719 1 77.12 258 ARG B N 1
ATOM 5565 C CA . ARG B 1 258 ? 17 23.672 14.945 1 77.12 258 ARG B CA 1
ATOM 5566 C C . ARG B 1 258 ? 16.219 24.266 16.125 1 77.12 258 ARG B C 1
ATOM 5568 O O . ARG B 1 258 ? 15.289 25.047 15.922 1 77.12 258 ARG B O 1
ATOM 5575 N N . ILE B 1 259 ? 16.438 23.734 17.188 1 70.69 259 ILE B N 1
ATOM 5576 C CA . ILE B 1 259 ? 15.75 24.188 18.391 1 70.69 259 ILE B CA 1
ATOM 5577 C C . ILE B 1 259 ? 15.766 25.703 18.453 1 70.69 259 ILE B C 1
ATOM 5579 O O . ILE B 1 259 ? 14.758 26.328 18.797 1 70.69 259 ILE B O 1
ATOM 5583 N N . ASN B 1 260 ? 16.844 26.188 18.188 1 73.5 260 ASN B N 1
ATOM 5584 C CA . ASN B 1 260 ? 17 27.625 18.297 1 73.5 260 ASN B CA 1
ATOM 5585 C C . ASN B 1 260 ? 16.219 28.359 17.203 1 73.5 260 ASN B C 1
ATOM 5587 O O . ASN B 1 260 ? 15.938 29.547 17.312 1 73.5 260 ASN B O 1
ATOM 5591 N N . ASP B 1 261 ? 15.891 27.625 16.25 1 77.81 261 ASP B N 1
ATOM 5592 C CA . ASP B 1 261 ? 15.141 28.219 15.164 1 77.81 261 ASP B CA 1
ATOM 5593 C C . ASP B 1 261 ? 13.711 28.547 15.594 1 77.81 261 ASP B C 1
ATOM 5595 O O . ASP B 1 261 ? 13.086 29.469 15.039 1 77.81 261 ASP B O 1
ATOM 5599 N N . VAL B 1 262 ? 13.273 27.875 16.547 1 79.44 262 VAL B N 1
ATOM 5600 C CA . VAL B 1 262 ? 11.867 28.031 16.891 1 79.44 262 VAL B CA 1
ATOM 5601 C C . VAL B 1 262 ? 11.703 29.109 17.969 1 79.44 262 VAL B C 1
ATOM 5603 O O . VAL B 1 262 ? 10.586 29.391 18.406 1 79.44 262 VAL B O 1
ATOM 5606 N N . ALA B 1 263 ? 12.719 29.688 18.375 1 81.62 263 ALA B N 1
ATOM 5607 C CA . ALA B 1 263 ? 12.695 30.812 19.297 1 81.62 263 ALA B CA 1
ATOM 5608 C C . ALA B 1 263 ? 13.648 31.906 18.844 1 81.62 263 ALA B C 1
ATOM 5610 O O . ALA B 1 263 ? 14.68 32.156 19.484 1 81.62 263 ALA B O 1
ATOM 5611 N N . PRO B 1 264 ? 13.188 32.625 17.859 1 86.62 264 PRO B N 1
ATOM 5612 C CA . PRO B 1 264 ? 14.062 33.688 17.375 1 86.62 264 PRO B CA 1
ATOM 5613 C C . PRO B 1 264 ? 14.203 34.812 18.391 1 86.62 264 PRO B C 1
ATOM 5615 O O . PRO B 1 264 ? 13.289 35.094 19.172 1 86.62 264 PRO B O 1
ATOM 5618 N N . PRO B 1 265 ? 15.406 35.5 18.312 1 86.94 265 PRO B N 1
ATOM 5619 C CA . PRO B 1 265 ? 15.664 36.562 19.266 1 86.94 265 PRO B CA 1
ATOM 5620 C C . PRO B 1 265 ? 14.781 37.781 19.031 1 86.94 265 PRO B C 1
ATOM 5622 O O . PRO B 1 265 ? 14.594 38.594 19.953 1 86.94 265 PRO B O 1
ATOM 5625 N N . VAL B 1 266 ? 14.383 37.969 17.875 1 91.31 266 VAL B N 1
ATOM 5626 C CA . VAL B 1 266 ? 13.477 39.062 17.531 1 91.31 266 VAL B CA 1
ATOM 5627 C C . VAL B 1 266 ? 12.258 38.5 16.812 1 91.31 266 VAL B C 1
ATOM 5629 O O . VAL B 1 266 ? 12.312 37.406 16.234 1 91.31 266 VAL B O 1
ATOM 5632 N N . PRO B 1 267 ? 11.219 39.25 16.891 1 94.12 267 PRO B N 1
ATOM 5633 C CA . PRO B 1 267 ? 10.039 38.781 16.156 1 94.12 267 PRO B CA 1
ATOM 5634 C C . PRO B 1 267 ? 10.305 38.625 14.664 1 94.12 267 PRO B C 1
ATOM 5636 O O . PRO B 1 267 ? 11.031 39.438 14.062 1 94.12 267 PRO B O 1
ATOM 5639 N N . VAL B 1 268 ? 9.75 37.594 14.125 1 96.88 268 VAL B N 1
ATOM 5640 C CA . VAL B 1 268 ? 9.883 37.281 12.703 1 96.88 268 VAL B CA 1
ATOM 5641 C C . VAL B 1 268 ? 8.547 37.5 12 1 96.88 268 VAL B C 1
ATOM 5643 O O . VAL B 1 268 ? 7.555 36.844 12.336 1 96.88 268 VAL B O 1
ATOM 5646 N N . ILE B 1 269 ? 8.547 38.469 11.008 1 98.25 269 ILE B N 1
ATOM 5647 C CA . ILE B 1 269 ? 7.363 38.781 10.219 1 98.25 269 ILE B CA 1
ATOM 5648 C C . ILE B 1 269 ? 7.504 38.188 8.812 1 98.25 269 ILE B C 1
ATOM 5650 O O . ILE B 1 269 ? 8.469 38.469 8.109 1 98.25 269 ILE B O 1
ATOM 5654 N N . THR B 1 270 ? 6.586 37.281 8.492 1 98.56 270 THR B N 1
ATOM 5655 C CA . THR B 1 270 ? 6.609 36.688 7.168 1 98.56 270 THR B CA 1
ATOM 5656 C C . THR B 1 270 ? 5.387 37.094 6.355 1 98.56 270 THR B C 1
ATOM 5658 O O . THR B 1 270 ? 4.25 36.844 6.754 1 98.56 270 THR B O 1
ATOM 5661 N N . TYR B 1 271 ? 5.633 37.812 5.266 1 98.69 271 TYR B N 1
ATOM 5662 C CA . TYR B 1 271 ? 4.605 38.156 4.285 1 98.69 271 TYR B CA 1
ATOM 5663 C C . TYR B 1 271 ? 4.664 37.219 3.088 1 98.69 271 TYR B C 1
ATOM 5665 O O . TYR B 1 271 ? 5.648 37.219 2.344 1 98.69 271 TYR B O 1
ATOM 5673 N N . ILE B 1 272 ? 3.602 36.375 2.955 1 97.81 272 ILE B N 1
ATOM 5674 C CA . ILE B 1 272 ? 3.496 35.469 1.824 1 97.81 272 ILE B CA 1
ATOM 5675 C C . ILE B 1 272 ? 2.818 36.188 0.651 1 97.81 272 ILE B C 1
ATOM 5677 O O . ILE B 1 272 ? 1.588 36.25 0.594 1 97.81 272 ILE B O 1
ATOM 5681 N N . SER B 1 273 ? 3.627 36.625 -0.249 1 96.44 273 SER B N 1
ATOM 5682 C CA . SER B 1 273 ? 3.148 37.375 -1.421 1 96.44 273 SER B CA 1
ATOM 5683 C C . SER B 1 273 ? 2.652 36.406 -2.5 1 96.44 273 SER B C 1
ATOM 5685 O O . SER B 1 273 ? 3.217 35.312 -2.688 1 96.44 273 SER B O 1
ATOM 5687 N N . ARG B 1 274 ? 1.616 36.844 -3.24 1 93.62 274 ARG B N 1
ATOM 5688 C CA . ARG B 1 274 ? 1.071 36.062 -4.352 1 93.62 274 ARG B CA 1
ATOM 5689 C C . ARG B 1 274 ? 1.192 36.812 -5.664 1 93.62 274 ARG B C 1
ATOM 5691 O O . ARG B 1 274 ? 0.568 36.469 -6.664 1 93.62 274 ARG B O 1
ATOM 5698 N N . GLN B 1 275 ? 1.952 37.938 -5.676 1 91.81 275 GLN B N 1
ATOM 5699 C CA . GLN B 1 275 ? 2.018 38.875 -6.805 1 91.81 275 GLN B CA 1
ATOM 5700 C C . GLN B 1 275 ? 2.539 38.156 -8.055 1 91.81 275 GLN B C 1
ATOM 5702 O O . GLN B 1 275 ? 2.301 38.625 -9.18 1 91.81 275 GLN B O 1
ATOM 5707 N N . GLY B 1 276 ? 3.121 37.062 -8 1 85.94 276 GLY B N 1
ATOM 5708 C CA . GLY B 1 276 ? 3.59 36.344 -9.172 1 85.94 276 GLY B CA 1
ATOM 5709 C C . GLY B 1 276 ? 2.725 35.156 -9.523 1 85.94 276 GLY B C 1
ATOM 5710 O O . GLY B 1 276 ? 3 34.438 -10.492 1 85.94 276 GLY B O 1
ATOM 5711 N N . TRP B 1 277 ? 1.562 35.031 -8.93 1 85 277 TRP B N 1
ATOM 5712 C CA . TRP B 1 277 ? 0.801 33.781 -9.055 1 85 277 TRP B CA 1
ATOM 5713 C C . TRP B 1 277 ? -0.301 33.938 -10.102 1 85 277 TRP B C 1
ATOM 5715 O O . TRP B 1 277 ? -0.725 32.938 -10.703 1 85 277 TRP B O 1
ATOM 5725 N N . GLY B 1 278 ? -0.811 35.125 -10.305 1 83.44 278 GLY B N 1
ATOM 5726 C CA . GLY B 1 278 ? -1.835 35.344 -11.305 1 83.44 278 GLY B CA 1
ATOM 5727 C C . GLY B 1 278 ? -3.246 35.219 -10.766 1 83.44 278 GLY B C 1
ATOM 5728 O O . GLY B 1 278 ? -4.219 35.469 -11.484 1 83.44 278 GLY B O 1
ATOM 5729 N N . ARG B 1 279 ? -3.389 34.656 -9.57 1 87.25 279 ARG B N 1
ATOM 5730 C CA . ARG B 1 279 ? -4.695 34.594 -8.93 1 87.25 279 ARG B CA 1
ATOM 5731 C C . ARG B 1 279 ? -4.613 35.062 -7.473 1 87.25 279 ARG B C 1
ATOM 5733 O O . ARG B 1 279 ? -3.643 34.75 -6.777 1 87.25 279 ARG B O 1
ATOM 5740 N N . ARG B 1 280 ? -5.754 35.781 -6.969 1 92.19 280 ARG B N 1
ATOM 5741 C CA . ARG B 1 280 ? -5.844 36.281 -5.598 1 92.19 280 ARG B CA 1
ATOM 5742 C C . ARG B 1 280 ? -4.621 37.125 -5.238 1 92.19 280 ARG B C 1
ATOM 5744 O O . ARG B 1 280 ? -3.926 36.812 -4.266 1 92.19 280 ARG B O 1
ATOM 5751 N N . MET B 1 281 ? -4.48 38.188 -5.992 1 95.06 281 MET B N 1
ATOM 5752 C CA . MET B 1 281 ? -3.355 39.094 -5.793 1 95.06 281 MET B CA 1
ATOM 5753 C C . MET B 1 281 ? -3.826 40.406 -5.219 1 95.06 281 MET B C 1
ATOM 5755 O O . MET B 1 281 ? -4.957 40.844 -5.465 1 95.06 281 MET B O 1
ATOM 5759 N N . LEU B 1 282 ? -2.908 41.031 -4.488 1 97.25 282 LEU B N 1
ATOM 5760 C CA . LEU B 1 282 ? -3.141 42.406 -4.059 1 97.25 282 LEU B CA 1
ATOM 5761 C C . LEU B 1 282 ? -2.973 43.375 -5.219 1 97.25 282 LEU B C 1
ATOM 5763 O O . LEU B 1 282 ? -2.236 43.094 -6.168 1 97.25 282 LEU B O 1
ATOM 5767 N N . ARG B 1 283 ? -3.729 44.5 -5.059 1 96.5 283 ARG B N 1
ATOM 5768 C CA . ARG B 1 283 ? -3.379 45.594 -5.938 1 96.5 283 ARG B CA 1
ATOM 5769 C C . ARG B 1 283 ? -1.89 45.906 -5.852 1 96.5 283 ARG B C 1
ATOM 5771 O O . ARG B 1 283 ? -1.346 46.094 -4.762 1 96.5 283 ARG B O 1
ATOM 5778 N N . GLU B 1 284 ? -1.325 46.094 -7.059 1 96.12 284 GLU B N 1
ATOM 5779 C CA . GLU B 1 284 ? 0.127 46.219 -7.121 1 96.12 284 GLU B CA 1
ATOM 5780 C C . GLU B 1 284 ? 0.616 47.375 -6.273 1 96.12 284 GLU B C 1
ATOM 5782 O O . GLU B 1 284 ? 1.616 47.25 -5.562 1 96.12 284 GLU B O 1
ATOM 5787 N N . HIS B 1 285 ? -0.023 48.469 -6.406 1 96.81 285 HIS B N 1
ATOM 5788 C CA . HIS B 1 285 ? 0.349 49.656 -5.633 1 96.81 285 HIS B CA 1
ATOM 5789 C C . HIS B 1 285 ? 0.266 49.375 -4.137 1 96.81 285 HIS B C 1
ATOM 5791 O O . HIS B 1 285 ? 1.14 49.781 -3.375 1 96.81 285 HIS B O 1
ATOM 5797 N N . ASP B 1 286 ? -0.748 48.719 -3.707 1 98 286 ASP B N 1
ATOM 5798 C CA . ASP B 1 286 ? -0.932 48.375 -2.297 1 98 286 ASP B CA 1
ATOM 5799 C C . ASP B 1 286 ? 0.13 47.406 -1.818 1 98 286 ASP B C 1
ATOM 5801 O O . ASP B 1 286 ? 0.654 47.531 -0.71 1 98 286 ASP B O 1
ATOM 5805 N N . HIS B 1 287 ? 0.407 46.406 -2.65 1 97.81 287 HIS B N 1
ATOM 5806 C CA . HIS B 1 287 ? 1.479 45.469 -2.365 1 97.81 287 HIS B CA 1
ATOM 5807 C C . HIS B 1 287 ? 2.801 46.188 -2.125 1 97.81 287 HIS B C 1
ATOM 5809 O O . HIS B 1 287 ? 3.486 45.906 -1.134 1 97.81 287 HIS B O 1
ATOM 5815 N N . MET B 1 288 ? 3.098 47.062 -2.977 1 98.06 288 MET B N 1
ATOM 5816 C CA . MET B 1 288 ? 4.367 47.781 -2.891 1 98.06 288 MET B CA 1
ATOM 5817 C C . MET B 1 288 ? 4.426 48.625 -1.633 1 98.06 288 MET B C 1
ATOM 5819 O O . MET B 1 288 ? 5.465 48.719 -0.98 1 98.06 288 MET B O 1
ATOM 5823 N N . ARG B 1 289 ? 3.352 49.25 -1.336 1 98.31 289 ARG B N 1
ATOM 5824 C CA . ARG B 1 289 ? 3.297 50.062 -0.127 1 98.31 289 ARG B CA 1
ATOM 5825 C C . ARG B 1 289 ? 3.486 49.219 1.121 1 98.31 289 ARG B C 1
ATOM 5827 O O . ARG B 1 289 ? 4.133 49.656 2.08 1 98.31 289 ARG B O 1
ATOM 5834 N N . LEU B 1 290 ? 2.859 48.094 1.108 1 98.5 290 LEU B N 1
ATOM 5835 C CA . LEU B 1 290 ? 3.021 47.188 2.227 1 98.5 290 LEU B CA 1
ATOM 5836 C C . LEU B 1 290 ? 4.473 46.719 2.355 1 98.5 290 LEU B C 1
ATOM 5838 O O . LEU B 1 290 ? 5.023 46.719 3.459 1 98.5 290 LEU B O 1
ATOM 5842 N N . VAL B 1 291 ? 5.086 46.344 1.24 1 98.44 291 VAL B N 1
ATOM 5843 C CA . VAL B 1 291 ? 6.473 45.906 1.221 1 98.44 291 VAL B CA 1
ATOM 5844 C C . VAL B 1 291 ? 7.371 47 1.799 1 98.44 291 VAL B C 1
ATOM 5846 O O . VAL B 1 291 ? 8.203 46.75 2.672 1 98.44 291 VAL B O 1
ATOM 5849 N N . VAL B 1 292 ? 7.164 48.188 1.331 1 98.19 292 VAL B N 1
ATOM 5850 C CA . VAL B 1 292 ? 7.957 49.312 1.798 1 98.19 292 VAL B CA 1
ATOM 5851 C C . VAL B 1 292 ? 7.738 49.531 3.295 1 98.19 292 VAL B C 1
ATOM 5853 O O . VAL B 1 292 ? 8.695 49.75 4.043 1 98.19 292 VAL B O 1
ATOM 5856 N N . GLY B 1 293 ? 6.5 49.5 3.666 1 98.06 293 GLY B N 1
ATOM 5857 C CA . GLY B 1 293 ? 6.172 49.656 5.074 1 98.06 293 GLY B CA 1
ATOM 5858 C C . GLY B 1 293 ? 6.816 48.594 5.957 1 98.06 293 GLY B C 1
ATOM 5859 O O . GLY B 1 293 ? 7.285 48.906 7.055 1 98.06 293 GLY B O 1
ATOM 5860 N N . LEU B 1 294 ? 6.848 47.375 5.52 1 98.31 294 LEU B N 1
ATOM 5861 C CA . LEU B 1 294 ? 7.438 46.281 6.273 1 98.31 294 LEU B CA 1
ATOM 5862 C C . LEU B 1 294 ? 8.945 46.469 6.402 1 98.31 294 LEU B C 1
ATOM 5864 O O . LEU B 1 294 ? 9.516 46.188 7.461 1 98.31 294 LEU B O 1
ATOM 5868 N N . TYR B 1 295 ? 9.523 46.875 5.367 1 97.69 295 TYR B N 1
ATOM 5869 C CA . TYR B 1 295 ? 10.961 47.125 5.422 1 97.69 295 TYR B CA 1
ATOM 5870 C C . TYR B 1 295 ? 11.289 48.281 6.363 1 97.69 295 TYR B C 1
ATOM 5872 O O . TYR B 1 295 ? 12.305 48.25 7.062 1 97.69 295 TYR B O 1
ATOM 5880 N N . LYS B 1 296 ? 10.484 49.25 6.375 1 96.5 296 LYS B N 1
ATOM 5881 C CA . LYS B 1 296 ? 10.68 50.344 7.32 1 96.5 296 LYS B CA 1
ATOM 5882 C C . LYS B 1 296 ? 10.547 49.844 8.758 1 96.5 296 LYS B C 1
ATOM 5884 O O . LYS B 1 296 ? 11.281 50.312 9.641 1 96.5 296 LYS B O 1
ATOM 5889 N N . LEU B 1 297 ? 9.562 49.062 8.914 1 93.81 297 LEU B N 1
ATOM 5890 C CA . LEU B 1 297 ? 9.383 48.469 10.234 1 93.81 297 LEU B CA 1
ATOM 5891 C C . LEU B 1 297 ? 10.617 47.688 10.648 1 93.81 297 LEU B C 1
ATOM 5893 O O . LEU B 1 297 ? 11.055 47.75 11.797 1 93.81 297 LEU B O 1
ATOM 5897 N N . ARG B 1 298 ? 11.125 46.844 9.766 1 95.69 298 ARG B N 1
ATOM 5898 C CA . ARG B 1 298 ? 12.367 46.094 9.977 1 95.69 298 ARG B CA 1
ATOM 5899 C C . ARG B 1 298 ? 13.5 47.031 10.398 1 95.69 298 ARG B C 1
ATOM 5901 O O . ARG B 1 298 ? 14.172 46.75 11.398 1 95.69 298 ARG B O 1
ATOM 5908 N N . ASP B 1 299 ? 13.609 48.094 9.727 1 96.44 299 ASP B N 1
ATOM 5909 C CA . ASP B 1 299 ? 14.734 49 9.953 1 96.44 299 ASP B CA 1
ATOM 5910 C C . ASP B 1 299 ? 14.57 49.781 11.258 1 96.44 299 ASP B C 1
ATOM 5912 O O . ASP B 1 299 ? 15.547 50.062 11.945 1 96.44 299 ASP B O 1
ATOM 5916 N N . ARG B 1 300 ? 13.383 50.062 11.609 1 95.19 300 ARG B N 1
ATOM 5917 C CA . ARG B 1 300 ? 13.102 50.875 12.781 1 95.19 300 ARG B CA 1
ATOM 5918 C C . ARG B 1 300 ? 13.133 50.031 14.055 1 95.19 300 ARG B C 1
ATOM 5920 O O . ARG B 1 300 ? 13.641 50.5 15.086 1 95.19 300 ARG B O 1
ATOM 5927 N N . LEU B 1 301 ? 12.664 48.844 13.984 1 92.81 301 LEU B N 1
ATOM 5928 C CA . LEU B 1 301 ? 12.43 48.094 15.211 1 92.81 301 LEU B CA 1
ATOM 5929 C C . LEU B 1 301 ? 13.383 46.906 15.297 1 92.81 301 LEU B C 1
ATOM 5931 O O . LEU B 1 301 ? 13.484 46.25 16.344 1 92.81 301 LEU B O 1
ATOM 5935 N N . GLY B 1 302 ? 14.047 46.594 14.211 1 93.62 302 GLY B N 1
ATOM 5936 C CA . GLY B 1 302 ? 15.023 45.531 14.188 1 93.62 302 GLY B CA 1
ATOM 5937 C C . GLY B 1 302 ? 14.383 44.156 14.062 1 93.62 302 GLY B C 1
ATOM 5938 O O . GLY B 1 302 ? 14.969 43.156 14.469 1 93.62 302 GLY B O 1
ATOM 5939 N N . TYR B 1 303 ? 13.141 44.094 13.617 1 93.94 303 TYR B N 1
ATOM 5940 C CA . TYR B 1 303 ? 12.461 42.812 13.391 1 93.94 303 TYR B CA 1
ATOM 5941 C C . TYR B 1 303 ? 13 42.125 12.141 1 93.94 303 TYR B C 1
ATOM 5943 O O . TYR B 1 303 ? 13.648 42.75 11.305 1 93.94 303 TYR B O 1
ATOM 5951 N N . GLU B 1 304 ? 12.898 40.844 12.141 1 95.88 304 GLU B N 1
ATOM 5952 C CA . GLU B 1 304 ? 13.148 40.125 10.898 1 95.88 304 GLU B CA 1
ATOM 5953 C C . GLU B 1 304 ? 11.914 40.125 10 1 95.88 304 GLU B C 1
ATOM 5955 O O . GLU B 1 304 ? 10.805 39.812 10.453 1 95.88 304 GLU B O 1
ATOM 5960 N N . VAL B 1 305 ? 12.133 40.594 8.758 1 97.94 305 VAL B N 1
ATOM 5961 C CA . VAL B 1 305 ? 11.023 40.656 7.812 1 97.94 305 VAL B CA 1
ATOM 5962 C C . VAL B 1 305 ? 11.352 39.812 6.574 1 97.94 305 VAL B C 1
ATOM 5964 O O . VAL B 1 305 ? 12.398 40 5.957 1 97.94 305 VAL B O 1
ATOM 5967 N N . ASN B 1 306 ? 10.492 38.844 6.309 1 97.75 306 ASN B N 1
ATOM 5968 C C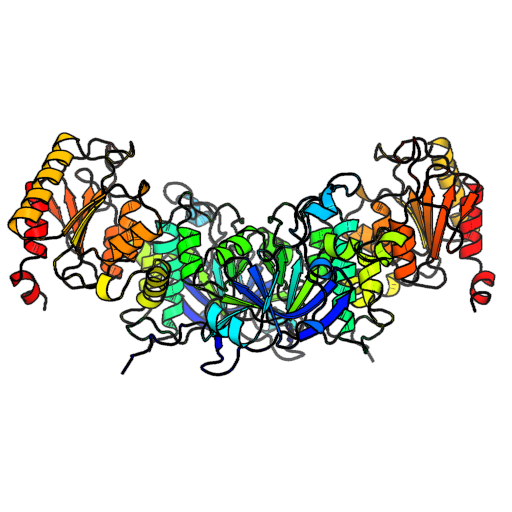A . ASN B 1 306 ? 10.617 38 5.125 1 97.75 306 ASN B CA 1
ATOM 5969 C C . ASN B 1 306 ? 9.422 38.188 4.184 1 97.75 306 ASN B C 1
ATOM 5971 O O . ASN B 1 306 ? 8.289 37.875 4.551 1 97.75 306 ASN B O 1
ATOM 5975 N N . ILE B 1 307 ? 9.664 38.75 3.035 1 97.75 307 ILE B N 1
ATOM 5976 C CA . ILE B 1 307 ? 8.672 38.812 1.968 1 97.75 307 ILE B CA 1
ATOM 5977 C C . ILE B 1 307 ? 8.953 37.719 0.94 1 97.75 307 ILE B C 1
ATOM 5979 O O . ILE B 1 307 ? 9.961 37.781 0.227 1 97.75 307 ILE B O 1
ATOM 5983 N N . VAL B 1 308 ? 8.016 36.719 0.883 1 97.31 308 VAL B N 1
ATOM 5984 C CA . VAL B 1 308 ? 8.391 35.531 0.119 1 97.31 308 VAL B CA 1
ATOM 5985 C C . VAL B 1 308 ? 7.234 35.125 -0.786 1 97.31 308 VAL B C 1
ATOM 5987 O O . VAL B 1 308 ? 6.078 35.469 -0.528 1 97.31 308 VAL B O 1
ATOM 5990 N N . GLU B 1 309 ? 7.566 34.5 -1.879 1 94.5 309 GLU B N 1
ATOM 5991 C CA . GLU B 1 309 ? 6.695 33.625 -2.678 1 94.5 309 GLU B CA 1
ATOM 5992 C C . GLU B 1 309 ? 6.969 32.156 -2.4 1 94.5 309 GLU B C 1
ATOM 5994 O O . GLU B 1 309 ? 7.977 31.609 -2.855 1 94.5 309 GLU B O 1
ATOM 5999 N N . LEU B 1 310 ? 6.043 31.5 -1.787 1 90.81 310 LEU B N 1
ATOM 6000 C CA . LEU B 1 310 ? 6.305 30.172 -1.234 1 90.81 310 LEU B CA 1
ATOM 6001 C C . LEU B 1 310 ? 6.613 29.172 -2.344 1 90.81 310 LEU B C 1
ATOM 6003 O O . LEU B 1 310 ? 7.363 28.219 -2.131 1 90.81 310 LEU B O 1
ATOM 6007 N N . ASP B 1 311 ? 6.008 29.391 -3.508 1 87.5 311 ASP B N 1
ATOM 6008 C CA . ASP B 1 311 ? 6.215 28.453 -4.605 1 87.5 311 ASP B CA 1
ATOM 6009 C C . ASP B 1 311 ? 7.668 28.469 -5.074 1 87.5 311 ASP B C 1
ATOM 6011 O O . ASP B 1 311 ? 8.102 27.578 -5.805 1 87.5 311 ASP B O 1
ATOM 6015 N N . ARG B 1 312 ? 8.438 29.453 -4.613 1 92.06 312 ARG B N 1
ATOM 6016 C CA . ARG B 1 312 ? 9.844 29.562 -4.996 1 92.06 312 ARG B CA 1
ATOM 6017 C C . ARG B 1 312 ? 10.75 28.969 -3.926 1 92.06 312 ARG B C 1
ATOM 6019 O O . ARG B 1 312 ? 11.977 28.922 -4.094 1 92.06 312 ARG B O 1
ATOM 6026 N N . LEU B 1 313 ? 10.172 28.516 -2.881 1 94.94 313 LEU B N 1
ATOM 6027 C CA . LEU B 1 313 ? 10.906 27.891 -1.792 1 94.94 313 LEU B CA 1
ATOM 6028 C C . LEU B 1 313 ? 10.727 26.375 -1.833 1 94.94 313 LEU B C 1
ATOM 6030 O O . LEU B 1 313 ? 9.68 25.875 -2.25 1 94.94 313 LEU B O 1
ATOM 6034 N N . SER B 1 314 ? 11.789 25.656 -1.442 1 94.75 314 SER B N 1
ATOM 6035 C CA . SER B 1 314 ? 11.625 24.219 -1.239 1 94.75 314 SER B CA 1
ATOM 6036 C C . SER B 1 314 ? 10.672 23.938 -0.085 1 94.75 314 SER B C 1
ATOM 6038 O O . SER B 1 314 ? 10.367 24.828 0.709 1 94.75 314 SER B O 1
ATOM 6040 N N . ARG B 1 315 ? 10.188 22.75 -0.021 1 94.38 315 ARG B N 1
ATOM 6041 C CA . ARG B 1 315 ? 9.289 22.344 1.053 1 94.38 315 ARG B CA 1
ATOM 6042 C C . ARG B 1 315 ? 9.938 22.531 2.418 1 94.38 315 ARG B C 1
ATOM 6044 O O . ARG B 1 315 ? 9.312 23.062 3.34 1 94.38 315 ARG B O 1
ATOM 6051 N N . ALA B 1 316 ? 11.18 22.156 2.551 1 94.5 316 ALA B N 1
ATOM 6052 C CA . ALA B 1 316 ? 11.914 22.312 3.807 1 94.5 316 ALA B CA 1
ATOM 6053 C C . ALA B 1 316 ? 12.062 23.781 4.188 1 94.5 316 ALA B C 1
ATOM 6055 O O . ALA B 1 316 ? 11.914 24.141 5.359 1 94.5 316 ALA B O 1
ATOM 6056 N N . GLU B 1 317 ? 12.336 24.578 3.223 1 95.88 317 GLU B N 1
ATOM 6057 C CA . GLU B 1 317 ? 12.492 26 3.473 1 95.88 317 GLU B CA 1
ATOM 6058 C C . GLU B 1 317 ? 11.188 26.625 3.953 1 95.88 317 GLU B C 1
ATOM 6060 O O . GLU B 1 317 ? 11.195 27.5 4.82 1 95.88 317 GLU B O 1
ATOM 6065 N N . GLN B 1 318 ? 10.125 26.219 3.363 1 96.69 318 GLN B N 1
ATOM 6066 C CA . GLN B 1 318 ? 8.82 26.719 3.789 1 96.69 318 GLN B CA 1
ATOM 6067 C C . GLN B 1 318 ? 8.562 26.391 5.258 1 96.69 318 GLN B C 1
ATOM 6069 O O . GLN B 1 318 ? 8.141 27.266 6.023 1 96.69 318 GLN B O 1
ATOM 6074 N N . VAL B 1 319 ? 8.852 25.156 5.652 1 96.31 319 VAL B N 1
ATOM 6075 C CA . VAL B 1 319 ? 8.633 24.719 7.023 1 96.31 319 VAL B CA 1
ATOM 6076 C C . VAL B 1 319 ? 9.555 25.484 7.969 1 96.31 319 VAL B C 1
ATOM 6078 O O . VAL B 1 319 ? 9.125 25.953 9.023 1 96.31 319 VAL B O 1
ATOM 6081 N N . ARG B 1 320 ? 10.812 25.672 7.586 1 96.06 320 ARG B N 1
ATOM 6082 C CA . ARG B 1 320 ? 11.781 26.375 8.414 1 96.06 320 ARG B CA 1
ATOM 6083 C C . ARG B 1 320 ? 11.352 27.828 8.641 1 96.06 320 ARG B C 1
ATOM 6085 O O . ARG B 1 320 ? 11.438 28.328 9.766 1 96.06 320 ARG B O 1
ATOM 6092 N N . LEU B 1 321 ? 10.945 28.391 7.586 1 96.31 321 LEU B N 1
ATOM 6093 C CA . LEU B 1 321 ? 10.492 29.766 7.691 1 96.31 321 LEU B CA 1
ATOM 6094 C C . LEU B 1 321 ? 9.266 29.875 8.586 1 96.31 321 LEU B C 1
ATOM 6096 O O . LEU B 1 321 ? 9.203 30.75 9.461 1 96.31 321 LEU B O 1
ATOM 6100 N N . ALA B 1 322 ? 8.328 29.047 8.383 1 97.19 322 ALA B N 1
ATOM 6101 C CA . ALA B 1 322 ? 7.102 29.078 9.18 1 97.19 322 ALA B CA 1
ATOM 6102 C C . ALA B 1 322 ? 7.402 28.828 10.656 1 97.19 322 ALA B C 1
ATOM 6104 O O . ALA B 1 322 ? 6.828 29.484 11.531 1 97.19 322 ALA B O 1
ATOM 6105 N N . ALA B 1 323 ? 8.258 27.938 10.914 1 96.06 323 ALA B N 1
ATOM 6106 C CA . ALA B 1 323 ? 8.609 27.562 12.281 1 96.06 323 ALA B CA 1
ATOM 6107 C C . ALA B 1 323 ? 9.188 28.734 13.047 1 96.06 323 ALA B C 1
ATOM 6109 O O . ALA B 1 323 ? 9.039 28.828 14.266 1 96.06 323 ALA B O 1
ATOM 6110 N N . ARG B 1 324 ? 9.797 29.625 12.328 1 95.25 324 ARG B N 1
ATOM 6111 C CA . ARG B 1 324 ? 10.43 30.781 12.945 1 95.25 324 ARG B CA 1
ATOM 6112 C C . ARG B 1 324 ? 9.484 31.984 12.984 1 95.25 324 ARG B C 1
ATOM 6114 O O . ARG B 1 324 ? 9.711 32.938 13.727 1 95.25 324 ARG B O 1
ATOM 6121 N N . THR B 1 325 ? 8.508 31.922 12.328 1 97.19 325 THR B N 1
ATOM 6122 C CA . THR B 1 325 ? 7.633 33.062 12.086 1 97.19 325 THR B CA 1
ATOM 6123 C C . THR B 1 325 ? 6.777 33.375 13.312 1 97.19 325 THR B C 1
ATOM 6125 O O . THR B 1 325 ? 6.191 32.469 13.906 1 97.19 325 THR B O 1
ATOM 6128 N N . THR B 1 326 ? 6.734 34.625 13.688 1 96.88 326 THR B N 1
ATOM 6129 C CA . THR B 1 326 ? 5.867 35.125 14.742 1 96.88 326 THR B CA 1
ATOM 6130 C C . THR B 1 326 ? 4.543 35.625 14.172 1 96.88 326 THR B C 1
ATOM 6132 O O . THR B 1 326 ? 3.475 35.312 14.703 1 96.88 326 THR B O 1
ATOM 6135 N N . ILE B 1 327 ? 4.633 36.438 13.133 1 98.31 327 ILE B N 1
ATOM 6136 C CA . ILE B 1 327 ? 3.455 36.938 12.438 1 98.31 327 ILE B CA 1
ATOM 6137 C C . ILE B 1 327 ? 3.512 36.5 10.969 1 98.31 327 ILE B C 1
ATOM 6139 O O . ILE B 1 327 ? 4.473 36.812 10.258 1 98.31 327 ILE B O 1
ATOM 6143 N N . MET B 1 328 ? 2.553 35.75 10.555 1 98.75 328 MET B N 1
ATOM 6144 C CA . MET B 1 328 ? 2.393 35.344 9.156 1 98.75 328 MET B CA 1
ATOM 6145 C C . MET B 1 328 ? 1.228 36.062 8.508 1 98.75 328 MET B C 1
ATOM 6147 O O . MET B 1 328 ? 0.142 36.156 9.086 1 98.75 328 MET B O 1
ATOM 6151 N N . MET B 1 329 ? 1.427 36.625 7.305 1 98.69 329 MET B N 1
ATOM 6152 C CA . MET B 1 329 ? 0.335 37.375 6.664 1 98.69 329 MET B CA 1
ATOM 6153 C C . MET B 1 329 ? 0.288 37.062 5.168 1 98.69 329 MET B C 1
ATOM 6155 O O . MET B 1 329 ? 1.297 36.688 4.574 1 98.69 329 MET B O 1
ATOM 6159 N N . GLY B 1 330 ? -0.798 37.219 4.594 1 98 330 GLY B N 1
ATOM 6160 C CA . GLY B 1 330 ? -0.999 37.031 3.166 1 98 330 GLY B CA 1
ATOM 6161 C C . GLY B 1 330 ? -2.463 37 2.77 1 98 330 GLY B C 1
ATOM 6162 O O . GLY B 1 330 ? -3.346 37 3.631 1 98 330 GLY B O 1
ATOM 6163 N N . VAL B 1 331 ? -2.699 36.969 1.417 1 97.25 331 VAL B N 1
ATOM 6164 C CA . VAL B 1 331 ? -4.051 36.812 0.891 1 97.25 331 VAL B CA 1
ATOM 6165 C C . VAL B 1 331 ? -4.566 35.406 1.166 1 97.25 331 VAL B C 1
ATOM 6167 O O . VAL B 1 331 ? -3.791 34.438 1.188 1 97.25 331 VAL B O 1
ATOM 6170 N N . HIS B 1 332 ? -5.891 35.281 1.432 1 96.12 332 HIS B N 1
ATOM 6171 C CA . HIS B 1 332 ? -6.535 34 1.625 1 96.12 332 HIS B CA 1
ATOM 6172 C C . HIS B 1 332 ? -6.105 33 0.55 1 96.12 332 HIS B C 1
ATOM 6174 O O . HIS B 1 332 ? -6.344 33.219 -0.639 1 96.12 332 HIS B O 1
ATOM 6180 N N . GLY B 1 333 ? -5.465 31.906 1.024 1 92.25 333 GLY B N 1
ATOM 6181 C CA . GLY B 1 333 ? -4.992 30.891 0.103 1 92.25 333 GLY B CA 1
ATOM 6182 C C . GLY B 1 333 ? -4.09 29.859 0.762 1 92.25 333 GLY B C 1
ATOM 6183 O O . GLY B 1 333 ? -3.742 30 1.937 1 92.25 333 GLY B O 1
ATOM 6184 N N . ASN B 1 334 ? -3.678 28.906 -0.01 1 89.81 334 ASN B N 1
ATOM 6185 C CA . ASN B 1 334 ? -3.008 27.719 0.499 1 89.81 334 ASN B CA 1
ATOM 6186 C C . ASN B 1 334 ? -1.68 28.062 1.164 1 89.81 334 ASN B C 1
ATOM 6188 O O . ASN B 1 334 ? -1.163 27.281 1.969 1 89.81 334 ASN B O 1
ATOM 6192 N N . GLY B 1 335 ? -1.093 29.172 0.748 1 91.62 335 GLY B N 1
ATOM 6193 C CA . GLY B 1 335 ? 0.149 29.578 1.383 1 91.62 335 GLY B CA 1
ATOM 6194 C C . GLY B 1 335 ? 0.032 29.719 2.889 1 91.62 335 GLY B C 1
ATOM 6195 O O . GLY B 1 335 ? 0.982 29.438 3.619 1 91.62 335 GLY B O 1
ATOM 6196 N N . LEU B 1 336 ? -1.101 30.094 3.383 1 96.19 336 LEU B N 1
ATOM 6197 C CA . LEU B 1 336 ? -1.305 30.328 4.805 1 96.19 336 LEU B CA 1
ATOM 6198 C C . LEU B 1 336 ? -1.433 29.016 5.566 1 96.19 336 LEU B C 1
ATOM 6200 O O . LEU B 1 336 ? -1.438 29 6.801 1 96.19 336 LEU B O 1
ATOM 6204 N N . THR B 1 337 ? -1.477 27.844 4.82 1 96.5 337 THR B N 1
ATOM 6205 C CA . THR B 1 337 ? -1.507 26.547 5.484 1 96.5 337 THR B CA 1
ATOM 6206 C C . THR B 1 337 ? -0.238 26.328 6.301 1 96.5 337 THR B C 1
ATOM 6208 O O . THR B 1 337 ? -0.23 25.531 7.242 1 96.5 337 THR B O 1
ATOM 6211 N N . SER B 1 338 ? 0.789 27.109 6 1 96.69 338 SER B N 1
ATOM 6212 C CA . SER B 1 338 ? 2.068 26.984 6.691 1 96.69 338 SER B CA 1
ATOM 6213 C C . SER B 1 338 ? 1.949 27.391 8.156 1 96.69 338 SER B C 1
ATOM 6215 O O . SER B 1 338 ? 2.838 27.109 8.961 1 96.69 338 SER B O 1
ATOM 6217 N N . LEU B 1 339 ? 0.807 28 8.508 1 98 339 LEU B N 1
ATOM 6218 C CA . LEU B 1 339 ? 0.579 28.344 9.906 1 98 339 LEU B CA 1
ATOM 6219 C C . LEU B 1 339 ? 0.654 27.094 10.789 1 98 339 LEU B C 1
ATOM 6221 O O . LEU B 1 339 ? 0.906 27.203 11.992 1 98 339 LEU B O 1
ATOM 6225 N N . LEU B 1 340 ? 0.489 25.906 10.164 1 97.62 340 LEU B N 1
ATOM 6226 C CA . LEU B 1 340 ? 0.513 24.641 10.875 1 97.62 340 LEU B CA 1
ATOM 6227 C C . LEU B 1 340 ? 1.868 24.406 11.539 1 97.62 340 LEU B C 1
ATOM 6229 O O . LEU B 1 340 ? 1.975 23.641 12.492 1 97.62 340 LEU B O 1
ATOM 6233 N N . TRP B 1 341 ? 2.883 25.094 11.055 1 96.94 341 TRP B N 1
ATOM 6234 C CA . TRP B 1 341 ? 4.246 24.828 11.5 1 96.94 341 TRP B CA 1
ATOM 6235 C C . TRP B 1 341 ? 4.746 25.938 12.422 1 96.94 341 TRP B C 1
ATOM 6237 O O . TRP B 1 341 ? 5.863 25.859 12.945 1 96.94 341 TRP B O 1
ATOM 6247 N N . MET B 1 342 ? 3.955 26.984 12.633 1 96.38 342 MET B N 1
ATOM 6248 C CA . MET B 1 342 ? 4.305 28.062 13.555 1 96.38 342 MET B CA 1
ATOM 6249 C C . MET B 1 342 ? 4.305 27.562 15 1 96.38 342 MET B C 1
ATOM 6251 O O . MET B 1 342 ? 3.633 26.578 15.32 1 96.38 342 MET B O 1
ATOM 6255 N N . LYS B 1 343 ? 5.102 28.172 15.766 1 92.81 343 LYS B N 1
ATOM 6256 C CA . LYS B 1 343 ? 5.059 27.906 17.203 1 92.81 343 LYS B CA 1
ATOM 6257 C C . LYS B 1 343 ? 3.992 28.766 17.891 1 92.81 343 LYS B C 1
ATOM 6259 O O . LYS B 1 343 ? 4.066 29.984 17.859 1 92.81 343 LYS B O 1
ATOM 6264 N N . PRO B 1 344 ? 3.029 28.062 18.469 1 91.75 344 PRO B N 1
ATOM 6265 C CA . PRO B 1 344 ? 2.021 28.844 19.188 1 91.75 344 PRO B CA 1
ATOM 6266 C C . PRO B 1 344 ? 2.607 29.625 20.344 1 91.75 344 PRO B C 1
ATOM 6268 O O . PRO B 1 344 ? 3.48 29.125 21.062 1 91.75 344 PRO B O 1
ATOM 6271 N N . SER B 1 345 ? 2.266 30.828 20.469 1 90.31 345 SER B N 1
ATOM 6272 C CA . SER B 1 345 ? 2.633 31.734 21.547 1 90.31 345 SER B CA 1
ATOM 6273 C C . SER B 1 345 ? 1.641 32.875 21.656 1 90.31 345 SER B C 1
ATOM 6275 O O . SER B 1 345 ? 0.745 33.031 20.828 1 90.31 345 SER B O 1
ATOM 6277 N N . ARG B 1 346 ? 1.791 33.625 22.594 1 90.19 346 ARG B N 1
ATOM 6278 C CA . ARG B 1 346 ? 0.904 34.75 22.797 1 90.19 346 ARG B CA 1
ATOM 6279 C C . ARG B 1 346 ? 1.025 35.75 21.641 1 90.19 346 ARG B C 1
ATOM 6281 O O . ARG B 1 346 ? 0.058 36.438 21.297 1 90.19 346 ARG B O 1
ATOM 6288 N N . ARG B 1 347 ? 2.176 35.812 21.047 1 93.81 347 ARG B N 1
ATOM 6289 C CA . ARG B 1 347 ? 2.424 36.781 19.984 1 93.81 347 ARG B CA 1
ATOM 6290 C C . ARG B 1 347 ? 2.152 36.188 18.609 1 93.81 347 ARG B C 1
ATOM 6292 O O . ARG B 1 347 ? 2.055 36.906 17.609 1 93.81 347 ARG B O 1
ATOM 6299 N N . ALA B 1 348 ? 2.154 34.844 18.562 1 96.06 348 ALA B N 1
ATOM 6300 C CA . ALA B 1 348 ? 1.928 34.219 17.281 1 96.06 348 ALA B CA 1
ATOM 6301 C C . ALA B 1 348 ? 0.623 34.688 16.641 1 96.06 348 ALA B C 1
ATOM 6303 O O . ALA B 1 348 ? -0.428 34.688 17.297 1 96.06 348 ALA B O 1
ATOM 6304 N N . THR B 1 349 ? 0.7 35.188 15.391 1 98.19 349 THR B N 1
ATOM 6305 C CA . THR B 1 349 ? -0.45 35.844 14.758 1 98.19 349 THR B CA 1
ATOM 6306 C C . THR B 1 349 ? -0.487 35.531 13.266 1 98.19 349 THR B C 1
ATOM 6308 O O . THR B 1 349 ? 0.554 35.5 12.602 1 98.19 349 THR B O 1
ATOM 6311 N N . VAL B 1 350 ? -1.664 35.219 12.789 1 98.75 350 VAL B N 1
ATOM 6312 C CA . VAL B 1 350 ? -1.91 35.156 11.359 1 98.75 350 VAL B CA 1
ATOM 6313 C C . VAL B 1 350 ? -2.781 36.312 10.914 1 98.75 350 VAL B C 1
ATOM 6315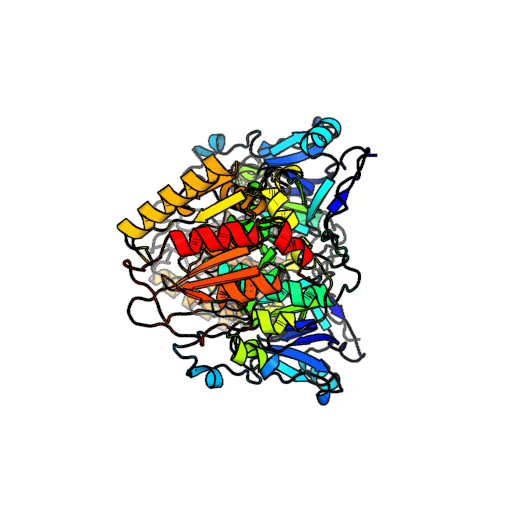 O O . VAL B 1 350 ? -3.838 36.562 11.492 1 98.75 350 VAL B O 1
ATOM 6318 N N . ILE B 1 351 ? -2.289 37.094 9.945 1 98.75 351 ILE B N 1
ATOM 6319 C CA . ILE B 1 351 ? -3.049 38.188 9.359 1 98.75 351 ILE B CA 1
ATOM 6320 C C . ILE B 1 351 ? -3.455 37.812 7.93 1 98.75 351 ILE B C 1
ATOM 6322 O O . ILE B 1 351 ? -2.605 37.719 7.039 1 98.75 351 ILE B O 1
ATOM 6326 N N . GLU B 1 352 ? -4.719 37.656 7.715 1 98.69 352 GLU B N 1
ATOM 6327 C CA . GLU B 1 352 ? -5.266 37.219 6.441 1 98.69 352 GLU B CA 1
ATOM 6328 C C . GLU B 1 352 ? -5.961 38.344 5.699 1 98.69 352 GLU B C 1
ATOM 6330 O O . GLU B 1 352 ? -6.863 39 6.242 1 98.69 352 GLU B O 1
ATOM 6335 N N . PHE B 1 353 ? -5.52 38.594 4.422 1 98.56 353 PHE B N 1
ATOM 6336 C CA . PHE B 1 353 ? -6.105 39.625 3.596 1 98.56 353 PHE B CA 1
ATOM 6337 C C . PHE B 1 353 ? -7.266 39.094 2.768 1 98.56 353 PHE B C 1
ATOM 6339 O O . PHE B 1 353 ? -7.129 38.062 2.107 1 98.56 353 PHE B O 1
ATOM 6346 N N . PHE B 1 354 ? -8.375 39.781 2.807 1 97.88 354 PHE B N 1
ATOM 6347 C CA . PHE B 1 354 ? -9.555 39.438 2.023 1 97.88 354 PHE B CA 1
ATOM 6348 C C . PHE B 1 354 ? -9.992 40.594 1.14 1 97.88 354 PHE B C 1
ATOM 6350 O O . PHE B 1 354 ? -9.742 41.75 1.468 1 97.88 354 PHE B O 1
ATOM 6357 N N . TYR B 1 355 ? -10.609 40.219 -0.036 1 97.19 355 TYR B N 1
ATOM 6358 C CA . TYR B 1 355 ? -11.438 41.219 -0.705 1 97.19 355 TYR B CA 1
ATOM 6359 C C . TYR B 1 355 ? -12.523 41.719 0.224 1 97.19 355 TYR B C 1
ATOM 6361 O O . TYR B 1 355 ? -13.141 40.969 0.959 1 97.19 355 TYR B O 1
ATOM 6369 N N . PRO B 1 356 ? -12.719 43.062 0.184 1 96.75 356 PRO B N 1
ATOM 6370 C CA . PRO B 1 356 ? -13.688 43.625 1.123 1 96.75 356 PRO B CA 1
ATOM 6371 C C . PRO B 1 356 ? -15.031 42.906 1.097 1 96.75 356 PRO B C 1
ATOM 6373 O O . PRO B 1 356 ? -15.531 42.562 0.022 1 96.75 356 PRO B O 1
ATOM 6376 N N . LYS B 1 357 ? -15.508 42.562 2.33 1 96.56 357 LYS B N 1
ATOM 6377 C CA . LYS B 1 357 ? -16.781 41.906 2.584 1 96.56 357 LYS B CA 1
ATOM 6378 C C . LYS B 1 357 ? -16.672 40.406 2.35 1 96.56 357 LYS B C 1
ATOM 6380 O O . LYS B 1 357 ? -17.641 39.656 2.533 1 96.56 357 LYS B O 1
ATOM 6385 N N . GLY B 1 358 ? -15.547 39.969 1.966 1 96.94 358 GLY B N 1
ATOM 6386 C CA . GLY B 1 358 ? -15.32 38.562 1.869 1 96.94 358 GLY B CA 1
ATOM 6387 C C . GLY B 1 358 ? -14.742 37.938 3.139 1 96.94 358 GLY B C 1
ATOM 6388 O O . GLY B 1 358 ? -13.992 38.625 3.861 1 96.94 358 GLY B O 1
ATOM 6389 N N . PHE B 1 359 ? -15.094 36.688 3.389 1 96.38 359 PHE B N 1
ATOM 6390 C CA . PHE B 1 359 ? -14.523 36.031 4.559 1 96.38 359 PHE B CA 1
ATOM 6391 C C . PHE B 1 359 ? -14.664 34.531 4.453 1 96.38 359 PHE B C 1
ATOM 6393 O O . PHE B 1 359 ? -15.727 34.031 4.074 1 96.38 359 PHE B O 1
ATOM 6400 N N . ALA B 1 360 ? -13.602 33.812 4.652 1 93.81 360 ALA B N 1
ATOM 6401 C CA . ALA B 1 360 ? -13.562 32.375 4.785 1 93.81 360 ALA B CA 1
ATOM 6402 C C . ALA B 1 360 ? -13 31.953 6.141 1 93.81 360 ALA B C 1
ATOM 6404 O O . ALA B 1 360 ? -12.062 32.562 6.648 1 93.81 360 ALA B O 1
ATOM 6405 N N . MET B 1 361 ? -13.438 30.953 6.758 1 93.81 361 MET B N 1
ATOM 6406 C CA . MET B 1 361 ? -13.109 30.625 8.141 1 93.81 361 MET B CA 1
ATOM 6407 C C . MET B 1 361 ? -11.93 29.656 8.203 1 93.81 361 MET B C 1
ATOM 6409 O O . MET B 1 361 ? -11.469 29.297 9.289 1 93.81 361 MET B O 1
ATOM 6413 N N . ASP B 1 362 ? -11.414 29.188 7.086 1 94.25 362 ASP B N 1
ATOM 6414 C CA . ASP B 1 362 ? -10.414 28.125 7.031 1 94.25 362 ASP B CA 1
ATOM 6415 C C . ASP B 1 362 ? -9.242 28.438 7.961 1 94.25 362 ASP B C 1
ATOM 6417 O O . ASP B 1 362 ? -9 27.719 8.93 1 94.25 362 ASP B O 1
ATOM 6421 N N . TYR B 1 363 ? -8.641 29.547 7.715 1 97 363 TYR B N 1
ATOM 6422 C CA . TYR B 1 363 ? -7.402 29.828 8.438 1 97 363 TYR B CA 1
ATOM 6423 C C . TYR B 1 363 ? -7.695 30.5 9.773 1 97 363 TYR B C 1
ATOM 6425 O O . TYR B 1 363 ? -6.93 30.375 10.727 1 97 363 TYR B O 1
ATOM 6433 N N . GLN B 1 364 ? -8.805 31.188 9.844 1 96.62 364 GLN B N 1
ATOM 6434 C CA . GLN B 1 364 ? -9.242 31.719 11.133 1 96.62 364 GLN B CA 1
ATOM 6435 C C . GLN B 1 364 ? -9.445 30.594 12.148 1 96.62 364 GLN B C 1
ATOM 6437 O O . GLN B 1 364 ? -8.891 30.625 13.25 1 96.62 364 GLN B O 1
ATOM 6442 N N . TRP B 1 365 ? -10.141 29.641 11.758 1 95.81 365 TRP B N 1
ATOM 6443 C CA . TRP B 1 365 ? -10.43 28.516 12.656 1 95.81 365 TRP B CA 1
ATOM 6444 C C . TRP B 1 365 ? -9.164 27.734 12.969 1 95.81 365 TRP B C 1
ATOM 6446 O O . TRP B 1 365 ? -8.898 27.406 14.133 1 95.81 365 TRP B O 1
ATOM 6456 N N . THR B 1 366 ? -8.406 27.359 11.961 1 96.69 366 THR B N 1
ATOM 6457 C CA . THR B 1 366 ? -7.219 26.531 12.141 1 96.69 366 THR B CA 1
ATOM 6458 C C . THR B 1 366 ? -6.211 27.219 13.055 1 96.69 366 THR B C 1
ATOM 6460 O O . THR B 1 366 ? -5.645 26.594 13.953 1 96.69 366 THR B O 1
ATOM 6463 N N . ALA B 1 367 ? -6.023 28.531 12.836 1 96.88 367 ALA B N 1
ATOM 6464 C CA . ALA B 1 367 ? -5.105 29.281 13.688 1 96.88 367 ALA B CA 1
ATOM 6465 C C . ALA B 1 367 ? -5.559 29.25 15.148 1 96.88 367 ALA B C 1
ATOM 6467 O O . ALA B 1 367 ? -4.777 28.906 16.031 1 96.88 367 ALA B O 1
ATOM 6468 N N . GLU B 1 368 ? -6.762 29.5 15.336 1 94.44 368 GLU B N 1
ATOM 6469 C CA . GLU B 1 368 ? -7.281 29.562 16.688 1 94.44 368 GLU B CA 1
ATOM 6470 C C . GLU B 1 368 ? -7.238 28.188 17.359 1 94.44 368 GLU B C 1
ATOM 6472 O O . GLU B 1 368 ? -6.969 28.094 18.562 1 94.44 368 GLU B O 1
ATOM 6477 N N . ALA B 1 369 ? -7.559 27.188 16.547 1 93.88 369 ALA B N 1
ATOM 6478 C CA . ALA B 1 369 ? -7.488 25.828 17.078 1 93.88 369 ALA B CA 1
ATOM 6479 C C . ALA B 1 369 ? -6.082 25.516 17.578 1 93.88 369 ALA B C 1
ATOM 6481 O O . ALA B 1 369 ? -5.914 24.719 18.5 1 93.88 369 ALA B O 1
ATOM 6482 N N . LEU B 1 370 ? -5.051 26.109 17.016 1 94.62 370 LEU B N 1
ATOM 6483 C CA . LEU B 1 370 ? -3.664 25.812 17.359 1 94.62 370 LEU B CA 1
ATOM 6484 C C . LEU B 1 370 ? -3.121 26.844 18.359 1 94.62 370 LEU B C 1
ATOM 6486 O O . LEU B 1 370 ? -1.924 26.844 18.656 1 94.62 370 LEU B O 1
ATOM 6490 N N . GLY B 1 371 ? -3.998 27.734 18.812 1 93.5 371 GLY B N 1
ATOM 6491 C CA . GLY B 1 371 ? -3.588 28.719 19.797 1 93.5 371 GLY B CA 1
ATOM 6492 C C . GLY B 1 371 ? -2.889 29.922 19.188 1 93.5 371 GLY B C 1
ATOM 6493 O O . GLY B 1 371 ? -2.088 30.594 19.859 1 93.5 371 GLY B O 1
ATOM 6494 N N . ILE B 1 372 ? -3.133 30.188 17.969 1 96.38 372 ILE B N 1
ATOM 6495 C CA . ILE B 1 372 ? -2.576 31.328 17.25 1 96.38 372 ILE B CA 1
ATOM 6496 C C . ILE B 1 372 ? -3.668 32.375 17 1 96.38 372 ILE B C 1
ATOM 6498 O O . ILE B 1 372 ? -4.793 32 16.641 1 96.38 372 ILE B O 1
ATOM 6502 N N . LYS B 1 373 ? -3.336 33.625 17.234 1 97.38 373 LYS B N 1
ATOM 6503 C CA . LYS B 1 373 ? -4.32 34.656 16.984 1 97.38 373 LYS B CA 1
ATOM 6504 C C . LYS B 1 373 ? -4.496 34.906 15.484 1 97.38 373 LYS B C 1
ATOM 6506 O O . LYS B 1 373 ? -3.529 34.844 14.727 1 97.38 373 LYS B O 1
ATOM 6511 N N . HIS B 1 374 ? -5.711 35.125 15.086 1 98.25 374 HIS B N 1
ATOM 6512 C CA . HIS B 1 374 ? -6.02 35.406 13.688 1 98.25 374 HIS B CA 1
ATOM 6513 C C . HIS B 1 374 ? -6.68 36.781 13.523 1 98.25 374 HIS B C 1
ATOM 6515 O O . HIS B 1 374 ? -7.547 37.156 14.312 1 98.25 374 HIS B O 1
ATOM 6521 N N . TYR B 1 375 ? -6.254 37.562 12.555 1 98.5 375 TYR B N 1
ATOM 6522 C CA . TYR B 1 375 ? -6.91 38.781 12.141 1 98.5 375 TYR B CA 1
ATOM 6523 C C . TYR B 1 375 ? -7.23 38.75 10.648 1 98.5 375 TYR B C 1
ATOM 6525 O O . TYR B 1 375 ? -6.398 38.344 9.836 1 98.5 375 TYR B O 1
ATOM 6533 N N . GLY B 1 376 ? -8.438 39.125 10.336 1 98.44 376 GLY B N 1
ATOM 6534 C CA . GLY B 1 376 ? -8.773 39.438 8.953 1 98.44 376 GLY B CA 1
ATOM 6535 C C . GLY B 1 376 ? -8.656 40.906 8.625 1 98.44 376 GLY B C 1
ATOM 6536 O O . GLY B 1 376 ? -8.859 41.781 9.492 1 98.44 376 GLY B O 1
ATOM 6537 N N . VAL B 1 377 ? -8.328 41.219 7.355 1 98.5 377 VAL B N 1
ATOM 6538 C CA . VAL B 1 377 ? -8.172 42.594 6.93 1 98.5 377 VAL B CA 1
ATOM 6539 C C . VAL B 1 377 ? -9 42.875 5.676 1 98.5 377 VAL B C 1
ATOM 6541 O O . VAL B 1 377 ? -8.867 42.156 4.68 1 98.5 377 VAL B O 1
ATOM 6544 N N . TRP B 1 378 ? -9.883 43.844 5.719 1 97.62 378 TRP B N 1
ATOM 6545 C CA . TRP B 1 378 ? -10.578 44.469 4.594 1 97.62 378 TRP B CA 1
ATOM 6546 C C . TRP B 1 378 ? -10.016 45.875 4.312 1 97.62 378 TRP B C 1
ATOM 6548 O O . TRP B 1 378 ? -10.539 46.875 4.816 1 97.62 378 TRP B O 1
ATOM 6558 N N . ASP B 1 379 ? -9.016 45.844 3.469 1 97.44 379 ASP B N 1
ATOM 6559 C CA . ASP B 1 379 ? -8.414 47.125 3.121 1 97.44 379 ASP B CA 1
ATOM 6560 C C . ASP B 1 379 ? -8.07 47.938 4.375 1 97.44 379 ASP B C 1
ATOM 6562 O O . ASP B 1 379 ? -7.051 47.688 5.016 1 97.44 379 ASP B O 1
ATOM 6566 N N . LYS B 1 380 ? -8.992 48.812 4.902 1 98.06 380 LYS B N 1
ATOM 6567 C CA . LYS B 1 380 ? -8.688 49.688 6.043 1 98.06 380 LYS B CA 1
ATOM 6568 C C . LYS B 1 380 ? -9.359 49.188 7.312 1 98.06 380 LYS B C 1
ATOM 6570 O O . LYS B 1 380 ? -9.328 49.844 8.352 1 98.06 380 LYS B O 1
ATOM 6575 N N . GLU B 1 381 ? -9.93 48.062 7.27 1 97.62 381 GLU B N 1
ATOM 6576 C CA . GLU B 1 381 ? -10.633 47.469 8.414 1 97.62 381 GLU B CA 1
ATOM 6577 C C . GLU B 1 381 ? -10.039 46.125 8.805 1 97.62 381 GLU B C 1
ATOM 6579 O O . GLU B 1 381 ? -9.609 45.344 7.949 1 97.62 381 GLU B O 1
ATOM 6584 N N . THR B 1 382 ? -10 45.938 10.102 1 98 382 THR B N 1
ATOM 6585 C CA . THR B 1 382 ? -9.547 44.656 10.617 1 98 382 THR B CA 1
ATOM 6586 C C . THR B 1 382 ? -10.617 44.031 11.5 1 98 382 THR B C 1
ATOM 6588 O O . THR B 1 382 ? -11.5 44.719 12.008 1 98 382 THR B O 1
ATOM 6591 N N . PHE B 1 383 ? -10.625 42.781 11.609 1 97.62 383 PHE B N 1
ATOM 6592 C CA . PHE B 1 383 ? -11.539 42.062 12.492 1 97.62 383 PHE B CA 1
ATOM 6593 C C . PHE B 1 383 ? -10.875 40.812 13.047 1 97.62 383 PHE B C 1
ATOM 6595 O O . PHE B 1 383 ? -9.914 40.281 12.469 1 97.62 383 PHE B O 1
ATOM 6602 N N . THR B 1 384 ? -11.344 40.344 14.188 1 97.12 384 THR B N 1
ATOM 6603 C CA . THR B 1 384 ? -10.852 39.125 14.82 1 97.12 384 THR B CA 1
ATOM 6604 C C . THR B 1 384 ? -11.938 38.5 15.672 1 97.12 384 THR B C 1
ATOM 6606 O O . THR B 1 384 ? -12.984 39.094 15.922 1 97.12 384 THR B O 1
ATOM 6609 N N . SER B 1 385 ? -11.703 37.219 15.906 1 93.19 385 SER B N 1
ATOM 6610 C CA . SER B 1 385 ? -12.641 36.5 16.781 1 93.19 385 SER B CA 1
ATOM 6611 C C . SER B 1 385 ? -12.773 37.219 18.125 1 93.19 385 SER B C 1
ATOM 6613 O O . SER B 1 385 ? -11.781 37.688 18.688 1 93.19 385 SER B O 1
ATOM 6615 N N . PRO B 1 386 ? -13.914 37.281 18.609 1 93.44 386 PRO B N 1
ATOM 6616 C CA . PRO B 1 386 ? -15.172 36.656 18.188 1 93.44 386 PRO B CA 1
ATOM 6617 C C . PRO B 1 386 ? -15.961 37.531 17.219 1 93.44 386 PRO B C 1
ATOM 6619 O O . PRO B 1 386 ? -17.047 37.156 16.766 1 93.44 386 PRO B O 1
ATOM 6622 N N . ASN B 1 387 ? -15.477 38.719 16.906 1 94.06 387 ASN B N 1
ATOM 6623 C CA . ASN B 1 387 ? -16.188 39.656 16.031 1 94.06 387 ASN B CA 1
ATOM 6624 C C . ASN B 1 387 ? -15.781 39.469 14.578 1 94.06 387 ASN B C 1
ATOM 6626 O O . ASN B 1 387 ? -15.32 40.406 13.938 1 94.06 387 ASN B O 1
ATOM 6630 N N . VAL B 1 388 ? -16.016 38.281 14.047 1 95.06 388 VAL B N 1
ATOM 6631 C CA . VAL B 1 388 ? -15.695 38.031 12.648 1 95.06 388 VAL B CA 1
ATOM 6632 C C . VAL B 1 388 ? -16.953 38.188 11.789 1 95.06 388 VAL B C 1
ATOM 6634 O O . VAL B 1 388 ? -18.062 37.969 12.266 1 95.06 388 VAL B O 1
ATOM 6637 N N . PRO B 1 389 ? -16.797 38.625 10.586 1 95.75 389 PRO B N 1
ATOM 6638 C CA . PRO B 1 389 ? -17.953 38.75 9.695 1 95.75 389 PRO B CA 1
ATOM 6639 C C . PRO B 1 389 ? -18.5 37.375 9.25 1 95.75 389 PRO B C 1
ATOM 6641 O O . PRO B 1 389 ? -17.844 36.375 9.461 1 95.75 389 PRO B O 1
ATOM 6644 N N . PRO B 1 390 ? -19.766 37.375 8.766 1 93.62 390 PRO B N 1
ATOM 6645 C CA . PRO B 1 390 ? -20.266 36.125 8.18 1 93.62 390 PRO B CA 1
ATOM 6646 C C . PRO B 1 390 ? -19.469 35.688 6.953 1 93.62 390 PRO B C 1
ATOM 6648 O O . PRO B 1 390 ? -18.938 36.531 6.227 1 93.62 390 PRO B O 1
ATOM 6651 N N . ARG B 1 391 ? -19.453 34.469 6.766 1 93.56 391 ARG B N 1
ATOM 6652 C CA . ARG B 1 391 ? -18.812 33.906 5.578 1 93.56 391 ARG B CA 1
ATOM 6653 C C . ARG B 1 391 ? -19.438 34.469 4.309 1 93.56 391 ARG B C 1
ATOM 6655 O O . ARG B 1 391 ? -20.656 34.531 4.188 1 93.56 391 ARG B O 1
ATOM 6662 N N . ALA B 1 392 ? -18.609 34.969 3.41 1 95.19 392 ALA B N 1
ATOM 6663 C CA . ALA B 1 392 ? -19.078 35.531 2.15 1 95.19 392 ALA B CA 1
ATOM 6664 C C . ALA B 1 392 ? -17.969 35.5 1.096 1 95.19 392 ALA B C 1
ATOM 6666 O O . ALA B 1 392 ? -16.781 35.656 1.418 1 95.19 392 ALA B O 1
ATOM 6667 N N . TYR B 1 393 ? -18.391 35.344 -0.146 1 94.06 393 TYR B N 1
ATOM 6668 C CA . TYR B 1 393 ? -17.453 35.312 -1.273 1 94.06 393 TYR B CA 1
ATOM 6669 C C . TYR B 1 393 ? -17.906 36.25 -2.379 1 94.06 393 TYR B C 1
ATOM 6671 O O . TYR B 1 393 ? -18.344 35.812 -3.447 1 94.06 393 TYR B O 1
ATOM 6679 N N . PRO B 1 394 ? -17.734 37.469 -2.133 1 95.12 394 PRO B N 1
ATOM 6680 C CA . PRO B 1 394 ? -18.172 38.469 -3.119 1 95.12 394 PRO B CA 1
ATOM 6681 C C . PRO B 1 394 ? -17.359 38.406 -4.414 1 95.12 394 PRO B C 1
ATOM 6683 O O . PRO B 1 394 ? -16.328 37.75 -4.465 1 95.12 394 PRO B O 1
ATOM 6686 N N . GLU B 1 395 ? -18 39.031 -5.527 1 93.44 395 GLU B N 1
ATOM 6687 C CA . GLU B 1 395 ? -17.234 39.156 -6.762 1 93.44 395 GLU B CA 1
ATOM 6688 C C . GLU B 1 395 ? -15.883 39.844 -6.5 1 93.44 395 GLU B C 1
ATOM 6690 O O . GLU B 1 395 ? -15.82 40.875 -5.855 1 93.44 395 GLU B O 1
ATOM 6695 N N . GLY B 1 396 ? -14.844 39.188 -6.887 1 92.62 396 GLY B N 1
ATOM 6696 C CA . GLY B 1 396 ? -13.5 39.719 -6.66 1 92.62 396 GLY B CA 1
ATOM 6697 C C . GLY B 1 396 ? -12.734 38.938 -5.605 1 92.62 396 GLY B C 1
ATOM 6698 O O . GLY B 1 396 ? -11.516 39.062 -5.484 1 92.62 396 GLY B O 1
ATOM 6699 N N . PHE B 1 397 ? -13.461 38.156 -4.816 1 93.62 397 PHE B N 1
ATOM 6700 C CA . PHE B 1 397 ? -12.859 37.406 -3.73 1 93.62 397 PHE B CA 1
ATOM 6701 C C . PHE B 1 397 ? -11.656 36.594 -4.227 1 93.62 397 PHE B C 1
ATOM 6703 O O . PHE B 1 397 ? -10.648 36.5 -3.531 1 93.62 397 PHE B O 1
ATOM 6710 N N . GLN B 1 398 ? -11.703 36.094 -5.387 1 90.81 398 GLN B N 1
ATOM 6711 C CA . GLN B 1 398 ? -10.633 35.281 -5.98 1 90.81 398 GLN B CA 1
ATOM 6712 C C . GLN B 1 398 ? -9.875 36.094 -7.031 1 90.81 398 GLN B C 1
ATOM 6714 O O . GLN B 1 398 ? -9.125 35.531 -7.836 1 90.81 398 GLN B O 1
ATOM 6719 N N . GLY B 1 399 ? -10.055 37.406 -6.996 1 92.56 399 GLY B N 1
ATOM 6720 C CA . GLY B 1 399 ? -9.523 38.25 -8.07 1 92.56 399 GLY B CA 1
ATOM 6721 C C . GLY B 1 399 ? -8.102 38.688 -7.824 1 92.56 399 GLY B C 1
ATOM 6722 O O . GLY B 1 399 ? -7.449 38.219 -6.883 1 92.56 399 GLY B O 1
ATOM 6723 N N . ASN B 1 400 ? -7.629 39.562 -8.719 1 94.06 400 ASN B N 1
ATOM 6724 C CA . ASN B 1 400 ? -6.234 40 -8.703 1 94.06 400 ASN B CA 1
ATOM 6725 C C . ASN B 1 400 ? -6.109 41.469 -8.32 1 94.06 400 ASN B C 1
ATOM 6727 O O . ASN B 1 400 ? -5.098 42.125 -8.609 1 94.06 400 ASN B O 1
ATOM 6731 N N . ASP B 1 401 ? -7.105 41.969 -7.77 1 95.25 401 ASP B N 1
ATOM 6732 C CA . ASP B 1 401 ? -7.129 43.375 -7.414 1 95.25 401 ASP B CA 1
ATOM 6733 C C . ASP B 1 401 ? -7.641 43.562 -5.988 1 95.25 401 ASP B C 1
ATOM 6735 O O . ASP B 1 401 ? -8.516 44.406 -5.746 1 95.25 401 ASP B O 1
ATOM 6739 N N . ILE B 1 402 ? -7.137 42.844 -5.121 1 97.75 402 ILE B N 1
ATOM 6740 C CA . ILE B 1 402 ? -7.559 42.906 -3.729 1 97.75 402 ILE B CA 1
ATOM 6741 C C . ILE B 1 402 ? -6.887 44.094 -3.039 1 97.75 402 ILE B C 1
ATOM 6743 O O . ILE B 1 402 ? -5.656 44.188 -3.045 1 97.75 402 ILE B O 1
ATOM 6747 N N . PRO B 1 403 ? -7.676 44.969 -2.467 1 97.81 403 PRO B N 1
ATOM 6748 C CA . PRO B 1 403 ? -7.074 46.125 -1.804 1 97.81 403 PRO B CA 1
ATOM 6749 C C . PRO B 1 403 ? -6.578 45.812 -0.396 1 97.81 403 PRO B C 1
ATOM 6751 O O . PRO B 1 403 ? -7.191 45 0.313 1 97.81 403 PRO B O 1
ATOM 6754 N N . VAL B 1 404 ? -5.5 46.469 0.035 1 98.38 404 VAL B N 1
ATOM 6755 C CA . VAL B 1 404 ? -4.988 46.375 1.399 1 98.38 404 VAL B CA 1
ATOM 6756 C C . VAL B 1 404 ? -4.301 47.688 1.785 1 98.38 404 VAL B C 1
ATOM 6758 O O . VAL B 1 404 ? -3.467 48.188 1.037 1 98.38 404 VAL B O 1
ATOM 6761 N N . ASP B 1 405 ? -4.754 48.188 2.859 1 98.5 405 ASP B N 1
ATOM 6762 C CA . ASP B 1 405 ? -4.148 49.406 3.373 1 98.5 405 ASP B CA 1
ATOM 6763 C C . ASP B 1 405 ? -2.92 49.125 4.227 1 98.5 405 ASP B C 1
ATOM 6765 O O . ASP B 1 405 ? -3.049 48.656 5.363 1 98.5 405 ASP B O 1
ATOM 6769 N N . ALA B 1 406 ? -1.701 49.531 3.73 1 98.31 406 ALA B N 1
ATOM 6770 C CA . ALA B 1 406 ? -0.44 49.156 4.379 1 98.31 406 ALA B CA 1
ATOM 6771 C C . ALA B 1 406 ? -0.386 49.719 5.805 1 98.31 406 ALA B C 1
ATOM 6773 O O . ALA B 1 406 ? -0.045 49 6.738 1 98.31 406 ALA B O 1
ATOM 6774 N N . PRO B 1 407 ? -0.771 50.969 6.059 1 98.06 407 PRO B N 1
ATOM 6775 C CA . PRO B 1 407 ? -0.723 51.469 7.43 1 98.06 407 PRO B CA 1
ATOM 6776 C C . PRO B 1 407 ? -1.549 50.656 8.406 1 98.06 407 PRO B C 1
ATOM 6778 O O . PRO B 1 407 ? -1.133 50.438 9.547 1 98.06 407 PRO B O 1
ATOM 6781 N N . THR B 1 408 ? -2.676 50.25 7.961 1 98.38 408 THR B N 1
ATOM 6782 C CA . THR B 1 408 ? -3.545 49.438 8.805 1 98.38 408 THR B CA 1
ATOM 6783 C C . THR B 1 408 ? -2.842 48.156 9.219 1 98.38 408 THR B C 1
ATOM 6785 O O . THR B 1 408 ? -2.898 47.75 10.383 1 98.38 408 THR B O 1
ATOM 6788 N N . VAL B 1 409 ? -2.242 47.5 8.289 1 98.56 409 VAL B N 1
ATOM 6789 C CA . VAL B 1 409 ? -1.543 46.219 8.547 1 98.56 409 VAL B CA 1
ATOM 6790 C C . VAL B 1 409 ? -0.349 46.469 9.461 1 98.56 409 VAL B C 1
ATOM 6792 O O . VAL B 1 409 ? -0.122 45.719 10.414 1 98.56 409 VAL B O 1
ATOM 6795 N N . LEU B 1 410 ? 0.416 47.531 9.188 1 97.75 410 LEU B N 1
ATOM 6796 C CA . LEU B 1 410 ? 1.604 47.844 9.969 1 97.75 410 LEU B CA 1
ATOM 6797 C C . LEU B 1 410 ? 1.231 48.188 11.406 1 97.75 410 LEU B C 1
ATOM 6799 O O . LEU B 1 410 ? 1.929 47.781 12.344 1 97.75 410 LEU B O 1
ATOM 6803 N N . ASP B 1 411 ? 0.173 48.875 11.586 1 96.75 411 ASP B N 1
ATOM 6804 C CA . ASP B 1 411 ? -0.312 49.188 12.93 1 96.75 411 ASP B CA 1
ATOM 6805 C C . ASP B 1 411 ? -0.664 47.938 13.695 1 96.75 411 ASP B C 1
ATOM 6807 O O . ASP B 1 411 ? -0.363 47.812 14.883 1 96.75 411 ASP B O 1
ATOM 6811 N N . LEU B 1 412 ? -1.352 47.062 13.016 1 96.94 412 LEU B N 1
ATOM 6812 C CA . LEU B 1 412 ? -1.725 45.781 13.617 1 96.94 412 LEU B CA 1
ATOM 6813 C C . LEU B 1 412 ? -0.488 45.031 14.055 1 96.94 412 LEU B C 1
ATOM 6815 O O . LEU B 1 412 ? -0.473 44.438 15.141 1 96.94 412 LEU B O 1
ATOM 6819 N N . ILE B 1 413 ? 0.548 44.969 13.242 1 97.31 413 ILE B N 1
ATOM 6820 C CA . ILE B 1 413 ? 1.8 44.281 13.555 1 97.31 413 ILE B CA 1
ATOM 6821 C C . ILE B 1 413 ? 2.426 44.875 14.805 1 97.31 413 ILE B C 1
ATOM 6823 O O . ILE B 1 413 ? 2.814 44.156 15.727 1 97.31 413 ILE B O 1
ATOM 6827 N N . GLU B 1 414 ? 2.506 46.125 14.82 1 95.12 414 GLU B N 1
ATOM 6828 C CA . GLU B 1 414 ? 3.123 46.812 15.953 1 95.12 414 GLU B CA 1
ATOM 6829 C C . GLU B 1 414 ? 2.344 46.562 17.234 1 95.12 414 GLU B C 1
ATOM 6831 O O . GLU B 1 414 ? 2.938 46.406 18.297 1 95.12 414 GLU B O 1
ATOM 6836 N N . ARG B 1 415 ? 1.104 46.625 17.141 1 94.19 415 ARG B N 1
ATOM 6837 C CA . ARG B 1 415 ? 0.267 46.344 18.312 1 94.19 415 ARG B CA 1
ATOM 6838 C C . ARG B 1 415 ? 0.519 44.938 18.844 1 94.19 415 ARG B C 1
ATOM 6840 O O . ARG B 1 415 ? 0.645 44.75 20.062 1 94.19 415 ARG B O 1
ATOM 6847 N N . ARG B 1 416 ? 0.571 43.969 17.969 1 95 416 ARG B N 1
ATOM 6848 C CA . ARG B 1 416 ? 0.722 42.562 18.359 1 95 416 ARG B CA 1
ATOM 6849 C C . ARG B 1 416 ? 2.113 42.281 18.922 1 95 416 ARG B C 1
ATOM 6851 O O . ARG B 1 416 ? 2.299 41.375 19.719 1 95 416 ARG B O 1
ATOM 6858 N N . LEU B 1 417 ? 3.076 43.094 18.531 1 92.81 417 LEU B N 1
ATOM 6859 C CA . LEU B 1 417 ? 4.453 42.844 18.953 1 92.81 417 LEU B CA 1
ATOM 6860 C C . LEU B 1 417 ? 4.848 43.781 20.094 1 92.81 417 LEU B C 1
ATOM 6862 O O . LEU B 1 417 ? 5.957 43.688 20.625 1 92.81 417 LEU B O 1
ATOM 6866 N N . SER B 1 418 ? 4.02 44.719 20.469 1 86.88 418 SER B N 1
ATOM 6867 C CA . SER B 1 418 ? 4.293 45.656 21.578 1 86.88 418 SER B CA 1
ATOM 6868 C C . SER B 1 418 ? 4.266 44.938 22.922 1 86.88 418 SER B C 1
ATOM 6870 O O . SER B 1 418 ? 3.512 43.969 23.109 1 86.88 418 SER B O 1
ATOM 6872 N N . PRO B 1 419 ? 5.301 45.219 23.797 1 70.19 419 PRO B N 1
ATOM 6873 C CA . PRO B 1 419 ? 5.352 44.562 25.125 1 70.19 419 PRO B CA 1
ATOM 6874 C C . PRO B 1 419 ? 4.043 44.719 25.891 1 70.19 419 PRO B C 1
ATOM 6876 O O . PRO B 1 419 ? 3.711 43.844 26.703 1 70.19 419 PRO B O 1
ATOM 6879 N N . ASP B 1 420 ? 3.279 45.781 25.844 1 53.88 420 ASP B N 1
ATOM 6880 C CA . ASP B 1 420 ? 2.074 46.031 26.609 1 53.88 420 ASP B CA 1
ATOM 6881 C C . ASP B 1 420 ? 0.973 45.031 26.297 1 53.88 420 ASP B C 1
ATOM 6883 O O . ASP B 1 420 ? 0.136 44.719 27.141 1 53.88 420 ASP B O 1
ATOM 6887 N N . GLU B 1 421 ? 0.875 44.656 25.172 1 50.34 421 GLU B N 1
ATOM 6888 C CA . GLU B 1 421 ? -0.198 43.719 24.797 1 50.34 421 GLU B CA 1
ATOM 6889 C C . GLU B 1 421 ? -0.009 42.375 25.453 1 50.34 421 GLU B C 1
ATOM 6891 O O . GLU B 1 421 ? -0.967 41.594 25.594 1 50.34 421 GLU B O 1
ATOM 6896 N N . LEU B 1 422 ? 1.121 41.906 25.844 1 45.41 422 LEU B N 1
ATOM 6897 C CA . LEU B 1 422 ? 1.374 40.656 26.531 1 45.41 422 LEU B CA 1
ATOM 6898 C C . LEU B 1 422 ? 0.692 40.656 27.906 1 45.41 422 LEU B C 1
ATOM 6900 O O . LEU B 1 422 ? 0.387 39.562 28.438 1 45.41 422 LEU B O 1
ATOM 6904 N N . ASP B 1 423 ? 0.629 41.781 28.547 1 39.19 423 ASP B N 1
ATOM 6905 C CA . ASP B 1 423 ? 0.112 41.844 29.922 1 39.19 423 ASP B CA 1
ATOM 6906 C C . ASP B 1 423 ? -1.414 41.812 29.922 1 39.19 423 ASP B C 1
ATOM 6908 O O . ASP B 1 423 ? -2.029 41.656 30.984 1 39.19 423 ASP B O 1
ATOM 6912 N N . MET B 1 424 ? -2.061 42.125 28.859 1 34 424 MET B N 1
ATOM 6913 C CA . MET B 1 424 ? -3.51 42.25 28.984 1 34 424 MET B CA 1
ATOM 6914 C C . MET B 1 424 ? -4.188 40.906 28.797 1 34 424 MET B C 1
ATOM 6916 O O . MET B 1 424 ? -5.414 40.812 28.734 1 34 424 MET B O 1
ATOM 6920 N N . ILE B 1 425 ? -3.605 39.938 28.266 1 37.41 425 ILE B N 1
ATOM 6921 C CA . ILE B 1 425 ? -4.418 38.75 28.172 1 37.41 425 ILE B CA 1
ATOM 6922 C C . ILE B 1 425 ? -4.473 38.031 29.516 1 37.41 425 ILE B C 1
ATOM 6924 O O . ILE B 1 425 ? -3.439 37.625 30.047 1 37.41 425 ILE B O 1
ATOM 6928 N N . PRO B 1 426 ? -5.668 38.031 30.188 1 35.5 426 PRO B N 1
ATOM 6929 C CA . PRO B 1 426 ? -5.75 37.281 31.453 1 35.5 426 PRO B CA 1
ATOM 6930 C C . PRO B 1 426 ? -5.391 35.812 31.281 1 35.5 426 PRO B C 1
ATOM 6932 O O . PRO B 1 426 ? -5.566 35.25 30.203 1 35.5 426 PRO B O 1
#

InterPro domains:
  IPR007657 Glycosyltransferase 61 [PTHR20961] (117-390)
  IPR049625 Glycosyltransferase 61, catalytic domain [PF04577] (123-346)

Secondary structure (DSSP, 8-state):
--------S-S-EEE-TTSPPPPPEEEEEETTEEEEEEEEEETTEEEEE-S-GGGSPPGGGT----PPPPGGGTTHHHHS--TTTEEEE-HHHHHHHHTTEEEEEEEEEEEE---GGGTTSHIIIIIIIIHHHHHHHHTT-TT--TT---SSPPPSEEEETT--SSTTS-TT-HHHHHHHHH-TT-EEE-HHHHHHHHT-TT-EEEEEEEEEE-HHHHTTSHHHHHH--HHHHHTTS---TTTTHHHHHHHHHHTT--GGGGS-SS-EEEEE--TTTSSS-B-HHHHHHHHHHHHHHHHHH--EEEEE-GGGS-HHHHHHHHHH-SEEEEESSGGGGGGGGSPP-SS-EEEEE--TT-B--HHHHHHHHTT-EEEEEEBTEEEETTSPPPPB--TTTTSS-B-B-HHHHHHHHHHHHSGGGGGS--/--------S-S-EEE-TTSPPPPPEEEEEETTEEEEEEEEEETTEEEEE-S-GGGSPPGGGT----PPPPGGGTTGGGGS--TTTEEEE-HHHHHHHHTTEEEEEEEEEEEE---GGGTTSHIIIIIIIIHHHHHHHHTT-TT--TTS---SPPPSEEEETT--SSSSS-TTSHHHHHHHHH-TT-EEE-HHHHHHHHT-TT-EEEEEEEEEE-HHHHTTSHHHHHH--HHHHHTTS---TTTTHHHHHHHHHHTT--GGGGS-SS-EEEEE--TTTSSS-B-HHHHHHHHHHHHHHHHHH--EEEEE-GGGS-HHHHHHHHHH-SEEEEESSGGGGGGGGSPP-SS-EEEEE--TT-B--HHHHHHHHTT-EEEEEEBTEEEETTSPPPPB--TTTTSS-B-B-HHHHHHHHHHHHSGGGGGS--

Solvent-accessible surface area (backbone atoms only — not comparable to full-atom values): 43780 Å² total; per-residue (Å²): 131,83,77,68,80,74,78,68,40,47,86,38,55,49,73,41,61,90,50,68,47,79,63,37,42,68,89,40,76,36,39,11,30,35,33,32,38,36,44,31,36,43,56,62,18,33,36,41,30,35,87,53,62,86,78,50,77,57,60,54,34,48,36,37,66,29,58,80,78,44,84,88,56,71,49,52,80,77,33,48,48,47,74,67,45,49,37,81,36,33,34,68,56,42,30,72,72,49,50,48,43,28,41,32,44,78,54,34,30,37,36,37,41,38,34,45,85,52,30,45,36,55,49,46,34,50,68,26,48,50,42,21,52,48,39,47,56,40,39,77,40,68,78,38,37,62,80,20,40,42,88,57,66,53,47,48,27,38,35,27,57,53,25,55,88,68,47,48,50,21,92,82,45,53,42,56,52,46,46,42,38,57,43,64,75,38,38,67,44,29,21,66,60,46,50,54,53,22,65,36,77,90,46,30,37,29,34,42,30,31,44,36,38,11,62,68,4,10,59,73,30,71,57,12,70,75,55,75,31,57,27,57,28,18,60,68,46,62,58,40,72,33,62,61,30,44,50,37,48,36,39,37,51,70,36,66,46,48,78,64,46,58,57,55,94,47,60,23,38,33,38,47,52,39,79,88,65,84,50,41,14,52,26,65,69,35,45,51,47,31,52,52,51,47,51,49,46,22,71,72,73,61,37,46,70,43,82,41,48,67,91,78,44,55,73,42,53,50,47,41,51,27,23,34,31,28,34,41,33,33,48,76,54,74,77,61,52,47,60,70,43,34,51,63,38,94,58,18,31,38,40,36,38,29,24,72,77,29,39,73,50,68,63,47,50,53,31,47,74,60,52,20,47,41,34,40,31,36,32,82,40,73,37,33,82,90,64,55,77,68,76,33,76,44,95,54,47,69,29,56,65,26,54,48,37,36,68,51,55,52,50,51,52,49,51,55,68,36,76,69,54,68,71,66,63,127,132,83,74,69,74,77,71,70,43,45,87,40,55,49,72,42,61,93,51,67,48,79,62,36,43,67,88,41,75,36,40,11,30,36,32,30,37,36,43,30,35,44,57,63,19,32,35,42,29,35,86,53,62,86,78,50,77,58,60,53,33,48,35,35,65,30,59,80,78,45,84,88,56,71,46,52,78,78,33,48,48,48,71,68,46,49,39,78,35,34,33,68,56,42,29,71,74,49,51,45,45,28,42,34,44,77,54,34,30,37,37,38,39,38,35,48,86,51,31,47,36,54,48,46,36,50,66,25,46,50,42,21,52,48,40,46,56,40,40,77,39,68,79,37,36,61,81,21,46,42,88,56,66,52,46,48,26,37,35,27,58,52,27,55,89,70,47,49,51,21,92,83,46,52,43,56,53,46,46,44,38,56,42,66,74,41,38,65,43,30,21,65,59,49,51,54,53,22,65,36,77,89,47,31,37,29,34,43,30,31,45,35,38,10,59,67,5,9,59,72,30,70,58,11,70,74,56,75,32,56,26,58,30,19,60,69,46,63,60,38,73,31,62,61,31,43,50,37,48,37,38,37,51,70,35,66,46,49,78,66,45,58,57,55,96,46,60,21,37,33,38,47,51,38,81,86,64,83,51,41,14,51,26,64,71,34,47,50,47,31,53,51,52,47,51,48,47,22,70,73,72,63,36,46,71,44,82,41,49,67,90,78,43,55,71,42,53,50,46,40,50,25,23,34,28,29,33,40,32,33,51,76,52,73,76,61,51,46,60,70,42,33,51,62,39,94,55,17,31,37,40,34,39,30,26,72,79,30,39,74,51,68,62,47,50,53,30,47,73,60,52,20,47,40,34,42,32,38,31,82,41,74,39,33,82,89,64,55,79,69,76,34,77,44,95,52,48,71,28,57,65,24,54,48,36,36,68,51,54,53,51,50,50,49,51,57,68,37,76,70,57,69,72,65,63,129

Radius of gyration: 32.03 Å; Cα contacts (8 Å, |Δi|>4): 1874; chains: 2; bounding box: 62×102×72 Å

pLDDT: mean 91.45, std 12.89, range [17.23, 98.81]